Protein AF-0000000083143876 (afdb_homodimer)

Secondary structure (DSSP, 8-state):
------------------------TTSSBPPPTTS--TT-HHHHHHHHHH-SEEEEEEE-S--HHHHHTB---TT--SHHHH---EEES-TT-GGG-EEE-EE---SS-SS----SHHHHHHHHHSSSS--HHHHHTTSS------HHHHHHHH-TTS-HHHHHHHHHEE-BTTT-HHHHHHHHHSEEESSEE-SSSS-HHHHHHHHHHSS-TT--S--HHHHTT-B-S--HHHHHHHTT--EEEEE-STTSS--GGGGBHHHHHH-GGGEEETHHHHHHHHHT---SEEEEE---SSSS-SS--TTS-HHHHHHHHHHHHHHHHHSTTGGGEEEEEEES--TT---SSPPPB---SSS--EEEE-TTS-EEEE-S-B---B---EEE-TTSPTT-EE-BEE-TTT-SEE-EETTHHHHHHHHHHTPPPSSHHHHTSPP-GGG--SS-----SSPPPP-----/------------------------TTSSBPPPTTS--TT-HHHHHHHHHH-SEEEEEEE-S--HHHHHTB---TT--SHHHH---EEES-TT-GGG-EEE--B---SS-SS----SHHHHHHHHHSSSS--HHHHHTTSS------HHHHHHHH-TTS-HHHHHHHHH-B-BTTT-HHHHHHHHHSEEESSEE-SSSS-HHHHHHHHHHSS-TT--S--HHHHTT-B-S--HHHHHHHTT--EEEEE-STTSS--GGGGBHHHHHH-GGGEEETHHHHHHHHHT---SEEEEE---SSSS-SS--TTS-HHHHHHHHHHHHHHHHHSTTGGGEEEEEEES--TT---SSPPPB---SSS--EEEE-TTS-EEEE-S-B---B---EEE-TTSPTT-EE-BEE-TTT-SEE-EETTHHHHHHHHHHTPPPSSHHHHTSPP-GGG--SS-----SSPPPP-----

Organism: NCBI:txid138285

Solvent-accessible surface area (backbone atoms only — not comparable to full-atom values): 46636 Å² total; per-residue (Å²): 130,85,78,75,83,83,83,76,77,78,74,78,73,72,70,78,74,76,77,74,72,81,80,40,93,64,53,37,60,66,80,50,88,66,76,37,52,64,82,33,72,68,19,41,52,47,35,47,71,46,44,62,25,37,37,40,38,50,34,30,28,38,10,29,28,27,62,46,10,36,52,86,51,90,79,55,87,27,42,67,74,73,44,72,52,66,28,32,48,32,62,92,38,87,83,62,43,72,48,61,43,44,78,44,70,70,46,44,35,85,76,64,45,55,27,39,39,36,40,38,29,17,22,30,61,47,33,57,63,70,57,64,68,38,39,77,68,62,75,46,67,58,70,45,32,8,45,41,28,48,39,37,70,76,37,71,86,53,54,68,69,56,43,35,45,66,32,40,17,13,28,41,49,84,61,39,35,28,59,47,46,47,46,58,53,16,32,31,40,66,36,26,20,16,50,39,46,29,30,61,54,23,14,48,40,13,38,46,30,30,37,40,83,41,43,54,50,79,52,67,44,48,74,64,26,56,35,80,66,69,34,55,66,56,50,30,56,76,69,70,47,50,56,38,38,21,40,30,26,86,74,73,50,63,54,73,70,38,24,22,34,66,38,48,75,74,45,52,82,38,54,41,54,37,70,53,48,53,49,24,26,33,42,49,62,62,42,38,36,34,36,41,41,43,22,60,50,40,70,94,20,35,19,27,23,47,34,5,21,46,49,42,20,40,45,49,52,38,52,51,51,29,28,38,54,61,9,79,49,31,82,27,33,39,39,36,43,34,42,33,25,20,38,42,34,38,43,88,62,61,54,50,73,40,66,39,38,59,94,49,53,29,73,51,71,33,97,86,67,50,69,37,72,45,58,54,47,34,36,8,42,39,26,51,35,36,48,42,43,46,27,37,54,67,40,35,64,40,44,19,30,43,14,69,74,80,68,40,62,29,59,32,34,39,25,14,56,49,33,32,47,17,61,60,68,72,44,78,68,75,20,58,26,16,49,47,25,13,45,62,40,25,56,50,47,91,57,78,53,92,70,73,68,59,62,48,66,40,47,63,64,74,127,136,82,78,76,81,80,77,77,79,78,74,77,75,71,71,76,75,76,78,74,72,83,79,40,92,64,52,37,61,65,80,49,88,65,75,39,53,64,82,33,71,67,19,42,53,46,35,46,72,46,43,63,24,38,38,41,38,48,35,31,27,37,9,28,29,28,63,48,12,37,53,84,50,88,79,55,87,27,42,66,73,72,44,72,53,65,26,34,48,32,62,91,37,86,83,61,43,72,49,59,43,44,81,44,71,69,46,43,35,87,76,65,46,54,27,39,38,39,41,38,28,17,21,30,61,45,33,58,62,69,57,64,68,38,39,76,70,64,74,45,69,58,70,45,32,7,44,42,29,48,38,38,70,76,36,71,86,55,52,68,67,56,42,36,46,66,32,39,17,14,28,40,50,84,64,40,35,28,59,47,45,47,46,56,53,15,34,29,42,65,37,25,22,17,50,38,47,29,30,60,54,21,13,48,39,13,37,45,34,30,35,38,82,41,45,53,51,78,52,67,44,49,74,64,25,56,35,80,66,69,34,56,66,56,52,29,56,76,69,69,47,49,57,37,39,24,40,30,27,85,74,73,49,63,54,72,69,39,25,21,33,65,37,48,74,73,45,53,82,36,53,41,54,36,70,54,48,52,48,24,24,32,41,50,61,60,42,38,35,34,36,42,42,44,22,62,50,42,69,93,20,34,19,28,22,47,35,5,20,48,49,42,21,38,46,51,51,36,52,52,50,30,29,39,56,60,8,79,48,31,79,27,33,38,39,37,42,34,41,31,25,19,38,41,34,37,44,89,62,60,54,48,75,41,64,39,39,60,92,50,53,31,73,49,70,32,97,85,66,48,70,38,73,45,58,54,48,32,35,8,42,38,25,51,35,37,48,42,42,46,28,37,53,67,42,35,65,42,45,19,30,45,13,70,75,80,69,42,64,28,61,32,36,39,27,14,56,49,33,32,48,16,61,60,68,72,44,79,69,76,20,58,27,17,49,46,23,13,45,60,39,24,56,49,46,94,59,78,52,92,69,75,67,57,61,49,65,40,48,64,65,74,127

pLDDT: mean 93.62, std 14.78, range [17.53, 99.0]

Foldseek 3Di:
DPDPDDPPPPPPPPDPDPPDPPPDPQQDADQQPFHDAFPDPVLLVLLLVFAQAEAEEAFAAAFCQAECQAPDDPPADHDNVDDFDKAALALVDPVRDIDTEEADQDQFQQQQFAQFLLLLVCQFQVGSADDPVCVVVVNGGGQRHRLNVRSCLSVVPDDSVSSCCLFRYHHHCQQQVLVSQQLQFFEKENFAFFQGSAHQLLRLCCLFQVGSQADRDPDCLQVVLNAAGDGVVNVCVVLVFDEAEADAAVPPGDRNQSSHNVCVVPPVVSYHHNVVLLVCLAAVNHTSYYYYDWYDDADPTQSVHNRYGVQSVSVVVQSNCLSNLNHPCQSRYKYKYKYSANSSHTDSDTWAFADAQDQHKYWDQDPVGDIYIGRSRITGHHIIITIDGQQADGNHYGRFGAFPVPRGTDGAYSLLVVLQVCSNSVNDQSGPRNNRHGHDSSRGHNDGDDDDSTGDRHDRRDD/DCPDDPPPPPPPPPPPDPPDPDDDPQQDADQQPFHDAFPDPVLLVLLLVFAQAEAEEAFAAAFCQAECQAPDDPPADHDNVDDFDKAALALVDPVRDIDTEEADQDQFQQQQFAQFLLLLVCQFQVGSADDPVCVVVVNGGGQRHRLNVRSCLSVVVDDSVSSCCLFRYHHHCQQQVLVSQQLQFFEKENFAFFQGSAHQLLSLCCLFQVGSQADRDPDCLQVVLNAAGDGVVNVCVVLVFDEAEADAAVPPGDRNQSSHNVCVVPPVVSYHHNVVLLVCLAAVNHTSYYYYDWYDDADPTQSVHNRYGVQSVSVVVQSNCLSNLNGPCQSRYKYKYKYSANSSHTDSDTWAFADAQDQHKYWDQDPVGDIYIGRSRITGHHIIITIDHQQADRNHYGRFGAFPVPRGTDGAYSLLVVLQVCSNSVNDQSGPRNNRHGHDSSRGHNDGDDDDSTGDRHDRRDD

InterPro domains:
  IPR007312 Phosphoesterase [PF04185] (51-427)
  IPR007312 Phosphoesterase [PTHR31956] (6-454)
  IPR017850 Alkaline-phosphatase-like, core domain superfamily [G3DSA:3.40.720.10] (42-253)
  IPR017850 Alkaline-phosphatase-like, core domain superfamily [G3DSA:3.40.720.10] (275-462)

Structure (mmCIF, N/CA/C/O backbone):
data_AF-0000000083143876-model_v1
#
loop_
_entity.id
_entity.type
_entity.pdbx_description
1 polymer Phosphoesterase
#
loop_
_atom_site.group_PDB
_atom_site.id
_atom_site.type_symbol
_atom_site.label_atom_id
_atom_site.label_alt_id
_atom_site.label_comp_id
_atom_site.label_asym_id
_atom_site.label_entity_id
_atom_site.label_seq_id
_atom_site.pdbx_PDB_ins_code
_atom_site.Cartn_x
_atom_site.Cartn_y
_atom_site.Cartn_z
_atom_site.occupancy
_atom_site.B_iso_or_equiv
_atom_site.auth_seq_id
_atom_site.auth_comp_id
_atom_site.auth_asym_id
_atom_site.auth_atom_id
_atom_site.pdbx_PDB_model_num
ATOM 1 N N . MET A 1 1 ? -36.531 -60.219 -51.562 1 17.53 1 MET A N 1
ATOM 2 C CA . MET A 1 1 ? -35.219 -59.656 -51.781 1 17.53 1 MET A CA 1
ATOM 3 C C . MET A 1 1 ? -34.594 -59.156 -50.5 1 17.53 1 MET A C 1
ATOM 5 O O . MET A 1 1 ? -34.562 -57.938 -50.219 1 17.53 1 MET A O 1
ATOM 9 N N . LYS A 1 2 ? -35.062 -59.844 -49.406 1 30.59 2 LYS A N 1
ATOM 10 C CA . LYS A 1 2 ? -34.75 -59.375 -48.062 1 30.59 2 LYS A CA 1
ATOM 11 C C . LYS A 1 2 ? -33.25 -59.219 -47.875 1 30.59 2 LYS A C 1
ATOM 13 O O . LYS A 1 2 ? -32.5 -60.188 -48.062 1 30.59 2 LYS A O 1
ATOM 18 N N . SER A 1 3 ? -32.656 -58 -48.156 1 20.55 3 SER A N 1
ATOM 19 C CA . SER A 1 3 ? -31.25 -57.594 -48.219 1 20.55 3 SER A CA 1
ATOM 20 C C . SER A 1 3 ? -30.547 -57.906 -46.906 1 20.55 3 SER A C 1
ATOM 22 O O . SER A 1 3 ? -31.078 -57.656 -45.812 1 20.55 3 SER A O 1
ATOM 24 N N . THR A 1 4 ? -29.5 -58.688 -46.812 1 28.77 4 THR A N 1
ATOM 25 C CA . THR A 1 4 ? -28.656 -59.375 -45.844 1 28.77 4 THR A CA 1
ATOM 26 C C . THR A 1 4 ? -27.672 -58.375 -45.219 1 28.77 4 THR A C 1
ATOM 28 O O . THR A 1 4 ? -26.828 -58.781 -44.406 1 28.77 4 THR A O 1
ATOM 31 N N . THR A 1 5 ? -27.609 -57.062 -45.594 1 27.23 5 THR A N 1
ATOM 32 C CA . THR A 1 5 ? -26.266 -56.531 -45.375 1 27.23 5 THR A CA 1
ATOM 33 C C . THR A 1 5 ? -25.797 -56.781 -43.938 1 27.23 5 THR A C 1
ATOM 35 O O . THR A 1 5 ? -26.609 -56.844 -43.031 1 27.23 5 THR A O 1
ATOM 38 N N . LEU A 1 6 ? -24.375 -56.656 -43.75 1 31.89 6 LEU A N 1
ATOM 39 C CA . LEU A 1 6 ? -23.141 -56.938 -43.031 1 31.89 6 LEU A CA 1
ATOM 40 C C . LEU A 1 6 ? -23.078 -56.094 -41.75 1 31.89 6 LEU A C 1
ATOM 42 O O . LEU A 1 6 ? -23.109 -54.875 -41.781 1 31.89 6 LEU A O 1
ATOM 46 N N . LEU A 1 7 ? -23.453 -56.594 -40.562 1 30.88 7 LEU A N 1
ATOM 47 C CA . LEU A 1 7 ? -23.328 -56.094 -39.188 1 30.88 7 LEU A CA 1
ATOM 48 C C . LEU A 1 7 ? -21.875 -55.875 -38.812 1 30.88 7 LEU A C 1
ATOM 50 O O . LEU A 1 7 ? -21.109 -56.812 -38.719 1 30.88 7 LEU A O 1
ATOM 54 N N . SER A 1 8 ? -21.141 -54.875 -39.469 1 27.34 8 SER A N 1
ATOM 55 C CA . SER A 1 8 ? -19.766 -54.594 -39.094 1 27.34 8 SER A CA 1
ATOM 56 C C . SER A 1 8 ? -19.641 -54.375 -37.594 1 27.34 8 SER A C 1
ATOM 58 O O . SER A 1 8 ? -20.391 -53.562 -37 1 27.34 8 SER A O 1
ATOM 60 N N . VAL A 1 9 ? -19.172 -55.344 -36.875 1 30.36 9 VAL A N 1
ATOM 61 C CA . VAL A 1 9 ? -18.828 -55.375 -35.438 1 30.36 9 VAL A CA 1
ATOM 62 C C . VAL A 1 9 ? -17.781 -54.312 -35.156 1 30.36 9 VAL A C 1
ATOM 64 O O . VAL A 1 9 ? -16.688 -54.344 -35.719 1 30.36 9 VAL A O 1
ATOM 67 N N . LEU A 1 10 ? -18.172 -53.031 -34.938 1 28.69 10 LEU A N 1
ATOM 68 C CA . LEU A 1 10 ? -17.344 -51.938 -34.438 1 28.69 10 LEU A CA 1
ATOM 69 C C . LEU A 1 10 ? -16.531 -52.406 -33.219 1 28.69 10 LEU A C 1
ATOM 71 O O . LEU A 1 10 ? -17.078 -52.719 -32.188 1 28.69 10 LEU A O 1
ATOM 75 N N . GLY A 1 11 ? -15.344 -53.031 -33.5 1 26.2 11 GLY A N 1
ATOM 76 C CA . GLY A 1 11 ? -14.352 -53.375 -32.5 1 26.2 11 GLY A CA 1
ATOM 77 C C . GLY A 1 11 ? -14.055 -52.25 -31.531 1 26.2 11 GLY A C 1
ATOM 78 O O . GLY A 1 11 ? -13.875 -51.094 -31.938 1 26.2 11 GLY A O 1
ATOM 79 N N . LEU A 1 12 ? -14.484 -52.375 -30.297 1 30 12 LEU A N 1
ATOM 80 C CA . LEU A 1 12 ? -14.188 -51.625 -29.094 1 30 12 LEU A CA 1
ATOM 81 C C . LEU A 1 12 ? -12.688 -51.438 -28.906 1 30 12 LEU A C 1
ATOM 83 O O . LEU A 1 12 ? -11.977 -52.406 -28.609 1 30 12 LEU A O 1
ATOM 87 N N . MET A 1 13 ? -12.062 -50.75 -29.844 1 26.09 13 MET A N 1
ATOM 88 C CA . MET A 1 13 ? -10.664 -50.5 -29.516 1 26.09 13 MET A CA 1
ATOM 89 C C . MET A 1 13 ? -10.516 -50.031 -28.062 1 26.09 13 MET A C 1
ATOM 91 O O . MET A 1 13 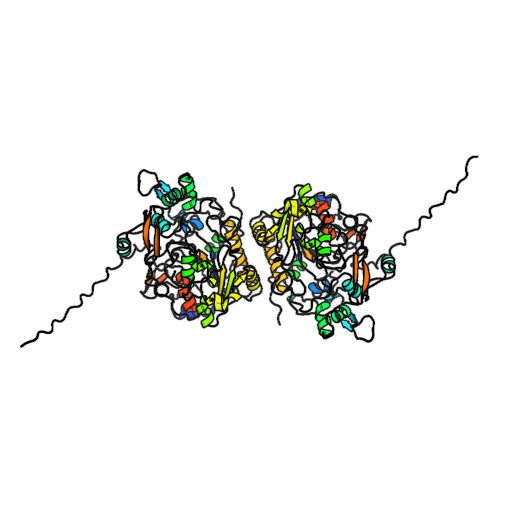? -11.133 -49.062 -27.656 1 26.09 13 MET A O 1
ATOM 95 N N . ALA A 1 14 ? -10.211 -50.875 -27.234 1 34.78 14 ALA A N 1
ATOM 96 C CA . ALA A 1 14 ? -9.742 -50.594 -25.875 1 34.78 14 ALA A CA 1
ATOM 97 C C . ALA A 1 14 ? -8.672 -49.5 -25.859 1 34.78 14 ALA A C 1
ATOM 99 O O . ALA A 1 14 ? -7.625 -49.656 -26.5 1 34.78 14 ALA A O 1
ATOM 100 N N . ALA A 1 15 ? -9.086 -48.312 -25.766 1 34.78 15 ALA A N 1
ATOM 101 C CA . ALA A 1 15 ? -8.156 -47.219 -25.484 1 34.78 15 ALA A CA 1
ATOM 102 C C . ALA A 1 15 ? -7.043 -47.688 -24.547 1 34.78 15 ALA A C 1
ATOM 104 O O . ALA A 1 15 ? -7.309 -48.375 -23.547 1 34.78 15 ALA A O 1
ATOM 105 N N . PRO A 1 16 ? -5.789 -47.719 -25.062 1 34.12 16 PRO A N 1
ATOM 106 C CA . PRO A 1 16 ? -4.695 -48.094 -24.156 1 34.12 16 PRO A CA 1
ATOM 107 C C . PRO A 1 16 ? -4.773 -47.406 -22.812 1 34.12 16 PRO A C 1
ATOM 109 O O . PRO A 1 16 ? -5.285 -46.281 -22.719 1 34.12 16 PRO A O 1
ATOM 112 N N . ALA A 1 17 ? -4.859 -48.125 -21.766 1 35.5 17 ALA A N 1
ATOM 113 C CA . ALA A 1 17 ? -4.695 -47.719 -20.375 1 35.5 17 ALA A CA 1
ATOM 114 C C . ALA A 1 17 ? -3.539 -46.75 -20.203 1 35.5 17 ALA A C 1
ATOM 116 O O . ALA A 1 17 ? -2.4 -47.062 -20.578 1 35.5 17 ALA A O 1
ATOM 117 N N . LEU A 1 18 ? -3.684 -45.406 -20.344 1 37.09 18 LEU A N 1
ATOM 118 C CA . LEU A 1 18 ? -2.703 -44.438 -19.859 1 37.09 18 LEU A CA 1
ATOM 119 C C . LEU A 1 18 ? -1.928 -44.969 -18.672 1 37.09 18 LEU A C 1
ATOM 121 O O . LEU A 1 18 ? -2.525 -45.469 -17.703 1 37.09 18 LEU A O 1
ATOM 125 N N . ALA A 1 19 ? -0.79 -45.594 -18.859 1 38.09 19 ALA A N 1
ATOM 126 C CA . ALA A 1 19 ? 0.121 -46.094 -17.828 1 38.09 19 ALA A CA 1
ATOM 127 C C . ALA A 1 19 ? 0.077 -45.188 -16.594 1 38.09 19 ALA A C 1
ATOM 129 O O . ALA A 1 19 ? 0.202 -43.969 -16.703 1 38.09 19 ALA A O 1
ATOM 130 N N . SER A 1 20 ? -0.503 -45.625 -15.492 1 39.47 20 SER A N 1
ATOM 131 C CA . SER A 1 20 ? -0.58 -45 -14.18 1 39.47 20 SER A CA 1
ATOM 132 C C . SER A 1 20 ? 0.794 -44.531 -13.711 1 39.47 20 SER A C 1
ATOM 134 O O . SER A 1 20 ? 1.74 -45.312 -13.656 1 39.47 20 SER A O 1
ATOM 136 N N . PRO A 1 21 ? 1.239 -43.219 -13.836 1 44.75 21 PRO A N 1
ATOM 137 C CA . PRO A 1 21 ? 2.496 -42.781 -13.211 1 44.75 21 PRO A CA 1
ATOM 138 C C . PRO A 1 21 ? 2.762 -43.531 -11.891 1 44.75 21 PRO A C 1
ATOM 140 O O . PRO A 1 21 ? 1.822 -43.969 -11.219 1 44.75 21 PRO A O 1
ATOM 143 N N . VAL A 1 22 ? 3.934 -44.156 -11.711 1 42.34 22 VAL A N 1
ATOM 144 C CA . VAL A 1 22 ? 4.41 -44.719 -10.453 1 42.34 22 VAL A CA 1
ATOM 145 C C . VAL A 1 22 ? 3.852 -43.906 -9.281 1 42.34 22 VAL A C 1
ATOM 147 O O . VAL A 1 22 ? 4.09 -42.688 -9.188 1 42.34 22 VAL A O 1
ATOM 150 N N . GLN A 1 23 ? 2.809 -44.438 -8.625 1 53.03 23 GLN A N 1
ATOM 151 C CA . GLN A 1 23 ? 2.213 -43.969 -7.375 1 53.03 23 GLN A CA 1
ATOM 152 C C . GLN A 1 23 ? 3.285 -43.656 -6.34 1 53.03 23 GLN A C 1
ATOM 154 O O . GLN A 1 23 ? 4.078 -44.531 -5.965 1 53.03 23 GLN A O 1
ATOM 159 N N . SER A 1 24 ? 3.857 -42.438 -6.422 1 64.31 24 SER A N 1
ATOM 160 C CA . SER A 1 24 ? 4.723 -42 -5.336 1 64.31 24 SER A CA 1
ATOM 161 C C . SER A 1 24 ? 3.916 -41.375 -4.207 1 64.31 24 SER A C 1
ATOM 163 O O . SER A 1 24 ? 2.725 -41.094 -4.367 1 64.31 24 SER A O 1
ATOM 165 N N . GLU A 1 25 ? 4.465 -41.344 -3.047 1 69.19 25 GLU A N 1
ATOM 166 C CA . GLU A 1 25 ? 3.863 -40.656 -1.901 1 69.19 25 GLU A CA 1
ATOM 167 C C . GLU A 1 25 ? 3.369 -39.25 -2.277 1 69.19 25 GLU A C 1
ATOM 169 O O . GLU A 1 25 ? 2.48 -38.719 -1.622 1 69.19 25 GLU A O 1
ATOM 174 N N . TYR A 1 26 ? 3.752 -38.812 -3.471 1 79.44 26 TYR A N 1
ATOM 175 C CA . TYR A 1 26 ? 3.404 -37.469 -3.857 1 79.44 26 TYR A CA 1
ATOM 176 C C . TYR A 1 26 ? 2.24 -37.438 -4.84 1 79.44 26 TYR A C 1
ATOM 178 O O . TYR A 1 26 ? 1.687 -36.406 -5.148 1 79.44 26 TYR A O 1
ATOM 186 N N . THR A 1 27 ? 1.825 -38.688 -5.312 1 80.62 27 THR A N 1
ATOM 187 C CA . THR A 1 27 ? 0.78 -38.75 -6.328 1 80.62 27 THR A CA 1
ATOM 188 C C . THR A 1 27 ? -0.464 -39.469 -5.789 1 80.62 27 THR A C 1
ATOM 190 O O . THR A 1 27 ? -1.299 -39.938 -6.562 1 80.62 27 THR A O 1
ATOM 193 N N . SER A 1 28 ? -0.454 -39.531 -4.445 1 78.62 28 SER A N 1
ATOM 194 C CA . SER A 1 28 ? -1.604 -40.125 -3.777 1 78.62 28 SER A CA 1
ATOM 195 C C . SER A 1 28 ? -2.504 -39.062 -3.162 1 78.62 28 SER A C 1
ATOM 197 O O . SER A 1 28 ? -2.045 -37.969 -2.834 1 78.62 28 SER A O 1
ATOM 199 N N . VAL A 1 29 ? -3.734 -39.438 -3.137 1 84.69 29 VAL A N 1
ATOM 200 C CA . VAL A 1 29 ? -4.66 -38.594 -2.398 1 84.69 29 VAL A CA 1
ATOM 201 C C . VAL A 1 29 ? -4.559 -38.875 -0.904 1 84.69 29 VAL A C 1
ATOM 203 O O . VAL A 1 29 ? -4.652 -40.031 -0.485 1 84.69 29 VAL A O 1
ATOM 206 N N . ARG A 1 30 ? -4.281 -37.844 -0.141 1 81.12 30 ARG A N 1
ATOM 207 C CA . ARG A 1 30 ? -4.207 -38 1.307 1 81.12 30 ARG A CA 1
ATOM 208 C C . ARG A 1 30 ? -5.59 -37.906 1.942 1 81.12 30 ARG A C 1
ATOM 210 O O . ARG A 1 30 ? -6.543 -37.469 1.301 1 81.12 30 ARG A O 1
ATOM 217 N N . GLU A 1 31 ? -5.523 -38.344 3.158 1 81.88 31 GLU A N 1
ATOM 218 C CA . GLU A 1 31 ? -6.754 -38.188 3.928 1 81.88 31 GLU A CA 1
ATOM 219 C C . GLU A 1 31 ? -7.133 -36.719 4.051 1 81.88 31 GLU A C 1
ATOM 221 O O . GLU A 1 31 ? -6.281 -35.875 4.332 1 81.88 31 GLU A O 1
ATOM 226 N N . ALA A 1 32 ? -8.375 -36.469 3.811 1 85.06 32 ALA A N 1
ATOM 227 C CA . ALA A 1 32 ? -8.867 -35.094 3.93 1 85.06 32 ALA A CA 1
ATOM 228 C C . ALA A 1 32 ? -8.672 -34.562 5.348 1 85.06 32 ALA A C 1
ATOM 230 O O . ALA A 1 32 ? -9.023 -35.25 6.324 1 85.06 32 ALA A O 1
ATOM 231 N N . PRO A 1 33 ? -8.164 -33.375 5.422 1 92.06 33 PRO A N 1
ATOM 232 C CA . PRO A 1 33 ? -7.789 -32.875 6.754 1 92.06 33 PRO A CA 1
ATOM 233 C C . PRO A 1 33 ? -8.992 -32.688 7.668 1 92.06 33 PRO A C 1
ATOM 235 O O . PRO A 1 33 ? -8.859 -32.719 8.891 1 92.06 33 PRO A O 1
ATOM 238 N N . PHE A 1 34 ? -10.18 -32.594 7.141 1 94.06 34 PHE A N 1
ATOM 239 C CA . PHE A 1 34 ? -11.328 -32.281 7.984 1 94.06 34 PHE A CA 1
ATOM 240 C C . PHE A 1 34 ? -12.414 -33.344 7.836 1 94.06 34 PHE A C 1
ATOM 242 O O . PHE A 1 34 ? -13.562 -33.094 8.227 1 94.06 34 PHE A O 1
ATOM 249 N N . GLY A 1 35 ? -12.188 -34.375 7.145 1 91.56 35 GLY A N 1
ATOM 250 C CA . GLY A 1 35 ? -13.031 -35.562 7.176 1 91.56 35 GLY A CA 1
ATOM 251 C C . GLY A 1 35 ? -14.031 -35.625 6.031 1 91.56 35 GLY A C 1
ATOM 252 O O . GLY A 1 35 ? -14.766 -36.594 5.891 1 91.56 35 GLY A O 1
ATOM 253 N N . TYR A 1 36 ? -14.172 -34.594 5.219 1 91.56 36 TYR A N 1
ATOM 254 C CA . TYR A 1 36 ? -15.07 -34.688 4.074 1 91.56 36 TYR A CA 1
ATOM 255 C C . TYR A 1 36 ? -14.281 -34.719 2.768 1 91.56 36 TYR A C 1
ATOM 257 O O . TYR A 1 36 ? -13.211 -34.125 2.672 1 91.56 36 TYR A O 1
ATOM 265 N N . LYS A 1 37 ? -14.93 -35.375 1.771 1 93.5 37 LYS A N 1
ATOM 266 C CA . LYS A 1 37 ? -14.32 -35.531 0.454 1 93.5 37 LYS A CA 1
ATOM 267 C C . LYS A 1 37 ? -14.523 -34.312 -0.409 1 93.5 37 LYS A C 1
ATOM 269 O O . LYS A 1 37 ? -15.547 -33.625 -0.305 1 93.5 37 LYS A O 1
ATOM 274 N N . PRO A 1 38 ? -13.547 -34.094 -1.285 1 96.94 38 PRO A N 1
ATOM 275 C CA . PRO A 1 38 ? -13.75 -32.969 -2.23 1 96.94 38 PRO A CA 1
ATOM 276 C C . PRO A 1 38 ? -15.016 -33.156 -3.068 1 96.94 38 PRO A C 1
ATOM 278 O O . PRO A 1 38 ? -15.305 -34.25 -3.535 1 96.94 38 PRO A O 1
ATOM 281 N N . GLY A 1 39 ? -15.758 -32.094 -3.152 1 96.88 39 GLY A N 1
ATOM 282 C CA . GLY A 1 39 ? -16.938 -32.094 -3.988 1 96.88 39 GLY A CA 1
ATOM 283 C C . GLY A 1 39 ? -18.156 -32.688 -3.293 1 96.88 39 GLY A C 1
ATOM 284 O O . GLY A 1 39 ? -19.266 -32.656 -3.846 1 96.88 39 GLY A O 1
ATOM 285 N N . SER A 1 40 ? -18.016 -33.219 -2.09 1 97.06 40 SER A N 1
ATOM 286 C CA . SER A 1 40 ? -19.172 -33.719 -1.364 1 97.06 40 SER A CA 1
ATOM 287 C C . SER A 1 40 ? -20.109 -32.594 -0.971 1 97.06 40 SER A C 1
ATOM 289 O O . SER A 1 40 ? -19.703 -31.422 -0.913 1 97.06 40 SER A O 1
ATOM 291 N N . LYS A 1 41 ? -21.391 -32.938 -0.706 1 97.88 41 LYS A N 1
ATOM 292 C CA . LYS A 1 41 ? -22.375 -31.953 -0.287 1 97.88 41 LYS A CA 1
ATOM 293 C C . LYS A 1 41 ? -21.922 -31.234 0.972 1 97.88 41 LYS A C 1
ATOM 295 O O . LYS A 1 41 ? -22.031 -30 1.057 1 97.88 41 LYS A O 1
ATOM 300 N N . GLU A 1 42 ? -21.359 -31.969 1.91 1 97.62 42 GLU A N 1
ATOM 301 C CA . GLU A 1 42 ? -20.906 -31.391 3.168 1 97.62 42 GLU A CA 1
ATOM 302 C C . GLU A 1 42 ? -19.766 -30.406 2.934 1 97.62 42 GLU A C 1
ATOM 304 O O . GLU A 1 42 ? -19.734 -29.312 3.518 1 97.62 42 GLU A O 1
ATOM 309 N N . SER A 1 43 ? -18.828 -30.75 2.131 1 98 43 SER A N 1
ATOM 310 C CA . SER A 1 43 ? -17.688 -29.906 1.825 1 98 43 SER A CA 1
ATOM 311 C C . SER A 1 43 ? -18.125 -28.609 1.156 1 98 43 SER A C 1
ATOM 313 O O . SER A 1 43 ? -17.672 -27.516 1.541 1 98 43 SER A O 1
ATOM 315 N N . ILE A 1 44 ? -19 -28.719 0.198 1 98.56 44 ILE A N 1
ATOM 316 C CA . ILE A 1 44 ? -19.453 -27.562 -0.571 1 98.56 44 ILE A CA 1
ATOM 317 C C . ILE A 1 44 ? -20.281 -26.641 0.323 1 98.56 44 ILE A C 1
ATOM 319 O O . ILE A 1 44 ? -20.109 -25.422 0.282 1 98.56 44 ILE A O 1
ATOM 323 N N . GLU A 1 45 ? -21.141 -27.219 1.171 1 98.5 45 GLU A N 1
ATOM 324 C CA . GLU A 1 45 ? -21.938 -26.422 2.1 1 98.5 45 GLU A CA 1
ATOM 325 C C . GLU A 1 45 ? -21.047 -25.672 3.08 1 98.5 45 GLU A C 1
ATOM 327 O O . GLU A 1 45 ? -21.297 -24.516 3.396 1 98.5 45 GLU A O 1
ATOM 332 N N . ASN A 1 46 ? -20.016 -26.344 3.555 1 98.56 46 ASN A N 1
ATOM 333 C CA . ASN A 1 46 ? -19.078 -25.688 4.461 1 98.56 46 ASN A CA 1
ATOM 334 C C . ASN A 1 46 ? -18.344 -24.547 3.77 1 98.56 46 ASN A C 1
ATOM 336 O O . ASN A 1 46 ? -18.156 -23.469 4.348 1 98.56 46 ASN A O 1
ATOM 340 N N . LEU A 1 47 ? -17.875 -24.797 2.527 1 98.75 47 LEU A N 1
ATOM 341 C CA . LEU A 1 47 ? -17.234 -23.75 1.747 1 98.75 47 LEU A CA 1
ATOM 342 C C . LEU A 1 47 ? -18.125 -22.531 1.621 1 98.75 47 LEU A C 1
ATOM 344 O O . LEU A 1 47 ? -17.688 -21.391 1.871 1 98.75 47 LEU A O 1
ATOM 348 N N . LYS A 1 48 ? -19.391 -22.734 1.302 1 98.75 48 LYS A N 1
ATOM 349 C CA . LYS A 1 48 ? -20.344 -21.656 1.111 1 98.75 48 LYS A CA 1
ATOM 350 C C . LYS A 1 48 ? -20.625 -20.922 2.422 1 98.75 48 LYS A C 1
ATOM 352 O O . LYS A 1 48 ? -20.875 -19.719 2.422 1 98.75 48 LYS A O 1
ATOM 357 N N . ASP A 1 49 ? -20.5 -21.625 3.486 1 98.62 49 ASP A N 1
ATOM 358 C CA . ASP A 1 49 ? -20.734 -21.031 4.801 1 98.62 49 ASP A CA 1
ATOM 359 C C . ASP A 1 49 ? -19.578 -20.156 5.227 1 98.62 49 ASP A C 1
ATOM 361 O O . ASP A 1 49 ? -19.766 -19.094 5.832 1 98.62 49 ASP A O 1
ATOM 365 N N . LYS A 1 50 ? -18.328 -20.578 4.914 1 98.75 50 LYS A N 1
ATOM 366 C CA . LYS A 1 50 ? -17.141 -19.969 5.5 1 98.75 50 LYS A CA 1
ATOM 367 C C . LYS A 1 50 ? -16.562 -18.891 4.578 1 98.75 50 LYS A C 1
ATOM 369 O O . LYS A 1 50 ? -15.836 -18 5.031 1 98.75 50 LYS A O 1
ATOM 374 N N . VAL A 1 51 ? -16.922 -18.969 3.242 1 98.81 51 VAL A N 1
ATOM 375 C CA . VAL A 1 51 ? -16.25 -18.078 2.293 1 98.81 51 VAL A CA 1
ATOM 376 C C . VAL A 1 51 ? -17.281 -17.219 1.57 1 98.81 51 VAL A C 1
ATOM 378 O O . VAL A 1 51 ? -18.141 -17.734 0.856 1 98.81 51 VAL A O 1
ATOM 381 N N . GLU A 1 52 ? -17.141 -15.898 1.785 1 98.75 52 GLU A N 1
ATOM 382 C CA . GLU A 1 52 ? -17.953 -14.922 1.082 1 98.75 52 GLU A CA 1
ATOM 383 C C . GLU A 1 52 ? -17.125 -14.078 0.125 1 98.75 52 GLU A C 1
ATOM 385 O O . GLU A 1 52 ? -17.641 -13.516 -0.84 1 98.75 52 GLU A O 1
ATOM 390 N N . HIS A 1 53 ? -15.836 -13.953 0.417 1 98.88 53 HIS A N 1
ATOM 391 C CA . HIS A 1 53 ? -14.93 -13.141 -0.379 1 98.88 53 HIS A CA 1
ATOM 392 C C . HIS A 1 53 ? -13.734 -13.953 -0.863 1 98.88 53 HIS A C 1
ATOM 394 O O . HIS A 1 53 ? -13.078 -14.633 -0.072 1 98.88 53 HIS A O 1
ATOM 400 N N . ILE A 1 54 ? -13.5 -13.906 -2.152 1 98.94 54 ILE A N 1
ATOM 401 C CA . ILE A 1 54 ? -12.312 -14.477 -2.775 1 98.94 54 ILE A CA 1
ATOM 402 C C . ILE A 1 54 ? -11.328 -13.359 -3.111 1 98.94 54 ILE A C 1
ATOM 404 O O . ILE A 1 54 ? -11.695 -12.359 -3.732 1 98.94 54 ILE A O 1
ATOM 408 N N . VAL A 1 55 ? -10.133 -13.438 -2.633 1 98.94 55 VAL A N 1
ATOM 409 C CA . VAL A 1 55 ? -9.023 -12.609 -3.09 1 98.94 55 VAL A CA 1
ATOM 410 C C . VAL A 1 55 ? -8.031 -13.461 -3.879 1 98.94 55 VAL A C 1
ATOM 412 O O . VAL A 1 55 ? -7.414 -14.375 -3.328 1 98.94 55 VAL A O 1
ATOM 415 N N . TRP A 1 56 ? -7.922 -13.188 -5.137 1 98.94 56 TRP A N 1
ATOM 416 C CA . TRP A 1 56 ? -7.152 -13.984 -6.086 1 98.94 56 TRP A CA 1
ATOM 417 C C . TRP A 1 56 ? -5.945 -13.203 -6.602 1 98.94 56 TRP A C 1
ATOM 419 O O . TRP A 1 56 ? -6.098 -12.234 -7.352 1 98.94 56 TRP A O 1
ATOM 429 N N . VAL A 1 57 ? -4.723 -13.625 -6.211 1 98.81 57 VAL A N 1
ATOM 430 C CA . VAL A 1 57 ? -3.469 -12.977 -6.594 1 98.81 57 VAL A CA 1
ATOM 431 C C . VAL A 1 57 ? -2.688 -13.891 -7.539 1 98.81 57 VAL A C 1
ATOM 433 O O . VAL A 1 57 ? -2.404 -15.039 -7.207 1 98.81 57 VAL A O 1
ATOM 436 N N . VAL A 1 58 ? -2.322 -13.391 -8.672 1 98.62 58 VAL A N 1
ATOM 437 C CA . VAL A 1 58 ? -1.508 -14.148 -9.609 1 98.62 58 VAL A CA 1
ATOM 438 C C . VAL A 1 58 ? -0.177 -13.438 -9.844 1 98.62 58 VAL A C 1
ATOM 440 O O . VAL A 1 58 ? -0.121 -12.422 -10.539 1 98.62 58 VAL A O 1
ATOM 443 N N . LEU A 1 59 ? 0.888 -13.961 -9.258 1 98.62 59 LEU A N 1
ATOM 444 C CA . LEU A 1 59 ? 2.248 -13.484 -9.484 1 98.62 59 LEU A CA 1
ATOM 445 C C . LEU A 1 59 ? 2.785 -14 -10.82 1 98.62 59 LEU A C 1
ATOM 447 O O . LEU A 1 59 ? 2.016 -14.445 -11.672 1 98.62 59 LEU A O 1
ATOM 451 N N . GLU A 1 60 ? 4.223 -13.805 -11.055 1 97.69 60 GLU A N 1
ATOM 452 C CA . GLU A 1 60 ? 4.613 -14.109 -12.43 1 97.69 60 GLU A CA 1
ATOM 453 C C . GLU A 1 60 ? 5.855 -15 -12.469 1 97.69 60 GLU A C 1
ATOM 455 O O . GLU A 1 60 ? 6.852 -14.711 -11.805 1 97.69 60 GLU A O 1
ATOM 460 N N . ASN A 1 61 ? 5.789 -16 -13.203 1 98.38 61 ASN A N 1
ATOM 461 C CA . ASN A 1 61 ? 6.906 -16.656 -13.867 1 98.38 61 ASN A CA 1
ATOM 462 C C . ASN A 1 61 ? 7.891 -17.25 -12.859 1 98.38 61 ASN A C 1
ATOM 464 O O . ASN A 1 61 ? 9.094 -17 -12.945 1 98.38 61 ASN A O 1
ATOM 468 N N . ARG A 1 62 ? 7.414 -18.109 -12 1 98.75 62 ARG A N 1
ATOM 469 C CA . ARG A 1 62 ? 8.289 -18.812 -11.07 1 98.75 62 ARG A CA 1
ATOM 470 C C . ARG A 1 62 ? 7.852 -20.266 -10.898 1 98.75 62 ARG A C 1
ATOM 472 O O . ARG A 1 62 ? 6.66 -20.547 -10.773 1 98.75 62 ARG A O 1
ATOM 479 N N . SER A 1 63 ? 8.844 -21.188 -10.867 1 98.88 63 SER A N 1
ATOM 480 C CA . SER A 1 63 ? 8.539 -22.594 -10.617 1 98.88 63 SER A CA 1
ATOM 481 C C . SER A 1 63 ? 8.555 -22.922 -9.133 1 98.88 63 SER A C 1
ATOM 483 O O . SER A 1 63 ? 9.047 -22.125 -8.328 1 98.88 63 SER A O 1
ATOM 485 N N . PHE A 1 64 ? 7.973 -24.031 -8.805 1 98.88 64 PHE A N 1
ATOM 486 C CA . PHE A 1 64 ? 7.945 -24.516 -7.434 1 98.88 64 PHE A CA 1
ATOM 487 C C . PHE A 1 64 ? 9.359 -24.656 -6.879 1 98.88 64 PHE A C 1
ATOM 489 O O . PHE A 1 64 ? 9.672 -24.109 -5.816 1 98.88 64 PHE A O 1
ATOM 496 N N . ASP A 1 65 ? 10.273 -25.328 -7.605 1 98.88 65 ASP A N 1
ATOM 497 C CA . ASP A 1 65 ? 11.641 -25.531 -7.141 1 98.88 65 ASP A CA 1
ATOM 498 C C . ASP A 1 65 ? 12.391 -24.219 -7.008 1 98.88 65 ASP A C 1
ATOM 500 O O . ASP A 1 65 ? 13.227 -24.062 -6.121 1 98.88 65 ASP A O 1
ATOM 504 N N . ASN A 1 66 ? 12.109 -23.312 -7.902 1 98.88 66 ASN A N 1
ATOM 505 C CA . ASN A 1 66 ? 12.781 -22.016 -7.844 1 98.88 66 ASN A CA 1
ATOM 506 C C . ASN A 1 66 ? 12.492 -21.281 -6.535 1 98.88 66 ASN A C 1
ATOM 508 O O . ASN A 1 66 ? 13.422 -20.844 -5.855 1 98.88 66 ASN A O 1
ATOM 512 N N . ILE A 1 67 ? 11.242 -21.203 -6.137 1 98.88 67 ILE A N 1
ATOM 513 C CA . ILE A 1 67 ? 10.836 -20.391 -4.984 1 98.88 67 ILE A CA 1
ATOM 514 C C . ILE A 1 67 ? 10.945 -21.234 -3.711 1 98.88 67 ILE A C 1
ATOM 516 O O . ILE A 1 67 ? 11.531 -20.781 -2.719 1 98.88 67 ILE A O 1
ATOM 520 N N . LEU A 1 68 ? 10.484 -22.5 -3.756 1 98.88 68 LEU A N 1
ATOM 521 C CA . LEU A 1 68 ? 10.359 -23.281 -2.531 1 98.88 68 LEU A CA 1
ATOM 522 C C . LEU A 1 68 ? 11.453 -24.344 -2.453 1 98.88 68 LEU A C 1
ATOM 524 O O . LEU A 1 68 ? 11.422 -25.203 -1.574 1 98.88 68 LEU A O 1
ATOM 528 N N . GLY A 1 69 ? 12.406 -24.312 -3.357 1 98.81 69 GLY A N 1
ATOM 529 C CA . GLY A 1 69 ? 13.414 -25.344 -3.441 1 98.81 69 GLY A CA 1
ATOM 530 C C . GLY A 1 69 ? 14.258 -25.469 -2.182 1 98.81 69 GLY A C 1
ATOM 531 O O . GLY A 1 69 ? 14.805 -26.531 -1.895 1 98.81 69 GLY A O 1
ATOM 532 N N . GLY A 1 70 ? 14.414 -24.344 -1.477 1 98.69 70 GLY A N 1
ATOM 533 C CA . GLY A 1 70 ? 15.25 -24.328 -0.285 1 98.69 70 GLY A CA 1
ATOM 534 C C . GLY A 1 70 ? 14.453 -24.359 1.004 1 98.69 70 GLY A C 1
ATOM 535 O O . GLY A 1 70 ? 15 -24.156 2.088 1 98.69 70 GLY A O 1
ATOM 536 N N . VAL A 1 71 ? 13.164 -24.625 0.965 1 98.75 71 VAL A N 1
ATOM 537 C CA . VAL A 1 71 ? 12.312 -24.656 2.15 1 98.75 71 VAL A CA 1
ATOM 538 C C . VAL A 1 71 ? 12.219 -26.078 2.688 1 98.75 71 VAL A C 1
ATOM 540 O O . VAL A 1 71 ? 11.633 -26.953 2.047 1 98.75 71 VAL A O 1
ATOM 543 N N . ARG A 1 72 ? 12.766 -26.344 3.852 1 98.31 72 ARG A N 1
ATOM 544 C CA . ARG A 1 72 ? 12.758 -27.688 4.445 1 98.31 72 ARG A CA 1
ATOM 545 C C . ARG A 1 72 ? 11.523 -27.875 5.324 1 98.31 72 ARG A C 1
ATOM 547 O O . ARG A 1 72 ? 11.477 -27.391 6.453 1 98.31 72 ARG A O 1
ATOM 554 N N . ARG A 1 73 ? 10.539 -28.531 4.84 1 97.5 73 ARG A N 1
ATOM 555 C CA . ARG A 1 73 ? 9.344 -28.984 5.555 1 97.5 73 ARG A CA 1
ATOM 556 C C . ARG A 1 73 ? 8.938 -30.391 5.125 1 97.5 73 ARG A C 1
ATOM 558 O O . ARG A 1 73 ? 9.078 -30.75 3.955 1 97.5 73 ARG A O 1
ATOM 565 N N . LYS A 1 74 ? 8.445 -31.062 6.102 1 94.19 74 LYS A N 1
ATOM 566 C CA . LYS A 1 74 ? 7.961 -32.406 5.789 1 94.19 74 LYS A CA 1
ATOM 567 C C . LYS A 1 74 ? 6.832 -32.344 4.762 1 94.19 74 LYS A C 1
ATOM 569 O O . LYS A 1 74 ? 5.941 -31.5 4.852 1 94.19 74 LYS A O 1
ATOM 574 N N . GLY A 1 75 ? 6.98 -33.188 3.711 1 93.25 75 GLY A N 1
ATOM 575 C CA . GLY A 1 75 ? 5.922 -33.281 2.721 1 93.25 75 GLY A CA 1
ATOM 576 C C . GLY A 1 75 ? 6.211 -32.5 1.452 1 93.25 75 GLY A C 1
ATOM 577 O O . GLY A 1 75 ? 5.59 -32.75 0.414 1 93.25 75 GLY A O 1
ATOM 578 N N . LEU A 1 76 ? 7.082 -31.562 1.519 1 97 76 LEU A N 1
ATOM 579 C CA . LEU A 1 76 ? 7.438 -30.797 0.323 1 97 76 LEU A CA 1
ATOM 580 C C . LEU A 1 76 ? 8.398 -31.594 -0.556 1 97 76 LEU A C 1
ATOM 582 O O . LEU A 1 76 ? 9.406 -32.094 -0.072 1 97 76 LEU A O 1
ATOM 586 N N . ASP A 1 77 ? 8.078 -31.781 -1.755 1 97.56 77 ASP A N 1
ATOM 587 C CA . ASP A 1 77 ? 8.969 -32.375 -2.752 1 97.56 77 ASP A CA 1
ATOM 588 C C . ASP A 1 77 ? 9.781 -31.312 -3.469 1 97.56 77 ASP A C 1
ATOM 590 O O . ASP A 1 77 ? 9.32 -30.719 -4.445 1 97.56 77 ASP A O 1
ATOM 594 N N . ASN A 1 78 ? 10.953 -31.031 -3.023 1 98.38 78 ASN A N 1
ATOM 595 C CA . ASN A 1 78 ? 11.797 -29.969 -3.539 1 98.38 78 ASN A CA 1
ATOM 596 C C . ASN A 1 78 ? 13.281 -30.312 -3.412 1 98.38 78 ASN A C 1
ATOM 598 O O . ASN A 1 78 ? 13.633 -31.328 -2.822 1 98.38 78 ASN A O 1
ATOM 602 N N . PRO A 1 79 ? 14.18 -29.578 -3.934 1 98.31 79 PRO A N 1
ATOM 603 C CA . PRO A 1 79 ? 15.602 -29.922 -4.023 1 98.31 79 PRO A CA 1
ATOM 604 C C . PRO A 1 79 ? 16.266 -30.078 -2.652 1 98.31 79 PRO A C 1
ATOM 606 O O . PRO A 1 79 ? 17.078 -30.969 -2.455 1 98.31 79 PRO A O 1
ATOM 609 N N . ILE A 1 80 ? 15.914 -29.25 -1.686 1 98.31 80 ILE A N 1
ATOM 610 C CA . ILE A 1 80 ? 16.594 -29.328 -0.396 1 98.31 80 ILE A CA 1
ATOM 611 C C . ILE A 1 80 ? 16.266 -30.641 0.296 1 98.31 80 ILE A C 1
ATOM 613 O O . ILE A 1 80 ? 17.078 -31.172 1.054 1 98.31 80 ILE A O 1
ATOM 617 N N . ASN A 1 81 ? 15.125 -31.156 0.043 1 97.25 81 ASN A N 1
ATOM 618 C CA . ASN A 1 81 ? 14.688 -32.406 0.674 1 97.25 81 ASN A CA 1
ATOM 619 C C . ASN A 1 81 ? 15.078 -33.625 -0.156 1 97.25 81 ASN A C 1
ATOM 621 O O . ASN A 1 81 ? 15.391 -34.656 0.395 1 97.25 81 ASN A O 1
ATOM 625 N N . ASN A 1 82 ? 15.125 -33.5 -1.521 1 96.69 82 ASN A N 1
ATOM 626 C CA . ASN A 1 82 ? 15.172 -34.719 -2.334 1 96.69 82 ASN A CA 1
ATOM 627 C C . ASN A 1 82 ? 16.219 -34.625 -3.436 1 96.69 82 ASN A C 1
ATOM 629 O O . ASN A 1 82 ? 16.359 -35.531 -4.266 1 96.69 82 ASN A O 1
ATOM 633 N N . GLY A 1 83 ? 16.906 -33.5 -3.508 1 95.69 83 GLY A N 1
ATOM 634 C CA . GLY A 1 83 ? 17.906 -33.281 -4.535 1 95.69 83 GLY A CA 1
ATOM 635 C C . GLY A 1 83 ? 19.312 -33.594 -4.047 1 95.69 83 GLY A C 1
ATOM 636 O O . GLY A 1 83 ? 19.5 -34.281 -3.057 1 95.69 83 GLY A O 1
ATOM 637 N N . PRO A 1 84 ? 20.234 -33.156 -4.73 1 97.69 84 PRO A N 1
ATOM 638 C CA . PRO A 1 84 ? 20.125 -32.219 -5.863 1 97.69 84 PRO A CA 1
ATOM 639 C C . PRO A 1 84 ? 19.672 -32.906 -7.148 1 97.69 84 PRO A C 1
ATOM 641 O O . PRO A 1 84 ? 19.797 -34.156 -7.262 1 97.69 84 PRO A O 1
ATOM 644 N N . PHE A 1 85 ? 19.156 -32.188 -8.031 1 98.06 85 PHE A N 1
ATOM 645 C CA . PHE A 1 85 ? 18.812 -32.594 -9.383 1 98.06 85 PHE A CA 1
ATOM 646 C C . PHE A 1 85 ? 19.734 -31.922 -10.406 1 98.06 85 PHE A C 1
ATOM 648 O O . PHE A 1 85 ? 20.062 -30.75 -10.266 1 98.06 85 PHE A O 1
ATOM 655 N N . CYS A 1 86 ? 20.125 -32.656 -11.445 1 96.62 86 CYS A N 1
ATOM 656 C CA . CYS A 1 86 ? 21.156 -32.125 -12.352 1 96.62 86 CYS A CA 1
ATOM 657 C C . CYS A 1 86 ? 20.672 -32.188 -13.797 1 96.62 86 CYS A C 1
ATOM 659 O O . CYS A 1 86 ? 19.828 -33 -14.156 1 96.62 86 CYS A O 1
ATOM 661 N N . ASN A 1 87 ? 21.125 -31.25 -14.602 1 95.56 87 ASN A N 1
ATOM 662 C CA . ASN A 1 87 ? 20.922 -31.156 -16.047 1 95.56 87 ASN A CA 1
ATOM 663 C C . ASN A 1 87 ? 22.25 -31.125 -16.797 1 95.56 87 ASN A C 1
ATOM 665 O O . ASN A 1 87 ? 23.234 -30.562 -16.297 1 95.56 87 ASN A O 1
ATOM 669 N N . PRO A 1 88 ? 22.281 -31.734 -17.984 1 94.88 88 PRO A N 1
ATOM 670 C CA . PRO A 1 88 ? 23.453 -31.5 -18.844 1 94.88 88 PRO A CA 1
ATOM 671 C C . PRO A 1 88 ? 23.5 -30.062 -19.375 1 94.88 88 PRO A C 1
ATOM 673 O O . PRO A 1 88 ? 22.469 -29.406 -19.5 1 94.88 88 PRO A O 1
ATOM 676 N N . LYS A 1 89 ? 24.672 -29.625 -19.656 1 93.12 89 LYS A N 1
ATOM 677 C CA . LYS A 1 89 ? 24.859 -28.344 -20.312 1 93.12 89 LYS A CA 1
ATOM 678 C C . LYS A 1 89 ? 24.172 -28.328 -21.688 1 93.12 89 LYS A C 1
ATOM 680 O O . LYS A 1 89 ? 23.594 -27.312 -22.078 1 93.12 89 LYS A O 1
ATOM 685 N N . ASN A 1 90 ? 24.359 -29.344 -22.344 1 90.62 90 ASN A N 1
ATOM 686 C CA . ASN A 1 90 ? 23.797 -29.562 -23.672 1 90.62 90 ASN A CA 1
ATOM 687 C C . ASN A 1 90 ? 23.125 -30.922 -23.781 1 90.62 90 ASN A C 1
ATOM 689 O O . ASN A 1 90 ? 23.797 -31.953 -23.703 1 90.62 90 ASN A O 1
ATOM 693 N N . THR A 1 91 ? 21.859 -30.984 -24.094 1 87.38 91 THR A N 1
ATOM 694 C CA . THR A 1 91 ? 21.078 -32.219 -24.062 1 87.38 91 THR A CA 1
ATOM 695 C C . THR A 1 91 ? 21.5 -33.125 -25.203 1 87.38 91 THR A C 1
ATOM 697 O O . THR A 1 91 ? 21.281 -34.344 -25.141 1 87.38 91 THR A O 1
ATOM 700 N N . SER A 1 92 ? 22.062 -32.562 -26.234 1 86.88 92 SER A N 1
ATOM 701 C CA . SER A 1 92 ? 22.453 -33.344 -27.391 1 86.88 92 SER A CA 1
ATOM 702 C C . SER A 1 92 ? 23.875 -33.906 -27.219 1 86.88 92 SER A C 1
ATOM 704 O O . SER A 1 92 ? 24.344 -34.688 -28.047 1 86.88 92 SER A O 1
ATOM 706 N N . ASP A 1 93 ? 24.594 -33.406 -26.141 1 87.81 93 ASP A N 1
ATOM 707 C CA . ASP A 1 93 ? 25.969 -33.844 -25.906 1 87.81 93 ASP A CA 1
ATOM 708 C C . ASP A 1 93 ? 26.141 -34.281 -24.453 1 87.81 93 ASP A C 1
ATOM 710 O O . ASP A 1 93 ? 26.5 -33.469 -23.594 1 87.81 93 ASP A O 1
ATOM 714 N N . PRO A 1 94 ? 26.031 -35.5 -24.156 1 77.31 94 PRO A N 1
ATOM 715 C CA . PRO A 1 94 ? 26.141 -36.031 -22.781 1 77.31 94 PRO A CA 1
ATOM 716 C C . PRO A 1 94 ? 27.5 -35.719 -22.156 1 77.31 94 PRO A C 1
ATOM 718 O O . PRO A 1 94 ? 27.641 -35.812 -20.922 1 77.31 94 PRO A O 1
ATOM 721 N N . SER A 1 95 ? 28.484 -35.438 -22.969 1 86.44 95 SER A N 1
ATOM 722 C CA . SER A 1 95 ? 29.828 -35.219 -22.438 1 86.44 95 SER A CA 1
ATOM 723 C C . SER A 1 95 ? 30.047 -33.75 -22.047 1 86.44 95 SER A C 1
ATOM 725 O O . SER A 1 95 ? 31.094 -33.375 -21.531 1 86.44 95 SER A O 1
ATOM 727 N N . SER A 1 96 ? 29.031 -33 -22.203 1 86 96 SER A N 1
ATOM 728 C CA . SER A 1 96 ? 29.156 -31.547 -22.016 1 86 96 SER A CA 1
ATOM 729 C C . SER A 1 96 ? 29.219 -31.188 -20.547 1 86 96 SER A C 1
ATOM 731 O O . SER A 1 96 ? 29.438 -30.031 -20.188 1 86 96 SER A O 1
ATOM 733 N N . GLY A 1 97 ? 29.094 -32.156 -19.625 1 90.88 97 GLY A N 1
ATOM 734 C CA . GLY A 1 97 ? 29.078 -31.875 -18.203 1 90.88 97 GLY A CA 1
ATOM 735 C C . GLY A 1 97 ? 27.672 -31.656 -17.641 1 90.88 97 GLY A C 1
ATOM 736 O O . GLY A 1 97 ? 26.734 -31.438 -18.406 1 90.88 97 GLY A O 1
ATOM 737 N N . LYS A 1 98 ? 27.547 -31.812 -16.359 1 94.56 98 LYS A N 1
ATOM 738 C CA . LYS A 1 98 ? 26.281 -31.656 -15.672 1 94.56 98 LYS A CA 1
ATOM 739 C C . LYS A 1 98 ? 26.375 -30.609 -14.562 1 94.56 98 LYS A C 1
ATOM 741 O O . LYS A 1 98 ? 27.438 -30.438 -13.961 1 94.56 98 LYS A O 1
ATOM 746 N N . TYR A 1 99 ? 25.297 -29.938 -14.406 1 96.62 99 TYR A N 1
ATOM 747 C CA . TYR A 1 99 ? 25.156 -28.938 -13.344 1 96.62 99 TYR A CA 1
ATOM 748 C C . TYR A 1 99 ? 23.875 -29.188 -12.539 1 96.62 99 TYR A C 1
ATOM 750 O O . TYR A 1 99 ? 22.875 -29.625 -13.086 1 96.62 99 TYR A O 1
ATOM 758 N N . CYS A 1 100 ? 23.984 -28.875 -11.242 1 98 100 CYS A N 1
ATOM 759 C CA . CYS A 1 100 ? 22.922 -29.328 -10.359 1 98 100 CYS A CA 1
ATOM 760 C C . CYS A 1 100 ? 22.25 -28.156 -9.648 1 98 100 CYS A C 1
ATOM 762 O O . CYS A 1 100 ? 22.844 -27.078 -9.555 1 98 100 CYS A O 1
ATOM 764 N N . THR A 1 101 ? 21.047 -28.391 -9.133 1 98.56 101 THR A N 1
ATOM 765 C CA . THR A 1 101 ? 20.328 -27.391 -8.336 1 98.56 101 THR A CA 1
ATOM 766 C C . THR A 1 101 ? 21.156 -26.984 -7.117 1 98.56 101 THR A C 1
ATOM 768 O O . THR A 1 101 ? 21.828 -27.812 -6.508 1 98.56 101 THR A O 1
ATOM 771 N N . HIS A 1 102 ? 21.094 -25.75 -6.801 1 98.25 102 HIS A N 1
ATOM 772 C CA . HIS A 1 102 ? 21.75 -25.203 -5.621 1 98.25 102 HIS A CA 1
ATOM 773 C C . HIS A 1 102 ? 21.125 -23.875 -5.203 1 98.25 102 HIS A C 1
ATOM 775 O O . HIS A 1 102 ? 20.328 -23.297 -5.949 1 98.25 102 HIS A O 1
ATOM 781 N N . ALA A 1 103 ? 21.422 -23.438 -4 1 97.81 103 ALA A N 1
ATOM 782 C CA . ALA A 1 103 ? 20.906 -22.172 -3.5 1 97.81 103 ALA A CA 1
ATOM 783 C C . ALA A 1 103 ? 21.469 -21 -4.297 1 97.81 103 ALA A C 1
ATOM 785 O O . ALA A 1 103 ? 22.641 -21.016 -4.68 1 97.81 103 ALA A O 1
ATOM 786 N N . LYS A 1 104 ? 20.609 -20.016 -4.52 1 97.06 104 LYS A N 1
ATOM 787 C CA . LYS A 1 104 ? 21.078 -18.781 -5.141 1 97.06 104 LYS A CA 1
ATOM 788 C C . LYS A 1 104 ? 20.672 -17.562 -4.309 1 97.06 104 LYS A C 1
ATOM 790 O O . LYS A 1 104 ? 19.844 -17.672 -3.406 1 97.06 104 LYS A O 1
ATOM 795 N N . ASP A 1 105 ? 21.297 -16.359 -4.633 1 95.19 105 ASP A N 1
ATOM 796 C CA . ASP A 1 105 ? 20.969 -15.133 -3.928 1 95.19 105 ASP A CA 1
ATOM 797 C C . ASP A 1 105 ? 20.672 -14 -4.91 1 95.19 105 ASP A C 1
ATOM 799 O O . ASP A 1 105 ? 20.984 -12.836 -4.641 1 95.19 105 ASP A O 1
ATOM 803 N N . TYR A 1 106 ? 20.109 -14.367 -6.105 1 96.38 106 TYR A N 1
ATOM 804 C CA . TYR A 1 106 ? 19.672 -13.383 -7.086 1 96.38 106 TYR A CA 1
ATOM 805 C C . TYR A 1 106 ? 18.281 -12.852 -6.754 1 96.38 106 TYR A C 1
ATOM 807 O O . TYR A 1 106 ? 17.281 -13.562 -6.906 1 96.38 106 TYR A O 1
ATOM 815 N N . ASP A 1 107 ? 18.234 -11.602 -6.332 1 96.94 107 ASP A N 1
ATOM 816 C CA . ASP A 1 107 ? 16.922 -11.008 -6.113 1 96.94 107 ASP A CA 1
ATOM 817 C C . ASP A 1 107 ? 16.203 -10.789 -7.438 1 96.94 107 ASP A C 1
ATOM 819 O O . ASP A 1 107 ? 14.961 -10.727 -7.477 1 96.94 107 ASP A O 1
ATOM 823 N N . SER A 1 108 ? 16.938 -10.633 -8.492 1 96.44 108 SER A N 1
ATOM 824 C CA . SER A 1 108 ? 16.516 -10.492 -9.875 1 96.44 108 SER A CA 1
ATOM 825 C C . SER A 1 108 ? 17.438 -11.25 -10.82 1 96.44 108 SER A C 1
ATOM 827 O O . SER A 1 108 ? 18.656 -11.312 -10.594 1 96.44 108 SER A O 1
ATOM 829 N N . VAL A 1 109 ? 16.859 -11.875 -11.75 1 97.44 109 VAL A N 1
ATOM 830 C CA . VAL A 1 109 ? 17.641 -12.578 -12.758 1 97.44 109 VAL A CA 1
ATOM 831 C C . VAL A 1 109 ? 17.719 -11.734 -14.031 1 97.44 109 VAL A C 1
ATOM 833 O O . VAL A 1 109 ? 16.703 -11.516 -14.703 1 97.44 109 VAL A O 1
ATOM 836 N N . LEU A 1 110 ? 18.875 -11.281 -14.359 1 95.88 110 LEU A N 1
ATOM 837 C CA . LEU A 1 110 ? 19.094 -10.352 -15.461 1 95.88 110 LEU A CA 1
ATOM 838 C C . LEU A 1 110 ? 18.656 -10.961 -16.781 1 95.88 110 LEU A C 1
ATOM 840 O O . LEU A 1 110 ? 18.078 -10.273 -17.625 1 95.88 110 LEU A O 1
ATOM 844 N N . ASN A 1 111 ? 19.047 -12.242 -17.016 1 97.81 111 ASN A N 1
ATOM 845 C CA . ASN A 1 111 ? 18.734 -12.945 -18.266 1 97.81 111 ASN A CA 1
ATOM 846 C C . ASN A 1 111 ? 17.406 -13.695 -18.172 1 97.81 111 ASN A C 1
ATOM 848 O O . ASN A 1 111 ? 17.359 -14.82 -17.656 1 97.81 111 ASN A O 1
ATOM 852 N N . ASP A 1 112 ? 16.359 -13.148 -18.734 1 97.94 112 ASP A N 1
ATOM 853 C CA . ASP A 1 112 ? 15.016 -13.695 -18.703 1 97.94 112 ASP A CA 1
ATOM 854 C C . ASP A 1 112 ? 14.945 -15.023 -19.453 1 97.94 112 ASP A C 1
ATOM 856 O O . ASP A 1 112 ? 15.164 -15.078 -20.656 1 97.94 112 ASP A O 1
ATOM 860 N N . PRO A 1 113 ? 14.664 -16.156 -18.75 1 98.44 113 PRO A N 1
ATOM 861 C CA . PRO A 1 113 ? 14.617 -17.453 -19.438 1 98.44 113 PRO A CA 1
ATOM 862 C C . PRO A 1 113 ? 13.469 -17.547 -20.438 1 98.44 113 PRO A C 1
ATOM 864 O O . PRO A 1 113 ? 12.453 -16.859 -20.281 1 98.44 113 PRO A O 1
ATOM 867 N N . ASP A 1 114 ? 13.711 -18.359 -21.422 1 97.88 114 ASP A N 1
ATOM 868 C CA . ASP A 1 114 ? 12.68 -18.609 -22.422 1 97.88 114 ASP A CA 1
ATOM 869 C C . ASP A 1 114 ? 11.469 -19.297 -21.797 1 97.88 114 ASP A C 1
ATOM 871 O O . ASP A 1 114 ? 11.617 -20.297 -21.078 1 97.88 114 ASP A O 1
ATOM 875 N N . HIS A 1 115 ? 10.305 -18.812 -22.016 1 96.62 115 HIS A N 1
ATOM 876 C CA . HIS A 1 115 ? 9.102 -19.484 -21.531 1 96.62 115 HIS A CA 1
ATOM 877 C C . HIS A 1 115 ? 8.016 -19.5 -22.609 1 96.62 115 HIS A C 1
ATOM 879 O O . HIS A 1 115 ? 6.828 -19.406 -22.281 1 96.62 115 HIS A O 1
ATOM 885 N N . SER A 1 116 ? 8.438 -19.547 -23.859 1 98.5 116 SER A N 1
ATOM 886 C CA . SER A 1 116 ? 7.547 -19.875 -24.969 1 98.5 116 SER A CA 1
ATOM 887 C C . SER A 1 116 ? 7.141 -21.344 -24.953 1 98.5 116 SER A C 1
ATOM 889 O O . SER A 1 116 ? 7.664 -22.125 -24.156 1 98.5 116 SER A O 1
ATOM 891 N N . VAL A 1 117 ? 6.219 -21.688 -25.828 1 98.81 117 VAL A N 1
ATOM 892 C CA . VAL A 1 117 ? 5.777 -23.078 -25.953 1 98.81 117 VAL A CA 1
ATOM 893 C C . VAL A 1 117 ? 6.965 -23.969 -26.312 1 98.81 117 VAL A C 1
ATOM 895 O O . VAL A 1 117 ? 7.211 -24.984 -25.656 1 98.81 117 VAL A O 1
ATOM 898 N N . THR A 1 118 ? 7.742 -23.594 -27.328 1 98.75 118 THR A N 1
ATOM 899 C CA . THR A 1 118 ? 8.852 -24.438 -27.766 1 98.75 118 THR A CA 1
ATOM 900 C C . THR A 1 118 ? 10.023 -24.328 -26.797 1 98.75 118 THR A C 1
ATOM 902 O O . THR A 1 118 ? 10.812 -25.266 -26.656 1 98.75 118 THR A O 1
ATOM 905 N N . GLY A 1 119 ? 10.164 -23.172 -26.125 1 98.62 119 GLY A N 1
ATOM 906 C CA . GLY A 1 119 ? 11.109 -23.094 -25.016 1 98.62 119 GLY A CA 1
ATOM 907 C C . GLY A 1 119 ? 10.836 -24.109 -23.922 1 98.62 119 GLY A C 1
ATOM 908 O O . GLY A 1 119 ? 11.742 -24.812 -23.484 1 98.62 119 GLY A O 1
ATOM 909 N N . ASN A 1 120 ? 9.586 -24.219 -23.516 1 98.75 120 ASN A N 1
ATOM 910 C CA . ASN A 1 120 ? 9.195 -25.219 -22.531 1 98.75 120 ASN A CA 1
ATOM 911 C C . ASN A 1 120 ? 9.422 -26.641 -23.062 1 98.75 120 ASN A C 1
ATOM 913 O O . ASN A 1 120 ? 9.789 -27.531 -22.297 1 98.75 120 ASN A O 1
ATOM 917 N N . ASN A 1 121 ? 9.234 -26.844 -24.375 1 98.56 121 ASN A N 1
ATOM 918 C CA . ASN A 1 121 ? 9.555 -28.141 -24.969 1 98.56 121 ASN A CA 1
ATOM 919 C C . ASN A 1 121 ? 11.016 -28.531 -24.719 1 98.56 121 ASN A C 1
ATOM 921 O O . ASN A 1 121 ? 11.297 -29.625 -24.234 1 98.56 121 ASN A O 1
ATOM 925 N N . LEU A 1 122 ? 11.836 -27.609 -25.094 1 98.31 122 LEU A N 1
ATOM 926 C CA . LEU A 1 122 ? 13.25 -27.906 -24.906 1 98.31 122 LEU A CA 1
ATOM 927 C C . LEU A 1 122 ? 13.57 -28.156 -23.438 1 98.31 122 LEU A C 1
ATOM 929 O O . LEU A 1 122 ? 14.273 -29.109 -23.109 1 98.31 122 LEU A O 1
ATOM 933 N N . GLU A 1 123 ? 13.062 -27.375 -22.547 1 98.62 123 GLU A N 1
ATOM 934 C CA . GLU A 1 123 ? 13.281 -27.484 -21.109 1 98.62 123 GLU A CA 1
ATOM 935 C C . GLU A 1 123 ? 12.797 -28.812 -20.562 1 98.62 123 GLU A C 1
ATOM 937 O O . GLU A 1 123 ? 13.516 -29.5 -19.844 1 98.62 123 GLU A O 1
ATOM 942 N N . PHE A 1 124 ? 11.625 -29.25 -21 1 98.62 124 PHE A N 1
ATOM 943 C CA . PHE A 1 124 ? 10.953 -30.406 -20.422 1 98.62 124 PHE A CA 1
ATOM 944 C C . PHE A 1 124 ? 11.422 -31.703 -21.094 1 98.62 124 PHE A C 1
ATOM 946 O O . PHE A 1 124 ? 11.547 -32.719 -20.438 1 98.62 124 PHE A O 1
ATOM 953 N N . TYR A 1 125 ? 11.75 -31.656 -22.438 1 97.69 125 TYR A N 1
ATOM 954 C CA . TYR A 1 125 ? 11.945 -32.875 -23.203 1 97.69 125 TYR A CA 1
ATOM 955 C C . TYR A 1 125 ? 13.336 -32.938 -23.812 1 97.69 125 TYR A C 1
ATOM 957 O O . TYR A 1 125 ? 13.711 -33.938 -24.453 1 97.69 125 TYR A O 1
ATOM 965 N N . GLY A 1 126 ? 14.078 -31.844 -23.75 1 96.5 126 GLY A N 1
ATOM 966 C CA . GLY A 1 126 ? 15.414 -31.797 -24.312 1 96.5 126 GLY A CA 1
ATOM 967 C C . GLY A 1 126 ? 15.422 -31.547 -25.812 1 96.5 126 GLY A C 1
ATOM 968 O O . GLY A 1 126 ? 16.453 -31.719 -26.469 1 96.5 126 GLY A O 1
ATOM 969 N N . THR A 1 127 ? 14.234 -31.219 -26.344 1 97.06 127 THR A N 1
ATOM 970 C CA . THR A 1 127 ? 14.102 -30.891 -27.75 1 97.06 127 THR A CA 1
ATOM 971 C C . THR A 1 127 ? 12.992 -29.875 -27.969 1 97.06 127 THR A C 1
ATOM 973 O O . THR A 1 127 ? 12.031 -29.812 -27.203 1 97.06 127 THR A O 1
ATOM 976 N N . TYR A 1 128 ? 13.133 -29.062 -29.031 1 97.62 128 TYR A N 1
ATOM 977 C CA . TYR A 1 128 ? 12.133 -28.047 -29.359 1 97.62 128 TYR A CA 1
ATOM 978 C C . TYR A 1 128 ? 10.852 -28.688 -29.891 1 97.62 128 TYR A C 1
ATOM 980 O O . TYR A 1 128 ? 9.781 -28.078 -29.844 1 97.62 128 TYR A O 1
ATOM 988 N N . THR A 1 129 ? 10.992 -29.906 -30.406 1 97.81 129 THR A N 1
ATOM 989 C CA . THR A 1 129 ? 9.867 -30.469 -31.156 1 97.81 129 THR A CA 1
ATOM 990 C C . THR A 1 129 ? 9.617 -31.922 -30.75 1 97.81 129 THR A C 1
ATOM 992 O O . THR A 1 129 ? 9.688 -32.812 -31.578 1 97.81 129 THR A O 1
ATOM 995 N N . PRO A 1 130 ? 9.336 -32.156 -29.547 1 98 130 PRO A N 1
ATOM 996 C CA . PRO A 1 130 ? 8.977 -33.531 -29.172 1 98 130 PRO A CA 1
ATOM 997 C C . PRO A 1 130 ? 7.746 -34.031 -29.906 1 98 130 PRO A C 1
ATOM 999 O O . PRO A 1 130 ? 6.867 -33.25 -30.266 1 98 130 PRO A O 1
ATOM 1002 N N . SER A 1 131 ? 7.641 -35.375 -30.078 1 97.69 131 SER A N 1
ATOM 1003 C CA . SER A 1 131 ? 6.531 -35.969 -30.812 1 97.69 131 SER A CA 1
ATOM 1004 C C . SER A 1 131 ? 5.242 -35.906 -30 1 97.69 131 SER A C 1
ATOM 1006 O O . SER A 1 131 ? 5.137 -36.562 -28.953 1 97.69 131 SER A O 1
ATOM 1008 N N . ASN A 1 132 ? 4.254 -35.281 -30.547 1 96.56 132 ASN A N 1
ATOM 1009 C CA . ASN A 1 132 ? 2.955 -35.219 -29.891 1 96.56 132 ASN A CA 1
ATOM 1010 C C . ASN A 1 132 ? 2.346 -36.625 -29.734 1 96.56 132 ASN A C 1
ATOM 1012 O O . ASN A 1 132 ? 1.798 -36.938 -28.688 1 96.56 132 ASN A O 1
ATOM 1016 N N . ASP A 1 133 ? 2.504 -37.406 -30.781 1 96.19 133 ASP A N 1
ATOM 1017 C CA . ASP A 1 133 ? 1.952 -38.75 -30.75 1 96.19 133 ASP A CA 1
ATOM 1018 C C . ASP A 1 133 ? 2.613 -39.594 -29.656 1 96.19 133 ASP A C 1
ATOM 1020 O O . ASP A 1 133 ? 1.935 -40.312 -28.938 1 96.19 133 ASP A O 1
ATOM 1024 N N . ALA A 1 134 ? 3.881 -39.469 -29.594 1 97 134 ALA A N 1
ATOM 1025 C CA . ALA A 1 134 ? 4.617 -40.25 -28.594 1 97 134 ALA A CA 1
ATOM 1026 C C . ALA A 1 134 ? 4.281 -39.781 -27.188 1 97 134 ALA A C 1
ATOM 1028 O O . ALA A 1 134 ? 4.223 -40.594 -26.25 1 97 134 ALA A O 1
ATOM 1029 N N . ILE A 1 135 ? 4.105 -38.5 -27.016 1 95.94 135 ILE A N 1
ATOM 1030 C CA . ILE A 1 135 ? 3.734 -37.938 -25.719 1 95.94 135 ILE A CA 1
ATOM 1031 C C . ILE A 1 135 ? 2.348 -38.469 -25.328 1 95.94 135 ILE A C 1
ATOM 1033 O O . ILE A 1 135 ? 2.158 -38.969 -24.219 1 95.94 135 ILE A O 1
ATOM 1037 N N . SER A 1 136 ? 1.418 -38.375 -26.25 1 93.06 136 SER A N 1
ATOM 1038 C CA . SER A 1 136 ? 0.047 -38.812 -25.984 1 93.06 136 SER A CA 1
ATOM 1039 C C . SER A 1 136 ? -0.012 -40.281 -25.641 1 93.06 136 SER A C 1
ATOM 1041 O O . SER A 1 136 ? -0.845 -40.719 -24.844 1 93.06 136 SER A O 1
ATOM 1043 N N . ALA A 1 137 ? 0.944 -41.062 -26.203 1 93.31 137 ALA A N 1
ATOM 1044 C CA . ALA A 1 137 ? 0.972 -42.5 -26 1 93.31 137 ALA A CA 1
ATOM 1045 C C . ALA A 1 137 ? 1.739 -42.844 -24.719 1 93.31 137 ALA A C 1
ATOM 1047 O O . ALA A 1 137 ? 1.79 -44.031 -24.328 1 93.31 137 ALA A O 1
ATOM 1048 N N . GLY A 1 138 ? 2.316 -41.938 -24.125 1 90.69 138 GLY A N 1
ATOM 1049 C CA . GLY A 1 138 ? 3.084 -42.188 -22.906 1 90.69 138 GLY A CA 1
ATOM 1050 C C . GLY A 1 138 ? 4.48 -42.688 -23.188 1 90.69 138 GLY A C 1
ATOM 1051 O O . GLY A 1 138 ? 5.191 -43.094 -22.266 1 90.69 138 GLY A O 1
ATOM 1052 N N . LYS A 1 139 ? 4.871 -42.688 -24.422 1 94 139 LYS A N 1
ATOM 1053 C CA . LYS A 1 139 ? 6.176 -43.219 -24.828 1 94 139 LYS A CA 1
ATOM 1054 C C . LYS A 1 139 ? 7.281 -42.188 -24.578 1 94 139 LYS A C 1
ATOM 1056 O O . LYS A 1 139 ? 8.438 -42.562 -24.359 1 94 139 LYS A O 1
ATOM 1061 N N . VAL A 1 140 ? 6.898 -40.969 -24.688 1 94.69 140 VAL A N 1
ATOM 1062 C CA . VAL A 1 140 ? 7.809 -39.875 -24.375 1 94.69 140 VAL A CA 1
ATOM 1063 C C . VAL A 1 140 ? 7.293 -39.125 -23.156 1 94.69 140 VAL A C 1
ATOM 1065 O O . VAL A 1 140 ? 6.16 -38.625 -23.156 1 94.69 140 VAL A O 1
ATOM 1068 N N . VAL A 1 141 ? 8.094 -39.156 -22.125 1 94.12 141 VAL A N 1
ATOM 1069 C CA . VAL A 1 141 ? 7.773 -38.438 -20.906 1 94.12 141 VAL A CA 1
ATOM 1070 C C . VAL A 1 141 ? 8.828 -37.344 -20.656 1 94.12 141 VAL A C 1
ATOM 1072 O O . VAL A 1 141 ? 10.008 -37.531 -20.953 1 94.12 141 VAL A O 1
ATOM 1075 N N . PRO A 1 142 ? 8.367 -36.156 -20.172 1 96.69 142 PRO A N 1
ATOM 1076 C CA . PRO A 1 142 ? 9.367 -35.156 -19.875 1 96.69 142 PRO A CA 1
ATOM 1077 C C . PRO A 1 142 ? 10.398 -35.594 -18.844 1 96.69 142 PRO A C 1
ATOM 1079 O O . PRO A 1 142 ? 10.039 -36.25 -17.844 1 96.69 142 PRO A O 1
ATOM 1082 N N . ASP A 1 143 ? 11.609 -35.344 -19.062 1 95.62 143 ASP A N 1
ATOM 1083 C CA . ASP A 1 143 ? 12.68 -35.719 -18.141 1 95.62 143 ASP A CA 1
ATOM 1084 C C . ASP A 1 143 ? 13.328 -34.469 -17.531 1 95.62 143 ASP A C 1
ATOM 1086 O O . ASP A 1 143 ? 14.289 -34.562 -16.766 1 95.62 143 ASP A O 1
ATOM 1090 N N . GLN A 1 144 ? 12.82 -33.312 -17.844 1 97.88 144 GLN A N 1
ATOM 1091 C CA . GLN A 1 144 ? 13.219 -32.031 -17.266 1 97.88 144 GLN A CA 1
ATOM 1092 C C . GLN A 1 144 ? 14.719 -31.781 -17.453 1 97.88 144 GLN A C 1
ATOM 1094 O O . GLN A 1 144 ? 15.391 -31.328 -16.516 1 97.88 144 GLN A O 1
ATOM 1099 N N . SER A 1 145 ? 15.289 -31.984 -18.656 1 95.81 145 SER A N 1
ATOM 1100 C CA . SER A 1 145 ? 16.734 -32.031 -18.812 1 95.81 145 SER A CA 1
ATOM 1101 C C . SER A 1 145 ? 17.266 -30.828 -19.578 1 95.81 145 SER A C 1
ATOM 1103 O O . SER A 1 145 ? 18.484 -30.656 -19.719 1 95.81 145 SER A O 1
ATOM 1105 N N . GLY A 1 146 ? 16.406 -30 -20.062 1 97.62 146 GLY A N 1
ATOM 1106 C CA . GLY A 1 146 ? 16.875 -29.078 -21.078 1 97.62 146 GLY A CA 1
ATOM 1107 C C . GLY A 1 146 ? 16.969 -27.641 -20.578 1 97.62 146 GLY A C 1
ATOM 1108 O O . GLY A 1 146 ? 17.047 -26.703 -21.375 1 97.62 146 GLY A O 1
ATOM 1109 N N . PHE A 1 147 ? 16.938 -27.344 -19.312 1 98.38 147 PHE A N 1
ATOM 1110 C CA . PHE A 1 147 ? 16.797 -25.984 -18.797 1 98.38 147 PHE A CA 1
ATOM 1111 C C . PHE A 1 147 ? 18.078 -25.188 -19.031 1 98.38 147 PHE A C 1
ATOM 1113 O O . PHE A 1 147 ? 18.031 -24.016 -19.422 1 98.38 147 PHE A O 1
ATOM 1120 N N . ILE A 1 148 ? 19.234 -25.766 -18.781 1 98 148 ILE A N 1
ATOM 1121 C CA . ILE A 1 148 ? 20.5 -25.078 -19 1 98 148 ILE A CA 1
ATOM 1122 C C . ILE A 1 148 ? 20.719 -24.859 -20.5 1 98 148 ILE A C 1
ATOM 1124 O O . ILE A 1 148 ? 21.094 -23.766 -20.922 1 98 148 ILE A O 1
ATOM 1128 N N . ASN A 1 149 ? 20.422 -25.906 -21.25 1 97.44 149 ASN A N 1
ATOM 1129 C CA . ASN A 1 149 ? 20.531 -25.812 -22.703 1 97.44 149 ASN A CA 1
ATOM 1130 C C . ASN A 1 149 ? 19.672 -24.672 -23.25 1 97.44 149 ASN A C 1
ATOM 1132 O O . ASN A 1 149 ? 20.156 -23.875 -24.062 1 97.44 149 ASN A O 1
ATOM 1136 N N . ALA A 1 150 ? 18.469 -24.562 -22.797 1 98.19 150 ALA A N 1
ATOM 1137 C CA . ALA A 1 150 ? 17.562 -23.5 -23.25 1 98.19 150 ALA A CA 1
ATOM 1138 C C . ALA A 1 150 ? 18.125 -22.125 -22.922 1 98.19 150 ALA A C 1
ATOM 1140 O O . ALA A 1 150 ? 18.094 -21.219 -23.75 1 98.19 150 ALA A O 1
ATOM 1141 N N . GLN A 1 151 ? 18.672 -22 -21.688 1 98.5 151 GLN A N 1
ATOM 1142 C CA . GLN A 1 151 ? 19.219 -20.719 -21.266 1 98.5 151 GLN A CA 1
ATOM 1143 C C . GLN A 1 151 ? 20.438 -20.328 -22.094 1 98.5 151 GLN A C 1
ATOM 1145 O O . GLN A 1 151 ? 20.547 -19.172 -22.516 1 98.5 151 GLN A O 1
ATOM 1150 N N . LEU A 1 152 ? 21.266 -21.234 -22.391 1 97.44 152 LEU A N 1
ATOM 1151 C CA . LEU A 1 152 ? 22.484 -20.969 -23.156 1 97.44 152 LEU A CA 1
ATOM 1152 C C . LEU A 1 152 ? 22.156 -20.719 -24.625 1 97.44 152 LEU A C 1
ATOM 1154 O O . LEU A 1 152 ? 22.891 -20 -25.312 1 97.44 152 LEU A O 1
ATOM 1158 N N . ASN A 1 153 ? 21.078 -21.312 -25.125 1 97.38 153 ASN A N 1
ATOM 1159 C CA . ASN A 1 153 ? 20.625 -20.984 -26.469 1 97.38 153 ASN A CA 1
ATOM 1160 C C . ASN A 1 153 ? 20.172 -19.531 -26.562 1 97.38 153 ASN A C 1
ATOM 1162 O O . ASN A 1 153 ? 20.375 -18.875 -27.594 1 97.38 153 ASN A O 1
ATOM 1166 N N . SER A 1 154 ? 19.531 -19.078 -25.516 1 97.56 154 SER A N 1
ATOM 1167 C CA . SER A 1 154 ? 19.031 -17.703 -25.484 1 97.56 154 SER A CA 1
ATOM 1168 C C . SER A 1 154 ? 20.156 -16.719 -25.219 1 97.56 154 SER A C 1
ATOM 1170 O O . SER A 1 154 ? 20.125 -15.586 -25.703 1 97.56 154 SER A O 1
ATOM 1172 N N . TYR A 1 155 ? 21.141 -17.188 -24.438 1 97.81 155 TYR A N 1
ATOM 1173 C CA . TYR A 1 155 ? 22.266 -16.344 -24.047 1 97.81 155 TYR A CA 1
ATOM 1174 C C . TYR A 1 155 ? 23.578 -17.094 -24.219 1 97.81 155 TYR A C 1
ATOM 1176 O O . TYR A 1 155 ? 24.234 -17.469 -23.25 1 97.81 155 TYR A O 1
ATOM 1184 N N . PRO A 1 156 ? 24.047 -17.141 -25.422 1 96.12 156 PRO A N 1
ATOM 1185 C CA . PRO A 1 156 ? 25.156 -18.031 -25.781 1 96.12 156 PRO A CA 1
ATOM 1186 C C . PRO A 1 156 ? 26.469 -17.609 -25.109 1 96.12 156 PRO A C 1
ATOM 1188 O O . PRO A 1 156 ? 27.391 -18.422 -25 1 96.12 156 PRO A O 1
ATOM 1191 N N . LYS A 1 157 ? 26.625 -16.375 -24.672 1 97.25 157 LYS A N 1
ATOM 1192 C CA . LYS A 1 157 ? 27.875 -15.891 -24.078 1 97.25 157 LYS A CA 1
ATOM 1193 C C . LYS A 1 157 ? 27.875 -16.094 -22.562 1 97.25 157 LYS A C 1
ATOM 1195 O O . LYS A 1 157 ? 28.891 -15.828 -21.906 1 97.25 157 LYS A O 1
ATOM 1200 N N . LEU A 1 158 ? 26.797 -16.656 -22.031 1 96.69 158 LEU A N 1
ATOM 1201 C CA . LEU A 1 158 ? 26.688 -16.844 -20.578 1 96.69 158 LEU A CA 1
ATOM 1202 C C . LEU A 1 158 ? 27.547 -18.016 -20.125 1 96.69 158 LEU A C 1
ATOM 1204 O O . LEU A 1 158 ? 27.594 -19.062 -20.781 1 96.69 158 LEU A O 1
ATOM 1208 N N . ASN A 1 159 ? 28.297 -17.766 -18.984 1 96.69 159 ASN A N 1
ATOM 1209 C CA . ASN A 1 159 ? 28.938 -18.891 -18.328 1 96.69 159 ASN A CA 1
ATOM 1210 C C . ASN A 1 159 ? 27.922 -19.938 -17.875 1 96.69 159 ASN A C 1
ATOM 1212 O O . ASN A 1 159 ? 26.906 -19.609 -17.281 1 96.69 159 ASN A O 1
ATOM 1216 N N . PRO A 1 160 ? 28.203 -21.281 -18.188 1 95.94 160 PRO A N 1
ATOM 1217 C CA . PRO A 1 160 ? 27.25 -22.328 -17.828 1 95.94 160 PRO A CA 1
ATOM 1218 C C . PRO A 1 160 ? 26.938 -22.344 -16.344 1 95.94 160 PRO A C 1
ATOM 1220 O O . PRO A 1 160 ? 25.812 -22.672 -15.945 1 95.94 160 PRO A O 1
ATOM 1223 N N . GLU A 1 161 ? 27.875 -22.016 -15.539 1 96.69 161 GLU A N 1
ATOM 1224 C CA . GLU A 1 161 ? 27.625 -21.953 -14.102 1 96.69 161 GLU A CA 1
ATOM 1225 C C . GLU A 1 161 ? 26.641 -20.844 -13.758 1 96.69 161 GLU A C 1
ATOM 1227 O O . GLU A 1 161 ? 25.781 -21.016 -12.891 1 96.69 161 GLU A O 1
ATOM 1232 N N . VAL A 1 162 ? 26.766 -19.719 -14.43 1 97.81 162 VAL A N 1
ATOM 1233 C CA . VAL A 1 162 ? 25.844 -18.609 -14.227 1 97.81 162 VAL A CA 1
ATOM 1234 C C . VAL A 1 162 ? 24.453 -18.969 -14.75 1 97.81 162 VAL A C 1
ATOM 1236 O O . VAL A 1 162 ? 23.453 -18.719 -14.078 1 97.81 162 VAL A O 1
ATOM 1239 N N . ALA A 1 163 ? 24.438 -19.578 -15.914 1 98.12 163 ALA A N 1
ATOM 1240 C CA . ALA A 1 163 ? 23.172 -20.031 -16.484 1 98.12 163 ALA A CA 1
ATOM 1241 C C . ALA A 1 163 ? 22.453 -20.984 -15.523 1 98.12 163 ALA A C 1
ATOM 1243 O O . ALA A 1 163 ? 21.25 -20.891 -15.328 1 98.12 163 ALA A O 1
ATOM 1244 N N . THR A 1 164 ? 23.234 -21.906 -14.945 1 98.12 164 THR A N 1
ATOM 1245 C CA . THR A 1 164 ? 22.688 -22.859 -14 1 98.12 164 THR A CA 1
ATOM 1246 C C . THR A 1 164 ? 22.109 -22.156 -12.781 1 98.12 164 THR A C 1
ATOM 1248 O O . THR A 1 164 ? 20.969 -22.438 -12.375 1 98.12 164 THR A O 1
ATOM 1251 N N . THR A 1 165 ? 22.859 -21.25 -12.25 1 98.25 165 THR A N 1
ATOM 1252 C CA . THR A 1 165 ? 22.391 -20.5 -11.086 1 98.25 165 THR A CA 1
ATOM 1253 C C . THR A 1 165 ? 21.109 -19.734 -11.414 1 98.25 165 THR A C 1
ATOM 1255 O O . THR A 1 165 ? 20.188 -19.672 -10.602 1 98.25 165 THR A O 1
ATOM 1258 N N . GLN A 1 166 ? 21.047 -19.172 -12.57 1 98.38 166 GLN A N 1
ATOM 1259 C CA . GLN A 1 166 ? 19.875 -18.391 -12.984 1 98.38 166 GLN A CA 1
ATOM 1260 C C . GLN A 1 166 ? 18.625 -19.266 -13.086 1 98.38 166 GLN A C 1
ATOM 1262 O O . GLN A 1 166 ? 17.594 -18.953 -12.508 1 98.38 166 GLN A O 1
ATOM 1267 N N . VAL A 1 167 ? 18.719 -20.469 -13.656 1 98.75 167 VAL A N 1
ATOM 1268 C CA . VAL A 1 167 ? 17.484 -21.125 -14.047 1 98.75 167 VAL A CA 1
ATOM 1269 C C . VAL A 1 167 ? 17.234 -22.344 -13.148 1 98.75 167 VAL A C 1
ATOM 1271 O O . VAL A 1 167 ? 16.109 -22.828 -13.047 1 98.75 167 VAL A O 1
ATOM 1274 N N . MET A 1 168 ? 18.281 -22.891 -12.43 1 98.75 168 MET A N 1
ATOM 1275 C CA . MET A 1 168 ? 18.094 -24.078 -11.594 1 98.75 168 MET A CA 1
ATOM 1276 C C . MET A 1 168 ? 18.344 -23.75 -10.125 1 98.75 168 MET A C 1
ATOM 1278 O O . MET A 1 168 ? 18.156 -24.594 -9.258 1 98.75 168 MET A O 1
ATOM 1282 N N . GLY A 1 169 ? 18.812 -22.5 -9.891 1 98.5 169 GLY A N 1
ATOM 1283 C CA . GLY A 1 169 ? 18.984 -22.078 -8.508 1 98.5 169 GLY A CA 1
ATOM 1284 C C . GLY A 1 169 ? 17.672 -21.875 -7.777 1 98.5 169 GLY A C 1
ATOM 1285 O O . GLY A 1 169 ? 16.656 -21.516 -8.383 1 98.5 169 GLY A O 1
ATOM 1286 N N . TYR A 1 170 ? 17.703 -22.141 -6.445 1 98.62 170 TYR A N 1
ATOM 1287 C CA . TYR A 1 170 ? 16.516 -21.938 -5.617 1 98.62 170 TYR A CA 1
ATOM 1288 C C . TYR A 1 170 ? 16.828 -21.016 -4.441 1 98.62 170 TYR A C 1
ATOM 1290 O O . TYR A 1 170 ? 18 -20.75 -4.148 1 98.62 170 TYR A O 1
ATOM 1298 N N . TYR A 1 171 ? 15.781 -20.516 -3.789 1 98.5 171 TYR A N 1
ATOM 1299 C CA . TYR A 1 171 ? 15.945 -19.578 -2.682 1 98.5 171 TYR A CA 1
ATOM 1300 C C . TYR A 1 171 ? 15.922 -20.297 -1.343 1 98.5 171 TYR A C 1
ATOM 1302 O O . TYR A 1 171 ? 15.195 -21.281 -1.18 1 98.5 171 TYR A O 1
ATOM 1310 N N . THR A 1 172 ? 16.703 -19.797 -0.393 1 98 172 THR A N 1
ATOM 1311 C CA . THR A 1 172 ? 16.75 -20.344 0.961 1 98 172 THR A CA 1
ATOM 1312 C C . THR A 1 172 ? 15.625 -19.766 1.811 1 98 172 THR A C 1
ATOM 1314 O O . THR A 1 172 ? 14.992 -18.781 1.422 1 98 172 THR A O 1
ATOM 1317 N N . GLU A 1 173 ? 15.406 -20.359 2.949 1 98.12 173 GLU A N 1
ATOM 1318 C CA . GLU A 1 173 ? 14.383 -19.891 3.877 1 98.12 173 GLU A CA 1
ATOM 1319 C C . GLU A 1 173 ? 14.664 -18.453 4.32 1 98.12 173 GLU A C 1
ATOM 1321 O O . GLU A 1 173 ? 13.734 -17.656 4.492 1 98.12 173 GLU A O 1
ATOM 1326 N N . ASP A 1 174 ? 15.891 -18.094 4.473 1 96.94 174 ASP A N 1
ATOM 1327 C CA . ASP A 1 174 ? 16.266 -16.766 4.938 1 96.94 174 ASP A CA 1
ATOM 1328 C C . ASP A 1 174 ? 15.938 -15.695 3.887 1 96.94 174 ASP A C 1
ATOM 1330 O O . ASP A 1 174 ? 15.648 -14.547 4.227 1 96.94 174 ASP A O 1
ATOM 1334 N N . GLU A 1 175 ? 15.922 -16.078 2.662 1 97.31 175 GLU A N 1
ATOM 1335 C CA . GLU A 1 175 ? 15.766 -15.141 1.561 1 97.31 175 GLU A CA 1
ATOM 1336 C C . GLU A 1 175 ? 14.289 -14.836 1.307 1 97.31 175 GLU A C 1
ATOM 1338 O O . GLU A 1 175 ? 13.953 -13.781 0.756 1 97.31 175 GLU A O 1
ATOM 1343 N N . ILE A 1 176 ? 13.461 -15.742 1.695 1 98.31 176 ILE A N 1
ATOM 1344 C CA . ILE A 1 176 ? 12.047 -15.539 1.409 1 98.31 176 ILE A CA 1
ATOM 1345 C C . ILE A 1 176 ? 11.227 -15.734 2.684 1 98.31 176 ILE A C 1
ATOM 1347 O O . ILE A 1 176 ? 10.289 -16.531 2.705 1 98.31 176 ILE A O 1
ATOM 1351 N N . PRO A 1 177 ? 11.477 -15 3.713 1 98.44 177 PRO A N 1
ATOM 1352 C CA . PRO A 1 177 ? 10.844 -15.234 5.016 1 98.44 177 PRO A CA 1
ATOM 1353 C C . PRO A 1 177 ? 9.32 -15.102 4.965 1 98.44 177 PRO A C 1
ATOM 1355 O O . PRO A 1 177 ? 8.609 -15.805 5.688 1 98.44 177 PRO A O 1
ATOM 1358 N N . THR A 1 178 ? 8.766 -14.172 4.219 1 98.81 178 THR A N 1
ATOM 1359 C CA . THR A 1 178 ? 7.324 -13.977 4.105 1 98.81 178 THR A CA 1
ATOM 1360 C C . THR A 1 178 ? 6.648 -15.227 3.553 1 98.81 178 THR A C 1
ATOM 1362 O O . THR A 1 178 ? 5.656 -15.703 4.113 1 98.81 178 THR A O 1
ATOM 1365 N N . ILE A 1 179 ? 7.207 -15.797 2.49 1 98.88 179 ILE A N 1
ATOM 1366 C CA . ILE A 1 179 ? 6.66 -16.984 1.855 1 98.88 179 ILE A CA 1
ATOM 1367 C C . ILE A 1 179 ? 6.793 -18.188 2.799 1 98.88 179 ILE A C 1
ATOM 1369 O O . ILE A 1 179 ? 5.871 -19 2.914 1 98.88 179 ILE A O 1
ATOM 1373 N N . VAL A 1 180 ? 7.934 -18.266 3.496 1 98.88 180 VAL A N 1
ATOM 1374 C CA . VAL A 1 180 ? 8.133 -19.344 4.461 1 98.88 180 VAL A CA 1
ATOM 1375 C C . VAL A 1 180 ? 7.055 -19.266 5.539 1 98.88 180 VAL A C 1
ATOM 1377 O O . VAL A 1 180 ? 6.527 -20.297 5.965 1 98.88 180 VAL A O 1
ATOM 1380 N N . ASN A 1 181 ? 6.758 -18.047 5.941 1 98.81 181 ASN A N 1
ATOM 1381 C CA . ASN A 1 181 ? 5.691 -17.875 6.922 1 98.81 181 ASN A CA 1
ATOM 1382 C C . ASN A 1 181 ? 4.355 -18.391 6.398 1 98.81 181 ASN A C 1
ATOM 1384 O O . ASN A 1 181 ? 3.574 -18.969 7.148 1 98.81 181 ASN A O 1
ATOM 1388 N N . ILE A 1 182 ? 4.047 -18.219 5.145 1 98.88 182 ILE A N 1
ATOM 1389 C CA . ILE A 1 182 ? 2.824 -18.719 4.527 1 98.88 182 ILE A CA 1
ATOM 1390 C C . ILE A 1 182 ? 2.842 -20.234 4.516 1 98.88 182 ILE A C 1
ATOM 1392 O O . ILE A 1 182 ? 1.848 -20.875 4.863 1 98.88 182 ILE A O 1
ATOM 1396 N N . VAL A 1 183 ? 3.992 -20.812 4.164 1 98.88 183 VAL A N 1
ATOM 1397 C CA . VAL A 1 183 ? 4.141 -22.266 4.141 1 98.88 183 VAL A CA 1
ATOM 1398 C C . VAL A 1 183 ? 3.879 -22.828 5.535 1 98.88 183 VAL A C 1
ATOM 1400 O O . VAL A 1 183 ? 3.186 -23.844 5.684 1 98.88 183 VAL A O 1
ATOM 1403 N N . ASP A 1 184 ? 4.363 -22.156 6.566 1 98.75 184 ASP A N 1
ATOM 1404 C CA . ASP A 1 184 ? 4.277 -22.641 7.945 1 98.75 184 ASP A CA 1
ATOM 1405 C C . ASP A 1 184 ? 2.852 -22.516 8.484 1 98.75 184 ASP A C 1
ATOM 1407 O O . ASP A 1 184 ? 2.43 -23.297 9.32 1 98.75 184 ASP A O 1
ATOM 1411 N N . GLU A 1 185 ? 2.127 -21.531 7.996 1 98.75 185 GLU A N 1
ATOM 1412 C CA . GLU A 1 185 ? 0.886 -21.172 8.68 1 98.75 185 GLU A CA 1
ATOM 1413 C C . GLU A 1 185 ? -0.332 -21.656 7.891 1 98.75 185 GLU A C 1
ATOM 1415 O O . GLU A 1 185 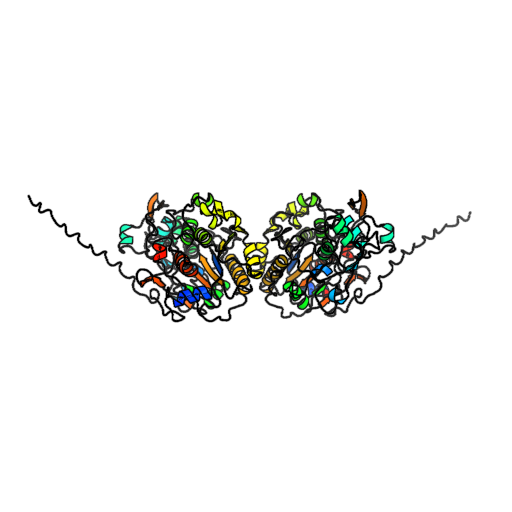? -1.426 -21.766 8.445 1 98.75 185 GLU A O 1
ATOM 1420 N N . PHE A 1 186 ? -0.144 -22 6.609 1 98.75 186 PHE A N 1
ATOM 1421 C CA . PHE A 1 186 ? -1.325 -22.25 5.789 1 98.75 186 PHE A CA 1
ATOM 1422 C C . PHE A 1 186 ? -1.109 -23.438 4.863 1 98.75 186 PHE A C 1
ATOM 1424 O O . PHE A 1 186 ? -0.323 -24.328 5.172 1 98.75 186 PHE A O 1
ATOM 1431 N N . ILE A 1 187 ? -1.94 -23.531 3.734 1 98.69 187 ILE A N 1
ATOM 1432 C CA . ILE A 1 187 ? -1.871 -24.719 2.881 1 98.69 187 ILE A CA 1
ATOM 1433 C C . ILE A 1 187 ? -0.973 -24.438 1.679 1 98.69 187 ILE A C 1
ATOM 1435 O O . ILE A 1 187 ? -1.145 -23.422 0.994 1 98.69 187 ILE A O 1
ATOM 1439 N N . THR A 1 188 ? -0.058 -25.312 1.469 1 98.75 188 THR A N 1
ATOM 1440 C CA . THR A 1 188 ? 0.796 -25.312 0.286 1 98.75 188 THR A CA 1
ATOM 1441 C C . THR A 1 188 ? 0.457 -26.5 -0.622 1 98.75 188 THR A C 1
ATOM 1443 O O . THR A 1 188 ? 0.387 -27.641 -0.164 1 98.75 188 THR A O 1
ATOM 1446 N N . PHE A 1 189 ? 0.229 -26.219 -1.878 1 98.56 189 PHE A N 1
ATOM 1447 C CA . PHE A 1 189 ? 0.018 -27.297 -2.84 1 98.56 189 PHE A CA 1
ATOM 1448 C C . PHE A 1 189 ? 1.349 -27.828 -3.367 1 98.56 189 PHE A C 1
ATOM 1450 O O . PHE A 1 189 ? 2.139 -27.062 -3.936 1 98.56 189 PHE A O 1
ATOM 1457 N N . ASN A 1 190 ? 1.529 -29.078 -3.223 1 97.25 190 ASN A N 1
ATOM 1458 C CA . ASN A 1 190 ? 2.766 -29.719 -3.652 1 97.25 190 ASN A CA 1
ATOM 1459 C C . ASN A 1 190 ? 2.736 -30.062 -5.141 1 97.25 190 ASN A C 1
ATOM 1461 O O . ASN A 1 190 ? 3.781 -30.281 -5.75 1 97.25 190 ASN A O 1
ATOM 1465 N N . ARG A 1 191 ? 1.554 -30.172 -5.676 1 97.81 191 ARG A N 1
ATOM 1466 C CA . ARG A 1 191 ? 1.356 -30.547 -7.07 1 97.81 191 ARG A CA 1
ATOM 1467 C C . ARG A 1 191 ? 0.321 -29.656 -7.742 1 97.81 191 ARG A C 1
ATOM 1469 O O . ARG A 1 191 ? -0.775 -30.109 -8.078 1 97.81 191 ARG A O 1
ATOM 1476 N N . TRP A 1 192 ? 0.695 -28.391 -7.98 1 98.69 192 TRP A N 1
ATOM 1477 C CA . TRP A 1 192 ? -0.091 -27.406 -8.734 1 98.69 192 TRP A CA 1
ATOM 1478 C C . TRP A 1 192 ? 0.633 -26.984 -10.008 1 98.69 192 TRP A C 1
ATOM 1480 O O . TRP A 1 192 ? 1.766 -26.5 -9.953 1 98.69 192 TRP A O 1
ATOM 1490 N N . PHE A 1 193 ? -0.059 -27.172 -11.133 1 98.81 193 PHE A N 1
ATOM 1491 C CA . PHE A 1 193 ? 0.623 -26.938 -12.406 1 98.81 193 PHE A CA 1
ATOM 1492 C C . PHE A 1 193 ? -0.046 -25.828 -13.188 1 98.81 193 PHE A C 1
ATOM 1494 O O . PHE A 1 193 ? -1.246 -25.578 -13.039 1 98.81 193 PHE A O 1
ATOM 1501 N N . SER A 1 194 ? 0.757 -25.078 -13.992 1 98.81 194 SER A N 1
ATOM 1502 C CA . SER A 1 194 ? 0.185 -24.094 -14.906 1 98.81 194 SER A CA 1
ATOM 1503 C C . SER A 1 194 ? -0.669 -24.766 -15.977 1 98.81 194 SER A C 1
ATOM 1505 O O . SER A 1 194 ? -0.542 -25.969 -16.219 1 98.81 194 SER A O 1
ATOM 1507 N N . CYS A 1 195 ? -1.475 -24.016 -16.578 1 98.62 195 CYS A N 1
ATOM 1508 C CA . CYS A 1 195 ? -2.496 -24.547 -17.469 1 98.62 195 CYS A CA 1
ATOM 1509 C C . CYS A 1 195 ? -1.918 -24.844 -18.844 1 98.62 195 CYS A C 1
ATOM 1511 O O . CYS A 1 195 ? -2.375 -25.766 -19.531 1 98.62 195 CYS A O 1
ATOM 1513 N N . VAL A 1 196 ? -0.982 -24.109 -19.25 1 98.44 196 VAL A N 1
ATOM 1514 C CA . VAL A 1 196 ? -0.384 -24.172 -20.578 1 98.44 196 VAL A CA 1
ATOM 1515 C C . VAL A 1 196 ? 1.138 -24.219 -20.453 1 98.44 196 VAL A C 1
ATOM 1517 O O . VAL A 1 196 ? 1.733 -23.438 -19.719 1 98.44 196 VAL A O 1
ATOM 1520 N N . PRO A 1 197 ? 1.785 -25.266 -21.094 1 98.56 197 PRO A N 1
ATOM 1521 C CA . PRO A 1 197 ? 3.236 -25.109 -21.234 1 98.56 197 PRO A CA 1
ATOM 1522 C C . PRO A 1 197 ? 3.629 -23.984 -22.172 1 98.56 197 PRO A C 1
ATOM 1524 O O . PRO A 1 197 ? 3.904 -24.219 -23.359 1 98.56 197 PRO A O 1
ATOM 1527 N N . GLY A 1 198 ? 3.648 -22.812 -21.641 1 98.31 198 GLY A N 1
ATOM 1528 C CA . GLY A 1 198 ? 3.836 -21.625 -22.469 1 98.31 198 GLY A CA 1
ATOM 1529 C C . GLY A 1 198 ? 3.857 -20.344 -21.688 1 98.31 198 GLY A C 1
ATOM 1530 O O . GLY A 1 198 ? 4.062 -20.344 -20.469 1 98.31 198 GLY A O 1
ATOM 1531 N N . PRO A 1 199 ? 3.66 -19.219 -22.422 1 98.19 199 PRO A N 1
ATOM 1532 C CA . PRO A 1 199 ? 3.953 -17.906 -21.844 1 98.19 199 PRO A CA 1
ATOM 1533 C C . PRO A 1 199 ? 2.793 -17.359 -21.016 1 98.19 199 PRO A C 1
ATOM 1535 O O . PRO A 1 199 ? 1.77 -18.016 -20.859 1 98.19 199 PRO A O 1
ATOM 1538 N N . THR A 1 200 ? 2.926 -16.125 -20.469 1 98 200 THR A N 1
ATOM 1539 C CA . THR A 1 200 ? 2.178 -15.461 -19.406 1 98 200 THR A CA 1
ATOM 1540 C C . THR A 1 200 ? 0.707 -15.32 -19.797 1 98 200 THR A C 1
ATOM 1542 O O . THR A 1 200 ? -0.165 -15.922 -19.156 1 98 200 THR A O 1
ATOM 1545 N N . ASN A 1 201 ? 0.37 -14.656 -20.891 1 98.12 201 ASN A N 1
ATOM 1546 C CA . ASN A 1 201 ? -1.013 -14.281 -21.156 1 98.12 201 ASN A CA 1
ATOM 1547 C C . ASN A 1 201 ? -1.884 -15.508 -21.438 1 98.12 201 ASN A C 1
ATOM 1549 O O . ASN A 1 201 ? -3.002 -15.602 -20.922 1 98.12 201 ASN A O 1
ATOM 1553 N N . PRO A 1 202 ? -1.395 -16.516 -22.188 1 98.69 202 PRO A N 1
ATOM 1554 C CA . PRO A 1 202 ? -2.184 -17.734 -22.375 1 98.69 202 PRO A CA 1
ATOM 1555 C C . PRO A 1 202 ? -2.49 -18.438 -21.062 1 98.69 202 PRO A C 1
ATOM 1557 O O . PRO A 1 202 ? -3.588 -18.969 -20.875 1 98.69 202 PRO A O 1
ATOM 1560 N N . ASN A 1 203 ? -1.533 -18.438 -20.156 1 98.88 203 ASN A N 1
ATOM 1561 C CA . ASN A 1 203 ? -1.755 -19.078 -18.859 1 98.88 203 ASN A CA 1
ATOM 1562 C C . ASN A 1 203 ? -2.758 -18.312 -18.016 1 98.88 203 ASN A C 1
ATOM 1564 O O . ASN A 1 203 ? -3.615 -18.906 -17.359 1 98.88 203 ASN A O 1
ATOM 1568 N N . ARG A 1 204 ? -2.641 -17.031 -17.984 1 98.69 204 ARG A N 1
ATOM 1569 C CA . ARG A 1 204 ? -3.604 -16.219 -17.25 1 98.69 204 ARG A CA 1
ATOM 1570 C C . ARG A 1 204 ? -5 -16.359 -17.844 1 98.69 204 ARG A C 1
ATOM 1572 O O . ARG A 1 204 ? -5.984 -16.453 -17.109 1 98.69 204 ARG A O 1
ATOM 1579 N N . LEU A 1 205 ? -5.066 -16.375 -19.188 1 98.75 205 LEU A N 1
ATOM 1580 C CA . LEU A 1 205 ? -6.336 -16.609 -19.859 1 98.75 205 LEU A CA 1
ATOM 1581 C C . LEU A 1 205 ? -6.934 -17.938 -19.453 1 98.75 205 LEU A C 1
ATOM 1583 O O . LEU A 1 205 ? -8.125 -18.016 -19.125 1 98.75 205 LEU A O 1
ATOM 1587 N N . CYS A 1 206 ? -6.133 -18.92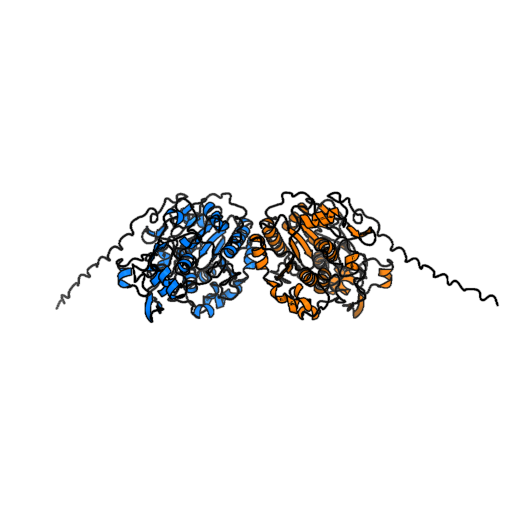2 -19.453 1 98.81 206 CYS A N 1
ATOM 1588 C CA . CYS A 1 206 ? -6.598 -20.266 -19.109 1 98.81 206 CYS A CA 1
ATOM 1589 C C . CYS A 1 206 ? -7.059 -20.344 -17.672 1 98.81 206 CYS A C 1
ATOM 1591 O O . CYS A 1 206 ? -8.031 -21.016 -17.344 1 98.81 206 CYS A O 1
ATOM 1593 N N . ALA A 1 207 ? -6.383 -19.688 -16.781 1 98.81 207 ALA A N 1
ATOM 1594 C CA . ALA A 1 207 ? -6.777 -19.656 -15.375 1 98.81 207 ALA A CA 1
ATOM 1595 C C . ALA A 1 207 ? -8.164 -19.031 -15.203 1 98.81 207 ALA A C 1
ATOM 1597 O O . ALA A 1 207 ? -8.938 -19.469 -14.359 1 98.81 207 ALA A O 1
ATOM 1598 N N . LEU A 1 208 ? -8.492 -18.078 -16.016 1 98.88 208 LEU A N 1
ATOM 1599 C CA . LEU A 1 208 ? -9.703 -17.281 -15.844 1 98.88 208 LEU A CA 1
ATOM 1600 C C . LEU A 1 208 ? -10.859 -17.859 -16.656 1 98.88 208 LEU A C 1
ATOM 1602 O O . LEU A 1 208 ? -12.023 -17.578 -16.375 1 98.88 208 LEU A O 1
ATOM 1606 N N . ALA A 1 209 ? -10.508 -18.672 -17.703 1 98.88 209 ALA A N 1
ATOM 1607 C CA . ALA A 1 209 ? -11.555 -19.078 -18.641 1 98.88 209 ALA A CA 1
ATOM 1608 C C . ALA A 1 209 ? -11.531 -20.594 -18.859 1 98.88 209 ALA A C 1
ATOM 1610 O O . ALA A 1 209 ? -12.398 -21.141 -19.531 1 98.88 209 ALA A O 1
ATOM 1611 N N . GLY A 1 210 ? -10.531 -21.297 -18.344 1 98.81 210 GLY A N 1
ATOM 1612 C CA . GLY A 1 210 ? -10.43 -22.734 -18.484 1 98.81 210 GLY A CA 1
ATOM 1613 C C . GLY A 1 210 ? -9.828 -23.172 -19.797 1 98.81 210 GLY A C 1
ATOM 1614 O O . GLY A 1 210 ? -9.773 -24.359 -20.109 1 98.81 210 GLY A O 1
ATOM 1615 N N . THR A 1 211 ? -9.398 -22.219 -20.609 1 98.69 211 THR A N 1
ATOM 1616 C CA . THR A 1 211 ? -8.766 -22.438 -21.906 1 98.69 211 THR A CA 1
ATOM 1617 C C . THR A 1 211 ? -7.898 -21.234 -22.297 1 98.69 211 THR A C 1
ATOM 1619 O O . THR A 1 211 ? -8.109 -20.125 -21.797 1 98.69 211 THR A O 1
ATOM 1622 N N . SER A 1 212 ? -6.898 -21.531 -23.094 1 98.56 212 SER A N 1
ATOM 1623 C CA . SER A 1 212 ? -6.156 -20.422 -23.688 1 98.56 212 SER A CA 1
ATOM 1624 C C . SER A 1 212 ? -6.773 -20 -25.016 1 98.56 212 SER A C 1
ATOM 1626 O O . SER A 1 212 ? -6.27 -19.078 -25.672 1 98.56 212 SER A O 1
ATOM 1628 N N . ALA A 1 213 ? -7.801 -20.734 -25.375 1 98.5 213 ALA A N 1
ATOM 1629 C CA . ALA A 1 213 ? -8.516 -20.438 -26.625 1 98.5 213 ALA A CA 1
ATOM 1630 C C . ALA A 1 213 ? -7.562 -20.453 -27.812 1 98.5 213 ALA A C 1
ATOM 1632 O O . ALA A 1 213 ? -7.641 -19.594 -28.688 1 98.5 213 ALA A O 1
ATOM 1633 N N . GLY A 1 214 ? -6.648 -21.359 -27.781 1 98.44 214 GLY A N 1
ATOM 1634 C CA . GLY A 1 214 ? -5.727 -21.562 -28.891 1 98.44 214 GLY A CA 1
ATOM 1635 C C . GLY A 1 214 ? -4.551 -20.609 -28.875 1 98.44 214 GLY A C 1
ATOM 1636 O O . GLY A 1 214 ? -3.727 -20.609 -29.797 1 98.44 214 GLY A O 1
ATOM 1637 N N . HIS A 1 215 ? -4.473 -19.75 -27.922 1 98.62 215 HIS A N 1
ATOM 1638 C CA . HIS A 1 215 ? -3.35 -18.812 -27.828 1 98.62 215 HIS A CA 1
ATOM 1639 C C . HIS A 1 215 ? -2.143 -19.484 -27.172 1 98.62 215 HIS A C 1
ATOM 1641 O O . HIS A 1 215 ? -2.275 -20.125 -26.125 1 98.62 215 HIS A O 1
ATOM 1647 N N . GLY A 1 216 ? -0.991 -19.312 -27.766 1 98.44 216 GLY A N 1
ATOM 1648 C CA . GLY A 1 216 ? 0.253 -19.859 -27.25 1 98.44 216 GLY A CA 1
ATOM 1649 C C . GLY A 1 216 ? 1.362 -18.828 -27.156 1 98.44 216 GLY A C 1
ATOM 1650 O O . GLY A 1 216 ? 2.502 -19.156 -26.812 1 98.44 216 GLY A O 1
ATOM 1651 N N . GLN A 1 217 ? 1.021 -17.578 -27.391 1 98.12 217 GLN A N 1
ATOM 1652 C CA . GLN A 1 217 ? 1.929 -16.453 -27.266 1 98.12 217 GLN A CA 1
ATOM 1653 C C . GLN A 1 217 ? 1.195 -15.211 -26.75 1 98.12 217 GLN A C 1
ATOM 1655 O O . GLN A 1 217 ? -0.037 -15.164 -26.75 1 98.12 217 GLN A O 1
ATOM 1660 N N . ASN A 1 218 ? 1.934 -14.266 -26.203 1 97.19 218 ASN A N 1
ATOM 1661 C CA . ASN A 1 218 ? 1.354 -12.992 -25.781 1 97.19 218 ASN A CA 1
ATOM 1662 C C . ASN A 1 218 ? 0.991 -12.125 -26.984 1 97.19 218 ASN A C 1
ATOM 1664 O O . ASN A 1 218 ? 1.559 -11.047 -27.172 1 97.19 218 ASN A O 1
ATOM 1668 N N . ASP A 1 219 ? 0.031 -12.508 -27.75 1 97.44 219 ASP A N 1
ATOM 1669 C CA . ASP A 1 219 ? -0.27 -11.859 -29.031 1 97.44 219 ASP A CA 1
ATOM 1670 C C . ASP A 1 219 ? -1.13 -10.617 -28.812 1 97.44 219 ASP A C 1
ATOM 1672 O O . ASP A 1 219 ? -1.462 -10.266 -27.672 1 97.44 219 ASP A O 1
ATOM 1676 N N . LYS A 1 220 ? -1.493 -9.922 -29.828 1 97.25 220 LYS A N 1
ATOM 1677 C CA . LYS A 1 220 ? -2.119 -8.609 -29.781 1 97.25 220 LYS A CA 1
ATOM 1678 C C . LYS A 1 220 ? -3.561 -8.695 -29.297 1 97.25 220 LYS A C 1
ATOM 1680 O O . LYS A 1 220 ? -4.16 -7.688 -28.922 1 97.25 220 LYS A O 1
ATOM 1685 N N . ASP A 1 221 ? -4.152 -9.891 -29.328 1 97.75 221 ASP A N 1
ATOM 1686 C CA . ASP A 1 221 ? -5.535 -10.031 -28.875 1 97.75 221 ASP A CA 1
ATOM 1687 C C . ASP A 1 221 ? -5.68 -9.648 -27.406 1 97.75 221 ASP A C 1
ATOM 1689 O O . ASP A 1 221 ? -6.707 -9.102 -27 1 97.75 221 ASP A O 1
ATOM 1693 N N . PHE A 1 222 ? -4.668 -9.906 -26.688 1 97.69 222 PHE A N 1
ATOM 1694 C CA . PHE A 1 222 ? -4.695 -9.586 -25.266 1 97.69 222 PHE A CA 1
ATOM 1695 C C . PHE A 1 222 ? -4.676 -8.078 -25.047 1 97.69 222 PHE A C 1
ATOM 1697 O O . PHE A 1 222 ? -5.355 -7.57 -24.156 1 97.69 222 PHE A O 1
ATOM 1704 N N . MET A 1 223 ? -3.928 -7.359 -25.828 1 96 223 MET A N 1
ATOM 1705 C CA . MET A 1 223 ? -3.822 -5.91 -25.719 1 96 223 MET A CA 1
ATOM 1706 C C . MET A 1 223 ? -5.055 -5.227 -26.312 1 96 223 MET A C 1
ATOM 1708 O O . MET A 1 223 ? -5.43 -4.137 -25.875 1 96 223 MET A O 1
ATOM 1712 N N . ASN A 1 224 ? -5.734 -5.895 -27.25 1 97.44 224 ASN A N 1
ATOM 1713 C CA . ASN A 1 224 ? -6.84 -5.289 -27.984 1 97.44 224 ASN A CA 1
ATOM 1714 C C . ASN A 1 224 ? -8.188 -5.727 -27.422 1 97.44 224 ASN A C 1
ATOM 1716 O O . ASN A 1 224 ? -9.227 -5.512 -28.062 1 97.44 224 ASN A O 1
ATOM 1720 N N . PHE A 1 225 ? -8.133 -6.363 -26.25 1 97.62 225 PHE A N 1
ATOM 1721 C CA . PHE A 1 225 ? -9.359 -6.793 -25.578 1 97.62 225 PHE A CA 1
ATOM 1722 C C . PHE A 1 225 ? -10.172 -7.707 -26.484 1 97.62 225 PHE A C 1
ATOM 1724 O O . PHE A 1 225 ? -11.391 -7.559 -26.594 1 97.62 225 PHE A O 1
ATOM 1731 N N . ALA A 1 226 ? -9.523 -8.633 -27.172 1 98.12 226 ALA A N 1
ATOM 1732 C CA . ALA A 1 226 ? -10.172 -9.297 -28.297 1 98.12 226 ALA A CA 1
ATOM 1733 C C . ALA A 1 226 ? -10.383 -10.781 -28.016 1 98.12 226 ALA A C 1
ATOM 1735 O O . ALA A 1 226 ? -10.508 -11.578 -28.953 1 98.12 226 ALA A O 1
ATOM 1736 N N . ILE A 1 227 ? -10.383 -11.227 -26.797 1 98.5 227 ILE A N 1
ATOM 1737 C CA . ILE A 1 227 ? -10.656 -12.617 -26.453 1 98.5 227 ILE A CA 1
ATOM 1738 C C . ILE A 1 227 ? -12.156 -12.82 -26.297 1 98.5 227 ILE A C 1
ATOM 1740 O O . ILE A 1 227 ? -12.758 -12.336 -25.328 1 98.5 227 ILE A O 1
ATOM 1744 N N . PRO A 1 228 ? -12.781 -13.562 -27.109 1 97.88 228 PRO A N 1
ATOM 1745 C CA . PRO A 1 228 ? -14.234 -13.68 -27.062 1 97.88 228 PRO A CA 1
ATOM 1746 C C . PRO A 1 228 ? -14.703 -14.758 -26.078 1 97.88 228 PRO A C 1
ATOM 1748 O O . PRO A 1 228 ? -15.898 -14.859 -25.797 1 97.88 228 PRO A O 1
ATOM 1751 N N . THR A 1 229 ? -13.852 -15.516 -25.484 1 97.44 229 THR A N 1
ATOM 1752 C CA . THR A 1 229 ? -14.148 -16.641 -24.594 1 97.44 229 THR A CA 1
ATOM 1753 C C . THR A 1 229 ? -14.789 -16.141 -23.297 1 97.44 229 THR A C 1
ATOM 1755 O O . THR A 1 229 ? -14.422 -15.094 -22.781 1 97.44 229 THR A O 1
ATOM 1758 N N . GLN A 1 230 ? -15.727 -16.922 -22.75 1 97.12 230 GLN A N 1
ATOM 1759 C CA . GLN A 1 230 ? -16.328 -16.594 -21.453 1 97.12 230 GLN A CA 1
ATOM 1760 C C . GLN A 1 230 ? -15.32 -16.75 -20.328 1 97.12 230 GLN A C 1
ATOM 1762 O O . GLN A 1 230 ? -14.547 -17.719 -20.312 1 97.12 230 GLN A O 1
ATOM 1767 N N . SER A 1 231 ? -15.32 -15.82 -19.438 1 98.25 231 SER A N 1
ATOM 1768 C CA . SER A 1 231 ? -14.43 -15.836 -18.281 1 98.25 231 SER A CA 1
ATOM 1769 C C . SER A 1 231 ? -15.219 -15.914 -16.969 1 98.25 231 SER A C 1
ATOM 1771 O O . SER A 1 231 ? -16.453 -15.836 -16.984 1 98.25 231 SER A O 1
ATOM 1773 N N . ILE A 1 232 ? -14.523 -16.031 -15.906 1 98.88 232 ILE A N 1
ATOM 1774 C CA . ILE A 1 232 ? -15.086 -16.031 -14.562 1 98.88 232 ILE A CA 1
ATOM 1775 C C . ILE A 1 232 ? -15.766 -14.688 -14.297 1 98.88 232 ILE A C 1
ATOM 1777 O O . ILE A 1 232 ? -16.75 -14.625 -13.562 1 98.88 232 ILE A O 1
ATOM 1781 N N . PHE A 1 233 ? -15.32 -13.578 -14.914 1 98.88 233 PHE A N 1
ATOM 1782 C CA . PHE A 1 233 ? -15.914 -12.266 -14.703 1 98.88 233 PHE A CA 1
ATOM 1783 C C . PHE A 1 233 ? -17.297 -12.18 -15.352 1 98.88 233 PHE A C 1
ATOM 1785 O O . PHE A 1 233 ? -18.219 -11.602 -14.781 1 98.88 233 PHE A O 1
ATOM 1792 N N . GLU A 1 234 ? -17.391 -12.727 -16.531 1 98.62 234 GLU A N 1
ATOM 1793 C CA . GLU A 1 234 ? -18.688 -12.789 -17.188 1 98.62 234 GLU A CA 1
ATOM 1794 C C . GLU A 1 234 ? -19.656 -13.664 -16.391 1 98.62 234 GLU A C 1
ATOM 1796 O O . GLU A 1 234 ? -20.828 -13.32 -16.234 1 98.62 234 GLU A O 1
ATOM 1801 N N . ALA A 1 235 ? -19.172 -14.805 -15.961 1 98.81 235 ALA A N 1
ATOM 1802 C CA . ALA A 1 235 ? -20 -15.672 -15.125 1 98.81 235 ALA A CA 1
ATOM 1803 C C . ALA A 1 235 ? -20.438 -14.953 -13.852 1 98.81 235 ALA A C 1
ATOM 1805 O O . ALA A 1 235 ? -21.562 -15.117 -13.398 1 98.81 235 ALA A O 1
ATOM 1806 N N . ALA A 1 236 ? -19.516 -14.195 -13.227 1 98.81 236 ALA A N 1
ATOM 1807 C CA . ALA A 1 236 ? -19.844 -13.414 -12.039 1 98.81 236 ALA A CA 1
ATOM 1808 C C . ALA A 1 236 ? -20.984 -12.422 -12.336 1 98.81 236 ALA A C 1
ATOM 1810 O O . ALA A 1 236 ? -21.922 -12.297 -11.547 1 98.81 236 ALA A O 1
ATOM 1811 N N . ASN A 1 237 ? -20.859 -11.727 -13.469 1 98.69 237 ASN A N 1
ATOM 1812 C CA . ASN A 1 237 ? -21.938 -10.828 -13.883 1 98.69 237 ASN A CA 1
ATOM 1813 C C . ASN A 1 237 ? -23.281 -11.57 -13.984 1 98.69 237 ASN A C 1
ATOM 1815 O O . ASN A 1 237 ? -24.297 -11.094 -13.484 1 98.69 237 ASN A O 1
ATOM 1819 N N . GLU A 1 238 ? -23.25 -12.711 -14.602 1 98.31 238 GLU A N 1
ATOM 1820 C CA . GLU A 1 238 ? -24.469 -13.492 -14.828 1 98.31 238 GLU A CA 1
ATOM 1821 C C . GLU A 1 238 ? -25.094 -13.945 -13.508 1 98.31 238 GLU A C 1
ATOM 1823 O O . GLU A 1 238 ? -26.312 -14.086 -13.398 1 98.31 238 GLU A O 1
ATOM 1828 N N . LYS A 1 239 ? -24.234 -14.156 -12.539 1 98.31 239 LYS A N 1
ATOM 1829 C CA . LYS A 1 239 ? -24.703 -14.609 -11.227 1 98.31 239 LYS A CA 1
ATOM 1830 C C . LYS A 1 239 ? -24.938 -13.43 -10.289 1 98.31 239 LYS A C 1
ATOM 1832 O O . LYS A 1 239 ? -25.266 -13.625 -9.117 1 98.31 239 LYS A O 1
ATOM 1837 N N . ASN A 1 240 ? -24.734 -12.164 -10.711 1 98.38 240 ASN A N 1
ATOM 1838 C CA . ASN A 1 240 ? -24.891 -10.938 -9.938 1 98.38 240 ASN A CA 1
ATOM 1839 C C . ASN A 1 240 ? -23.922 -10.898 -8.75 1 98.38 240 ASN A C 1
ATOM 1841 O O . ASN A 1 240 ? -24.312 -10.492 -7.652 1 98.38 240 ASN A O 1
ATOM 1845 N N . LEU A 1 241 ? -22.797 -11.438 -8.969 1 98.75 241 LEU A N 1
ATOM 1846 C CA . LEU A 1 241 ? -21.719 -11.336 -7.984 1 98.75 241 LEU A CA 1
ATOM 1847 C C . LEU A 1 241 ? -20.969 -10.016 -8.133 1 98.75 241 LEU A C 1
ATOM 1849 O O . LEU A 1 241 ? -20.719 -9.562 -9.25 1 98.75 241 LEU A O 1
ATOM 1853 N N . THR A 1 242 ? -20.625 -9.398 -7 1 98.81 242 THR A N 1
ATOM 1854 C CA . THR A 1 242 ? -19.766 -8.227 -7.047 1 98.81 242 THR A CA 1
ATOM 1855 C C . THR A 1 242 ? -18.312 -8.633 -7.273 1 98.81 242 THR A C 1
ATOM 1857 O O . THR A 1 242 ? -17.844 -9.633 -6.727 1 98.81 242 THR A O 1
ATOM 1860 N N . TRP A 1 243 ? -17.656 -7.883 -8.195 1 98.88 243 TRP A N 1
ATOM 1861 C CA . TRP A 1 243 ? -16.25 -8.18 -8.43 1 98.88 243 TRP A CA 1
ATOM 1862 C C . TRP A 1 243 ? -15.492 -6.926 -8.875 1 98.88 243 TRP A C 1
ATOM 1864 O O . TRP A 1 243 ? -16.094 -6.004 -9.438 1 98.88 243 TRP A O 1
ATOM 1874 N N . LEU A 1 244 ? -14.219 -6.852 -8.531 1 98.94 244 LEU A N 1
ATOM 1875 C CA . LEU A 1 244 ? -13.289 -5.836 -9.016 1 98.94 244 LEU A CA 1
ATOM 1876 C C . LEU A 1 244 ? -11.969 -6.473 -9.445 1 98.94 244 LEU A C 1
ATOM 1878 O O . LEU A 1 244 ? -11.508 -7.43 -8.82 1 98.94 244 LEU A O 1
ATOM 1882 N N . ASN A 1 245 ? -11.43 -6.012 -10.547 1 98.88 245 ASN A N 1
ATOM 1883 C CA . ASN A 1 245 ? -10.031 -6.234 -10.914 1 98.88 245 ASN A CA 1
ATOM 1884 C C . ASN A 1 245 ? -9.148 -5.082 -10.461 1 98.88 245 ASN A C 1
ATOM 1886 O O . ASN A 1 245 ? -9.203 -3.99 -11.039 1 98.88 245 ASN A O 1
ATOM 1890 N N . TYR A 1 246 ? -8.391 -5.355 -9.414 1 98.62 246 TYR A N 1
ATOM 1891 C CA . TYR A 1 246 ? -7.457 -4.367 -8.898 1 98.62 246 TYR A CA 1
ATOM 1892 C C . TYR A 1 246 ? -6.172 -4.352 -9.719 1 98.62 246 TYR A C 1
ATOM 1894 O O . TYR A 1 246 ? -5.352 -5.27 -9.617 1 98.62 246 TYR A O 1
ATOM 1902 N N . ASP A 1 247 ? -5.973 -3.311 -10.492 1 97.69 247 ASP A N 1
ATOM 1903 C CA . ASP A 1 247 ? -4.945 -3.24 -11.531 1 97.69 247 ASP A CA 1
ATOM 1904 C C . ASP A 1 247 ? -3.652 -2.641 -10.984 1 97.69 247 ASP A C 1
ATOM 1906 O O . ASP A 1 247 ? -3.584 -1.438 -10.719 1 97.69 247 ASP A O 1
ATOM 1910 N N . GLY A 1 248 ? -2.619 -3.486 -10.883 1 95.69 248 GLY A N 1
ATOM 1911 C CA . GLY A 1 248 ? -1.283 -3.041 -10.523 1 95.69 248 GLY A CA 1
ATOM 1912 C C . GLY A 1 248 ? -0.285 -3.158 -11.656 1 95.69 248 GLY A C 1
ATOM 1913 O O . GLY A 1 248 ? 0.924 -3.051 -11.445 1 95.69 248 GLY A O 1
ATOM 1914 N N . THR A 1 249 ? -0.569 -3.449 -12.922 1 91.25 249 THR A N 1
ATOM 1915 C CA . THR A 1 249 ? 0.284 -3.83 -14.039 1 91.25 249 THR A CA 1
ATOM 1916 C C . THR A 1 249 ? 1.199 -2.676 -14.438 1 91.25 249 THR A C 1
ATOM 1918 O O . THR A 1 249 ? 2.189 -2.877 -15.148 1 91.25 249 THR A O 1
ATOM 1921 N N . ASN A 1 250 ? 1.133 -1.504 -13.992 1 86.44 250 ASN A N 1
ATOM 1922 C CA . ASN A 1 250 ? 1.858 -0.302 -14.383 1 86.44 250 ASN A CA 1
ATOM 1923 C C . ASN A 1 250 ? 1.757 -0.057 -15.891 1 86.44 250 ASN A C 1
ATOM 1925 O O . ASN A 1 250 ? 2.701 0.436 -16.5 1 86.44 250 ASN A O 1
ATOM 1929 N N . LYS A 1 251 ? 0.856 -0.704 -16.672 1 84.81 251 LYS A N 1
ATOM 1930 C CA . LYS A 1 251 ? 0.452 -0.503 -18.062 1 84.81 251 LYS A CA 1
ATOM 1931 C C . LYS A 1 251 ? 1.33 -1.312 -19.016 1 84.81 251 LYS A C 1
ATOM 1933 O O . LYS A 1 251 ? 1.354 -1.05 -20.219 1 84.81 251 LYS A O 1
ATOM 1938 N N . VAL A 1 252 ? 2.082 -2.242 -18.484 1 82.69 252 VAL A N 1
ATOM 1939 C CA . VAL A 1 252 ? 2.877 -3.125 -19.328 1 82.69 252 VAL A CA 1
ATOM 1940 C C . VAL A 1 252 ? 1.97 -4.148 -20 1 82.69 252 VAL A C 1
ATOM 1942 O O . VAL A 1 252 ? 2.199 -4.527 -21.156 1 82.69 252 VAL A O 1
ATOM 1945 N N . PHE A 1 253 ? 1 -4.59 -19.281 1 88.69 253 PHE A N 1
ATOM 1946 C CA . PHE A 1 253 ? -0.055 -5.477 -19.766 1 88.69 253 PHE A CA 1
ATOM 1947 C C . PHE A 1 253 ? -1.43 -4.914 -19.422 1 88.69 253 PHE A C 1
ATOM 1949 O O . PHE A 1 253 ? -1.55 -4.016 -18.578 1 88.69 253 PHE A O 1
ATOM 1956 N N . GLN A 1 254 ? -2.379 -5.43 -20.188 1 93.94 254 GLN A N 1
ATOM 1957 C CA . GLN A 1 254 ? -3.74 -5.102 -19.766 1 93.94 254 GLN A CA 1
ATOM 1958 C C . GLN A 1 254 ? -4.125 -5.852 -18.5 1 93.94 254 GLN A C 1
ATOM 1960 O O . GLN A 1 254 ? -3.652 -6.965 -18.266 1 93.94 254 GLN A O 1
ATOM 1965 N N . PRO A 1 255 ? -4.934 -5.156 -17.656 1 97.56 255 PRO A N 1
ATOM 1966 C CA . PRO A 1 255 ? -5.543 -5.977 -16.594 1 97.56 255 PRO A CA 1
ATOM 1967 C C . PRO A 1 255 ? -6.246 -7.215 -17.156 1 97.56 255 PRO A C 1
ATOM 1969 O O . PRO A 1 255 ? -6.902 -7.145 -18.188 1 97.56 255 PRO A O 1
ATOM 1972 N N . ASP A 1 256 ? -6.137 -8.312 -16.484 1 98.5 256 ASP A N 1
ATOM 1973 C CA . ASP A 1 256 ? -6.539 -9.602 -17.031 1 98.5 256 ASP A CA 1
ATOM 1974 C C . ASP A 1 256 ? -8.023 -9.602 -17.391 1 98.5 256 ASP A C 1
ATOM 1976 O O . ASP A 1 256 ? -8.422 -10.211 -18.391 1 98.5 256 ASP A O 1
ATOM 1980 N N . SER A 1 257 ? -8.836 -8.93 -16.625 1 98.75 257 SER A N 1
ATOM 1981 C CA . SER A 1 257 ? -10.266 -8.93 -16.906 1 98.75 257 SER A CA 1
ATOM 1982 C C . SER A 1 257 ? -10.562 -8.297 -18.266 1 98.75 257 SER A C 1
ATOM 1984 O O . SER A 1 257 ? -11.547 -8.641 -18.906 1 98.75 257 SER A O 1
ATOM 1986 N N . LEU A 1 258 ? -9.703 -7.441 -18.75 1 98.44 258 LEU A N 1
ATOM 1987 C CA . LEU A 1 258 ? -9.969 -6.707 -19.984 1 98.44 258 LEU A CA 1
ATOM 1988 C C . LEU A 1 258 ? -9.477 -7.484 -21.188 1 98.44 258 LEU A C 1
ATOM 1990 O O . LEU A 1 258 ? -9.688 -7.066 -22.328 1 98.44 258 LEU A O 1
ATOM 1994 N N . PHE A 1 259 ? -8.844 -8.68 -20.953 1 98.44 259 PHE A N 1
ATOM 1995 C CA . PHE A 1 259 ? -8.562 -9.555 -22.078 1 98.44 259 PHE A CA 1
ATOM 1996 C C . PHE A 1 259 ? -9.836 -9.836 -22.875 1 98.44 259 PHE A C 1
ATOM 1998 O O . PHE A 1 259 ? -9.797 -9.992 -24.094 1 98.44 259 PHE A O 1
ATOM 2005 N N . PHE A 1 260 ? -10.875 -9.875 -22.188 1 98.75 260 PHE A N 1
ATOM 2006 C CA . PHE A 1 260 ? -12.117 -10.438 -22.703 1 98.75 260 PHE A CA 1
ATOM 2007 C C . PHE A 1 260 ? -12.984 -9.352 -23.328 1 98.75 260 PHE A C 1
ATOM 2009 O O . PHE A 1 260 ? -13.328 -8.359 -22.688 1 98.75 260 PHE A O 1
ATOM 2016 N N . THR A 1 261 ? -13.422 -9.578 -24.531 1 98.56 261 THR A N 1
ATOM 2017 C CA . THR A 1 261 ? -14.18 -8.625 -25.328 1 98.56 261 THR A CA 1
ATOM 2018 C C . THR A 1 261 ? -15.453 -8.203 -24.594 1 98.56 261 THR A C 1
ATOM 2020 O O . THR A 1 261 ? -15.75 -7.012 -24.484 1 98.56 261 THR A O 1
ATOM 2023 N N . ASN A 1 262 ? -16.125 -9.148 -24.047 1 98.19 262 ASN A N 1
ATOM 2024 C CA . ASN A 1 262 ? -17.375 -8.883 -23.359 1 98.19 262 ASN A CA 1
ATOM 2025 C C . ASN A 1 262 ? -17.172 -7.992 -22.141 1 98.19 262 ASN A C 1
ATOM 2027 O O . ASN A 1 262 ? -17.953 -7.07 -21.906 1 98.19 262 ASN A O 1
ATOM 2031 N N . ILE A 1 263 ? -16.172 -8.219 -21.375 1 98.62 263 ILE A N 1
ATOM 2032 C CA . ILE A 1 263 ? -15.914 -7.477 -20.141 1 98.62 263 ILE A CA 1
ATOM 2033 C C . ILE A 1 263 ? -15.508 -6.047 -20.469 1 98.62 263 ILE A C 1
ATOM 2035 O O . ILE A 1 263 ? -15.961 -5.094 -19.828 1 98.62 263 ILE A O 1
ATOM 2039 N N . ASN A 1 264 ? -14.633 -5.922 -21.469 1 98.44 264 ASN A N 1
ATOM 2040 C CA . ASN A 1 264 ? -14.242 -4.586 -21.906 1 98.44 264 ASN A CA 1
ATOM 2041 C C . ASN A 1 264 ? -15.453 -3.742 -22.281 1 98.44 264 ASN A C 1
ATOM 2043 O O . ASN A 1 264 ? -15.484 -2.539 -22.016 1 98.44 264 ASN A O 1
ATOM 2047 N N . LYS A 1 265 ? -16.453 -4.332 -22.828 1 98.12 265 LYS A N 1
ATOM 2048 C CA . LYS A 1 265 ? -17.641 -3.631 -23.297 1 98.12 265 LYS A CA 1
ATOM 2049 C C . LYS A 1 265 ? -18.609 -3.355 -22.141 1 98.12 265 LYS A C 1
ATOM 2051 O O . LYS A 1 265 ? -19.266 -2.312 -22.125 1 98.12 265 LYS A O 1
ATOM 2056 N N . THR A 1 266 ? -18.625 -4.289 -21.172 1 98.38 266 THR A N 1
ATOM 2057 C CA . THR A 1 266 ? -19.75 -4.246 -20.25 1 98.38 266 THR A CA 1
ATOM 2058 C C . THR A 1 266 ? -19.297 -3.785 -18.859 1 98.38 266 THR A C 1
ATOM 2060 O O . THR A 1 266 ? -20.094 -3.248 -18.094 1 98.38 266 THR A O 1
ATOM 2063 N N . SER A 1 267 ? -18.047 -4.027 -18.547 1 98.69 267 SER A N 1
ATOM 2064 C CA . SER A 1 267 ? -17.672 -3.918 -17.141 1 98.69 267 SER A CA 1
ATOM 2065 C C . SER A 1 267 ? -16.297 -3.289 -16.984 1 98.69 267 SER A C 1
ATOM 2067 O O . SER A 1 267 ? -15.578 -3.604 -16.031 1 98.69 267 SER A O 1
ATOM 2069 N N . ARG A 1 268 ? -15.852 -2.502 -17.922 1 98 268 ARG A N 1
ATOM 2070 C CA . ARG A 1 268 ? -14.547 -1.865 -17.844 1 98 268 ARG A CA 1
ATOM 2071 C C . ARG A 1 268 ? -14.398 -1.084 -16.531 1 98 268 ARG A C 1
ATOM 2073 O O . ARG A 1 268 ? -13.305 -0.99 -15.977 1 98 268 ARG A O 1
ATOM 2080 N N . ALA A 1 269 ? -15.477 -0.547 -15.992 1 98.12 269 ALA A N 1
ATOM 2081 C CA . ALA A 1 269 ? -15.484 0.273 -14.781 1 98.12 269 ALA A CA 1
ATOM 2082 C C . ALA A 1 269 ? -15.102 -0.551 -13.555 1 98.12 269 ALA A C 1
ATOM 2084 O O . ALA A 1 269 ? -14.781 0.004 -12.5 1 98.12 269 ALA A O 1
ATOM 2085 N N . ASN A 1 270 ? -15.141 -1.872 -13.656 1 98.75 270 ASN A N 1
ATOM 2086 C CA . ASN A 1 270 ? -14.766 -2.748 -12.555 1 98.75 270 ASN A CA 1
ATOM 2087 C C . ASN A 1 270 ? -13.25 -2.859 -12.414 1 98.75 270 ASN A C 1
ATOM 2089 O O . ASN A 1 270 ? -12.758 -3.477 -11.469 1 98.75 270 ASN A O 1
ATOM 2093 N N . VAL A 1 271 ? -12.547 -2.256 -13.328 1 98.56 271 VAL A N 1
ATOM 2094 C CA . VAL A 1 271 ? -11.094 -2.188 -13.203 1 98.56 271 VAL A CA 1
ATOM 2095 C C . VAL A 1 271 ? -10.703 -0.925 -12.445 1 98.56 271 VAL A C 1
ATOM 2097 O O . VAL A 1 271 ? -11 0.189 -12.875 1 98.56 271 VAL A O 1
ATOM 2100 N N . VAL A 1 272 ? -10.102 -1.123 -11.305 1 97.06 272 VAL A N 1
ATOM 2101 C CA . VAL A 1 272 ? -9.711 -0.005 -10.453 1 97.06 272 VAL A CA 1
ATOM 2102 C C . VAL A 1 272 ? -8.242 -0.154 -10.039 1 97.06 272 VAL A C 1
ATOM 2104 O O . VAL A 1 272 ? -7.68 -1.247 -10.117 1 97.06 272 VAL A O 1
ATOM 2107 N N . PRO A 1 273 ? -7.566 0.909 -9.641 1 94.5 273 PRO A N 1
ATOM 2108 C CA . PRO A 1 273 ? -6.164 0.816 -9.227 1 94.5 273 PRO A CA 1
ATOM 2109 C C . PRO A 1 273 ? -5.961 -0.13 -8.047 1 94.5 273 PRO A C 1
ATOM 2111 O O . PRO A 1 273 ? -6.832 -0.245 -7.184 1 94.5 273 PRO A O 1
ATOM 2114 N N . VAL A 1 274 ? -4.816 -0.732 -8 1 97 274 VAL A N 1
ATOM 2115 C CA . VAL A 1 274 ? -4.512 -1.744 -6.992 1 97 274 VAL A CA 1
ATOM 2116 C C . VAL A 1 274 ? -4.566 -1.121 -5.602 1 97 274 VAL A C 1
ATOM 2118 O O . VAL A 1 274 ? -4.902 -1.797 -4.625 1 97 274 VAL A O 1
ATOM 2121 N N . GLU A 1 275 ? -4.352 0.18 -5.449 1 94.44 275 GLU A N 1
ATOM 2122 C CA . GLU A 1 275 ? -4.426 0.865 -4.16 1 94.44 275 GLU A CA 1
ATOM 2123 C C . GLU A 1 275 ? -5.816 0.739 -3.549 1 94.44 275 GLU A C 1
ATOM 2125 O O . GLU A 1 275 ? -5.957 0.67 -2.326 1 94.44 275 GLU A O 1
ATOM 2130 N N . ASN A 1 276 ? -6.848 0.681 -4.414 1 97.12 276 ASN A N 1
ATOM 2131 C CA . ASN A 1 276 ? -8.219 0.535 -3.932 1 97.12 276 ASN A CA 1
ATOM 2132 C C . ASN A 1 276 ? -8.414 -0.786 -3.193 1 97.12 276 ASN A C 1
ATOM 2134 O O . ASN A 1 276 ? -9.266 -0.888 -2.311 1 97.12 276 ASN A O 1
ATOM 2138 N N . PHE A 1 277 ? -7.609 -1.759 -3.508 1 98.75 277 PHE A N 1
ATOM 2139 C CA . PHE A 1 277 ? -7.73 -3.033 -2.811 1 98.75 277 PHE A CA 1
ATOM 2140 C C . PHE A 1 277 ? -7.453 -2.867 -1.321 1 98.75 277 PHE A C 1
ATOM 2142 O O . PHE A 1 277 ? -8.188 -3.391 -0.483 1 98.75 277 PHE A O 1
ATOM 2149 N N . PHE A 1 278 ? -6.383 -2.221 -1.062 1 98.38 278 PHE A N 1
ATOM 2150 C CA . PHE A 1 278 ? -5.984 -2.053 0.331 1 98.38 278 PHE A CA 1
ATOM 2151 C C . PHE A 1 278 ? -7.027 -1.244 1.097 1 98.38 278 PHE A C 1
ATOM 2153 O O . PHE A 1 278 ? -7.375 -1.585 2.229 1 98.38 278 PHE A O 1
ATOM 2160 N N . GLN A 1 279 ? -7.582 -0.245 0.457 1 97.56 279 GLN A N 1
ATOM 2161 C CA . GLN A 1 279 ? -8.664 0.521 1.062 1 97.56 279 GLN A CA 1
ATOM 2162 C C . GLN A 1 279 ? -9.875 -0.367 1.352 1 97.56 279 GLN A C 1
ATOM 2164 O O . GLN A 1 279 ? -10.398 -0.367 2.467 1 97.56 279 GLN A O 1
ATOM 2169 N N . ASP A 1 280 ? -10.242 -1.149 0.347 1 98.44 280 ASP A N 1
ATOM 2170 C CA . ASP A 1 280 ? -11.43 -1.996 0.468 1 98.44 280 ASP A CA 1
ATOM 2171 C C . ASP A 1 280 ? -11.227 -3.066 1.54 1 98.44 280 ASP A C 1
ATOM 2173 O O . ASP A 1 280 ? -12.156 -3.373 2.295 1 98.44 280 ASP A O 1
ATOM 2177 N N . ALA A 1 281 ? -10.023 -3.605 1.581 1 98.81 281 ALA A N 1
ATOM 2178 C CA . ALA A 1 281 ? -9.727 -4.645 2.566 1 98.81 281 ALA A CA 1
ATOM 2179 C C . ALA A 1 281 ? -9.789 -4.082 3.984 1 98.81 281 ALA A C 1
ATOM 2181 O O . ALA A 1 281 ? -10.484 -4.621 4.844 1 98.81 281 ALA A O 1
ATOM 2182 N N . TYR A 1 282 ? -9.117 -2.982 4.266 1 98.56 282 TYR A N 1
ATOM 2183 C CA . TYR A 1 282 ? -9.047 -2.408 5.605 1 98.56 282 TYR A CA 1
ATOM 2184 C C . TYR A 1 282 ? -10.414 -1.888 6.051 1 98.56 282 TYR A C 1
ATOM 2186 O O . TYR A 1 282 ? -10.766 -1.979 7.227 1 98.56 282 TYR A O 1
ATOM 2194 N N . LEU A 1 283 ? -11.211 -1.373 5.117 1 98 283 LEU A N 1
ATOM 2195 C CA . LEU A 1 283 ? -12.477 -0.746 5.473 1 98 283 LEU A CA 1
ATOM 2196 C C . LEU A 1 283 ? -13.617 -1.762 5.438 1 98 283 LEU A C 1
ATOM 2198 O O . LEU A 1 283 ? -14.75 -1.446 5.809 1 98 283 LEU A O 1
ATOM 2202 N N . GLY A 1 284 ? -13.359 -3.006 4.926 1 97.81 284 GLY A N 1
ATOM 2203 C CA . GLY A 1 284 ? -14.344 -4.074 4.961 1 97.81 284 GLY A CA 1
ATOM 2204 C C . GLY A 1 284 ? -15.375 -3.965 3.852 1 97.81 284 GLY A C 1
ATOM 2205 O O . GLY A 1 284 ? -16.562 -4.254 4.066 1 97.81 284 GLY A O 1
ATOM 2206 N N . VAL A 1 285 ? -14.922 -3.504 2.68 1 97.75 285 VAL A N 1
ATOM 2207 C CA . VAL A 1 285 ? -15.891 -3.355 1.6 1 97.75 285 VAL A CA 1
ATOM 2208 C C . VAL A 1 285 ? -15.422 -4.145 0.376 1 97.75 285 VAL A C 1
ATOM 2210 O O . VAL A 1 285 ? -15.727 -3.771 -0.76 1 97.75 285 VAL A O 1
ATOM 2213 N N . LEU A 1 286 ? -14.633 -5.195 0.56 1 98.69 286 LEU A N 1
ATOM 2214 C CA . LEU A 1 286 ? -14.227 -6.078 -0.529 1 98.69 286 LEU A CA 1
ATOM 2215 C C . LEU A 1 286 ? -15.445 -6.621 -1.268 1 98.69 286 LEU A C 1
ATOM 2217 O O . LEU A 1 286 ? -16.453 -6.973 -0.645 1 98.69 286 LEU A O 1
ATOM 2221 N N . PRO A 1 287 ? -15.367 -6.719 -2.551 1 98.88 287 PRO A N 1
ATOM 2222 C CA . PRO A 1 287 ? -16.391 -7.473 -3.277 1 98.88 287 PRO A CA 1
ATOM 2223 C C . PRO A 1 287 ? -16.297 -8.977 -3.037 1 98.88 287 PRO A C 1
ATOM 2225 O O . PRO A 1 287 ? -15.422 -9.438 -2.303 1 98.88 287 PRO A O 1
ATOM 2228 N N . GLN A 1 288 ? -17.25 -9.68 -3.607 1 98.94 288 GLN A N 1
ATOM 2229 C CA . GLN A 1 288 ? -17.234 -11.133 -3.49 1 98.94 288 GLN A CA 1
ATOM 2230 C C . GLN A 1 288 ? -16.031 -11.734 -4.195 1 98.94 288 GLN A C 1
ATOM 2232 O O . GLN A 1 288 ? -15.445 -12.711 -3.727 1 98.94 288 GLN A O 1
ATOM 2237 N N . LEU A 1 289 ? -15.609 -11.141 -5.348 1 98.94 289 LEU A N 1
ATOM 2238 C CA . LEU A 1 289 ? -14.43 -11.578 -6.086 1 98.94 289 LEU A CA 1
ATOM 2239 C C . LEU A 1 289 ? -13.469 -10.422 -6.305 1 98.94 289 LEU A C 1
ATOM 2241 O O . LEU A 1 289 ? -13.789 -9.461 -7.008 1 98.94 289 LEU A O 1
ATOM 2245 N N . SER A 1 290 ? -12.359 -10.477 -5.664 1 98.94 290 SER A N 1
ATOM 2246 C CA . SER A 1 290 ? -11.234 -9.555 -5.863 1 98.94 290 SER A CA 1
ATOM 2247 C C . SER A 1 290 ? -10.109 -10.219 -6.652 1 98.94 290 SER A C 1
ATOM 2249 O O . SER A 1 290 ? -9.555 -11.227 -6.215 1 98.94 290 SER A O 1
ATOM 2251 N N . TYR A 1 291 ? -9.828 -9.703 -7.812 1 98.94 291 TYR A N 1
ATOM 2252 C CA . TYR A 1 291 ? -8.711 -10.18 -8.617 1 98.94 291 TYR A CA 1
ATOM 2253 C C . TYR A 1 291 ? -7.602 -9.133 -8.688 1 98.94 291 TYR A C 1
ATOM 2255 O O . TYR A 1 291 ? -7.859 -7.965 -8.977 1 98.94 291 TYR A O 1
ATOM 2263 N N . ILE A 1 292 ? -6.359 -9.531 -8.438 1 98.81 292 ILE A N 1
ATOM 2264 C CA . ILE A 1 292 ? -5.277 -8.562 -8.281 1 98.81 292 ILE A CA 1
ATOM 2265 C C . ILE A 1 292 ? -4.18 -8.844 -9.312 1 98.81 292 ILE A C 1
ATOM 2267 O O . ILE A 1 292 ? -3.635 -9.953 -9.352 1 98.81 292 ILE A O 1
ATOM 2271 N N . ASN A 1 293 ? -3.836 -7.855 -10.125 1 97.88 293 ASN A N 1
ATOM 2272 C CA . ASN A 1 293 ? -2.668 -7.875 -11 1 97.88 293 ASN A CA 1
ATOM 2273 C C . ASN A 1 293 ? -1.485 -7.145 -10.375 1 97.88 293 ASN A C 1
ATOM 2275 O O . ASN A 1 293 ? -1.601 -5.977 -9.992 1 97.88 293 ASN A O 1
ATOM 2279 N N . PRO A 1 294 ? -0.339 -7.785 -10.281 1 97.62 294 PRO A N 1
ATOM 2280 C CA . PRO A 1 294 ? 0.864 -7.086 -9.828 1 97.62 294 PRO A CA 1
ATOM 2281 C C . PRO A 1 294 ? 1.534 -6.285 -10.945 1 97.62 294 PRO A C 1
ATOM 2283 O O . PRO A 1 294 ? 1.083 -6.32 -12.094 1 97.62 294 PRO A O 1
ATOM 2286 N N . SER A 1 295 ? 2.584 -5.508 -10.609 1 96.31 295 SER A N 1
ATOM 2287 C CA . SER A 1 295 ? 3.379 -4.785 -11.594 1 96.31 295 SER A CA 1
ATOM 2288 C C . SER A 1 295 ? 4.438 -5.688 -12.219 1 96.31 295 SER A C 1
ATOM 2290 O O . SER A 1 295 ? 4.891 -6.648 -11.594 1 96.31 295 SER A O 1
ATOM 2292 N N . CYS A 1 296 ? 4.816 -5.375 -13.445 1 92.94 296 CYS A N 1
ATOM 2293 C CA . CYS A 1 296 ? 5.793 -6.152 -14.195 1 92.94 296 CYS A CA 1
ATOM 2294 C C . CYS A 1 296 ? 6.68 -5.246 -15.039 1 92.94 296 CYS A C 1
ATOM 2296 O O . CYS A 1 296 ? 6.293 -4.125 -15.375 1 92.94 296 CYS A O 1
ATOM 2298 N N . CYS A 1 297 ? 7.879 -5.648 -15.578 1 88.5 297 CYS A N 1
ATOM 2299 C CA . CYS A 1 297 ? 8.648 -6.883 -15.469 1 88.5 297 CYS A CA 1
ATOM 2300 C C . CYS A 1 297 ? 10.078 -6.598 -15.016 1 88.5 297 CYS A C 1
ATOM 2302 O O . CYS A 1 297 ? 10.812 -7.516 -14.641 1 88.5 297 CYS A O 1
ATOM 2304 N N . GLY A 1 298 ? 10.453 -5.469 -14.875 1 90.5 298 GLY A N 1
ATOM 2305 C CA . GLY A 1 298 ? 11.82 -5.133 -14.5 1 90.5 298 GLY A CA 1
ATOM 2306 C C . GLY A 1 298 ? 11.984 -4.871 -13.016 1 90.5 298 GLY A C 1
ATOM 2307 O O . GLY A 1 298 ? 11.062 -5.109 -12.234 1 90.5 298 GLY A O 1
ATOM 2308 N N . THR A 1 299 ? 13.211 -4.504 -12.648 1 91.38 299 THR A N 1
ATOM 2309 C CA . THR A 1 299 ? 13.438 -4.137 -11.25 1 91.38 299 THR A CA 1
ATOM 2310 C C . THR A 1 299 ? 12.422 -3.094 -10.797 1 91.38 299 THR A C 1
ATOM 2312 O O . THR A 1 299 ? 11.836 -2.387 -11.617 1 91.38 299 THR A O 1
ATOM 2315 N N . ASN A 1 300 ? 12.133 -3.113 -9.547 1 92.81 300 ASN A N 1
ATOM 2316 C CA . ASN A 1 300 ? 11.18 -2.193 -8.945 1 92.81 300 ASN A CA 1
ATOM 2317 C C . ASN A 1 300 ? 9.742 -2.551 -9.32 1 92.81 300 ASN A C 1
ATOM 2319 O O . ASN A 1 300 ? 8.922 -1.665 -9.578 1 92.81 300 ASN A O 1
ATOM 2323 N N . THR A 1 301 ? 9.484 -3.818 -9.586 1 95.75 301 THR A N 1
ATOM 2324 C CA . THR A 1 301 ? 8.141 -4.359 -9.773 1 95.75 301 THR A CA 1
ATOM 2325 C C . THR A 1 301 ? 7.871 -5.484 -8.781 1 95.75 301 THR A C 1
ATOM 2327 O O . THR A 1 301 ? 8.789 -5.969 -8.117 1 95.75 301 THR A O 1
ATOM 2330 N N . ASN A 1 302 ? 6.605 -5.859 -8.648 1 97.31 302 ASN A N 1
ATOM 2331 C CA . ASN A 1 302 ? 6.285 -6.711 -7.508 1 97.31 302 ASN A CA 1
ATOM 2332 C C . ASN A 1 302 ? 5.633 -8.023 -7.953 1 97.31 302 ASN A C 1
ATOM 2334 O O . ASN A 1 302 ? 5.008 -8.711 -7.148 1 97.31 302 ASN A O 1
ATOM 2338 N N . SER A 1 303 ? 5.695 -8.453 -9.203 1 97.81 303 SER A N 1
ATOM 2339 C CA . SER A 1 303 ? 5.094 -9.68 -9.703 1 97.81 303 SER A CA 1
ATOM 2340 C C . SER A 1 303 ? 6.043 -10.867 -9.547 1 97.81 303 SER A C 1
ATOM 2342 O O . SER A 1 303 ? 5.633 -12.023 -9.68 1 97.81 303 SER A O 1
ATOM 2344 N N . MET A 1 304 ? 7.312 -10.602 -9.359 1 97.88 304 MET A N 1
ATOM 2345 C CA . MET A 1 304 ? 8.391 -11.586 -9.258 1 97.88 304 MET A CA 1
ATOM 2346 C C . MET A 1 304 ? 8.75 -12.141 -10.633 1 97.88 304 MET A C 1
ATOM 2348 O O . MET A 1 304 ? 9.359 -13.203 -10.734 1 97.88 304 MET A O 1
ATOM 2352 N N . HIS A 1 305 ? 8.289 -11.414 -11.727 1 98 305 HIS A N 1
ATOM 2353 C CA . HIS A 1 305 ? 8.844 -11.758 -13.031 1 98 305 HIS A CA 1
ATOM 2354 C C . HIS A 1 305 ? 10.359 -11.945 -12.953 1 98 305 HIS A C 1
ATOM 2356 O O . HIS A 1 305 ? 11.023 -11.336 -12.117 1 98 305 HIS A O 1
ATOM 2362 N N . PRO A 1 306 ? 10.977 -12.758 -13.844 1 98.06 306 PRO A N 1
ATOM 2363 C CA . PRO A 1 306 ? 12.391 -13.109 -13.68 1 98.06 306 PRO A CA 1
ATOM 2364 C C . PRO A 1 306 ? 13.281 -11.883 -13.477 1 98.06 306 PRO A C 1
ATOM 2366 O O . PRO A 1 306 ? 14.156 -11.883 -12.602 1 98.06 306 PRO A O 1
ATOM 2369 N N . THR A 1 307 ? 13.023 -10.859 -14.203 1 97.38 307 THR A N 1
ATOM 2370 C CA . THR A 1 307 ? 13.859 -9.664 -14.117 1 97.38 307 THR A CA 1
ATOM 2371 C C . THR A 1 307 ? 13.383 -8.75 -12.984 1 97.38 307 THR A C 1
ATOM 2373 O O . THR A 1 307 ? 14.016 -7.734 -12.703 1 97.38 307 THR A O 1
ATOM 2376 N N . GLY A 1 308 ? 12.273 -9.102 -12.414 1 96.56 308 GLY A N 1
ATOM 2377 C CA . GLY A 1 308 ? 11.789 -8.375 -11.258 1 96.56 308 GLY A CA 1
ATOM 2378 C C . GLY A 1 308 ? 12.328 -8.906 -9.945 1 96.56 308 GLY A C 1
ATOM 2379 O O . GLY A 1 308 ? 12.93 -9.984 -9.906 1 96.56 308 GLY A O 1
ATOM 2380 N N . ASN A 1 309 ? 12.117 -8.203 -8.852 1 96.75 309 ASN A N 1
ATOM 2381 C CA . ASN A 1 309 ? 12.641 -8.578 -7.539 1 96.75 309 ASN A CA 1
ATOM 2382 C C . ASN A 1 309 ? 11.727 -9.57 -6.828 1 96.75 309 ASN A C 1
ATOM 2384 O O . ASN A 1 309 ? 10.516 -9.359 -6.754 1 96.75 309 ASN A O 1
ATOM 2388 N N . VAL A 1 310 ? 12.344 -10.656 -6.289 1 98.12 310 VAL A N 1
ATOM 2389 C CA . VAL A 1 310 ? 11.617 -11.578 -5.43 1 98.12 310 VAL A CA 1
ATOM 2390 C C . VAL A 1 310 ? 11.234 -10.883 -4.129 1 98.12 310 VAL A C 1
ATOM 2392 O O . VAL A 1 310 ? 10.102 -11.023 -3.65 1 98.12 310 VAL A O 1
ATOM 2395 N N . SER A 1 311 ? 12.125 -10.031 -3.602 1 97.88 311 SER A N 1
ATOM 2396 C CA . SER A 1 311 ? 11.898 -9.328 -2.346 1 97.88 311 SER A CA 1
ATOM 2397 C C . SER A 1 311 ? 10.711 -8.367 -2.457 1 97.88 311 SER A C 1
ATOM 2399 O O . SER A 1 311 ? 9.914 -8.258 -1.529 1 97.88 311 SER A O 1
ATOM 2401 N N . TYR A 1 312 ? 10.602 -7.664 -3.635 1 97.44 312 TYR A N 1
ATOM 2402 C CA . TYR A 1 312 ? 9.484 -6.75 -3.83 1 97.44 312 TYR A CA 1
ATOM 2403 C C . TYR A 1 312 ? 8.172 -7.512 -3.934 1 97.44 312 TYR A C 1
ATOM 2405 O O . TYR A 1 312 ? 7.133 -7.043 -3.459 1 97.44 312 TYR A O 1
ATOM 2413 N N . GLY A 1 313 ? 8.227 -8.703 -4.555 1 98.38 313 GLY A N 1
ATOM 2414 C CA . GLY A 1 313 ? 7.055 -9.562 -4.566 1 98.38 313 GLY A CA 1
ATOM 2415 C C . GLY A 1 313 ? 6.629 -10.016 -3.182 1 98.38 313 GLY A C 1
ATOM 2416 O O . GLY A 1 313 ? 5.434 -10.094 -2.889 1 98.38 313 GLY A O 1
ATOM 2417 N N . GLU A 1 314 ? 7.625 -10.336 -2.297 1 98.62 314 GLU A N 1
ATOM 2418 C CA . GLU A 1 314 ? 7.309 -10.688 -0.917 1 98.62 314 GLU A CA 1
ATOM 2419 C C . GLU A 1 314 ? 6.621 -9.539 -0.193 1 98.62 314 GLU A C 1
ATOM 2421 O O . GLU A 1 314 ? 5.668 -9.75 0.558 1 98.62 314 GLU A O 1
ATOM 2426 N N . VAL A 1 315 ? 7.105 -8.312 -0.422 1 98.62 315 VAL A N 1
ATOM 2427 C CA . VAL A 1 315 ? 6.477 -7.148 0.19 1 98.62 315 VAL A CA 1
ATOM 2428 C C . VAL A 1 315 ? 5.016 -7.062 -0.241 1 98.62 315 VAL A C 1
ATOM 2430 O O . VAL A 1 315 ? 4.129 -6.84 0.587 1 98.62 315 VAL A O 1
ATOM 2433 N N . PHE A 1 316 ? 4.77 -7.207 -1.542 1 98.69 316 PHE A N 1
ATOM 2434 C CA . PHE A 1 316 ? 3.418 -7.121 -2.088 1 98.69 316 PHE A CA 1
ATOM 2435 C C . PHE A 1 316 ? 2.512 -8.172 -1.454 1 98.69 316 PHE A C 1
ATOM 2437 O O . PHE A 1 316 ? 1.402 -7.855 -1.016 1 98.69 316 PHE A O 1
ATOM 2444 N N . VAL A 1 317 ? 2.979 -9.406 -1.328 1 98.88 317 VAL A N 1
ATOM 2445 C CA . VAL A 1 317 ? 2.236 -10.508 -0.727 1 98.88 317 VAL A CA 1
ATOM 2446 C C . VAL A 1 317 ? 1.949 -10.195 0.741 1 98.88 317 VAL A C 1
ATOM 2448 O O . VAL A 1 317 ? 0.831 -10.406 1.218 1 98.88 317 VAL A O 1
ATOM 2451 N N . LYS A 1 318 ? 2.945 -9.758 1.467 1 98.81 318 LYS A N 1
ATOM 2452 C CA . LYS A 1 318 ? 2.764 -9.375 2.865 1 98.81 318 LYS A CA 1
ATOM 2453 C C . LYS A 1 318 ? 1.666 -8.328 3.016 1 98.81 318 LYS A C 1
ATOM 2455 O O . LYS A 1 318 ? 0.788 -8.461 3.869 1 98.81 318 LYS A O 1
ATOM 2460 N N . GLN A 1 319 ? 1.76 -7.281 2.178 1 98.75 319 GLN A N 1
ATOM 2461 C CA . GLN A 1 319 ? 0.783 -6.199 2.264 1 98.75 319 GLN A CA 1
ATOM 2462 C C . GLN A 1 319 ? -0.632 -6.719 2.023 1 98.75 319 GLN A C 1
ATOM 2464 O O . GLN A 1 319 ? -1.571 -6.316 2.713 1 98.75 319 GLN A O 1
ATOM 2469 N N . ILE A 1 320 ? -0.808 -7.594 1.057 1 98.88 320 ILE A N 1
ATOM 2470 C CA . ILE A 1 320 ? -2.121 -8.141 0.733 1 98.88 320 ILE A CA 1
ATOM 2471 C C . ILE A 1 320 ? -2.648 -8.953 1.917 1 98.88 320 ILE A C 1
ATOM 2473 O O . ILE A 1 320 ? -3.777 -8.742 2.365 1 98.88 320 ILE A O 1
ATOM 2477 N N . TYR A 1 321 ? -1.834 -9.867 2.449 1 98.94 321 TYR A N 1
ATOM 2478 C CA . TYR A 1 321 ? -2.258 -10.68 3.586 1 98.94 321 TYR A CA 1
ATOM 2479 C C . TYR A 1 321 ? -2.619 -9.805 4.777 1 98.94 321 TYR A C 1
ATOM 2481 O O . TYR A 1 321 ? -3.68 -9.969 5.383 1 98.94 321 TYR A O 1
ATOM 2489 N N . ASP A 1 322 ? -1.699 -8.859 5.129 1 98.81 322 ASP A N 1
ATOM 2490 C CA . ASP A 1 322 ? -1.905 -8.016 6.301 1 98.81 322 ASP A CA 1
ATOM 2491 C C . ASP A 1 322 ? -3.213 -7.234 6.195 1 98.81 322 ASP A C 1
ATOM 2493 O O . ASP A 1 322 ? -3.947 -7.105 7.176 1 98.81 322 ASP A O 1
ATOM 2497 N N . ALA A 1 323 ? -3.506 -6.711 5.027 1 98.81 323 ALA A N 1
ATOM 2498 C CA . ALA A 1 323 ? -4.723 -5.926 4.828 1 98.81 323 ALA A CA 1
ATOM 2499 C C . ALA A 1 323 ? -5.969 -6.785 5.012 1 98.81 323 ALA A C 1
ATOM 2501 O O . ALA A 1 323 ? -6.914 -6.383 5.695 1 98.81 323 ALA A O 1
ATOM 2502 N N . VAL A 1 324 ? -5.93 -7.992 4.387 1 98.88 324 VAL A N 1
ATOM 2503 C CA . VAL A 1 324 ? -7.062 -8.906 4.5 1 98.88 324 VAL A CA 1
ATOM 2504 C C . VAL A 1 324 ? -7.223 -9.359 5.949 1 98.88 324 VAL A C 1
ATOM 2506 O O . VAL A 1 324 ? -8.328 -9.336 6.496 1 98.88 324 VAL A O 1
ATOM 2509 N N . ARG A 1 325 ? -6.133 -9.711 6.613 1 98.75 325 ARG A N 1
ATOM 2510 C CA . ARG A 1 325 ? -6.125 -10.258 7.965 1 98.75 325 ARG A CA 1
ATOM 2511 C C . ARG A 1 325 ? -6.625 -9.234 8.977 1 98.75 325 ARG A C 1
ATOM 2513 O O . ARG A 1 325 ? -7.297 -9.586 9.945 1 98.75 325 ARG A O 1
ATOM 2520 N N . GLN A 1 326 ? -6.254 -8.023 8.773 1 98.25 326 GLN A N 1
ATOM 2521 C CA . GLN A 1 326 ? -6.59 -6.984 9.734 1 98.25 326 GLN A CA 1
ATOM 2522 C C . GLN A 1 326 ? -7.934 -6.336 9.406 1 98.25 326 GLN A C 1
ATOM 2524 O O . GLN A 1 326 ? -8.477 -5.578 10.219 1 98.25 326 GLN A O 1
ATOM 2529 N N . GLY A 1 327 ? -8.453 -6.629 8.188 1 98.06 327 GLY A N 1
ATOM 2530 C CA . GLY A 1 327 ? -9.766 -6.121 7.805 1 98.06 327 GLY A CA 1
ATOM 2531 C C . GLY A 1 327 ? -10.906 -6.895 8.43 1 98.06 327 GLY A C 1
ATOM 2532 O O . GLY A 1 327 ? -10.742 -8.047 8.836 1 98.06 327 GLY A O 1
ATOM 2533 N N . PRO A 1 328 ? -12.117 -6.309 8.461 1 97.62 328 PRO A N 1
ATOM 2534 C CA . PRO A 1 328 ? -13.234 -6.922 9.18 1 97.62 328 PRO A CA 1
ATOM 2535 C C . PRO A 1 328 ? -13.828 -8.117 8.43 1 97.62 328 PRO A C 1
ATOM 2537 O O . PRO A 1 328 ? -14.633 -8.867 8.992 1 97.62 328 PRO A O 1
ATOM 2540 N N . LYS A 1 329 ? -13.383 -8.367 7.18 1 98.31 329 LYS A N 1
ATOM 2541 C CA . LYS A 1 329 ? -13.961 -9.461 6.41 1 98.31 329 LYS A CA 1
ATOM 2542 C C . LYS A 1 329 ? -13.086 -10.711 6.496 1 98.31 329 LYS A C 1
ATOM 2544 O O . LYS A 1 329 ? -13.367 -11.719 5.84 1 98.31 329 LYS A O 1
ATOM 2549 N N . TRP A 1 330 ? -12.086 -10.695 7.324 1 98.62 330 TRP A N 1
ATOM 2550 C CA . TRP A 1 330 ? -11.109 -11.773 7.418 1 98.62 330 TRP A CA 1
ATOM 2551 C C . TRP A 1 330 ? -11.797 -13.117 7.641 1 98.62 330 TRP A C 1
ATOM 2553 O O . TRP A 1 330 ? -11.5 -14.102 6.957 1 98.62 330 TRP A O 1
ATOM 2563 N N . ASP A 1 331 ? -12.82 -13.203 8.422 1 98.38 331 ASP A N 1
ATOM 2564 C CA . ASP A 1 331 ? -13.43 -14.453 8.859 1 98.38 331 ASP A CA 1
ATOM 2565 C C . ASP A 1 331 ? -14.219 -15.117 7.73 1 98.38 331 ASP A C 1
ATOM 2567 O O . ASP A 1 331 ? -14.594 -16.281 7.832 1 98.38 331 ASP A O 1
ATOM 2571 N N . LYS A 1 332 ? -14.406 -14.383 6.637 1 98.75 332 LYS A N 1
ATOM 2572 C CA . LYS A 1 332 ? -15.164 -14.922 5.512 1 98.75 332 LYS A CA 1
ATOM 2573 C C . LYS A 1 332 ? -14.375 -14.82 4.211 1 98.75 332 LYS A C 1
ATOM 2575 O O . LYS A 1 332 ? -14.953 -14.828 3.123 1 98.75 332 LYS A O 1
ATOM 2580 N N . THR A 1 333 ? -13.062 -14.609 4.277 1 98.88 333 THR A N 1
ATOM 2581 C CA . THR A 1 333 ? -12.25 -14.406 3.084 1 98.88 333 THR A CA 1
ATOM 2582 C C . THR A 1 333 ? -11.344 -15.602 2.834 1 98.88 333 THR A C 1
ATOM 2584 O O . THR A 1 333 ? -10.75 -16.141 3.77 1 98.88 333 THR A O 1
ATOM 2587 N N . LEU A 1 334 ? -11.281 -16.094 1.655 1 98.94 334 LEU A N 1
ATOM 2588 C CA . LEU A 1 334 ? -10.273 -17.031 1.15 1 98.94 334 LEU A CA 1
ATOM 2589 C C . LEU A 1 334 ? -9.297 -16.312 0.217 1 98.94 334 LEU A C 1
ATOM 2591 O O . LEU A 1 334 ? -9.695 -15.812 -0.835 1 98.94 334 LEU A O 1
ATOM 2595 N N . LEU A 1 335 ? -8.039 -16.172 0.62 1 98.94 335 LEU A N 1
ATOM 2596 C CA . LEU A 1 335 ? -6.961 -15.625 -0.197 1 98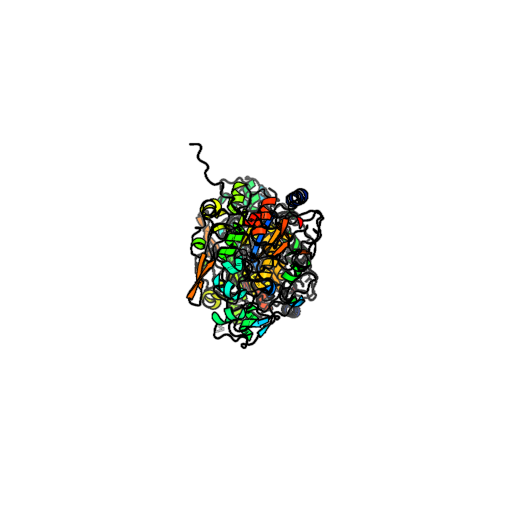.94 335 LEU A CA 1
ATOM 2597 C C . LEU A 1 335 ? -6.254 -16.734 -0.973 1 98.94 335 LEU A C 1
ATOM 2599 O O . LEU A 1 335 ? -5.805 -17.719 -0.386 1 98.94 335 LEU A O 1
ATOM 2603 N N . PHE A 1 336 ? -6.238 -16.625 -2.246 1 98.88 336 PHE A N 1
ATOM 2604 C CA . PHE A 1 336 ? -5.594 -17.547 -3.174 1 98.88 336 PHE A CA 1
ATOM 2605 C C . PHE A 1 336 ? -4.406 -16.891 -3.859 1 98.88 336 PHE A C 1
ATOM 2607 O O . PHE A 1 336 ? -4.566 -15.891 -4.566 1 98.88 336 PHE A O 1
ATOM 2614 N N . ILE A 1 337 ? -3.156 -17.406 -3.633 1 98.94 337 ILE A N 1
ATOM 2615 C CA . ILE A 1 337 ? -1.938 -16.859 -4.215 1 98.94 337 ILE A CA 1
ATOM 2616 C C . ILE A 1 337 ? -1.258 -17.906 -5.09 1 98.94 337 ILE A C 1
ATOM 2618 O O . ILE A 1 337 ? -1.014 -19.031 -4.645 1 98.94 337 ILE A O 1
ATOM 2622 N N . THR A 1 338 ? -0.964 -17.562 -6.289 1 98.81 338 THR A N 1
ATOM 2623 C CA . THR A 1 338 ? -0.283 -18.453 -7.215 1 98.81 338 THR A CA 1
ATOM 2624 C C . THR A 1 338 ? 0.565 -17.672 -8.211 1 98.81 338 THR A C 1
ATOM 2626 O O . THR A 1 338 ? 0.773 -16.469 -8.039 1 98.81 338 THR A O 1
ATOM 2629 N N . TYR A 1 339 ? 1.213 -18.328 -9.117 1 98.75 339 TYR A N 1
ATOM 2630 C CA . TYR A 1 339 ? 1.903 -17.781 -10.281 1 98.75 339 TYR A CA 1
ATOM 2631 C C . TYR A 1 339 ? 1.21 -18.203 -11.57 1 98.75 339 TYR A C 1
ATOM 2633 O O . TYR A 1 339 ? 0.402 -19.141 -11.578 1 98.75 339 TYR A O 1
ATOM 2641 N N . ASP A 1 340 ? 1.479 -17.438 -12.625 1 98.38 340 ASP A N 1
ATOM 2642 C CA . ASP A 1 340 ? 0.82 -17.781 -13.883 1 98.38 340 ASP A CA 1
ATOM 2643 C C . ASP A 1 340 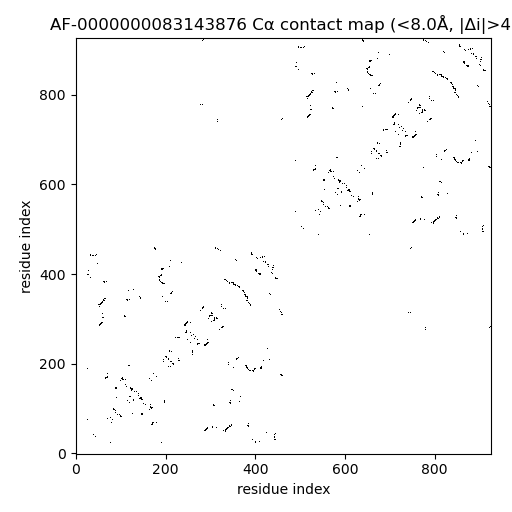? 1.497 -18.969 -14.555 1 98.38 340 ASP A C 1
ATOM 2645 O O . ASP A 1 340 ? 0.823 -19.891 -15.023 1 98.38 340 ASP A O 1
ATOM 2649 N N . GLU A 1 341 ? 2.834 -18.984 -14.562 1 98.75 341 GLU A N 1
ATOM 2650 C CA . GLU A 1 341 ? 3.605 -20.094 -15.102 1 98.75 341 GLU A CA 1
ATOM 2651 C C . GLU A 1 341 ? 5.023 -20.109 -14.539 1 98.75 341 GLU A C 1
ATOM 2653 O O . GLU A 1 341 ? 5.328 -19.375 -13.594 1 98.75 341 GLU A O 1
ATOM 2658 N N . THR A 1 342 ? 5.945 -20.984 -15.086 1 98.62 342 THR A N 1
ATOM 2659 C CA . THR A 1 342 ? 7.215 -21.234 -14.406 1 98.62 342 THR A CA 1
ATOM 2660 C C . THR A 1 342 ? 8.273 -20.219 -14.836 1 98.62 342 THR A C 1
ATOM 2662 O O . THR A 1 342 ? 9.297 -20.078 -14.172 1 98.62 342 THR A O 1
ATOM 2665 N N . GLY A 1 343 ? 8.109 -19.578 -15.984 1 98.19 343 GLY A N 1
ATOM 2666 C CA . GLY A 1 343 ? 9.031 -18.547 -16.453 1 98.19 343 GLY A CA 1
ATOM 2667 C C . GLY A 1 343 ? 10.312 -19.125 -17.031 1 98.19 343 GLY A C 1
ATOM 2668 O O . GLY A 1 343 ? 11.281 -18.391 -17.25 1 98.19 343 GLY A O 1
ATOM 2669 N N . GLY A 1 344 ? 10.344 -20.422 -17.234 1 98.56 344 GLY A N 1
ATOM 2670 C CA . GLY A 1 344 ? 11.555 -21.062 -17.719 1 98.56 344 GLY A CA 1
ATOM 2671 C C . GLY A 1 344 ? 12.469 -21.531 -16.594 1 98.56 344 GLY A C 1
ATOM 2672 O O . GLY A 1 344 ? 13.578 -22.016 -16.859 1 98.56 344 GLY A O 1
ATOM 2673 N N . PHE A 1 345 ? 12.047 -21.406 -15.391 1 98.88 345 PHE A N 1
ATOM 2674 C CA . PHE A 1 345 ? 12.82 -21.891 -14.25 1 98.88 345 PHE A CA 1
ATOM 2675 C C . PHE A 1 345 ? 12.594 -23.391 -14.031 1 98.88 345 PHE A C 1
ATOM 2677 O O . PHE A 1 345 ? 11.469 -23.875 -14.18 1 98.88 345 PHE A O 1
ATOM 2684 N N . PHE A 1 346 ? 13.602 -24.031 -13.562 1 98.81 346 PHE A N 1
ATOM 2685 C CA . PHE A 1 346 ? 13.656 -25.484 -13.422 1 98.81 346 PHE A CA 1
ATOM 2686 C C . PHE A 1 346 ? 12.727 -25.953 -12.312 1 98.81 346 PHE A C 1
ATOM 2688 O O . PHE A 1 346 ? 12.633 -25.312 -11.266 1 98.81 346 PHE A O 1
ATOM 2695 N N . ASP A 1 347 ? 12.07 -26.984 -12.57 1 98.81 347 ASP A N 1
ATOM 2696 C CA . ASP A 1 347 ? 11.391 -27.844 -11.602 1 98.81 347 ASP A CA 1
ATOM 2697 C C . ASP A 1 347 ? 11.633 -29.328 -11.914 1 98.81 347 ASP A C 1
ATOM 2699 O O . ASP A 1 347 ? 11.523 -29.734 -13.07 1 98.81 347 ASP A O 1
ATOM 2703 N N . HIS A 1 348 ? 11.891 -30.109 -10.898 1 98.44 348 HIS A N 1
ATOM 2704 C CA . HIS A 1 348 ? 12.273 -31.5 -11.148 1 98.44 348 HIS A CA 1
ATOM 2705 C C . HIS A 1 348 ? 11.055 -32.375 -11.414 1 98.44 348 HIS A C 1
ATOM 2707 O O . HIS A 1 348 ? 11.188 -33.5 -11.883 1 98.44 348 HIS A O 1
ATOM 2713 N N . VAL A 1 349 ? 9.914 -31.906 -11.055 1 97.88 349 VAL A N 1
ATOM 2714 C CA . VAL A 1 349 ? 8.68 -32.656 -11.258 1 97.88 349 VAL A CA 1
ATOM 2715 C C . VAL A 1 349 ? 8.125 -32.375 -12.648 1 97.88 349 VAL A C 1
ATOM 2717 O O . VAL A 1 349 ? 7.812 -31.234 -12.992 1 97.88 349 VAL A O 1
ATOM 2720 N N . PRO A 1 350 ? 7.984 -33.375 -13.508 1 97 350 PRO A N 1
ATOM 2721 C CA . PRO A 1 350 ? 7.488 -33.188 -14.867 1 97 350 PRO A CA 1
ATOM 2722 C C . PRO A 1 350 ? 6.004 -32.812 -14.906 1 97 350 PRO A C 1
ATOM 2724 O O . PRO A 1 350 ? 5.227 -33.281 -14.078 1 97 350 PRO A O 1
ATOM 2727 N N . PRO A 1 351 ? 5.641 -31.984 -15.867 1 96.31 351 PRO A N 1
ATOM 2728 C CA . PRO A 1 351 ? 4.211 -31.703 -16.031 1 96.31 351 PRO A CA 1
ATOM 2729 C C . PRO A 1 351 ? 3.426 -32.938 -16.516 1 96.31 351 PRO A C 1
ATOM 2731 O O . PRO A 1 351 ? 3.932 -33.688 -17.344 1 96.31 351 PRO A O 1
ATOM 2734 N N . PRO A 1 352 ? 2.236 -33.125 -16.125 1 95.94 352 PRO A N 1
ATOM 2735 C CA . PRO A 1 352 ? 1.409 -34.25 -16.531 1 95.94 352 PRO A CA 1
ATOM 2736 C C . PRO A 1 352 ? 0.607 -34 -17.812 1 95.94 352 PRO A C 1
ATOM 2738 O O . PRO A 1 352 ? 0.458 -32.844 -18.203 1 95.94 352 PRO A O 1
ATOM 2741 N N . LEU A 1 353 ? 0.161 -35.062 -18.391 1 95.69 353 LEU A N 1
ATOM 2742 C CA . LEU A 1 353 ? -0.895 -34.938 -19.391 1 95.69 353 LEU A CA 1
ATOM 2743 C C . LEU A 1 353 ? -2.18 -34.406 -18.766 1 95.69 353 LEU A C 1
ATOM 2745 O O . LEU A 1 353 ? -2.324 -34.438 -17.547 1 95.69 353 LEU A O 1
ATOM 2749 N N . ALA A 1 354 ? -3.061 -33.906 -19.609 1 95.62 354 ALA A N 1
ATOM 2750 C CA . ALA A 1 354 ? -4.34 -33.375 -19.125 1 95.62 354 ALA A CA 1
ATOM 2751 C C . ALA A 1 354 ? -5.395 -33.438 -20.234 1 95.62 354 ALA A C 1
ATOM 2753 O O . ALA A 1 354 ? -5.062 -33.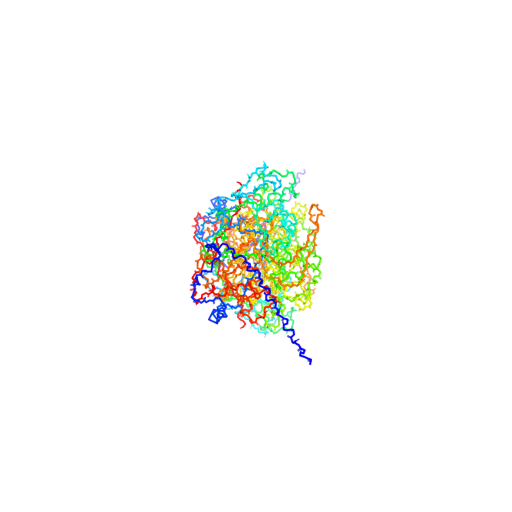406 -21.422 1 95.62 354 ALA A O 1
ATOM 2754 N N . VAL A 1 355 ? -6.617 -33.438 -19.766 1 96.56 355 VAL A N 1
ATOM 2755 C CA . VAL A 1 355 ? -7.73 -33.312 -20.703 1 96.56 355 VAL A CA 1
ATOM 2756 C C . VAL A 1 355 ? -7.629 -32 -21.469 1 96.56 355 VAL A C 1
ATOM 2758 O O . VAL A 1 355 ? -7.336 -30.953 -20.891 1 96.56 355 VAL A O 1
ATOM 2761 N N . ARG A 1 356 ? -7.832 -32.062 -22.781 1 97.94 356 ARG A N 1
ATOM 2762 C CA . ARG A 1 356 ? -7.863 -30.844 -23.578 1 97.94 356 ARG A CA 1
ATOM 2763 C C . ARG A 1 356 ? -9.047 -29.953 -23.188 1 97.94 356 ARG A C 1
ATOM 2765 O O . ARG A 1 356 ? -10.148 -30.469 -22.938 1 97.94 356 ARG A O 1
ATOM 2772 N N . PRO A 1 357 ? -8.828 -28.625 -23.156 1 98.44 357 PRO A N 1
ATOM 2773 C CA . PRO A 1 357 ? -9.969 -27.75 -22.844 1 98.44 357 PRO A CA 1
ATOM 2774 C C . PRO A 1 357 ? -10.945 -27.625 -24 1 98.44 357 PRO A C 1
ATOM 2776 O O . PRO A 1 357 ? -12.141 -27.391 -23.797 1 98.44 357 PRO A O 1
ATOM 2779 N N . ASP A 1 358 ? -10.438 -27.703 -25.203 1 98.25 358 ASP A N 1
ATOM 2780 C CA . ASP A 1 358 ? -11.188 -27.609 -26.453 1 98.25 358 ASP A CA 1
ATOM 2781 C C . ASP A 1 358 ? -10.414 -28.266 -27.594 1 98.25 358 ASP A C 1
ATOM 2783 O O . ASP A 1 358 ? -9.469 -29.016 -27.375 1 98.25 358 ASP A O 1
ATOM 2787 N N . ASN A 1 359 ? -10.891 -28.016 -28.828 1 97.62 359 ASN A N 1
ATOM 2788 C CA . ASN A 1 359 ? -10.273 -28.703 -29.953 1 97.62 359 ASN A CA 1
ATOM 2789 C C . ASN A 1 359 ? -9.289 -27.781 -30.688 1 97.62 359 ASN A C 1
ATOM 2791 O O . ASN A 1 359 ? -8.867 -28.094 -31.812 1 97.62 359 ASN A O 1
ATOM 2795 N N . LEU A 1 360 ? -8.867 -26.734 -30.047 1 98.25 360 LEU A N 1
ATOM 2796 C CA . LEU A 1 360 ? -7.977 -25.766 -30.688 1 98.25 360 LEU A CA 1
ATOM 2797 C C . LEU A 1 360 ? -6.516 -26.172 -30.5 1 98.25 360 LEU A C 1
ATOM 2799 O O . LEU A 1 360 ? -6.199 -26.984 -29.641 1 98.25 360 LEU A O 1
ATOM 2803 N N . THR A 1 361 ? -5.633 -25.656 -31.406 1 98.44 361 THR A N 1
ATOM 2804 C CA . THR A 1 361 ? -4.195 -25.875 -31.359 1 98.44 361 THR A CA 1
ATOM 2805 C C . THR A 1 361 ? -3.436 -24.578 -31.547 1 98.44 361 THR A C 1
ATOM 2807 O O . THR A 1 361 ? -4.031 -23.547 -31.875 1 98.44 361 THR A O 1
ATOM 2810 N N . TYR A 1 362 ? -2.156 -24.547 -31.266 1 98.69 362 TYR A N 1
ATOM 2811 C CA . TYR A 1 362 ? -1.261 -23.406 -31.484 1 98.69 362 TYR A CA 1
ATOM 2812 C C . TYR A 1 362 ? 0.044 -23.859 -32.125 1 98.69 362 TYR A C 1
ATOM 2814 O O . TYR A 1 362 ? 0.652 -24.844 -31.703 1 98.69 362 TYR A O 1
ATOM 2822 N N . THR A 1 363 ? 0.433 -23.203 -33.188 1 98.69 363 THR A N 1
ATOM 2823 C CA . THR A 1 363 ? 1.685 -23.531 -33.844 1 98.69 363 THR A CA 1
ATOM 2824 C C . THR A 1 363 ? 2.652 -22.344 -33.781 1 98.69 363 THR A C 1
ATOM 2826 O O . THR A 1 363 ? 2.25 -21.188 -33.938 1 98.69 363 THR A O 1
ATOM 2829 N N . GLU A 1 364 ? 3.934 -22.625 -33.406 1 98.25 364 GLU A N 1
ATOM 2830 C CA . GLU A 1 364 ? 4.969 -21.594 -33.5 1 98.25 364 GLU A CA 1
ATOM 2831 C C . GLU A 1 364 ? 6.266 -22.172 -34.062 1 98.25 364 GLU A C 1
ATOM 2833 O O . GLU A 1 364 ? 6.418 -23.391 -34.156 1 98.25 364 GLU A O 1
ATOM 2838 N N . THR A 1 365 ? 7.125 -21.25 -34.594 1 98.38 365 THR A N 1
ATOM 2839 C CA . THR A 1 365 ? 8.461 -21.625 -35.031 1 98.38 365 THR A CA 1
ATOM 2840 C C . THR A 1 365 ? 9.469 -21.5 -33.906 1 98.38 365 THR A C 1
ATOM 2842 O O . THR A 1 365 ? 9.594 -20.438 -33.281 1 98.38 365 THR A O 1
ATOM 2845 N N . ALA A 1 366 ? 10.125 -22.594 -33.594 1 98 366 ALA A N 1
ATOM 2846 C CA . ALA A 1 366 ? 11.117 -22.609 -32.531 1 98 366 ALA A CA 1
ATOM 2847 C C . ALA A 1 366 ? 12.375 -21.844 -32.938 1 98 366 ALA A C 1
ATOM 2849 O O . ALA A 1 366 ? 12.523 -21.438 -34.094 1 98 366 ALA A O 1
ATOM 2850 N N . LYS A 1 367 ? 13.219 -21.656 -31.938 1 95.5 367 LYS A N 1
ATOM 2851 C CA . LYS A 1 367 ? 14.461 -20.938 -32.156 1 95.5 367 LYS A CA 1
ATOM 2852 C C . LYS A 1 367 ? 15.352 -21.656 -33.156 1 95.5 367 LYS A C 1
ATOM 2854 O O . LYS A 1 367 ? 16.172 -21.016 -33.844 1 95.5 367 LYS A O 1
ATOM 2859 N N . ASN A 1 368 ? 15.211 -22.906 -33.344 1 95.75 368 ASN A N 1
ATOM 2860 C CA . ASN A 1 368 ? 16.031 -23.656 -34.281 1 95.75 368 ASN A CA 1
ATOM 2861 C C . ASN A 1 368 ? 15.406 -23.688 -35.656 1 95.75 368 ASN A C 1
ATOM 2863 O O . ASN A 1 368 ? 15.883 -24.406 -36.531 1 95.75 368 ASN A O 1
ATOM 2867 N N . GLY A 1 369 ? 14.289 -23.125 -35.812 1 97.44 369 GLY A N 1
ATOM 2868 C CA . GLY A 1 369 ? 13.672 -22.984 -37.125 1 97.44 369 GLY A CA 1
ATOM 2869 C C . GLY A 1 369 ? 12.578 -24.016 -37.375 1 97.44 369 GLY A C 1
ATOM 2870 O O . GLY A 1 369 ? 11.844 -23.922 -38.344 1 97.44 369 GLY A O 1
ATOM 2871 N N . GLN A 1 370 ? 12.398 -24.953 -36.5 1 97.75 370 GLN A N 1
ATOM 2872 C CA . GLN A 1 370 ? 11.383 -25.969 -36.688 1 97.75 370 GLN A CA 1
ATOM 2873 C C . GLN A 1 370 ? 10.031 -25.5 -36.156 1 97.75 370 GLN A C 1
ATOM 2875 O O . GLN A 1 370 ? 9.961 -24.766 -35.156 1 97.75 370 GLN A O 1
ATOM 2880 N N . ASN A 1 371 ? 9.008 -25.984 -36.812 1 98.19 371 ASN A N 1
ATOM 2881 C CA . ASN A 1 371 ? 7.656 -25.672 -36.344 1 98.19 371 ASN A CA 1
ATOM 2882 C C . ASN A 1 371 ? 7.148 -26.719 -35.375 1 98.19 371 ASN A C 1
ATOM 2884 O O . ASN A 1 371 ? 7.492 -27.891 -35.469 1 98.19 371 ASN A O 1
ATOM 2888 N N . TYR A 1 372 ? 6.379 -26.297 -34.5 1 98.5 372 TYR A N 1
ATOM 2889 C CA . TYR A 1 372 ? 5.734 -27.172 -33.531 1 98.5 372 TYR A CA 1
ATOM 2890 C C . TYR A 1 372 ? 4.297 -26.75 -33.281 1 98.5 372 TYR A C 1
ATOM 2892 O O . TYR A 1 372 ? 4.012 -25.547 -33.156 1 98.5 372 TYR A O 1
ATOM 2900 N N . THR A 1 373 ? 3.408 -27.781 -33.156 1 98.62 373 THR A N 1
ATOM 2901 C CA . THR A 1 373 ? 2.002 -27.531 -32.844 1 98.62 373 THR A CA 1
ATOM 2902 C C . THR A 1 373 ? 1.626 -28.109 -31.5 1 98.62 373 THR A C 1
ATOM 2904 O O . THR A 1 373 ? 1.771 -29.312 -31.266 1 98.62 373 THR A O 1
ATOM 2907 N N . LEU A 1 374 ? 1.228 -27.266 -30.594 1 98.56 374 LEU A N 1
ATOM 2908 C CA . LEU A 1 374 ? 0.715 -27.672 -29.297 1 98.56 374 LEU A CA 1
ATOM 2909 C C . LEU A 1 374 ? -0.775 -27.984 -29.375 1 98.56 374 LEU A C 1
ATOM 2911 O O . LEU A 1 374 ? -1.558 -27.188 -29.891 1 98.56 374 LEU A O 1
ATOM 2915 N N . SER A 1 375 ? -1.188 -29.125 -28.828 1 97.12 375 SER A N 1
ATOM 2916 C CA . SER A 1 375 ? -2.584 -29.547 -28.875 1 97.12 375 SER A CA 1
ATOM 2917 C C . SER A 1 375 ? -3.279 -29.297 -27.531 1 97.12 375 SER A C 1
ATOM 2919 O O . SER A 1 375 ? -4.453 -29.625 -27.375 1 97.12 375 SER A O 1
ATOM 2921 N N . PHE A 1 376 ? -2.604 -28.719 -26.562 1 98.06 376 PHE A N 1
ATOM 2922 C CA . PHE A 1 376 ? -3.1 -28.375 -25.234 1 98.06 376 PHE A CA 1
ATOM 2923 C C . PHE A 1 376 ? -3.586 -29.609 -24.484 1 98.06 376 PHE A C 1
ATOM 2925 O O . PHE A 1 376 ? -4.594 -29.547 -23.781 1 98.06 376 PHE A O 1
ATOM 2932 N N . ASP A 1 377 ? -2.887 -30.766 -24.641 1 97.44 377 ASP A N 1
ATOM 2933 C CA . ASP A 1 377 ? -3.234 -32.031 -24 1 97.44 377 ASP A CA 1
ATOM 2934 C C . ASP A 1 377 ? -2.305 -32.344 -22.828 1 97.44 377 ASP A C 1
ATOM 2936 O O . ASP A 1 377 ? -2.164 -33.5 -22.422 1 97.44 377 ASP A O 1
ATOM 2940 N N . ARG A 1 378 ? -1.679 -31.391 -22.344 1 97.19 378 ARG A N 1
ATOM 2941 C CA . ARG A 1 378 ? -0.788 -31.484 -21.203 1 97.19 378 ARG A CA 1
ATOM 2942 C C . ARG A 1 378 ? -0.694 -30.141 -20.469 1 97.19 378 ARG A C 1
ATOM 2944 O O . ARG A 1 378 ? -1.017 -29.094 -21.031 1 97.19 378 ARG A O 1
ATOM 2951 N N . LEU A 1 379 ? -0.299 -30.141 -19.203 1 98.19 379 LEU A N 1
ATOM 2952 C CA . LEU A 1 379 ? -0.155 -28.938 -18.391 1 98.19 379 LEU A CA 1
ATOM 2953 C C . LEU A 1 379 ? 1.254 -28.375 -18.516 1 98.19 379 LEU A C 1
ATOM 2955 O O . LEU A 1 379 ? 2.125 -28.984 -19.141 1 98.19 379 LEU A O 1
ATOM 2959 N N . GLY A 1 380 ? 1.406 -27.125 -18.078 1 98.56 380 GLY A N 1
ATOM 2960 C CA . GLY A 1 380 ? 2.725 -26.531 -17.906 1 98.56 380 GLY A CA 1
ATOM 2961 C C . GLY A 1 380 ? 3.391 -26.938 -16.594 1 98.56 380 GLY A C 1
ATOM 2962 O O . GLY A 1 380 ? 2.979 -27.906 -15.953 1 98.56 380 GLY A O 1
ATOM 2963 N N . GLY A 1 381 ? 4.469 -26.234 -16.266 1 98.62 381 GLY A N 1
ATOM 2964 C CA . GLY A 1 381 ? 5.289 -26.609 -15.125 1 98.62 381 GLY A CA 1
ATOM 2965 C C . GLY A 1 381 ? 4.602 -26.375 -13.789 1 98.62 381 GLY A C 1
ATOM 2966 O O . GLY A 1 381 ? 3.533 -25.766 -13.734 1 98.62 381 GLY A O 1
ATOM 2967 N N . ARG A 1 382 ? 5.234 -26.891 -12.719 1 98.75 382 ARG A N 1
ATOM 2968 C CA . ARG A 1 382 ? 4.711 -26.859 -11.352 1 98.75 382 ARG A CA 1
ATOM 2969 C C . ARG A 1 382 ? 4.953 -25.5 -10.711 1 98.75 382 ARG A C 1
ATOM 2971 O O . ARG A 1 382 ? 6.027 -24.906 -10.867 1 98.75 382 ARG A O 1
ATOM 2978 N N . LEU A 1 383 ? 3.914 -25.031 -10 1 98.81 383 LEU A N 1
ATOM 2979 C CA . LEU A 1 383 ? 3.916 -23.672 -9.445 1 98.81 383 LEU A CA 1
ATOM 2980 C C . LEU A 1 383 ? 3.818 -23.719 -7.922 1 98.81 383 LEU A C 1
ATOM 2982 O O . LEU A 1 383 ? 3.145 -24.578 -7.363 1 98.81 383 LEU A O 1
ATOM 2986 N N . PRO A 1 384 ? 4.441 -22.688 -7.223 1 98.81 384 PRO A N 1
ATOM 2987 C CA . PRO A 1 384 ? 3.998 -22.438 -5.852 1 98.81 384 PRO A CA 1
ATOM 2988 C C . PRO A 1 384 ? 2.572 -21.891 -5.785 1 98.81 384 PRO A C 1
ATOM 2990 O O . PRO A 1 384 ? 2.223 -20.969 -6.527 1 98.81 384 PRO A O 1
ATOM 2993 N N . THR A 1 385 ? 1.743 -22.5 -4.969 1 98.94 385 THR A N 1
ATOM 2994 C CA . THR A 1 385 ? 0.353 -22.094 -4.824 1 98.94 385 THR A CA 1
ATOM 2995 C C . THR A 1 385 ? -0.125 -22.281 -3.391 1 98.94 385 THR A C 1
ATOM 2997 O O . THR A 1 385 ? 0.171 -23.312 -2.768 1 98.94 385 THR A O 1
ATOM 3000 N N . TRP A 1 386 ? -0.864 -21.281 -2.84 1 98.94 386 TRP A N 1
ATOM 3001 C CA . TRP A 1 386 ? -1.332 -21.312 -1.459 1 98.94 386 TRP A CA 1
ATOM 3002 C C . TRP A 1 386 ? -2.795 -20.891 -1.368 1 98.94 386 TRP A C 1
ATOM 3004 O O . TRP A 1 386 ? -3.25 -20.031 -2.129 1 98.94 386 TRP A O 1
ATOM 3014 N N . ILE A 1 387 ? -3.506 -21.5 -0.437 1 98.88 387 ILE A N 1
ATOM 3015 C CA . ILE A 1 387 ? -4.773 -20.938 0.023 1 98.88 387 ILE A CA 1
ATOM 3016 C C . ILE A 1 387 ? -4.66 -20.547 1.494 1 98.88 387 ILE A C 1
ATOM 3018 O O . ILE A 1 387 ? -4 -21.234 2.277 1 98.88 387 ILE A O 1
ATOM 3022 N N . ILE A 1 388 ? -5.156 -19.453 1.784 1 98.94 388 ILE A N 1
ATOM 3023 C CA . ILE A 1 388 ? -5.035 -18.812 3.088 1 98.94 388 ILE A CA 1
ATOM 3024 C C . ILE A 1 388 ? -6.418 -18.422 3.602 1 98.94 388 ILE A C 1
ATOM 3026 O O . ILE A 1 388 ? -7.156 -17.688 2.934 1 98.94 388 ILE A O 1
ATOM 3030 N N . SER A 1 389 ? -6.812 -18.922 4.707 1 98.69 389 SER A N 1
ATOM 3031 C CA . SER A 1 389 ? -8.062 -18.656 5.402 1 98.69 389 SER A CA 1
ATOM 3032 C C . SER A 1 389 ? -7.957 -19 6.887 1 98.69 389 SER A C 1
ATOM 3034 O O . SER A 1 389 ? -7.094 -19.797 7.285 1 98.69 389 SER A O 1
ATOM 3036 N N . PRO A 1 390 ? -8.812 -18.359 7.719 1 98.44 390 PRO A N 1
ATOM 3037 C CA . PRO A 1 390 ? -8.789 -18.766 9.125 1 98.44 390 PRO A CA 1
ATOM 3038 C C . PRO A 1 390 ? -9.273 -20.203 9.336 1 98.44 390 PRO A C 1
ATOM 3040 O O . PRO A 1 390 ? -9.148 -20.75 10.43 1 98.44 390 PRO A O 1
ATOM 3043 N N . TYR A 1 391 ? -9.719 -20.891 8.281 1 98.69 391 TYR A N 1
ATOM 3044 C CA . TYR A 1 391 ? -10.297 -22.234 8.398 1 98.69 391 TYR A CA 1
ATOM 3045 C C . TYR A 1 391 ? -9.391 -23.281 7.766 1 98.69 391 TYR A C 1
ATOM 3047 O O . TYR A 1 391 ? -9.742 -24.453 7.695 1 98.69 391 TYR A O 1
ATOM 3055 N N . THR A 1 392 ? -8.203 -22.859 7.266 1 98.44 392 THR A N 1
ATOM 3056 C CA . THR A 1 392 ? -7.258 -23.812 6.688 1 98.44 392 THR A CA 1
ATOM 3057 C C . THR A 1 392 ? -6.406 -24.453 7.777 1 98.44 392 THR A C 1
ATOM 3059 O O . THR A 1 392 ? -6.152 -23.844 8.82 1 98.44 392 THR A O 1
ATOM 3062 N N . LYS A 1 393 ? -5.988 -25.641 7.543 1 97.88 393 LYS A N 1
ATOM 3063 C CA . LYS A 1 393 ? -5.109 -26.344 8.477 1 97.88 393 LYS A CA 1
ATOM 3064 C C . LYS A 1 393 ? -3.701 -25.75 8.453 1 97.88 393 LYS A C 1
ATOM 3066 O O . LYS A 1 393 ? -3.133 -25.531 7.383 1 97.88 393 LYS A O 1
ATOM 3071 N N . LYS A 1 394 ? -3.121 -25.5 9.664 1 98.06 394 LYS A N 1
ATOM 3072 C CA . LYS A 1 394 ? -1.795 -24.906 9.812 1 98.06 394 LYS A CA 1
ATOM 3073 C C . LYS A 1 394 ? -0.723 -25.797 9.195 1 98.06 394 LYS A C 1
ATOM 3075 O O . LYS A 1 394 ? -0.628 -26.984 9.523 1 98.06 394 LYS A O 1
ATOM 3080 N N . GLY A 1 395 ? 0.023 -25.281 8.242 1 97.94 395 GLY A N 1
ATOM 3081 C CA . GLY A 1 395 ? 1.217 -25.906 7.699 1 97.94 395 GLY A CA 1
ATOM 3082 C C . GLY A 1 395 ? 0.918 -27.156 6.891 1 97.94 395 GLY A C 1
ATOM 3083 O O . GLY A 1 395 ? 1.768 -28.047 6.77 1 97.94 395 GLY A O 1
ATOM 3084 N N . HIS A 1 396 ? -0.267 -27.281 6.391 1 97.5 396 HIS A N 1
ATOM 3085 C CA . HIS A 1 396 ? -0.653 -28.469 5.637 1 97.5 396 HIS A CA 1
ATOM 3086 C C . HIS A 1 396 ? -0.073 -28.438 4.227 1 97.5 396 HIS A C 1
ATOM 3088 O O . HIS A 1 396 ? -0.153 -27.406 3.541 1 97.5 396 HIS A O 1
ATOM 3094 N N . VAL A 1 397 ? 0.516 -29.516 3.811 1 97.5 397 VAL A N 1
ATOM 3095 C CA . VAL A 1 397 ? 0.988 -29.688 2.441 1 97.5 397 VAL A CA 1
ATOM 3096 C C . VAL A 1 397 ? 0.049 -30.625 1.688 1 97.5 397 VAL A C 1
ATOM 3098 O O . VAL A 1 397 ? 0.001 -31.828 1.973 1 97.5 397 VAL A O 1
ATOM 3101 N N . GLU A 1 398 ? -0.678 -30.078 0.773 1 97.12 398 GLU A N 1
ATOM 3102 C CA . GLU A 1 398 ? -1.626 -30.828 -0.046 1 97.12 398 GLU A CA 1
ATOM 3103 C C . GLU A 1 398 ? -0.921 -31.531 -1.205 1 97.12 398 GLU A C 1
ATOM 3105 O O . GLU A 1 398 ? -0.072 -30.938 -1.872 1 97.12 398 GLU A O 1
ATOM 3110 N N . GLN A 1 399 ? -1.207 -32.781 -1.385 1 95.56 399 GLN A N 1
ATOM 3111 C CA . GLN A 1 399 ? -0.643 -33.531 -2.49 1 95.56 399 GLN A CA 1
ATOM 3112 C C . GLN A 1 399 ? -1.594 -33.562 -3.684 1 95.56 399 GLN A C 1
ATOM 3114 O O . GLN A 1 399 ? -2.074 -32.531 -4.125 1 95.56 399 GLN A O 1
ATOM 3119 N N . TYR A 1 400 ? -1.948 -34.688 -4.262 1 96.31 400 TYR A N 1
ATOM 3120 C CA . TYR A 1 400 ? -2.918 -34.781 -5.344 1 96.31 400 TYR A CA 1
ATOM 3121 C C . TYR A 1 400 ? -4.34 -34.656 -4.82 1 96.31 400 TYR A C 1
ATOM 3123 O O . TYR A 1 400 ? -4.633 -35.031 -3.682 1 96.31 400 TYR A O 1
ATOM 3131 N N . GLY A 1 401 ? -5.145 -34.094 -5.664 1 96.69 401 GLY A N 1
ATOM 3132 C CA . GLY A 1 401 ? -6.582 -34.156 -5.449 1 96.69 401 GLY A CA 1
ATOM 3133 C C . GLY A 1 401 ? -7.238 -35.312 -6.191 1 96.69 401 GLY A C 1
ATOM 3134 O O . GLY A 1 401 ? -6.594 -36.312 -6.496 1 96.69 401 GLY A O 1
ATOM 3135 N N . THR A 1 402 ? -8.508 -35.156 -6.301 1 96.44 402 THR A N 1
ATOM 3136 C CA . THR A 1 402 ? -9.297 -36.188 -6.988 1 96.44 402 THR A CA 1
ATOM 3137 C C . THR A 1 402 ? -9.977 -35.594 -8.227 1 96.44 402 THR A C 1
ATOM 3139 O O . THR A 1 402 ? -10.648 -34.562 -8.141 1 96.44 402 THR A O 1
ATOM 3142 N N . ASP A 1 403 ? -9.742 -36.188 -9.367 1 97.44 403 ASP A N 1
ATOM 3143 C CA . ASP A 1 403 ? -10.516 -35.844 -10.555 1 97.44 403 ASP A CA 1
ATOM 3144 C C . ASP A 1 403 ? -12 -36.156 -10.352 1 97.44 403 ASP A C 1
ATOM 3146 O O . ASP A 1 403 ? -12.375 -37.312 -10.219 1 97.44 403 ASP A O 1
ATOM 3150 N N . PRO A 1 404 ? -12.789 -35.156 -10.406 1 97.19 404 PRO A N 1
ATOM 3151 C CA . PRO A 1 404 ? -14.195 -35.375 -10.062 1 97.19 404 PRO A CA 1
ATOM 3152 C C . PRO A 1 404 ? -14.914 -36.25 -11.094 1 97.19 404 PRO A C 1
ATOM 3154 O O . PRO A 1 404 ? -15.961 -36.844 -10.797 1 97.19 404 PRO A O 1
ATOM 3157 N N . VAL A 1 405 ? -14.461 -36.344 -12.32 1 97.5 405 VAL A N 1
ATOM 3158 C CA . VAL A 1 405 ? -15.125 -37.094 -13.383 1 97.5 405 VAL A CA 1
ATOM 3159 C C . VAL A 1 405 ? -14.734 -38.562 -13.289 1 97.5 405 VAL A C 1
ATOM 3161 O O . VAL A 1 405 ? -15.594 -39.438 -13.391 1 97.5 405 VAL A O 1
ATOM 3164 N N . THR A 1 406 ? -13.492 -38.875 -12.977 1 96.31 406 THR A N 1
ATOM 3165 C CA . THR A 1 406 ? -13 -40.25 -13.031 1 96.31 406 THR A CA 1
ATOM 3166 C C . THR A 1 406 ? -12.914 -40.844 -11.625 1 96.31 406 THR A C 1
ATOM 3168 O O . THR A 1 406 ? -12.836 -42.062 -11.477 1 96.31 406 THR A O 1
ATOM 3171 N N . GLY A 1 407 ? -12.789 -39.969 -10.641 1 94.81 407 GLY A N 1
ATOM 3172 C CA . GLY A 1 407 ? -12.594 -40.406 -9.273 1 94.81 407 GLY A CA 1
ATOM 3173 C C . GLY A 1 407 ? -11.156 -40.812 -8.969 1 94.81 407 GLY A C 1
ATOM 3174 O O . GLY A 1 407 ? -10.852 -41.281 -7.879 1 94.81 407 GLY A O 1
ATOM 3175 N N . LYS A 1 408 ? -10.258 -40.625 -9.859 1 95.06 408 LYS A N 1
ATOM 3176 C CA . LYS A 1 408 ? -8.852 -41 -9.711 1 95.06 408 LYS A CA 1
ATOM 3177 C C . LYS A 1 408 ? -8.016 -39.844 -9.203 1 95.06 408 LYS A C 1
ATOM 3179 O O . LYS A 1 408 ? -8.406 -38.688 -9.328 1 95.06 408 LYS A O 1
ATOM 3184 N N . PRO A 1 409 ? -6.852 -40.188 -8.539 1 95.25 409 PRO A N 1
ATOM 3185 C CA . PRO A 1 409 ? -5.938 -39.094 -8.156 1 95.25 409 PRO A CA 1
ATOM 3186 C C . PRO A 1 409 ? -5.5 -38.25 -9.344 1 95.25 409 PRO A C 1
ATOM 3188 O O . PRO A 1 409 ? -5.277 -38.781 -10.438 1 95.25 409 PRO A O 1
ATOM 3191 N N . SER A 1 410 ? -5.453 -37.031 -9.164 1 96.38 410 SER A N 1
ATOM 3192 C CA . SER A 1 410 ? -5.066 -36.062 -10.195 1 96.38 410 SER A CA 1
ATOM 3193 C C . SER A 1 410 ? -4.371 -34.844 -9.602 1 96.38 410 SER A C 1
ATOM 3195 O O . SER A 1 410 ? -4.73 -34.406 -8.516 1 96.38 410 SER A O 1
ATOM 3197 N N . PRO A 1 411 ? -3.338 -34.281 -10.336 1 97 411 PRO A N 1
ATOM 3198 C CA . PRO A 1 411 ? -2.721 -33.062 -9.852 1 97 411 PRO A CA 1
ATOM 3199 C C . PRO A 1 411 ? -3.646 -31.844 -9.977 1 97 411 PRO A C 1
ATOM 3201 O O . PRO A 1 411 ? -4.555 -31.844 -10.812 1 97 411 PRO A O 1
ATOM 3204 N N . TYR A 1 412 ? -3.393 -30.844 -9.102 1 98.38 412 TYR A N 1
ATOM 3205 C CA . TYR A 1 412 ? -4.07 -29.562 -9.25 1 98.38 412 TYR A CA 1
ATOM 3206 C C . TYR A 1 412 ? -3.475 -28.766 -10.398 1 98.38 412 TYR A C 1
ATOM 3208 O O . TYR A 1 412 ? -2.348 -29.016 -10.828 1 98.38 412 TYR A O 1
ATOM 3216 N N . SER A 1 413 ? -4.234 -27.875 -10.906 1 98.19 413 SER A N 1
ATOM 3217 C CA . SER A 1 413 ? -3.777 -26.922 -11.914 1 98.19 413 SER A CA 1
ATOM 3218 C C . SER A 1 413 ? -4.496 -25.594 -11.781 1 98.19 413 SER A C 1
ATOM 3220 O O . SER A 1 413 ? -5.324 -25.406 -10.883 1 98.19 413 SER A O 1
ATOM 3222 N N . ALA A 1 414 ? -4.141 -24.656 -12.688 1 98.19 414 ALA A N 1
ATOM 3223 C CA . ALA A 1 414 ? -4.746 -23.328 -12.695 1 98.19 414 ALA A CA 1
ATOM 3224 C C . ALA A 1 414 ? -6.266 -23.422 -12.805 1 98.19 414 ALA A C 1
ATOM 3226 O O . ALA A 1 414 ? -6.98 -22.562 -12.258 1 98.19 414 ALA A O 1
ATOM 3227 N N . THR A 1 415 ? -6.828 -24.453 -13.391 1 98.62 415 THR A N 1
ATOM 3228 C CA . THR A 1 415 ? -8.266 -24.562 -13.609 1 98.62 415 THR A CA 1
ATOM 3229 C C . THR A 1 415 ? -8.961 -25.125 -12.367 1 98.62 415 THR A C 1
ATOM 3231 O O . THR A 1 415 ? -10.188 -25.141 -12.289 1 98.62 415 THR A O 1
ATOM 3234 N N . SER A 1 416 ? -8.164 -25.594 -11.43 1 98.81 416 SER A N 1
ATOM 3235 C CA . SER A 1 416 ? -8.734 -26.031 -10.164 1 98.81 416 SER A CA 1
ATOM 3236 C C . SER A 1 416 ? -9.445 -24.891 -9.438 1 98.81 416 SER A C 1
ATOM 3238 O O . SER A 1 416 ? -10.398 -25.125 -8.688 1 98.81 416 SER A O 1
ATOM 3240 N N . VAL A 1 417 ? -9 -23.672 -9.648 1 98.75 417 VAL A N 1
ATOM 3241 C CA . VAL A 1 417 ? -9.641 -22.516 -9.031 1 98.75 417 VAL A CA 1
ATOM 3242 C C . VAL A 1 417 ? -11.055 -22.344 -9.602 1 98.75 417 VAL A C 1
ATOM 3244 O O . VAL A 1 417 ? -12.008 -22.109 -8.852 1 98.75 417 VAL A O 1
ATOM 3247 N N . LEU A 1 418 ? -11.18 -22.516 -10.914 1 98.88 418 LEU A N 1
ATOM 3248 C CA . LEU A 1 418 ? -12.492 -22.391 -11.555 1 98.88 418 LEU A CA 1
ATOM 3249 C C . LEU A 1 418 ? -13.43 -23.484 -11.078 1 98.88 418 LEU A C 1
ATOM 3251 O O . LEU A 1 418 ? -14.625 -23.234 -10.859 1 98.88 418 LEU A O 1
ATOM 3255 N N . LYS A 1 419 ? -12.914 -24.719 -10.945 1 98.88 419 LYS A N 1
ATOM 3256 C CA . LYS A 1 419 ? -13.727 -25.812 -10.422 1 98.88 419 LYS A CA 1
ATOM 3257 C C . LYS A 1 419 ? -14.258 -25.484 -9.031 1 98.88 419 LYS A C 1
ATOM 3259 O O . LYS A 1 419 ? -15.445 -25.672 -8.75 1 98.88 419 LYS A O 1
ATOM 3264 N N . THR A 1 420 ? -13.414 -25 -8.172 1 98.94 420 THR A N 1
ATOM 3265 C CA . THR A 1 420 ? -13.781 -24.703 -6.793 1 98.94 420 THR A CA 1
ATOM 3266 C C . THR A 1 420 ? -14.75 -23.516 -6.738 1 98.94 420 THR A C 1
ATOM 3268 O O . THR A 1 420 ? -15.711 -23.547 -5.973 1 98.94 420 THR A O 1
ATOM 3271 N N . LEU A 1 421 ? -14.477 -22.484 -7.539 1 98.88 421 LEU A N 1
ATOM 3272 C CA . LEU A 1 421 ? -15.391 -21.344 -7.602 1 98.88 421 LEU A CA 1
ATOM 3273 C C . LEU A 1 421 ? -16.75 -21.766 -8.156 1 98.88 421 LEU A C 1
ATOM 3275 O O . LEU A 1 421 ? -17.781 -21.219 -7.777 1 98.88 421 LEU A O 1
ATOM 3279 N N . GLY A 1 422 ? -16.688 -22.75 -9.062 1 98.81 422 GLY A N 1
ATOM 3280 C CA . GLY A 1 422 ? -17.938 -23.328 -9.531 1 98.81 422 GLY A CA 1
ATOM 3281 C C . GLY A 1 422 ? -18.781 -23.906 -8.414 1 98.81 422 GLY A C 1
ATOM 3282 O O . GLY A 1 422 ? -20 -23.688 -8.383 1 98.81 422 GLY A O 1
ATOM 3283 N N . TYR A 1 423 ? -18.156 -24.609 -7.508 1 98.75 423 TYR A N 1
ATOM 3284 C CA . TYR A 1 423 ? -18.859 -25.109 -6.34 1 98.75 423 TYR A CA 1
ATOM 3285 C C . TYR A 1 423 ? -19.344 -23.969 -5.453 1 98.75 423 TYR A C 1
ATOM 3287 O O . TYR A 1 423 ? -20.484 -24 -4.973 1 98.75 423 TYR A O 1
ATOM 3295 N N . LEU A 1 424 ? -18.547 -22.953 -5.23 1 98.88 424 LEU A N 1
ATOM 3296 C CA . LEU A 1 424 ? -18.844 -21.859 -4.324 1 98.88 424 LEU A CA 1
ATOM 3297 C C . LEU A 1 424 ? -20.062 -21.062 -4.816 1 98.88 424 LEU A C 1
ATOM 3299 O O . LEU A 1 424 ? -20.906 -20.656 -4.02 1 98.88 424 LEU A O 1
ATOM 3303 N N . TRP A 1 425 ? -20.188 -20.844 -6.125 1 98.81 425 TRP A N 1
ATOM 3304 C CA . TRP A 1 425 ? -21.156 -19.891 -6.645 1 98.81 425 TRP A CA 1
ATOM 3305 C C . TRP A 1 425 ? -22.109 -20.562 -7.637 1 98.81 425 TRP A C 1
ATOM 3307 O O . TRP A 1 425 ? -22.859 -19.891 -8.344 1 98.81 425 TRP A O 1
ATOM 3317 N N . ASP A 1 426 ? -22.047 -21.859 -7.746 1 98.38 426 ASP A N 1
ATOM 3318 C CA . ASP A 1 426 ? -22.922 -22.625 -8.625 1 98.38 426 ASP A CA 1
ATOM 3319 C C . ASP A 1 426 ? -22.734 -22.219 -10.086 1 98.38 426 ASP A C 1
ATOM 3321 O O . ASP A 1 426 ? -23.703 -21.922 -10.781 1 98.38 426 ASP A O 1
ATOM 3325 N N . ILE A 1 427 ? -21.531 -22.172 -10.5 1 98.56 427 ILE A N 1
ATOM 3326 C CA . ILE A 1 427 ? -21.156 -21.891 -11.883 1 98.56 427 ILE A CA 1
ATOM 3327 C C . ILE A 1 427 ? -20.781 -23.188 -12.594 1 98.56 427 ILE A C 1
ATOM 3329 O O . ILE A 1 427 ? -20.031 -24 -12.07 1 98.56 427 ILE A O 1
ATOM 3333 N N . LYS A 1 428 ? -21.312 -23.391 -13.758 1 97.69 428 LYS A N 1
ATOM 3334 C CA . LYS A 1 428 ? -21.016 -24.594 -14.539 1 97.69 428 LYS A CA 1
ATOM 3335 C C . LYS A 1 428 ? -19.562 -24.594 -15.016 1 97.69 428 LYS A C 1
ATOM 3337 O O . LYS A 1 428 ? -18.969 -23.531 -15.227 1 97.69 428 LYS A O 1
ATOM 3342 N N . ASP A 1 429 ? -19.062 -25.797 -15.219 1 98.56 429 ASP A N 1
ATOM 3343 C CA . ASP A 1 429 ? -17.703 -25.953 -15.719 1 98.56 429 ASP A CA 1
ATOM 3344 C C . ASP A 1 429 ? -17.562 -25.344 -17.109 1 98.56 429 ASP A C 1
ATOM 3346 O O . ASP A 1 429 ? -18.359 -25.641 -18 1 98.56 429 ASP A O 1
ATOM 3350 N N . PHE A 1 430 ? -16.531 -24.578 -17.344 1 98.25 430 PHE A N 1
ATOM 3351 C CA . PHE A 1 430 ? -16.344 -23.859 -18.594 1 98.25 430 PHE A CA 1
ATOM 3352 C C . PHE A 1 430 ? -15.898 -24.781 -19.703 1 98.25 430 PHE A C 1
ATOM 3354 O O . PHE A 1 430 ? -16.266 -24.594 -20.875 1 98.25 430 PHE A O 1
ATOM 3361 N N . THR A 1 431 ? -15.062 -25.781 -19.359 1 98.75 431 THR A N 1
ATOM 3362 C CA . THR A 1 431 ? -14.445 -26.672 -20.328 1 98.75 431 THR A CA 1
ATOM 3363 C C . THR A 1 431 ? -14.297 -28.078 -19.734 1 98.75 431 THR A C 1
ATOM 3365 O O . THR A 1 431 ? -14.391 -28.266 -18.531 1 98.75 431 THR A O 1
ATOM 3368 N N . PRO A 1 432 ? -14.008 -29.031 -20.625 1 98.62 432 PRO A N 1
ATOM 3369 C CA . PRO A 1 432 ? -13.711 -30.375 -20.109 1 98.62 432 PRO A CA 1
ATOM 3370 C C . PRO A 1 432 ? -12.531 -30.391 -19.141 1 98.62 432 PRO A C 1
ATOM 3372 O O . PRO A 1 432 ? -12.531 -31.141 -18.172 1 98.62 432 PRO A O 1
ATOM 3375 N N . ARG A 1 433 ? -11.562 -29.562 -19.328 1 98.62 433 ARG A N 1
ATOM 3376 C CA . ARG A 1 433 ? -10.422 -29.516 -18.422 1 98.62 433 ARG A CA 1
ATOM 3377 C C . ARG A 1 433 ? -10.859 -29.062 -17.031 1 98.62 433 ARG A C 1
ATOM 3379 O O . ARG A 1 433 ? -10.398 -29.594 -16.016 1 98.62 433 ARG A O 1
ATOM 3386 N N . VAL A 1 434 ? -11.688 -28.016 -16.953 1 98.88 434 VAL A N 1
ATOM 3387 C CA . VAL A 1 434 ? -12.203 -27.562 -15.664 1 98.88 434 VAL A CA 1
ATOM 3388 C C . VAL A 1 434 ? -12.977 -28.703 -15 1 98.88 434 VAL A C 1
ATOM 3390 O O . VAL A 1 434 ? -12.82 -28.938 -13.797 1 98.88 434 VAL A O 1
ATOM 3393 N N . ALA A 1 435 ? -13.734 -29.438 -15.797 1 98.81 435 ALA A N 1
ATOM 3394 C CA . ALA A 1 435 ? -14.555 -30.516 -15.258 1 98.81 435 ALA A CA 1
ATOM 3395 C C . ALA A 1 435 ? -13.688 -31.594 -14.625 1 98.81 435 ALA A C 1
ATOM 3397 O O . ALA A 1 435 ? -14.078 -32.188 -13.625 1 98.81 435 ALA A O 1
ATOM 3398 N N . HIS A 1 436 ? -12.531 -31.812 -15.195 1 98.38 436 HIS A N 1
ATOM 3399 C CA . HIS A 1 436 ? -11.656 -32.906 -14.75 1 98.38 436 HIS A CA 1
ATOM 3400 C C . HIS A 1 436 ? -10.664 -32.406 -13.695 1 98.38 436 HIS A C 1
ATOM 3402 O O . HIS A 1 436 ? -9.828 -33.188 -13.211 1 98.38 436 HIS A O 1
ATOM 3408 N N . SER A 1 437 ? -10.672 -31.078 -13.336 1 98.44 437 SER A N 1
ATOM 3409 C CA . SER A 1 437 ? -9.719 -30.516 -12.375 1 98.44 437 SER A CA 1
ATOM 3410 C C . SER A 1 437 ? -10.164 -30.781 -10.938 1 98.44 437 SER A C 1
ATOM 3412 O O . SER A 1 437 ? -11.336 -30.594 -10.602 1 98.44 437 SER A O 1
ATOM 3414 N N . PRO A 1 438 ? -9.242 -31.234 -10.055 1 98.25 438 PRO A N 1
ATOM 3415 C CA . PRO A 1 438 ? -9.594 -31.344 -8.641 1 98.25 438 PRO A CA 1
ATOM 3416 C C . PRO A 1 438 ? -9.984 -30.016 -8.023 1 98.25 438 PRO A C 1
ATOM 3418 O O . PRO A 1 438 ? -9.398 -28.984 -8.352 1 98.25 438 PRO A O 1
ATOM 3421 N N . SER A 1 439 ? -11.008 -30.047 -7.16 1 98.56 439 SER A N 1
ATOM 3422 C CA . SER A 1 439 ? -11.352 -28.891 -6.328 1 98.56 439 SER A CA 1
ATOM 3423 C C . SER A 1 439 ? -10.617 -28.938 -4.992 1 98.56 439 SER A C 1
ATOM 3425 O O . SER A 1 439 ? -10.031 -29.969 -4.633 1 98.56 439 SER A O 1
ATOM 3427 N N . PHE A 1 440 ? -10.617 -27.781 -4.301 1 98.62 440 PHE A N 1
ATOM 3428 C CA . PHE A 1 440 ? -9.945 -27.766 -3.012 1 98.62 440 PHE A CA 1
ATOM 3429 C C . PHE A 1 440 ? -10.891 -27.312 -1.905 1 98.62 440 PHE A C 1
ATOM 3431 O O . PHE A 1 440 ? -10.445 -26.797 -0.877 1 98.62 440 PHE A O 1
ATOM 3438 N N . ASP A 1 441 ? -12.211 -27.469 -2.086 1 98.62 441 ASP A N 1
ATOM 3439 C CA . ASP A 1 441 ? -13.242 -27.109 -1.107 1 98.62 441 ASP A CA 1
ATOM 3440 C C . ASP A 1 441 ? -13.047 -27.891 0.193 1 98.62 441 ASP A C 1
ATOM 3442 O O . ASP A 1 441 ? -13.32 -27.375 1.277 1 98.62 441 ASP A O 1
ATOM 3446 N N . HIS A 1 442 ? -12.5 -29.062 0.124 1 98.19 442 HIS A N 1
ATOM 3447 C CA . HIS A 1 442 ? -12.367 -29.953 1.282 1 98.19 442 HIS A CA 1
ATOM 3448 C C . HIS A 1 442 ? -11.25 -29.469 2.209 1 98.19 442 HIS A C 1
ATOM 3450 O O . HIS A 1 442 ? -11.109 -29.969 3.326 1 98.19 442 HIS A O 1
ATOM 3456 N N . LEU A 1 443 ? -10.508 -28.484 1.747 1 98.62 443 LEU A N 1
ATOM 3457 C CA . LEU A 1 443 ? -9.383 -27.984 2.523 1 98.62 443 LEU A CA 1
ATOM 3458 C C . LEU A 1 443 ? -9.812 -26.828 3.424 1 98.62 443 LEU A C 1
ATOM 3460 O O . LEU A 1 443 ? -8.992 -26.266 4.152 1 98.62 443 LEU A O 1
ATOM 3464 N N . ILE A 1 444 ? -11.094 -26.469 3.412 1 98.69 444 ILE A N 1
ATOM 3465 C CA . ILE A 1 444 ? -11.68 -25.469 4.309 1 98.69 444 ILE A CA 1
ATOM 3466 C C . ILE A 1 444 ? -12.383 -26.172 5.469 1 98.69 444 ILE A C 1
ATOM 3468 O O . ILE A 1 444 ? -13.305 -26.969 5.254 1 98.69 444 ILE A O 1
ATOM 3472 N N . GLY A 1 445 ? -11.953 -25.906 6.652 1 98.19 445 GLY A N 1
ATOM 3473 C CA . GLY A 1 445 ? -12.5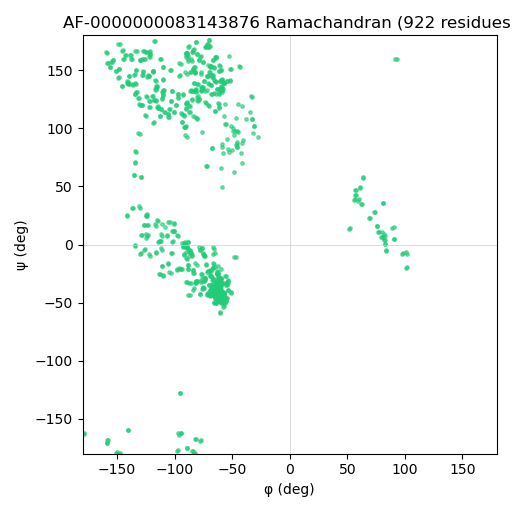08 -26.547 7.828 1 98.19 445 GLY A CA 1
ATOM 3474 C C . GLY A 1 445 ? -13.688 -25.812 8.422 1 98.19 445 GLY A C 1
ATOM 3475 O O . GLY A 1 445 ? -14.117 -24.781 7.879 1 98.19 445 GLY A O 1
ATOM 3476 N N . LYS A 1 446 ? -14.148 -26.312 9.539 1 97.19 446 LYS A N 1
ATOM 3477 C CA . LYS A 1 446 ? -15.367 -25.797 10.156 1 97.19 446 LYS A CA 1
ATOM 3478 C C . LYS A 1 446 ? -15.039 -24.797 11.266 1 97.19 446 LYS A C 1
ATOM 3480 O O . LYS A 1 446 ? -15.875 -23.969 11.625 1 97.19 446 LYS A O 1
ATOM 3485 N N . THR A 1 447 ? -13.836 -24.891 11.781 1 97.62 447 THR A N 1
ATOM 3486 C CA . THR A 1 447 ? -13.508 -24.109 12.969 1 97.62 447 THR A CA 1
ATOM 3487 C C . THR A 1 447 ? -12.43 -23.078 12.664 1 97.62 447 THR A C 1
ATOM 3489 O O . THR A 1 447 ? -11.414 -23.391 12.047 1 97.62 447 THR A O 1
ATOM 3492 N N . LYS A 1 448 ? -12.719 -21.953 13.164 1 97.31 448 LYS A N 1
ATOM 3493 C CA . LYS A 1 448 ? -11.758 -20.859 12.992 1 97.31 448 LYS A CA 1
ATOM 3494 C C . LYS A 1 448 ? -10.555 -21.047 13.906 1 97.31 448 LYS A C 1
ATOM 3496 O O . LYS A 1 448 ? -10.695 -21.453 15.062 1 97.31 448 LYS A O 1
ATOM 3501 N N . ARG A 1 449 ? -9.359 -20.734 13.398 1 96.69 449 ARG A N 1
ATOM 3502 C CA . ARG A 1 449 ? -8.164 -20.734 14.234 1 96.69 449 ARG A CA 1
ATOM 3503 C C . ARG A 1 449 ? -7.496 -19.359 14.227 1 96.69 449 ARG A C 1
ATOM 3505 O O . ARG A 1 449 ? -7.781 -18.531 13.367 1 96.69 449 ARG A O 1
ATOM 3512 N N . ASP A 1 450 ? -6.613 -19.188 15.227 1 96.75 450 ASP A N 1
ATOM 3513 C CA . ASP A 1 450 ? -5.809 -17.984 15.266 1 96.75 450 ASP A CA 1
ATOM 3514 C C . ASP A 1 450 ? -4.688 -18.031 14.227 1 96.75 450 ASP A C 1
ATOM 3516 O O . ASP A 1 450 ? -4.059 -19.078 14.039 1 96.75 450 ASP A O 1
ATOM 3520 N N . THR A 1 451 ? -4.516 -17 13.516 1 98.12 451 THR A N 1
ATOM 3521 C CA . THR A 1 451 ? -3.455 -16.859 12.523 1 98.12 451 THR A CA 1
ATOM 3522 C C . THR A 1 451 ? -2.643 -15.594 12.773 1 98.12 451 THR A C 1
ATOM 3524 O O . THR A 1 451 ? -3.086 -14.703 13.5 1 98.12 451 THR A O 1
ATOM 3527 N N . PRO A 1 452 ? -1.44 -15.484 12.273 1 97.81 452 PRO A N 1
ATOM 3528 C CA . PRO A 1 452 ? -0.642 -14.281 12.516 1 97.81 452 PRO A CA 1
ATOM 3529 C C . PRO A 1 452 ? -1.336 -13 12.047 1 97.81 452 PRO A C 1
ATOM 3531 O O . PRO A 1 452 ? -1.935 -12.984 10.969 1 97.81 452 PRO A O 1
ATOM 3534 N N . ILE A 1 453 ? -1.219 -11.953 12.852 1 97.38 453 ILE A N 1
ATOM 3535 C CA . ILE A 1 453 ? -1.839 -10.68 12.5 1 97.38 453 ILE A CA 1
ATOM 3536 C C . ILE A 1 453 ? -1.103 -10.055 11.32 1 97.38 453 ILE A C 1
ATOM 3538 O O . ILE A 1 453 ? -1.711 -9.375 10.492 1 97.38 453 ILE A O 1
ATOM 3542 N N . THR A 1 454 ? 0.208 -10.242 11.266 1 98 454 THR A N 1
ATOM 3543 C CA . THR A 1 454 ? 1.058 -9.828 10.156 1 98 454 THR A CA 1
ATOM 3544 C C . THR A 1 454 ? 2.008 -10.953 9.75 1 98 454 THR A C 1
ATOM 3546 O O . THR A 1 454 ? 2.379 -11.781 10.586 1 98 454 THR A O 1
ATOM 3549 N N . LEU A 1 455 ? 2.377 -10.984 8.477 1 98.69 455 LEU A N 1
ATOM 3550 C CA . LEU A 1 455 ? 3.404 -11.922 8.031 1 98.69 455 LEU A CA 1
ATOM 3551 C C . LEU A 1 455 ? 4.797 -11.391 8.352 1 98.69 455 LEU A C 1
ATOM 3553 O O . LEU A 1 455 ? 4.965 -10.203 8.641 1 98.69 455 LEU A O 1
ATOM 3557 N N . ARG A 1 456 ? 5.73 -12.297 8.297 1 98.25 456 ARG A N 1
ATOM 3558 C CA . ARG A 1 456 ? 7.121 -11.914 8.5 1 98.25 456 ARG A CA 1
ATOM 3559 C C . ARG A 1 456 ? 7.57 -10.891 7.457 1 98.25 456 ARG A C 1
ATOM 3561 O O . ARG A 1 456 ? 7.215 -11.008 6.281 1 98.25 456 ARG A O 1
ATOM 3568 N N . THR A 1 457 ? 8.352 -9.945 7.891 1 98.12 457 THR A N 1
ATOM 3569 C CA . THR A 1 457 ? 8.852 -8.891 7.016 1 98.12 457 THR A CA 1
ATOM 3570 C C . THR A 1 457 ? 10.039 -9.383 6.199 1 98.12 457 THR A C 1
ATOM 3572 O O . THR A 1 457 ? 10.977 -9.969 6.75 1 98.12 457 THR A O 1
ATOM 3575 N N . PRO A 1 458 ? 9.961 -9.219 4.879 1 97.69 458 PRO A N 1
ATOM 3576 C CA . PRO A 1 458 ? 11.125 -9.594 4.074 1 97.69 458 PRO A CA 1
ATOM 3577 C C . PRO A 1 458 ? 12.289 -8.617 4.223 1 97.69 458 PRO A C 1
ATOM 3579 O O . PRO A 1 458 ? 12.172 -7.609 4.918 1 97.69 458 PRO A O 1
ATOM 3582 N N . HIS A 1 459 ? 13.469 -8.961 3.709 1 95.38 459 HIS A N 1
ATOM 3583 C CA . HIS A 1 459 ? 14.656 -8.117 3.693 1 95.38 459 HIS A CA 1
ATOM 3584 C C . HIS A 1 459 ? 15.383 -8.219 2.357 1 95.38 459 HIS A C 1
ATOM 3586 O O . HIS A 1 459 ? 15.086 -9.094 1.545 1 95.38 459 HIS A O 1
ATOM 3592 N N . THR A 1 460 ? 16.219 -7.316 2.084 1 92.94 460 THR A N 1
ATOM 3593 C CA . THR A 1 460 ? 17.016 -7.348 0.862 1 92.94 460 THR A CA 1
ATOM 3594 C C . THR A 1 460 ? 17.906 -8.586 0.825 1 92.94 460 THR A C 1
ATOM 3596 O O . THR A 1 460 ? 18.266 -9.125 1.872 1 92.94 460 THR A O 1
ATOM 3599 N N . PHE A 1 461 ? 18.109 -8.992 -0.371 1 90.69 461 PHE A N 1
ATOM 3600 C CA . PHE A 1 461 ? 19.016 -10.117 -0.514 1 90.69 461 PHE A CA 1
ATOM 3601 C C . PHE A 1 461 ? 20.453 -9.688 -0.214 1 90.69 461 PHE A C 1
ATOM 3603 O O . PHE A 1 461 ? 20.844 -8.562 -0.518 1 90.69 461 PHE A O 1
ATOM 3610 N N . SER A 1 462 ? 21.109 -10.328 0.823 1 67.75 462 SER A N 1
ATOM 3611 C CA . SER A 1 462 ? 22.484 -10.039 1.189 1 67.75 462 SER A CA 1
ATOM 3612 C C . SER A 1 462 ? 23.422 -10.211 -0.002 1 67.75 462 SER A C 1
ATOM 3614 O O . SER A 1 462 ? 23.297 -11.18 -0.76 1 67.75 462 SER A O 1
ATOM 3616 N N . ILE A 1 463 ? 23.891 -9.086 -0.636 1 48.12 463 ILE A N 1
ATOM 3617 C CA . ILE A 1 463 ? 24.953 -9.281 -1.602 1 48.12 463 ILE A CA 1
ATOM 3618 C C . ILE A 1 463 ? 26.125 -10 -0.931 1 48.12 463 ILE A C 1
ATOM 3620 O O . ILE A 1 463 ? 26.5 -9.68 0.203 1 48.12 463 ILE A O 1
ATOM 3624 N N . MET B 1 1 ? 33.344 81.312 19.766 1 18.86 1 MET B N 1
ATOM 3625 C CA . MET B 1 1 ? 32.062 80.875 19.234 1 18.86 1 MET B CA 1
ATOM 3626 C C . MET B 1 1 ? 31.859 79.375 19.344 1 18.86 1 MET B C 1
ATOM 3628 O O . MET B 1 1 ? 32.688 78.625 18.859 1 18.86 1 MET B O 1
ATOM 3632 N N . LYS B 1 2 ? 31.297 79.062 20.547 1 25.47 2 LYS B N 1
ATOM 3633 C CA . LYS B 1 2 ? 30.953 78 21.484 1 25.47 2 LYS B CA 1
ATOM 3634 C C . LYS B 1 2 ? 30.031 77 20.828 1 25.47 2 LYS B C 1
ATOM 3636 O O . LYS B 1 2 ? 28.828 77.188 20.688 1 25.47 2 LYS B O 1
ATOM 3641 N N . SER B 1 3 ? 30.406 76.5 19.562 1 22.98 3 SER B N 1
ATOM 3642 C CA . SER B 1 3 ? 29.5 75.688 18.734 1 22.98 3 SER B CA 1
ATOM 3643 C C . SER B 1 3 ? 28.969 74.5 19.5 1 22.98 3 SER B C 1
ATOM 3645 O O . SER B 1 3 ? 29.75 73.625 19.953 1 22.98 3 SER B O 1
ATOM 3647 N N . THR B 1 4 ? 27.953 74.688 20.281 1 30.95 4 THR B N 1
ATOM 3648 C CA . THR B 1 4 ? 27.312 73.688 21.125 1 30.95 4 THR B CA 1
ATOM 3649 C C . THR B 1 4 ? 26.844 72.5 20.281 1 30.95 4 THR B C 1
ATOM 3651 O O . THR B 1 4 ? 26.234 72.688 19.219 1 30.95 4 THR B O 1
ATOM 3654 N N . THR B 1 5 ? 27.469 71.312 20.422 1 28.3 5 THR B N 1
ATOM 3655 C CA . THR B 1 5 ? 27.312 69.938 20 1 28.3 5 THR B CA 1
ATOM 3656 C C . THR B 1 5 ? 25.891 69.438 20.281 1 28.3 5 THR B C 1
ATOM 3658 O O . THR B 1 5 ? 25.469 69.375 21.438 1 28.3 5 THR B O 1
ATOM 3661 N N . LEU B 1 6 ? 24.906 69.75 19.391 1 29.58 6 LEU B N 1
ATOM 3662 C CA . LEU B 1 6 ? 23.531 69.25 19.453 1 29.58 6 LEU B CA 1
ATOM 3663 C C . LEU B 1 6 ? 23.516 67.688 19.562 1 29.58 6 LEU B C 1
ATOM 3665 O O . LEU B 1 6 ? 23.922 67 18.625 1 29.58 6 LEU B O 1
ATOM 3669 N N . LEU B 1 7 ? 23.734 67.062 20.75 1 29.34 7 LEU B N 1
ATOM 3670 C CA . LEU B 1 7 ? 23.547 65.625 21 1 29.34 7 LEU B CA 1
ATOM 3671 C C . LEU B 1 7 ? 22.109 65.188 20.703 1 29.34 7 LEU B C 1
ATOM 3673 O O . LEU B 1 7 ? 21.172 65.688 21.328 1 29.34 7 LEU B O 1
ATOM 3677 N N . SER B 1 8 ? 21.766 65 19.406 1 26.72 8 SER B N 1
ATOM 3678 C CA . SER B 1 8 ? 20.484 64.438 19.016 1 26.72 8 SER B CA 1
ATOM 3679 C C . SER B 1 8 ? 20.172 63.188 19.797 1 26.72 8 SER B C 1
ATOM 3681 O O . SER B 1 8 ? 20.984 62.25 19.812 1 26.72 8 SER B O 1
ATOM 3683 N N . VAL B 1 9 ? 19.438 63.25 20.906 1 29.08 9 VAL B N 1
ATOM 3684 C CA . VAL B 1 9 ? 18.922 62.125 21.688 1 29.08 9 VAL B CA 1
ATOM 3685 C C . VAL B 1 9 ? 18.031 61.25 20.812 1 29.08 9 VAL B C 1
ATOM 3687 O O . VAL B 1 9 ? 17.016 61.719 20.281 1 29.08 9 VAL B O 1
ATOM 3690 N N . LEU B 1 10 ? 18.578 60.25 20.047 1 30.05 10 LEU B N 1
ATOM 3691 C CA . LEU B 1 10 ? 17.906 59.094 19.422 1 30.05 10 LEU B CA 1
ATOM 3692 C C . LEU B 1 10 ? 16.891 58.469 20.391 1 30.05 10 LEU B C 1
ATOM 3694 O O . LEU B 1 10 ? 17.281 57.938 21.422 1 30.05 10 LEU B O 1
ATOM 3698 N N . GLY B 1 11 ? 15.703 59.094 20.516 1 26.14 11 GLY B N 1
ATOM 3699 C CA . GLY B 1 11 ? 14.609 58.469 21.266 1 26.14 11 GLY B CA 1
ATOM 3700 C C . GLY B 1 11 ? 14.375 57.031 20.906 1 26.14 11 GLY B C 1
ATOM 3701 O O . GLY B 1 11 ? 14.25 56.688 19.734 1 26.14 11 GLY B O 1
ATOM 3702 N N . LEU B 1 12 ? 14.906 56.062 21.688 1 29.92 12 LEU B N 1
ATOM 3703 C CA . LEU B 1 12 ? 14.602 54.656 21.75 1 29.92 12 LEU B CA 1
ATOM 3704 C C . LEU B 1 12 ? 13.094 54.406 21.672 1 29.92 12 LEU B C 1
ATOM 3706 O O . LEU B 1 12 ? 12.359 54.75 22.594 1 29.92 12 LEU B O 1
ATOM 3710 N N . MET B 1 13 ? 12.539 54.656 20.469 1 29.02 13 MET B N 1
ATOM 3711 C CA . MET B 1 13 ? 11.141 54.219 20.359 1 29.02 13 MET B CA 1
ATOM 3712 C C . MET B 1 13 ? 10.961 52.812 20.938 1 29.02 13 MET B C 1
ATOM 3714 O O . MET B 1 13 ? 11.633 51.875 20.531 1 29.02 13 MET B O 1
ATOM 3718 N N . ALA B 1 14 ? 10.531 52.688 22.172 1 32.91 14 ALA B N 1
ATOM 3719 C CA . ALA B 1 14 ? 10.023 51.5 22.844 1 32.91 14 ALA B CA 1
ATOM 3720 C C . ALA B 1 14 ? 9.023 50.75 21.969 1 32.91 14 ALA B C 1
ATOM 3722 O O . ALA B 1 14 ? 7.992 51.312 21.578 1 32.91 14 ALA B O 1
ATOM 3723 N N . ALA B 1 15 ? 9.477 49.875 21.125 1 36.34 15 ALA B N 1
ATOM 3724 C CA . ALA B 1 15 ? 8.57 48.938 20.484 1 36.34 15 ALA B CA 1
ATOM 3725 C C . ALA B 1 15 ? 7.48 48.469 21.453 1 36.34 15 ALA B C 1
ATOM 3727 O O . ALA B 1 15 ? 7.766 48.156 22.594 1 36.34 15 ALA B O 1
ATOM 3728 N N . PRO B 1 16 ? 6.238 48.938 21.234 1 33.44 16 PRO B N 1
ATOM 3729 C CA . PRO B 1 16 ? 5.176 48.469 22.125 1 33.44 16 PRO B CA 1
ATOM 3730 C C . PRO B 1 16 ? 5.281 46.969 22.422 1 33.44 16 PRO B C 1
ATOM 3732 O O . PRO B 1 16 ? 5.754 46.219 21.594 1 33.44 16 PRO B O 1
ATOM 3735 N N . ALA B 1 17 ? 5.449 46.625 23.625 1 34.12 17 ALA B N 1
ATOM 3736 C CA . ALA B 1 17 ? 5.32 45.281 24.188 1 34.12 17 ALA B CA 1
ATOM 3737 C C . ALA B 1 17 ? 4.125 44.562 23.594 1 34.12 17 ALA B C 1
ATOM 3739 O O . ALA B 1 17 ? 2.988 45.031 23.672 1 34.12 17 ALA B O 1
ATOM 3740 N N . LEU B 1 18 ? 4.215 43.812 22.469 1 36.53 18 LEU B N 1
ATOM 3741 C CA . LEU B 1 18 ? 3.195 42.875 22.062 1 36.53 18 LEU B CA 1
ATOM 3742 C C . LEU B 1 18 ? 2.502 42.25 23.281 1 36.53 18 LEU B C 1
ATOM 3744 O O . LEU B 1 18 ? 3.166 41.781 24.203 1 36.53 18 LEU B O 1
ATOM 3748 N N . ALA B 1 19 ? 1.376 42.781 23.703 1 37.44 19 ALA B N 1
ATOM 3749 C CA . ALA B 1 19 ? 0.553 42.25 24.781 1 37.44 19 ALA B CA 1
ATOM 3750 C C . ALA B 1 19 ? 0.626 40.719 24.828 1 37.44 19 ALA B C 1
ATOM 3752 O O . ALA B 1 19 ? 0.42 40.062 23.797 1 37.44 19 ALA B O 1
ATOM 3753 N N . SER B 1 20 ? 1.292 40.125 25.812 1 39.09 20 SER B N 1
ATOM 3754 C CA . SER B 1 20 ? 1.412 38.688 26.094 1 39.09 20 SER B CA 1
ATOM 3755 C C . SER B 1 20 ? 0.047 38.031 26.094 1 39.09 20 SER B C 1
ATOM 3757 O O . SER B 1 20 ? -0.863 38.438 26.812 1 39.09 20 SER B O 1
ATOM 3759 N N . PRO B 1 21 ? -0.433 37.312 25.031 1 44.53 21 PRO B N 1
ATOM 3760 C CA . PRO B 1 21 ? -1.671 36.531 25.188 1 44.53 21 PRO B CA 1
ATOM 3761 C C . PRO B 1 21 ? -1.837 35.969 26.578 1 44.53 21 PRO B C 1
ATOM 3763 O O . PRO B 1 21 ? -0.846 35.719 27.281 1 44.53 21 PRO B O 1
ATOM 3766 N N . VAL B 1 22 ? -2.986 36.188 27.25 1 41.97 22 VAL B N 1
ATOM 3767 C CA . VAL B 1 22 ? -3.373 35.531 28.5 1 41.97 22 VAL B CA 1
ATOM 3768 C C . VAL B 1 22 ? -2.783 34.125 28.547 1 41.97 22 VAL B C 1
ATOM 3770 O O . VAL B 1 22 ? -3.059 33.281 27.672 1 41.97 22 VAL B O 1
ATOM 3773 N N . GLN B 1 23 ? -1.693 33.969 29.312 1 53 23 GLN B N 1
ATOM 3774 C CA . GLN B 1 23 ? -1.039 32.719 29.688 1 53 23 GLN B CA 1
ATOM 3775 C C . GLN B 1 23 ? -2.059 31.688 30.141 1 53 23 GLN B C 1
ATOM 3777 O O . GLN B 1 23 ? -2.801 31.906 31.094 1 53 23 GLN B O 1
ATOM 3782 N N . SER B 1 24 ? -2.662 30.969 29.188 1 63.97 24 SER B N 1
ATOM 3783 C CA . SER B 1 24 ? -3.471 29.812 29.578 1 63.97 24 SER B CA 1
ATOM 3784 C C . SER B 1 24 ? -2.615 28.562 29.734 1 63.97 24 SER B C 1
ATOM 3786 O O . SER B 1 24 ? -1.445 28.547 29.344 1 63.97 24 SER B O 1
ATOM 3788 N N . GLU B 1 25 ? -3.096 27.609 30.438 1 69.19 25 GLU B N 1
ATOM 3789 C CA . GLU B 1 25 ? -2.443 26.312 30.594 1 69.19 25 GLU B CA 1
ATOM 3790 C C . GLU B 1 25 ? -2.018 25.766 29.234 1 69.19 25 GLU B C 1
ATOM 3792 O O . GLU B 1 25 ? -1.104 24.938 29.156 1 69.19 25 GLU B O 1
ATOM 3797 N N . TYR B 1 26 ? -2.496 26.406 28.172 1 79.19 26 TYR B N 1
ATOM 3798 C CA . TYR B 1 26 ? -2.219 25.875 26.844 1 79.19 26 TYR B CA 1
ATOM 3799 C C . TYR B 1 26 ? -1.118 26.672 26.156 1 79.19 26 TYR B C 1
ATOM 3801 O O . TYR B 1 26 ? -0.618 26.266 25.109 1 79.19 26 TYR B O 1
ATOM 3809 N N . THR B 1 27 ? -0.702 27.812 26.828 1 80.62 27 THR B N 1
ATOM 3810 C CA . THR B 1 27 ? 0.281 28.672 26.172 1 80.62 27 THR B CA 1
ATOM 3811 C C . THR B 1 27 ? 1.577 28.719 26.969 1 80.62 27 THR B C 1
ATOM 3813 O O . THR B 1 27 ? 2.385 29.641 26.797 1 80.62 27 THR B O 1
ATOM 3816 N N . SER B 1 28 ? 1.659 27.719 27.875 1 78.75 28 SER B N 1
ATOM 3817 C CA . SER B 1 28 ? 2.865 27.609 28.688 1 78.75 28 SER B CA 1
ATOM 3818 C C . SER B 1 28 ? 3.77 26.484 28.172 1 78.75 28 SER B C 1
ATOM 3820 O O . SER B 1 28 ? 3.297 25.531 27.547 1 78.75 28 SER B O 1
ATOM 3822 N N . VAL B 1 29 ? 5 26.734 28.406 1 84.81 29 VAL B N 1
ATOM 3823 C CA . VAL B 1 29 ? 5.945 25.656 28.141 1 84.81 29 VAL B CA 1
ATOM 3824 C C . VAL B 1 29 ? 5.945 24.672 29.297 1 84.81 29 VAL B C 1
ATOM 3826 O O . VAL B 1 29 ? 6.105 25.062 30.453 1 84.81 29 VAL B O 1
ATOM 3829 N N . ARG B 1 30 ? 5.691 23.422 28.984 1 81.12 30 ARG B N 1
ATOM 3830 C CA . ARG B 1 30 ? 5.711 22.391 30.016 1 81.12 30 ARG B CA 1
ATOM 3831 C C . ARG B 1 30 ? 7.125 21.875 30.25 1 81.12 30 ARG B C 1
ATOM 3833 O O . ARG B 1 30 ? 8.023 22.125 29.438 1 81.12 30 ARG B O 1
ATOM 3840 N N . GLU B 1 31 ? 7.145 21.203 31.359 1 82.06 31 GLU B N 1
ATOM 3841 C CA . GLU B 1 31 ? 8.414 20.531 31.641 1 82.06 31 GLU B CA 1
ATOM 3842 C C . GLU B 1 31 ? 8.758 19.531 30.531 1 82.06 31 GLU B C 1
ATOM 3844 O O . GLU B 1 31 ? 7.898 18.75 30.094 1 82.06 31 GLU B O 1
ATOM 3849 N N . ALA B 1 32 ? 9.969 19.609 30.109 1 85.12 32 ALA B N 1
ATOM 3850 C CA . ALA B 1 32 ? 10.43 18.672 29.094 1 85.12 32 ALA B CA 1
ATOM 3851 C C . ALA B 1 32 ? 10.305 17.234 29.562 1 85.12 32 ALA B C 1
ATOM 3853 O O . ALA B 1 32 ? 10.734 16.891 30.672 1 85.12 32 ALA B O 1
ATOM 3854 N N . PRO B 1 33 ? 9.766 16.406 28.703 1 92.25 33 PRO B N 1
ATOM 3855 C CA . PRO B 1 33 ? 9.461 15.062 29.172 1 92.25 33 PRO B CA 1
ATOM 3856 C C . PRO B 1 33 ? 10.711 14.258 29.516 1 92.25 33 PRO B C 1
ATOM 3858 O O . PRO B 1 33 ? 10.648 13.305 30.297 1 92.25 33 PRO B O 1
ATOM 3861 N N . PHE B 1 34 ? 11.859 14.633 29.031 1 94.06 34 PHE B N 1
ATOM 3862 C CA . PHE B 1 34 ? 13.055 13.82 29.25 1 94.06 34 PHE B CA 1
ATOM 3863 C C . PHE B 1 34 ? 14.156 14.633 29.906 1 94.06 34 PHE B C 1
ATOM 3865 O O . PHE B 1 34 ? 15.32 14.227 29.906 1 94.06 34 PHE B O 1
ATOM 3872 N N . GLY B 1 35 ? 13.906 15.82 30.312 1 91.56 35 GLY B N 1
ATOM 3873 C CA . GLY B 1 35 ? 14.789 16.562 31.203 1 91.56 35 GLY B CA 1
ATOM 3874 C C . GLY B 1 35 ? 15.711 17.516 30.469 1 91.56 35 GLY B C 1
ATOM 3875 O O . GLY B 1 35 ? 16.453 18.281 31.094 1 91.56 35 GLY B O 1
ATOM 3876 N N . TYR B 1 36 ? 15.789 17.516 29.156 1 91.56 36 TYR B N 1
ATOM 3877 C CA . TYR B 1 36 ? 16.625 18.5 28.469 1 91.56 36 TYR B CA 1
ATOM 3878 C C . TYR B 1 36 ? 15.758 19.5 27.719 1 91.56 36 TYR B C 1
ATOM 3880 O O . TYR B 1 36 ? 14.664 19.172 27.266 1 91.56 36 TYR B O 1
ATOM 3888 N N . LYS B 1 37 ? 16.359 20.703 27.578 1 93.5 37 LYS B N 1
ATOM 3889 C CA . LYS B 1 37 ? 15.68 21.828 26.938 1 93.5 37 LYS B CA 1
ATOM 3890 C C . LYS B 1 37 ? 15.789 21.734 25.406 1 93.5 37 LYS B C 1
ATOM 3892 O O . LYS B 1 37 ? 16.797 21.25 24.891 1 93.5 37 LYS B O 1
ATOM 3897 N N . PRO B 1 38 ? 14.742 22.25 24.75 1 96.94 38 PRO B N 1
ATOM 3898 C CA . PRO B 1 38 ? 14.859 22.297 23.297 1 96.94 38 PRO B CA 1
ATOM 3899 C C . PRO B 1 38 ? 16.078 23.094 22.828 1 96.94 38 PRO B C 1
ATOM 3901 O O . PRO B 1 38 ? 16.375 24.156 23.375 1 96.94 38 PRO B O 1
ATOM 3904 N N . GLY B 1 39 ? 16.781 22.531 21.906 1 96.94 39 GLY B N 1
ATOM 3905 C CA . GLY B 1 39 ? 17.922 23.219 21.312 1 96.94 39 GLY B CA 1
ATOM 3906 C C . GLY B 1 39 ? 19.188 23.078 22.125 1 96.94 39 GLY B C 1
ATOM 3907 O O . GLY B 1 39 ? 20.266 23.531 21.703 1 96.94 39 GLY B O 1
ATOM 3908 N N . SER B 1 40 ? 19.141 22.469 23.312 1 97 40 SER B N 1
ATOM 3909 C CA . SER B 1 40 ? 20.359 22.25 24.078 1 97 40 SER B CA 1
ATOM 3910 C C . SER B 1 40 ? 21.281 21.25 23.375 1 97 40 SER B C 1
ATOM 3912 O O . SER B 1 40 ? 20.828 20.484 22.531 1 97 40 SER B O 1
ATOM 3914 N N . LYS B 1 41 ? 22.578 21.312 23.75 1 97.88 41 LYS B N 1
ATOM 3915 C CA . LYS B 1 41 ? 23.547 20.391 23.172 1 97.88 41 LYS B CA 1
ATOM 3916 C C . LYS B 1 41 ? 23.156 18.938 23.406 1 97.88 41 LYS B C 1
ATOM 3918 O O . LYS B 1 41 ? 23.234 18.109 22.5 1 97.88 41 LYS B O 1
ATOM 3923 N N . GLU B 1 42 ? 22.672 18.656 24.609 1 97.62 42 GLU B N 1
ATOM 3924 C CA . GLU B 1 42 ? 22.266 17.297 24.953 1 97.62 42 GLU B CA 1
ATOM 3925 C C . GLU B 1 42 ? 21.078 16.828 24.109 1 97.62 42 GLU B C 1
ATOM 3927 O O . GLU B 1 42 ? 21.062 15.695 23.641 1 97.62 42 GLU B O 1
ATOM 3932 N N . SER B 1 43 ? 20.125 17.656 23.953 1 98 43 SER B N 1
ATOM 3933 C CA . SER B 1 43 ? 18.922 17.328 23.172 1 98 43 SER B CA 1
ATOM 3934 C C . SER B 1 43 ? 19.281 17.062 21.719 1 98 43 SER B C 1
ATOM 3936 O O . SER B 1 43 ? 18.812 16.078 21.141 1 98 43 SER B O 1
ATOM 3938 N N . ILE B 1 44 ? 20.109 17.906 21.156 1 98.56 44 ILE B N 1
ATOM 3939 C CA . ILE B 1 44 ? 20.484 17.797 19.734 1 98.56 44 ILE B CA 1
ATOM 3940 C C . ILE B 1 44 ? 21.328 16.547 19.531 1 98.56 44 ILE B C 1
ATOM 3942 O O . ILE B 1 44 ? 21.125 15.812 18.562 1 98.56 44 ILE B O 1
ATOM 3946 N N . GLU B 1 45 ? 22.266 16.266 20.453 1 98.5 45 GLU B N 1
ATOM 3947 C CA . GLU B 1 45 ? 23.078 15.07 20.344 1 98.5 45 GLU B CA 1
ATOM 3948 C C . GLU B 1 45 ? 22.234 13.812 20.438 1 98.5 45 GLU B C 1
ATOM 3950 O O . GLU B 1 45 ? 22.469 12.844 19.703 1 98.5 45 GLU B O 1
ATOM 3955 N N . ASN B 1 46 ? 21.266 13.836 21.312 1 98.56 46 ASN B N 1
ATOM 3956 C CA . ASN B 1 46 ? 20.359 12.695 21.422 1 98.56 46 ASN B CA 1
ATOM 3957 C C . ASN B 1 46 ? 19.547 12.5 20.156 1 98.56 46 ASN B C 1
ATOM 3959 O O . ASN B 1 46 ? 19.359 11.367 19.688 1 98.56 46 ASN B O 1
ATOM 3963 N N . LEU B 1 47 ? 19.016 13.602 19.609 1 98.75 47 LEU B N 1
ATOM 3964 C CA . LEU B 1 47 ? 18.281 13.539 18.344 1 98.75 47 LEU B CA 1
ATOM 3965 C C . LEU B 1 47 ? 19.141 12.898 17.25 1 98.75 47 LEU B C 1
ATOM 3967 O O . LEU B 1 47 ? 18.688 11.992 16.547 1 98.75 47 LEU B O 1
ATOM 3971 N N . LYS B 1 48 ? 20.375 13.32 17.141 1 98.75 48 LYS B N 1
ATOM 3972 C CA . LYS B 1 48 ? 21.297 12.82 16.125 1 98.75 48 LYS B CA 1
ATOM 3973 C C . LYS B 1 48 ? 21.625 11.352 16.344 1 98.75 48 LYS B C 1
ATOM 3975 O O . LYS B 1 48 ? 21.844 10.602 15.391 1 98.75 48 LYS B O 1
ATOM 3980 N N . ASP B 1 49 ? 21.609 10.953 17.562 1 98.62 49 ASP B N 1
ATOM 3981 C CA . ASP B 1 49 ? 21.906 9.562 17.906 1 98.62 49 ASP B CA 1
ATOM 3982 C C . ASP B 1 49 ? 20.734 8.648 17.562 1 98.62 49 ASP B C 1
ATOM 3984 O O . ASP B 1 49 ? 20.938 7.52 17.109 1 98.62 49 ASP B O 1
ATOM 3988 N N . LYS B 1 50 ? 19.484 9.125 17.766 1 98.75 50 LYS B N 1
ATOM 3989 C CA . LYS B 1 50 ? 18.328 8.25 17.719 1 98.75 50 LYS B CA 1
ATOM 3990 C C . LYS B 1 50 ? 17.656 8.281 16.344 1 98.75 50 LYS B C 1
ATOM 3992 O O . LYS B 1 50 ? 16.938 7.352 15.984 1 98.75 50 LYS B O 1
ATOM 3997 N N . VAL B 1 51 ? 17.938 9.391 15.562 1 98.81 51 VAL B N 1
ATOM 3998 C CA . VAL B 1 51 ? 17.188 9.555 14.32 1 98.81 51 VAL B CA 1
ATOM 3999 C C . VAL B 1 51 ? 18.141 9.609 13.133 1 98.81 51 VAL B C 1
ATOM 4001 O O . VAL B 1 51 ? 18.969 10.523 13.039 1 98.81 51 VAL B O 1
ATOM 4004 N N . GLU B 1 52 ? 17.969 8.617 12.242 1 98.75 52 GLU B N 1
ATOM 4005 C CA . GLU B 1 52 ? 18.719 8.586 10.992 1 98.75 52 GLU B CA 1
ATOM 4006 C C . GLU B 1 52 ? 17.797 8.781 9.789 1 98.75 52 GLU B C 1
ATOM 4008 O O . GLU B 1 52 ? 18.234 9.211 8.727 1 98.75 52 GLU B O 1
ATOM 4013 N N . HIS B 1 53 ? 16.516 8.43 9.961 1 98.88 53 HIS B N 1
ATOM 4014 C CA . HIS B 1 53 ? 15.539 8.516 8.891 1 98.88 53 HIS B CA 1
ATOM 4015 C C . HIS B 1 53 ? 14.344 9.367 9.297 1 98.88 53 HIS B C 1
ATOM 4017 O O . HIS B 1 53 ? 13.766 9.156 10.367 1 98.88 53 HIS B O 1
ATOM 4023 N N . ILE B 1 54 ? 14.031 10.344 8.469 1 98.94 54 ILE B N 1
ATOM 4024 C CA . ILE B 1 54 ? 12.828 11.148 8.602 1 98.94 54 ILE B CA 1
ATOM 4025 C C . ILE B 1 54 ? 11.789 10.688 7.582 1 98.94 54 ILE B C 1
ATOM 4027 O O . ILE B 1 54 ? 12.086 10.555 6.395 1 98.94 54 ILE B O 1
ATOM 4031 N N . VAL B 1 55 ? 10.625 10.312 8.008 1 99 55 VAL B N 1
ATOM 4032 C CA . VAL B 1 55 ? 9.461 10.125 7.148 1 99 55 VAL B CA 1
ATOM 4033 C C . VAL B 1 55 ? 8.453 11.242 7.387 1 99 55 VAL B C 1
ATOM 4035 O O . VAL B 1 55 ? 7.898 11.367 8.477 1 99 55 VAL B O 1
ATOM 4038 N N . TRP B 1 56 ? 8.258 12.055 6.402 1 98.94 56 TRP B N 1
ATOM 4039 C CA . TRP B 1 56 ? 7.457 13.273 6.484 1 98.94 56 TRP B CA 1
ATOM 4040 C C . TRP B 1 56 ? 6.199 13.148 5.633 1 98.94 56 TRP B C 1
ATOM 4042 O O . TRP B 1 56 ? 6.277 13.133 4.402 1 98.94 56 TRP B O 1
ATOM 4052 N N . VAL B 1 57 ? 5.016 13.07 6.27 1 98.81 57 VAL B N 1
ATOM 4053 C CA . VAL B 1 57 ? 3.723 12.922 5.609 1 98.81 57 VAL B CA 1
ATOM 4054 C C . VAL B 1 57 ? 2.91 14.211 5.777 1 98.81 57 VAL B C 1
ATOM 4056 O O . VAL B 1 57 ? 2.682 14.664 6.902 1 98.81 57 VAL B O 1
ATOM 4059 N N . VAL B 1 58 ? 2.467 14.773 4.707 1 98.62 58 VAL B N 1
ATOM 4060 C CA . VAL B 1 58 ? 1.617 15.961 4.77 1 98.62 58 VAL B CA 1
ATOM 4061 C C . VAL B 1 58 ? 0.253 15.648 4.156 1 98.62 58 VAL B C 1
ATOM 4063 O O . VAL B 1 58 ? 0.123 15.562 2.932 1 98.62 58 VAL B O 1
ATOM 4066 N N . LEU B 1 59 ? -0.764 15.484 4.98 1 98.62 59 LEU B N 1
ATOM 4067 C CA . LEU B 1 59 ? -2.15 15.328 4.555 1 98.62 59 LEU B CA 1
ATOM 4068 C C . LEU B 1 59 ? -2.752 16.672 4.16 1 98.62 59 LEU B C 1
ATOM 4070 O O . LEU B 1 59 ? -2.023 17.641 3.924 1 98.62 59 LEU B O 1
ATOM 4074 N N . GLU B 1 60 ? -4.203 16.703 3.967 1 97.69 60 GLU B N 1
ATOM 4075 C CA . GLU B 1 60 ? -4.676 17.953 3.373 1 97.69 60 GLU B CA 1
ATOM 4076 C C . GLU B 1 60 ? -5.887 18.5 4.121 1 97.69 60 GLU B C 1
ATOM 4078 O O . GLU B 1 60 ? -6.848 17.766 4.375 1 97.69 60 GLU B O 1
ATOM 4083 N N . ASN B 1 61 ? -5.844 19.688 4.441 1 98.38 61 ASN B N 1
ATOM 4084 C CA . ASN B 1 61 ? -6.98 20.594 4.613 1 98.38 61 ASN B CA 1
ATOM 4085 C C . ASN B 1 61 ? -7.879 20.141 5.762 1 98.38 61 ASN B C 1
ATOM 4087 O O . ASN B 1 61 ? -9.094 20.016 5.594 1 98.38 61 ASN B O 1
ATOM 4091 N N . ARG B 1 62 ? -7.32 20.031 6.934 1 98.75 62 ARG B N 1
ATOM 4092 C CA . ARG B 1 62 ? -8.109 19.719 8.117 1 98.75 62 ARG B CA 1
ATOM 4093 C C . ARG B 1 62 ? -7.621 20.5 9.328 1 98.75 62 ARG B C 1
ATOM 4095 O O . ARG B 1 62 ? -6.414 20.609 9.555 1 98.75 62 ARG B O 1
ATOM 4102 N N . SER B 1 63 ? -8.578 21.016 10.141 1 98.88 63 SER B N 1
ATOM 4103 C CA . SER B 1 63 ? -8.211 21.719 11.375 1 98.88 63 SER B CA 1
ATOM 4104 C C . SER B 1 63 ? -8.133 20.75 12.547 1 98.88 63 SER B C 1
ATOM 4106 O O . SER B 1 63 ? -8.602 19.609 12.461 1 98.88 63 SER B O 1
ATOM 4108 N N . PHE B 1 64 ? -7.492 21.219 13.578 1 98.88 64 PHE B N 1
ATOM 4109 C CA . PHE B 1 64 ? -7.367 20.438 14.812 1 98.88 64 PHE B CA 1
ATOM 4110 C C . PHE B 1 64 ? -8.734 20.062 15.352 1 98.88 64 PHE B C 1
ATOM 4112 O O . PHE B 1 64 ? -9 18.875 15.609 1 98.88 64 PHE B O 1
ATOM 4119 N N . ASP B 1 65 ? -9.68 21.016 15.492 1 98.88 65 ASP B N 1
ATOM 4120 C CA . ASP B 1 65 ? -11.008 20.75 16.031 1 98.88 65 ASP B CA 1
ATOM 4121 C C . ASP B 1 65 ? -11.789 19.797 15.133 1 98.88 65 ASP B C 1
ATOM 4123 O O . ASP B 1 65 ? -12.578 18.984 15.609 1 98.88 65 ASP B O 1
ATOM 4127 N N . ASN B 1 66 ? -11.594 19.938 13.844 1 98.88 66 ASN B N 1
ATOM 4128 C CA . ASN B 1 66 ? -12.305 19.062 12.914 1 98.88 66 ASN B CA 1
ATOM 4129 C C . ASN B 1 66 ? -11.953 17.594 13.141 1 98.88 66 ASN B C 1
ATOM 4131 O O . ASN B 1 66 ? -12.844 16.75 13.266 1 98.88 66 ASN B O 1
ATOM 4135 N N . ILE B 1 67 ? -10.672 17.266 13.227 1 98.88 67 ILE B N 1
ATOM 4136 C CA . ILE B 1 67 ? -10.227 15.875 13.289 1 98.88 67 ILE B CA 1
ATOM 4137 C C . ILE B 1 67 ? -10.227 15.398 14.742 1 98.88 67 ILE B C 1
ATOM 4139 O O . ILE B 1 67 ? -10.766 14.336 15.055 1 98.88 67 ILE B O 1
ATOM 4143 N N . LEU B 1 68 ? -9.734 16.234 15.672 1 98.88 68 LEU B N 1
ATOM 4144 C CA . LEU B 1 68 ? -9.508 15.773 17.047 1 98.88 68 LEU B CA 1
ATOM 4145 C C . LEU B 1 68 ? -10.562 16.344 17.984 1 98.88 68 LEU B C 1
ATOM 4147 O O . LEU B 1 68 ? -10.445 16.203 19.203 1 98.88 68 LEU B O 1
ATOM 4151 N N . GLY B 1 69 ? -11.562 17 17.469 1 98.81 69 GLY B N 1
ATOM 4152 C CA . GLY B 1 69 ? -12.547 17.688 18.281 1 98.81 69 GLY B CA 1
ATOM 4153 C C . GLY B 1 69 ? -13.305 16.75 19.219 1 98.81 69 GLY B C 1
ATOM 4154 O O . GLY B 1 69 ? -13.805 17.172 20.266 1 98.81 69 GLY B O 1
ATOM 4155 N N . GLY B 1 70 ? -13.453 15.5 18.781 1 98.69 70 GLY B N 1
ATOM 4156 C CA . GLY B 1 70 ? -14.211 14.531 19.562 1 98.69 70 GLY B CA 1
ATOM 4157 C C . GLY B 1 70 ? -13.336 13.57 20.344 1 98.69 70 GLY B C 1
ATOM 4158 O O . GLY B 1 70 ? -13.828 12.586 20.891 1 98.69 70 GLY B O 1
ATOM 4159 N N . VAL B 1 71 ? -12.047 13.812 20.453 1 98.75 71 VAL B N 1
ATOM 4160 C CA . VAL B 1 71 ? -11.125 12.922 21.156 1 98.75 71 VAL B CA 1
ATOM 4161 C C . VAL B 1 71 ? -10.961 13.398 22.594 1 98.75 71 VAL B C 1
ATOM 4163 O O . VAL B 1 71 ? -10.383 14.461 22.844 1 98.75 71 VAL B O 1
ATOM 4166 N N . ARG B 1 72 ? -11.422 12.641 23.562 1 98.31 72 ARG B N 1
ATOM 4167 C CA . ARG B 1 72 ? -11.336 13.008 24.969 1 98.31 72 ARG B CA 1
ATOM 4168 C C . ARG B 1 72 ? -10.047 12.477 25.594 1 98.31 72 ARG B C 1
ATOM 4170 O O . ARG B 1 72 ? -9.945 11.297 25.906 1 98.31 72 ARG B O 1
ATOM 4177 N N . ARG B 1 73 ? -9.062 13.297 25.75 1 97.5 73 ARG B N 1
ATOM 4178 C CA . ARG B 1 73 ? -7.816 13.047 26.453 1 97.5 73 ARG B CA 1
ATOM 4179 C C . ARG B 1 73 ? -7.395 14.273 27.266 1 97.5 73 ARG B C 1
ATOM 4181 O O . ARG B 1 73 ? -7.602 15.414 26.828 1 97.5 73 ARG B O 1
ATOM 4188 N N . LYS B 1 74 ? -6.816 13.953 28.359 1 94.12 74 LYS B N 1
ATOM 4189 C CA . LYS B 1 74 ? -6.309 15.047 29.188 1 94.12 74 LYS B CA 1
ATOM 4190 C C . LYS B 1 74 ? -5.25 15.852 28.438 1 94.12 74 LYS B C 1
ATOM 4192 O O . LYS B 1 74 ? -4.379 15.273 27.766 1 94.12 74 LYS B O 1
ATOM 4197 N N . GLY B 1 75 ? -5.441 17.188 28.438 1 93.12 75 GLY B N 1
ATOM 4198 C CA . GLY B 1 75 ? -4.441 18.062 27.828 1 93.12 75 GLY B CA 1
ATOM 4199 C C . GLY B 1 75 ? -4.832 18.547 26.453 1 93.12 75 GLY B C 1
ATOM 4200 O O . GLY B 1 75 ? -4.27 19.531 25.953 1 93.12 75 GLY B O 1
ATOM 4201 N N . LEU B 1 76 ? -5.73 17.891 25.812 1 97 76 LEU B N 1
ATOM 4202 C CA . LEU B 1 76 ? -6.184 18.344 24.5 1 97 76 LEU B CA 1
ATOM 4203 C C . LEU B 1 76 ? -7.172 19.5 24.641 1 97 76 LEU B C 1
ATOM 4205 O O . LEU B 1 76 ? -8.133 19.406 25.406 1 97 76 LEU B O 1
ATOM 4209 N N . ASP B 1 77 ? -6.926 20.562 24.031 1 97.56 77 ASP B N 1
ATOM 4210 C CA . ASP B 1 77 ? -7.852 21.672 23.922 1 97.56 77 ASP B CA 1
ATOM 4211 C C . ASP B 1 77 ? -8.75 21.547 22.703 1 97.56 77 ASP B C 1
ATOM 4213 O O . ASP B 1 77 ? -8.375 21.953 21.594 1 97.56 77 ASP B O 1
ATOM 4217 N N . ASN B 1 78 ? -9.898 20.969 22.828 1 98.38 78 ASN B N 1
ATOM 4218 C CA . ASN B 1 78 ? -10.805 20.688 21.734 1 98.38 78 ASN B CA 1
ATOM 4219 C C . ASN B 1 78 ? -12.266 20.766 22.172 1 98.38 78 ASN B C 1
ATOM 4221 O O . ASN B 1 78 ? -12.555 20.938 23.359 1 98.38 78 ASN B O 1
ATOM 4225 N N . PRO B 1 79 ? -13.219 20.688 21.328 1 98.38 79 PRO B N 1
ATOM 4226 C CA . PRO B 1 79 ? -14.633 20.938 21.625 1 98.38 79 PRO B CA 1
ATOM 4227 C C . PRO B 1 79 ? -15.195 19.938 22.641 1 98.38 79 PRO B C 1
ATOM 4229 O O . PRO B 1 79 ? -15.977 20.328 23.516 1 98.38 79 PRO B O 1
ATOM 4232 N N . ILE B 1 80 ? -14.82 18.688 22.594 1 98.31 80 ILE B N 1
ATOM 4233 C CA . ILE B 1 80 ? -15.414 17.703 23.484 1 98.31 80 ILE B CA 1
ATOM 4234 C C . ILE B 1 80 ? -14.992 18 24.922 1 98.31 80 ILE B C 1
ATOM 4236 O O . ILE B 1 80 ? -15.742 17.719 25.859 1 98.31 80 ILE B O 1
ATOM 4240 N N . ASN B 1 81 ? -13.867 18.531 25.094 1 97.31 81 ASN B N 1
ATOM 4241 C CA . ASN B 1 81 ? -13.352 18.828 26.422 1 97.31 81 ASN B CA 1
ATOM 4242 C C . ASN B 1 81 ? -13.758 20.234 26.891 1 97.31 81 ASN B C 1
ATOM 4244 O O . ASN B 1 81 ? -14 20.453 28.078 1 97.31 81 ASN B O 1
ATOM 4248 N N . ASN B 1 82 ? -13.891 21.234 25.969 1 96.75 82 ASN B N 1
ATOM 4249 C CA . ASN B 1 82 ? -13.953 22.625 26.406 1 96.75 82 ASN B CA 1
ATOM 4250 C C . ASN B 1 82 ? -15.07 23.375 25.703 1 96.75 82 ASN B C 1
ATOM 4252 O O . ASN B 1 82 ? -15.219 24.594 25.906 1 96.75 82 ASN B O 1
ATOM 4256 N N . GLY B 1 83 ? -15.797 22.719 24.812 1 95.75 83 GLY B N 1
ATOM 4257 C CA . GLY B 1 83 ? -16.875 23.375 24.094 1 95.75 83 GLY B CA 1
ATOM 4258 C C . GLY B 1 83 ? -18.234 23.141 24.703 1 95.75 83 GLY B C 1
ATOM 4259 O O . GLY B 1 83 ? -18.344 22.812 25.891 1 95.75 83 GLY B O 1
ATOM 4260 N N . PRO B 1 84 ? -19.219 23.359 24 1 97.69 84 PRO B N 1
ATOM 4261 C CA . PRO B 1 84 ? -19.188 23.672 22.562 1 97.69 84 PRO B CA 1
ATOM 4262 C C . PRO B 1 84 ? -18.812 25.125 22.281 1 97.69 84 PRO B C 1
ATOM 4264 O O . PRO B 1 84 ? -18.906 25.969 23.172 1 97.69 84 PRO B O 1
ATOM 4267 N N . PHE B 1 85 ? -18.359 25.359 21.125 1 98.06 85 PHE B N 1
ATOM 4268 C CA . PHE B 1 85 ? -18.094 26.688 20.578 1 98.06 85 PHE B CA 1
ATOM 4269 C C . PHE B 1 85 ? -19.094 27.031 19.484 1 98.06 85 PHE B C 1
ATOM 4271 O O . PHE B 1 85 ? -19.453 26.188 18.672 1 98.06 85 PHE B O 1
ATOM 4278 N N . CYS B 1 86 ? -19.516 28.281 19.422 1 96.69 86 CYS B N 1
ATOM 4279 C CA . CYS B 1 86 ? -20.609 28.641 18.531 1 96.69 86 CYS B CA 1
ATOM 4280 C C . CYS B 1 86 ? -20.234 29.812 17.625 1 96.69 86 CYS B C 1
ATOM 4282 O O . CYS B 1 86 ? -19.375 30.625 18 1 96.69 86 CYS B O 1
ATOM 4284 N N . ASN B 1 87 ? -20.766 29.844 16.438 1 95.69 87 ASN B N 1
ATOM 4285 C CA . ASN B 1 87 ? -20.656 30.922 15.453 1 95.69 87 ASN B CA 1
ATOM 4286 C C . ASN B 1 87 ? -22.031 31.453 15.047 1 95.69 87 ASN B C 1
ATOM 4288 O O . ASN B 1 87 ? -22.984 30.688 14.977 1 95.69 87 ASN B O 1
ATOM 4292 N N . PRO B 1 88 ? -22.109 32.75 14.789 1 95 88 PRO B N 1
ATOM 4293 C CA . PRO B 1 88 ? -23.328 33.25 14.148 1 95 88 PRO B CA 1
ATOM 4294 C C . PRO B 1 88 ? -23.469 32.781 12.703 1 95 88 PRO B C 1
ATOM 4296 O O . PRO B 1 88 ? -22.453 32.5 12.039 1 95 88 PRO B O 1
ATOM 4299 N N . LYS B 1 89 ? -24.656 32.688 12.258 1 93.31 89 LYS B N 1
ATOM 4300 C CA . LYS B 1 89 ? -24.922 32.406 10.852 1 93.31 89 LYS B CA 1
ATOM 4301 C C . LYS B 1 89 ? -24.312 33.469 9.953 1 93.31 89 LYS B C 1
ATOM 4303 O O . LYS B 1 89 ? -23.797 33.156 8.875 1 93.31 89 LYS B O 1
ATOM 4308 N N . ASN B 1 90 ? -24.531 34.625 10.344 1 90.88 90 ASN B N 1
ATOM 4309 C CA . ASN B 1 90 ? -24.031 35.812 9.648 1 90.88 90 ASN B CA 1
ATOM 4310 C C . ASN B 1 90 ? -23.328 36.781 10.602 1 90.88 90 ASN B C 1
ATOM 4312 O O . ASN B 1 90 ? -23.953 37.344 11.5 1 90.88 90 ASN B O 1
ATOM 4316 N N . THR B 1 91 ? -22.094 37.062 10.383 1 87.56 91 THR B N 1
ATOM 4317 C CA . THR B 1 91 ? -21.266 37.844 11.305 1 87.56 91 THR B CA 1
ATOM 4318 C C . THR B 1 91 ? -21.719 39.312 11.344 1 87.56 91 THR B C 1
ATOM 4320 O O . THR B 1 91 ? -21.469 40 12.32 1 87.56 91 THR B O 1
ATOM 4323 N N . SER B 1 92 ? -22.375 39.719 10.289 1 87.12 92 SER B N 1
ATOM 4324 C CA . SER B 1 92 ? -22.812 41.094 10.234 1 87.12 92 SER B CA 1
ATOM 4325 C C . SER B 1 92 ? -24.203 41.281 10.836 1 87.12 92 SER B C 1
ATOM 4327 O O . SER B 1 92 ? -24.703 42.406 10.961 1 87.12 92 SER B O 1
ATOM 4329 N N . ASP B 1 93 ? -24.859 40.125 11.188 1 87.88 93 ASP B N 1
ATOM 4330 C CA . ASP B 1 93 ? -26.203 40.156 11.75 1 87.88 93 ASP B CA 1
ATOM 4331 C C . ASP B 1 93 ? -26.281 39.281 13.016 1 87.88 93 ASP B C 1
ATOM 4333 O O . ASP B 1 93 ? -26.609 38.094 12.945 1 87.88 93 ASP B O 1
ATOM 4337 N N . PRO B 1 94 ? -26.141 39.844 14.141 1 77.38 94 PRO B N 1
ATOM 4338 C CA . PRO B 1 94 ? -26.141 39.094 15.398 1 77.38 94 PRO B CA 1
ATOM 4339 C C . PRO B 1 94 ? -27.469 38.375 15.648 1 77.38 94 PRO B C 1
ATOM 4341 O O . PRO B 1 94 ? -27.531 37.469 16.484 1 77.38 94 PRO B O 1
ATOM 4344 N N . SER B 1 95 ? -28.516 38.781 14.969 1 86.5 95 SER B N 1
ATOM 4345 C CA . SER B 1 95 ? -29.828 38.188 15.203 1 86.5 95 SER B CA 1
ATOM 4346 C C . SER B 1 95 ? -30.047 36.969 14.32 1 86.5 95 SER B C 1
ATOM 4348 O O . SER B 1 95 ? -31.078 36.281 14.422 1 86.5 95 SER B O 1
ATOM 4350 N N . SER B 1 96 ? -29.062 36.656 13.578 1 86.06 96 SER B N 1
ATOM 4351 C CA . SER B 1 96 ? -29.219 35.594 12.578 1 86.06 96 SER B CA 1
ATOM 4352 C C . SER B 1 96 ? -29.188 34.219 13.219 1 86.06 96 SER B C 1
ATOM 4354 O O . SER B 1 96 ? -29.438 33.219 12.547 1 86.06 96 SER B O 1
ATOM 4356 N N . GLY B 1 97 ? -28.969 34.125 14.539 1 90.94 97 GLY B N 1
ATOM 4357 C CA . GLY B 1 97 ? -28.875 32.812 15.195 1 90.94 97 GLY B CA 1
ATOM 4358 C C . GLY B 1 97 ? -27.453 32.312 15.289 1 90.94 97 GLY B C 1
ATOM 4359 O O . GLY B 1 97 ? -26.562 32.781 14.586 1 90.94 97 GLY B O 1
ATOM 4360 N N . LYS B 1 98 ? -27.25 31.391 16.203 1 94.62 98 LYS B N 1
ATOM 4361 C CA . LYS B 1 98 ? -25.938 30.797 16.438 1 94.62 98 LYS B CA 1
ATOM 4362 C C . LYS B 1 98 ? -26 29.266 16.312 1 94.62 98 LYS B C 1
ATOM 4364 O O . LYS B 1 98 ? -27.031 28.656 16.625 1 94.62 98 LYS B O 1
ATOM 4369 N N . TYR B 1 99 ? -24.938 28.75 15.797 1 96.75 99 TYR B N 1
ATOM 4370 C CA . TYR B 1 99 ? -24.766 27.312 15.672 1 96.75 99 TYR B CA 1
ATOM 4371 C C . TYR B 1 99 ? -23.438 26.875 16.281 1 96.75 99 TYR B C 1
ATOM 4373 O O . TYR B 1 99 ? -22.453 27.609 16.234 1 96.75 99 TYR B O 1
ATOM 4381 N N . CYS B 1 100 ? -23.469 25.656 16.859 1 98.06 100 CYS B N 1
ATOM 4382 C CA . CYS B 1 100 ? -22.328 25.297 17.688 1 98.06 100 CYS B CA 1
ATOM 4383 C C . CYS B 1 100 ? -21.672 24.016 17.172 1 98.06 100 CYS B C 1
ATOM 4385 O O . CYS B 1 100 ? -22.281 23.25 16.422 1 98.06 100 CYS B O 1
ATOM 4387 N N . THR B 1 101 ? -20.438 23.781 17.594 1 98.62 101 THR B N 1
ATOM 4388 C CA . THR B 1 101 ? -19.703 22.562 17.266 1 98.62 101 THR B CA 1
ATOM 4389 C C . THR B 1 101 ? -20.453 21.344 17.75 1 98.62 101 THR B C 1
ATOM 4391 O O . THR B 1 101 ? -21.062 21.359 18.828 1 98.62 101 THR B O 1
ATOM 4394 N N . HIS B 1 102 ? -20.422 20.328 16.984 1 98.31 102 HIS B N 1
ATOM 4395 C CA . HIS B 1 102 ? -21.016 19.047 17.328 1 98.31 102 HIS B CA 1
ATOM 4396 C C . HIS B 1 102 ? -20.406 17.906 16.516 1 98.31 102 HIS B C 1
ATOM 4398 O O . HIS B 1 102 ? -19.672 18.156 15.555 1 98.31 102 HIS B O 1
ATOM 4404 N N . ALA B 1 103 ? -20.641 16.688 16.953 1 97.81 103 ALA B N 1
ATOM 4405 C CA . ALA B 1 103 ? -20.141 15.516 16.25 1 97.81 103 ALA B CA 1
ATOM 4406 C C . ALA B 1 103 ? -20.781 15.391 14.867 1 97.81 103 ALA B C 1
ATOM 4408 O O . ALA B 1 103 ? -21.969 15.664 14.711 1 97.81 103 ALA B O 1
ATOM 4409 N N . LYS B 1 104 ? -19.969 14.984 13.906 1 97.12 104 LYS B N 1
ATOM 4410 C CA . LYS B 1 104 ? -20.5 14.68 12.578 1 97.12 104 LYS B CA 1
ATOM 4411 C C . LYS B 1 104 ? -20.094 13.289 12.117 1 97.12 104 LYS B C 1
ATOM 4413 O O . LYS B 1 104 ? -19.203 12.672 12.711 1 97.12 104 LYS B O 1
ATOM 4418 N N . ASP B 1 105 ? -20.766 12.781 11.016 1 95.25 105 ASP B N 1
ATOM 4419 C CA . ASP B 1 105 ? -20.422 11.469 10.477 1 95.25 105 ASP B CA 1
ATOM 4420 C C . ASP B 1 105 ? -20.234 11.531 8.961 1 95.25 105 ASP B C 1
ATOM 4422 O O . ASP B 1 105 ? -20.578 10.594 8.242 1 95.25 105 ASP B O 1
ATOM 4426 N N . TYR B 1 106 ? -19.719 12.719 8.477 1 96.38 106 TYR B N 1
ATOM 4427 C CA . TYR B 1 106 ? -19.391 12.875 7.07 1 96.38 106 TYR B CA 1
ATOM 4428 C C . TYR B 1 106 ? -17.984 12.328 6.781 1 96.38 106 TYR B C 1
ATOM 4430 O O . TYR B 1 106 ? -16.984 12.922 7.184 1 96.38 106 TYR B O 1
ATOM 4438 N N . ASP B 1 107 ? -17.953 11.219 6.055 1 96.94 107 ASP B N 1
ATOM 4439 C CA . ASP B 1 107 ? -16.656 10.719 5.648 1 96.94 107 ASP B CA 1
ATOM 4440 C C . ASP B 1 107 ? -16.016 11.641 4.609 1 96.94 107 ASP B C 1
ATOM 4442 O O . ASP B 1 107 ? -14.789 11.672 4.469 1 96.94 107 ASP B O 1
ATOM 4446 N N . SER B 1 108 ? -16.812 12.336 3.879 1 96.44 108 SER B N 1
ATOM 4447 C CA . SER B 1 108 ? -16.484 13.344 2.881 1 96.44 108 SER B CA 1
ATOM 4448 C C . SER B 1 108 ? -17.438 14.523 2.943 1 96.44 108 SER B C 1
ATOM 4450 O O . SER B 1 108 ? -18.625 14.344 3.213 1 96.44 108 SER B O 1
ATOM 4452 N N . VAL B 1 109 ? -16.906 15.656 2.818 1 97.44 109 VAL B N 1
ATOM 4453 C CA . VAL B 1 109 ? -17.719 16.859 2.789 1 97.44 109 VAL B CA 1
ATOM 4454 C C . VAL B 1 109 ? -17.906 17.328 1.347 1 97.44 109 VAL B C 1
ATOM 4456 O O . VAL B 1 109 ? -16.953 17.75 0.694 1 97.44 109 VAL B O 1
ATOM 4459 N N . LEU B 1 110 ? -19.094 17.281 0.857 1 95.88 110 LEU B N 1
ATOM 4460 C CA . LEU B 1 110 ? -19.422 17.547 -0.541 1 95.88 110 LEU B CA 1
ATOM 4461 C C . LEU B 1 110 ? -19.047 18.984 -0.913 1 95.88 110 LEU B C 1
ATOM 4463 O O . LEU B 1 110 ? -18.547 19.234 -2.012 1 95.88 110 LEU B O 1
ATOM 4467 N N . ASN B 1 111 ? -19.391 19.953 -0.024 1 97.81 111 ASN B N 1
ATOM 4468 C CA . ASN B 1 111 ? -19.156 21.375 -0.265 1 97.81 111 ASN B CA 1
ATOM 4469 C C . ASN B 1 111 ? -17.797 21.812 0.294 1 97.81 111 ASN B C 1
ATOM 4471 O O . ASN B 1 111 ? -17.688 22.125 1.48 1 97.81 111 ASN B O 1
ATOM 4475 N N . ASP B 1 112 ? -16.812 21.938 -0.553 1 97.94 112 ASP B N 1
ATOM 4476 C CA . ASP B 1 112 ? -15.445 22.297 -0.187 1 97.94 112 ASP B CA 1
ATOM 4477 C C . ASP B 1 112 ? -15.383 23.703 0.385 1 97.94 112 ASP B C 1
ATOM 4479 O O . ASP B 1 112 ? -15.68 24.672 -0.312 1 97.94 112 ASP B O 1
ATOM 4483 N N . PRO B 1 113 ? -15.023 23.875 1.685 1 98.44 113 PRO B N 1
ATOM 4484 C CA . PRO B 1 113 ? -14.984 25.219 2.26 1 98.44 113 PRO B CA 1
ATOM 4485 C C . PRO B 1 113 ? -13.898 26.109 1.636 1 98.44 113 PRO B C 1
ATOM 4487 O O . PRO B 1 113 ? -12.891 25.594 1.139 1 98.44 113 PRO B O 1
ATOM 4490 N N . ASP B 1 114 ? -14.172 27.375 1.692 1 97.88 114 ASP B N 1
ATOM 4491 C CA . ASP B 1 114 ? -13.195 28.328 1.197 1 97.88 114 ASP B CA 1
ATOM 4492 C C . ASP B 1 114 ? -11.93 28.312 2.047 1 97.88 114 ASP B C 1
ATOM 4494 O O . ASP B 1 114 ? -12 28.359 3.277 1 97.88 114 ASP B O 1
ATOM 4498 N N . HIS B 1 115 ? -10.805 28.219 1.452 1 96.62 115 HIS B N 1
ATOM 4499 C CA . HIS B 1 115 ? -9.547 28.281 2.197 1 96.62 115 HIS B CA 1
ATOM 4500 C C . HIS B 1 115 ? -8.531 29.156 1.479 1 96.62 115 HIS B C 1
ATOM 4502 O O . HIS B 1 115 ? -7.328 28.891 1.529 1 96.62 115 HIS B O 1
ATOM 4508 N N . SER B 1 116 ? -9.031 30.172 0.77 1 98.5 116 SER B N 1
ATOM 4509 C CA . SER B 1 116 ? -8.195 31.266 0.277 1 98.5 116 SER B CA 1
ATOM 4510 C C . SER B 1 116 ? -7.746 32.188 1.415 1 98.5 116 SER B C 1
ATOM 4512 O O . SER B 1 116 ? -8.195 32.031 2.553 1 98.5 116 SER B O 1
ATOM 4514 N N . VAL B 1 117 ? -6.871 33.094 1.072 1 98.81 117 VAL B N 1
ATOM 4515 C CA . VAL B 1 117 ? -6.398 34.062 2.059 1 98.81 117 VAL B CA 1
ATOM 4516 C C . VAL B 1 117 ? -7.574 34.875 2.6 1 98.81 117 VAL B C 1
ATOM 4518 O O . VAL B 1 117 ? -7.746 35 3.814 1 98.81 117 VAL B O 1
ATOM 4521 N N . THR B 1 118 ? -8.43 35.438 1.724 1 98.75 118 THR B N 1
ATOM 4522 C CA . THR B 1 118 ? -9.539 36.25 2.174 1 98.75 118 THR B CA 1
ATOM 4523 C C . THR B 1 118 ? -10.648 35.406 2.771 1 98.75 118 THR B C 1
ATOM 4525 O O . THR B 1 118 ? -11.398 35.844 3.641 1 98.75 118 THR B O 1
ATOM 4528 N N . GLY B 1 119 ? -10.773 34.125 2.293 1 98.62 119 GLY B N 1
ATOM 4529 C CA . GLY B 1 119 ? -11.648 33.188 2.979 1 98.62 119 GLY B CA 1
ATOM 4530 C C . GLY B 1 119 ? -11.273 33 4.434 1 98.62 119 GLY B C 1
ATOM 4531 O O . GLY B 1 119 ? -12.133 33.062 5.316 1 98.62 119 GLY B O 1
ATOM 4532 N N . ASN B 1 120 ? -10.008 32.781 4.691 1 98.75 120 ASN B N 1
ATOM 4533 C CA . ASN B 1 120 ? -9.523 32.656 6.062 1 98.75 120 ASN B CA 1
ATOM 4534 C C . ASN B 1 120 ? -9.734 33.938 6.855 1 98.75 120 ASN B C 1
ATOM 4536 O O . ASN B 1 120 ? -10.023 33.906 8.047 1 98.75 120 ASN B O 1
ATOM 4540 N N . ASN B 1 121 ? -9.633 35.094 6.184 1 98.56 121 ASN B N 1
ATOM 4541 C CA . ASN B 1 121 ? -9.945 36.344 6.859 1 98.56 121 ASN B CA 1
ATOM 4542 C C . ASN B 1 121 ? -11.367 36.344 7.406 1 98.56 121 ASN B C 1
ATOM 4544 O O . ASN B 1 121 ? -11.586 36.656 8.578 1 98.56 121 ASN B O 1
ATOM 4548 N N . LEU B 1 122 ? -12.242 36.062 6.504 1 98.38 122 LEU B N 1
ATOM 4549 C CA . LEU B 1 122 ? -13.641 36.062 6.938 1 98.38 122 LEU B CA 1
ATOM 4550 C C . LEU B 1 122 ? -13.852 35.062 8.062 1 98.38 122 LEU B C 1
ATOM 4552 O O . LEU B 1 122 ? -14.508 35.375 9.062 1 98.38 122 LEU B O 1
ATOM 4556 N N . GLU B 1 123 ? -13.312 33.875 7.973 1 98.62 123 GLU B N 1
ATOM 4557 C CA . GLU B 1 123 ? -13.445 32.812 8.961 1 98.62 123 GLU B CA 1
ATOM 4558 C C . GLU B 1 123 ? -12.883 33.25 10.312 1 98.62 123 GLU B C 1
ATOM 4560 O O . GLU B 1 123 ? -13.531 33.062 11.344 1 98.62 123 GLU B O 1
ATOM 4565 N N . PHE B 1 124 ? -11.727 33.875 10.312 1 98.62 124 PHE B N 1
ATOM 4566 C CA . PHE B 1 124 ? -10.984 34.188 11.531 1 98.62 124 PHE B CA 1
ATOM 4567 C C . PHE B 1 124 ? -11.453 35.5 12.148 1 98.62 124 PHE B C 1
ATOM 4569 O O . PHE B 1 124 ? -11.516 35.625 13.375 1 98.62 124 PHE B O 1
ATOM 4576 N N . TYR B 1 125 ? -11.875 36.5 11.289 1 97.69 125 TYR B N 1
ATOM 4577 C CA . TYR B 1 125 ? -12.07 37.875 11.797 1 97.69 125 TYR B CA 1
ATOM 4578 C C . TYR B 1 125 ? -13.5 38.344 11.539 1 97.69 125 TYR B C 1
ATOM 4580 O O . TYR B 1 125 ? -13.883 39.438 11.953 1 97.69 125 TYR B O 1
ATOM 4588 N N . GLY B 1 126 ? -14.266 37.562 10.781 1 96.56 126 GLY B N 1
ATOM 4589 C CA . GLY B 1 126 ? -15.641 37.969 10.484 1 96.56 126 GLY B CA 1
ATOM 4590 C C . GLY B 1 126 ? -15.75 38.969 9.359 1 96.56 126 GLY B C 1
ATOM 4591 O O . GLY B 1 126 ? -16.812 39.562 9.148 1 96.56 126 GLY B O 1
ATOM 4592 N N . THR B 1 127 ? -14.594 39.219 8.711 1 97.06 127 THR B N 1
ATOM 4593 C CA . THR B 1 127 ? -14.57 40.125 7.559 1 97.06 127 THR B CA 1
ATOM 4594 C C . THR B 1 127 ? -13.5 39.688 6.559 1 97.06 127 THR B C 1
ATOM 4596 O O . THR B 1 127 ? -12.5 39.062 6.934 1 97.06 127 THR B O 1
ATOM 4599 N N . TYR B 1 128 ? -13.734 40 5.273 1 97.62 128 TYR B N 1
ATOM 4600 C CA . TYR B 1 128 ? -12.789 39.656 4.219 1 97.62 128 TYR B CA 1
ATOM 4601 C C . TYR B 1 128 ? -11.531 40.5 4.305 1 97.62 128 TYR B C 1
ATOM 4603 O O . TYR B 1 128 ? -10.477 40.125 3.789 1 97.62 128 TYR B O 1
ATOM 4611 N N . THR B 1 129 ? -11.664 41.656 4.949 1 97.81 129 THR B N 1
ATOM 4612 C CA . THR B 1 129 ? -10.57 42.625 4.852 1 97.81 129 THR B CA 1
ATOM 4613 C C . THR B 1 129 ? -10.25 43.219 6.219 1 97.81 129 THR B C 1
ATOM 4615 O O . THR B 1 129 ? -10.336 44.438 6.414 1 97.81 129 THR B O 1
ATOM 4618 N N . PRO B 1 130 ? -9.883 42.438 7.137 1 97.94 130 PRO B N 1
ATOM 4619 C CA . PRO B 1 130 ? -9.461 43.031 8.414 1 97.94 130 PRO B CA 1
ATOM 4620 C C . PRO B 1 130 ? -8.266 43.938 8.281 1 97.94 130 PRO B C 1
ATOM 4622 O O . PRO B 1 130 ? -7.434 43.781 7.383 1 97.94 130 PRO B O 1
ATOM 4625 N N . SER B 1 131 ? -8.125 44.906 9.195 1 97.62 131 SER B N 1
ATOM 4626 C CA . SER B 1 131 ? -7.043 45.875 9.141 1 97.62 131 SER B CA 1
ATOM 4627 C C . SER B 1 131 ? -5.711 45.25 9.531 1 97.62 131 SER B C 1
ATOM 4629 O O . SER B 1 131 ? -5.52 44.844 10.68 1 97.62 131 SER B O 1
ATOM 4631 N N . ASN B 1 132 ? -4.785 45.344 8.625 1 96.56 132 ASN B N 1
ATOM 4632 C CA . ASN B 1 132 ? -3.449 44.812 8.906 1 96.56 132 ASN B CA 1
ATOM 4633 C C . ASN B 1 132 ? -2.791 45.594 10.055 1 96.56 132 ASN B C 1
ATOM 4635 O O . ASN B 1 132 ? -2.164 44.969 10.93 1 96.56 132 ASN B O 1
ATOM 4639 N N . ASP B 1 133 ? -2.98 46.875 10.023 1 96.06 133 ASP B N 1
ATOM 4640 C CA . ASP B 1 133 ? -2.385 47.719 11.062 1 96.06 133 ASP B CA 1
ATOM 4641 C C . ASP B 1 133 ? -2.951 47.375 12.438 1 96.06 133 ASP B C 1
ATOM 4643 O O . ASP B 1 133 ? -2.209 47.281 13.422 1 96.06 133 ASP B O 1
ATOM 4647 N N . ALA B 1 134 ? -4.223 47.188 12.469 1 97 134 ALA B N 1
ATOM 4648 C CA . ALA B 1 134 ? -4.871 46.875 13.734 1 97 134 ALA B CA 1
ATOM 4649 C C . ALA B 1 134 ? -4.469 45.5 14.234 1 97 134 ALA B C 1
ATOM 4651 O O . ALA B 1 134 ? -4.328 45.281 15.445 1 97 134 ALA B O 1
ATOM 4652 N N . ILE B 1 135 ? -4.324 44.562 13.32 1 95.88 135 ILE B N 1
ATOM 4653 C CA . ILE B 1 135 ? -3.891 43.219 13.68 1 95.88 135 ILE B CA 1
ATOM 4654 C C . ILE B 1 135 ? -2.467 43.281 14.234 1 95.88 135 ILE B C 1
ATOM 4656 O O . ILE B 1 135 ? -2.193 42.719 15.305 1 95.88 135 ILE B O 1
ATOM 4660 N N . SER B 1 136 ? -1.602 43.969 13.523 1 92.88 136 SER B N 1
ATOM 4661 C CA . SER B 1 136 ? -0.205 44.094 13.938 1 92.88 136 SER B CA 1
ATOM 4662 C C . SER B 1 136 ? -0.079 44.75 15.305 1 92.88 136 SER B C 1
ATOM 4664 O O . SER B 1 136 ? 0.81 44.406 16.094 1 92.88 136 SER B O 1
ATOM 4666 N N . ALA B 1 137 ? -1.043 45.625 15.633 1 93.19 137 ALA B N 1
ATOM 4667 C CA . ALA B 1 137 ? -1.016 46.375 16.891 1 93.19 137 ALA B CA 1
ATOM 4668 C C . ALA B 1 137 ? -1.693 45.562 18 1 93.19 137 ALA B C 1
ATOM 4670 O O . ALA B 1 137 ? -1.677 46 19.172 1 93.19 137 ALA B O 1
ATOM 4671 N N . GLY B 1 138 ? -2.256 44.5 17.688 1 90.56 138 GLY B N 1
ATOM 4672 C CA . GLY B 1 138 ? -2.941 43.688 18.672 1 90.56 138 GLY B CA 1
ATOM 4673 C C . GLY B 1 138 ? -4.332 44.219 19 1 90.56 138 GLY B C 1
ATOM 4674 O O . GLY B 1 138 ? -4.973 43.719 19.938 1 90.56 138 GLY B O 1
ATOM 4675 N N . LYS B 1 139 ? -4.805 45.156 18.25 1 93.88 139 LYS B N 1
ATOM 4676 C CA . LYS B 1 139 ? -6.113 45.75 18.5 1 93.88 139 LYS B CA 1
ATOM 4677 C C . LYS B 1 139 ? -7.23 44.875 17.938 1 93.88 139 LYS B C 1
ATOM 4679 O O . LYS B 1 139 ? -8.367 44.938 18.422 1 93.88 139 LYS B O 1
ATOM 4684 N N . VAL B 1 140 ? -6.879 44.219 16.891 1 94.62 140 VAL B N 1
ATOM 4685 C CA . VAL B 1 140 ? -7.801 43.281 16.281 1 94.62 140 VAL B CA 1
ATOM 4686 C C . VAL B 1 140 ? -7.234 41.844 16.422 1 94.62 140 VAL B C 1
ATOM 4688 O O . VAL B 1 140 ? -6.113 41.594 15.977 1 94.62 140 VAL B O 1
ATOM 4691 N N . VAL B 1 141 ? -7.977 41.062 17.125 1 94.12 141 VAL B N 1
ATOM 4692 C CA . VAL B 1 141 ? -7.605 39.656 17.297 1 94.12 141 VAL B CA 1
ATOM 4693 C C . VAL B 1 141 ? -8.672 38.75 16.672 1 94.12 141 VAL B C 1
ATOM 4695 O O . VAL B 1 141 ? -9.859 39.062 16.703 1 94.12 141 VAL B O 1
ATOM 4698 N N . PRO B 1 142 ? -8.219 37.656 16.031 1 96.69 142 PRO B N 1
ATOM 4699 C CA . PRO B 1 142 ? -9.227 36.75 15.477 1 96.69 142 PRO B CA 1
ATOM 4700 C C . PRO B 1 142 ? -10.18 36.188 16.531 1 96.69 142 PRO B C 1
ATOM 4702 O O . PRO B 1 142 ? -9.742 35.844 17.641 1 96.69 142 PRO B O 1
ATOM 4705 N N . ASP B 1 143 ? -11.414 36.156 16.25 1 95.62 143 ASP B N 1
ATOM 4706 C CA . ASP B 1 143 ? -12.414 35.656 17.188 1 95.62 143 ASP B CA 1
ATOM 4707 C C . ASP B 1 143 ? -13.062 34.375 16.641 1 95.62 143 ASP B C 1
ATOM 4709 O O . ASP B 1 143 ? -13.969 33.812 17.266 1 95.62 143 ASP B O 1
ATOM 4713 N N . GLN B 1 144 ? -12.617 33.906 15.5 1 97.88 144 GLN B N 1
ATOM 4714 C CA . GLN B 1 144 ? -13.016 32.625 14.883 1 97.88 144 GLN B CA 1
ATOM 4715 C C . GLN B 1 144 ? -14.531 32.594 14.672 1 97.88 144 GLN B C 1
ATOM 4717 O O . GLN B 1 144 ? -15.156 31.547 14.93 1 97.88 144 GLN B O 1
ATOM 4722 N N . SER B 1 145 ? -15.164 33.656 14.117 1 95.94 145 SER B N 1
ATOM 4723 C CA . SER B 1 145 ? -16.625 33.75 14.156 1 95.94 145 SER B CA 1
ATOM 4724 C C . SER B 1 145 ? -17.234 33.594 12.766 1 95.94 145 SER B C 1
ATOM 4726 O O . SER B 1 145 ? -18.453 33.562 12.617 1 95.94 145 SER B O 1
ATOM 4728 N N . GLY B 1 146 ? -16.422 33.469 11.773 1 97.69 146 GLY B N 1
ATOM 4729 C CA . GLY B 1 146 ? -17 33.688 10.453 1 97.69 146 GLY B CA 1
ATOM 4730 C C . GLY B 1 146 ? -17.078 32.406 9.641 1 97.69 146 GLY B C 1
ATOM 4731 O O . GLY B 1 146 ? -17.234 32.438 8.422 1 97.69 146 GLY B O 1
ATOM 4732 N N . PHE B 1 147 ? -16.984 31.219 10.203 1 98.38 147 PHE B N 1
ATOM 4733 C CA . PHE B 1 147 ? -16.859 29.969 9.445 1 98.38 147 PHE B CA 1
ATOM 4734 C C . PHE B 1 147 ? -18.172 29.609 8.766 1 98.38 147 PHE B C 1
ATOM 4736 O O . PHE B 1 147 ? -18.188 29.203 7.605 1 98.38 147 PHE B O 1
ATOM 4743 N N . ILE B 1 148 ? -19.297 29.75 9.453 1 98.06 148 ILE B N 1
ATOM 4744 C CA . ILE B 1 148 ? -20.594 29.453 8.859 1 98.06 148 ILE B CA 1
ATOM 4745 C C . ILE B 1 148 ? -20.906 30.484 7.77 1 98.06 148 ILE B C 1
ATOM 4747 O O . ILE B 1 148 ? -21.344 30.125 6.676 1 98.06 148 ILE B O 1
ATOM 4751 N N . ASN B 1 149 ? -20.625 31.75 8.094 1 97.5 149 ASN B N 1
ATOM 4752 C CA . ASN B 1 149 ? -20.828 32.812 7.125 1 97.5 149 ASN B CA 1
ATOM 4753 C C . ASN B 1 149 ? -20.047 32.562 5.836 1 97.5 149 ASN B C 1
ATOM 4755 O O . ASN B 1 149 ? -20.594 32.688 4.738 1 97.5 149 ASN B O 1
ATOM 4759 N N . ALA B 1 150 ? -18.828 32.188 5.961 1 98.19 150 ALA B N 1
ATOM 4760 C CA . ALA B 1 150 ? -17.984 31.891 4.801 1 98.19 150 ALA B CA 1
ATOM 4761 C C . ALA B 1 150 ? -18.562 30.75 3.969 1 98.19 150 ALA B C 1
ATOM 4763 O O . ALA B 1 150 ? -18.594 30.828 2.738 1 98.19 150 ALA B O 1
ATOM 4764 N N . GLN B 1 151 ? -19.031 29.688 4.656 1 98.5 151 GLN B N 1
ATOM 4765 C CA . GLN B 1 151 ? -19.594 28.547 3.961 1 98.5 151 GLN B CA 1
ATOM 4766 C C . GLN B 1 151 ? -20.859 28.906 3.213 1 98.5 151 GLN B C 1
ATOM 4768 O O . GLN B 1 151 ? -21.062 28.516 2.062 1 98.5 151 GLN B O 1
ATOM 4773 N N . LEU B 1 152 ? -21.688 29.688 3.797 1 97.44 152 LEU B N 1
ATOM 4774 C CA . LEU B 1 152 ? -22.953 30.078 3.195 1 97.44 152 LEU B CA 1
ATOM 4775 C C . LEU B 1 152 ? -22.734 31.078 2.068 1 97.44 152 LEU B C 1
ATOM 4777 O O . LEU B 1 152 ? -23.516 31.141 1.119 1 97.44 152 LEU B O 1
ATOM 4781 N N . ASN B 1 153 ? -21.672 31.875 2.154 1 97.44 153 ASN B N 1
ATOM 4782 C CA . ASN B 1 153 ? -21.312 32.719 1.031 1 97.44 153 ASN B CA 1
ATOM 4783 C C . ASN B 1 153 ? -20.906 31.922 -0.194 1 97.44 153 ASN B C 1
ATOM 4785 O O . ASN B 1 153 ? -21.203 32.312 -1.326 1 97.44 153 ASN B O 1
ATOM 4789 N N . SER B 1 154 ? -20.219 30.828 0.068 1 97.56 154 SER B N 1
ATOM 4790 C CA . SER B 1 154 ? -19.766 29.984 -1.024 1 97.56 154 SER B CA 1
ATOM 4791 C C . SER B 1 154 ? -20.906 29.109 -1.561 1 97.56 154 SER B C 1
ATOM 4793 O O . SER B 1 154 ? -20.938 28.781 -2.75 1 97.56 154 SER B O 1
ATOM 4795 N N . TYR B 1 155 ? -21.812 28.766 -0.643 1 97.81 155 TYR B N 1
ATOM 4796 C CA . TYR B 1 155 ? -22.938 27.906 -0.989 1 97.81 155 TYR B CA 1
ATOM 4797 C C . TYR B 1 155 ? -24.25 28.469 -0.435 1 97.81 155 TYR B C 1
ATOM 4799 O O . TYR B 1 155 ? -24.812 27.922 0.509 1 97.81 155 TYR B O 1
ATOM 4807 N N . PRO B 1 156 ? -24.781 29.422 -1.104 1 96.12 156 PRO B N 1
ATOM 4808 C CA . PRO B 1 156 ? -25.891 30.203 -0.557 1 96.12 156 PRO B CA 1
ATOM 4809 C C . PRO B 1 156 ? -27.172 29.391 -0.388 1 96.12 156 PRO B C 1
ATOM 4811 O O . PRO B 1 156 ? -28.062 29.781 0.371 1 96.12 156 PRO B O 1
ATOM 4814 N N . LYS B 1 157 ? -27.328 28.25 -1.078 1 97.31 157 LYS B N 1
ATOM 4815 C CA . LYS B 1 157 ? -28.562 27.453 -1.005 1 97.31 157 LYS B CA 1
ATOM 4816 C C . LYS B 1 157 ? -28.469 26.406 0.096 1 97.31 157 LYS B C 1
ATOM 4818 O O . LYS B 1 157 ? -29.438 25.703 0.37 1 97.31 157 LYS B O 1
ATOM 4823 N N . LEU B 1 158 ? -27.328 26.375 0.808 1 96.75 158 LEU B N 1
ATOM 4824 C CA . LEU B 1 158 ? -27.125 25.375 1.849 1 96.75 158 LEU B CA 1
ATOM 4825 C C . LEU B 1 158 ? -27.922 25.719 3.1 1 96.75 158 LEU B C 1
ATOM 4827 O O . LEU B 1 158 ? -27.969 26.875 3.508 1 96.75 158 LEU B O 1
ATOM 4831 N N . ASN B 1 159 ? -28.594 24.656 3.668 1 96.62 159 ASN B N 1
ATOM 4832 C CA . ASN B 1 159 ? -29.156 24.812 5 1 96.62 159 ASN B CA 1
ATOM 4833 C C . ASN B 1 159 ? -28.094 25.156 6.035 1 96.62 159 ASN B C 1
ATOM 4835 O O . ASN B 1 159 ? -27.047 24.516 6.078 1 96.62 159 ASN B O 1
ATOM 4839 N N . PRO B 1 160 ? -28.344 26.234 6.895 1 95.94 160 PRO B N 1
ATOM 4840 C CA . PRO B 1 160 ? -27.344 26.625 7.879 1 95.94 160 PRO B CA 1
ATOM 4841 C C . PRO B 1 160 ? -26.922 25.469 8.789 1 95.94 160 PRO B C 1
ATOM 4843 O O . PRO B 1 160 ? -25.766 25.406 9.219 1 95.94 160 PRO B O 1
ATOM 4846 N N . GLU B 1 161 ? -27.828 24.625 9.086 1 96.75 161 GLU B N 1
ATOM 4847 C CA . GLU B 1 161 ? -27.484 23.469 9.914 1 96.75 161 GLU B CA 1
ATOM 4848 C C . GLU B 1 161 ? -26.516 22.531 9.188 1 96.75 161 GLU B C 1
ATOM 4850 O O . GLU B 1 161 ? -25.594 22 9.812 1 96.75 161 GLU B O 1
ATOM 4855 N N . VAL B 1 162 ? -26.719 22.359 7.914 1 97.81 162 VAL B N 1
ATOM 4856 C CA . VAL B 1 162 ? -25.828 21.531 7.102 1 97.81 162 VAL B CA 1
ATOM 4857 C C . VAL B 1 162 ? -24.469 22.203 6.973 1 97.81 162 VAL B C 1
ATOM 4859 O O . VAL B 1 162 ? -23.422 21.547 7.129 1 97.81 162 VAL B O 1
ATOM 4862 N N . ALA B 1 163 ? -24.5 23.5 6.73 1 98.12 163 ALA B N 1
ATOM 4863 C CA . ALA B 1 163 ? -23.266 24.266 6.656 1 98.12 163 ALA B CA 1
ATOM 4864 C C . ALA B 1 163 ? -22.453 24.141 7.945 1 98.12 163 ALA B C 1
ATOM 4866 O O . ALA B 1 163 ? -21.234 23.969 7.91 1 98.12 163 ALA B O 1
ATOM 4867 N N . THR B 1 164 ? -23.172 24.219 9.07 1 98.12 164 THR B N 1
ATOM 4868 C CA . THR B 1 164 ? -22.531 24.109 10.367 1 98.12 164 THR B CA 1
ATOM 4869 C C . THR B 1 164 ? -21.891 22.719 10.539 1 98.12 164 THR B C 1
ATOM 4871 O O . THR B 1 164 ? -20.734 22.609 10.938 1 98.12 164 THR B O 1
ATOM 4874 N N . THR B 1 165 ? -22.641 21.719 10.203 1 98.25 165 THR B N 1
ATOM 4875 C CA . THR B 1 165 ? -22.125 20.359 10.312 1 98.25 165 THR B CA 1
ATOM 4876 C C . THR B 1 165 ? -20.891 20.188 9.43 1 98.25 165 THR B C 1
ATOM 4878 O O . THR B 1 165 ? -19.922 19.531 9.828 1 98.25 165 THR B O 1
ATOM 4881 N N . GLN B 1 166 ? -20.906 20.75 8.273 1 98.38 166 GLN B N 1
ATOM 4882 C CA . GLN B 1 166 ? -19.797 20.609 7.332 1 98.38 166 GLN B CA 1
ATOM 4883 C C . GLN B 1 166 ? -18.531 21.281 7.875 1 98.38 166 GLN B C 1
ATOM 4885 O O . GLN B 1 166 ? -17.469 20.656 7.906 1 98.38 166 GLN B O 1
ATOM 4890 N N . VAL B 1 167 ? -18.625 22.469 8.461 1 98.75 167 VAL B N 1
ATOM 4891 C CA . VAL B 1 167 ? -17.391 23.219 8.656 1 98.75 167 VAL B CA 1
ATOM 4892 C C . VAL B 1 167 ? -17.062 23.281 10.148 1 98.75 167 VAL B C 1
ATOM 4894 O O . VAL B 1 167 ? -15.914 23.547 10.523 1 98.75 167 VAL B O 1
ATOM 4897 N N . MET B 1 168 ? -18.031 23.031 11.086 1 98.75 168 MET B N 1
ATOM 4898 C CA . MET B 1 168 ? -17.766 23.125 12.516 1 98.75 168 MET B CA 1
ATOM 4899 C C . MET B 1 168 ? -17.922 21.766 13.188 1 98.75 168 MET B C 1
ATOM 4901 O O . MET B 1 168 ? -17.656 21.625 14.383 1 98.75 168 MET B O 1
ATOM 4905 N N . GLY B 1 169 ? -18.422 20.781 12.383 1 98.5 169 GLY B N 1
ATOM 4906 C CA . GLY B 1 169 ? -18.516 19.438 12.922 1 98.5 169 GLY B CA 1
ATOM 4907 C C . GLY B 1 169 ? -17.172 18.781 13.148 1 98.5 169 GLY B C 1
ATOM 4908 O O . GLY B 1 169 ? -16.219 19.062 12.414 1 98.5 169 GLY B O 1
ATOM 4909 N N . TYR B 1 170 ? -17.109 17.906 14.18 1 98.69 170 TYR B N 1
ATOM 4910 C CA . TYR B 1 170 ? -15.891 17.156 14.461 1 98.69 170 TYR B CA 1
ATOM 4911 C C . TYR B 1 170 ? -16.156 15.656 14.492 1 98.69 170 TYR B C 1
ATOM 4913 O O . TYR B 1 170 ? -17.312 15.227 14.539 1 98.69 170 TYR B O 1
ATOM 4921 N N . TYR B 1 171 ? -15.086 14.859 14.445 1 98.5 171 TYR B N 1
ATOM 4922 C CA . TYR B 1 171 ? -15.211 13.406 14.406 1 98.5 171 TYR B CA 1
ATOM 4923 C C . TYR B 1 171 ? -15.078 12.82 15.805 1 98.5 171 TYR B C 1
ATOM 4925 O O . TYR B 1 171 ? -14.32 13.328 16.641 1 98.5 171 TYR B O 1
ATOM 4933 N N . THR B 1 172 ? -15.828 11.742 16.062 1 98 172 THR B N 1
ATOM 4934 C CA . THR B 1 172 ? -15.766 11.023 17.328 1 98 172 THR B CA 1
ATOM 4935 C C . THR B 1 172 ? -14.602 10.031 17.328 1 98 172 THR B C 1
ATOM 4937 O O . THR B 1 172 ? -14.023 9.742 16.281 1 98 172 THR B O 1
ATOM 4940 N N . GLU B 1 173 ? -14.305 9.516 18.484 1 98.12 173 GLU B N 1
ATOM 4941 C CA . GLU B 1 173 ? -13.242 8.523 18.625 1 98.12 173 GLU B CA 1
ATOM 4942 C C . GLU B 1 173 ? -13.531 7.273 17.797 1 98.12 173 GLU B C 1
ATOM 4944 O O . GLU B 1 173 ? -12.625 6.676 17.234 1 98.12 173 GLU B O 1
ATOM 4949 N N . ASP B 1 174 ? -14.758 6.902 17.703 1 96.94 174 ASP B N 1
ATOM 4950 C CA . ASP B 1 174 ? -15.141 5.695 16.969 1 96.94 174 ASP B CA 1
ATOM 4951 C C . ASP B 1 174 ? -14.914 5.863 15.469 1 96.94 174 ASP B C 1
ATOM 4953 O O . ASP B 1 174 ? -14.633 4.887 14.766 1 96.94 174 ASP B O 1
ATOM 4957 N N . GLU B 1 175 ? -14.969 7.051 15 1 97.31 175 GLU B N 1
ATOM 4958 C CA . GLU B 1 175 ? -14.898 7.324 13.562 1 97.31 175 GLU B CA 1
ATOM 4959 C C . GLU B 1 175 ? -13.453 7.371 13.078 1 97.31 175 GLU B C 1
ATOM 4961 O O . GLU B 1 175 ? -13.188 7.145 11.898 1 97.31 175 GLU B O 1
ATOM 4966 N N . ILE B 1 176 ? -12.578 7.668 13.977 1 98.31 176 ILE B N 1
ATOM 4967 C CA . ILE B 1 176 ? -11.188 7.809 13.555 1 98.31 176 ILE B CA 1
ATOM 4968 C C . ILE B 1 176 ? -10.281 6.961 14.445 1 98.31 176 ILE B C 1
ATOM 4970 O O . ILE B 1 176 ? -9.32 7.469 15.023 1 98.31 176 ILE B O 1
ATOM 4974 N N . PRO B 1 177 ? -10.484 5.691 14.531 1 98.44 177 PRO B N 1
ATOM 4975 C CA . PRO B 1 177 ? -9.766 4.836 15.477 1 98.44 177 PRO B CA 1
ATOM 4976 C C . PRO B 1 177 ? -8.258 4.836 15.25 1 98.44 177 PRO B C 1
ATOM 4978 O O . PRO B 1 177 ? -7.484 4.738 16.203 1 98.44 177 PRO B O 1
ATOM 4981 N N . THR B 1 178 ? -7.781 4.867 14.023 1 98.81 178 THR B N 1
ATOM 4982 C CA . THR B 1 178 ? -6.355 4.875 13.711 1 98.81 178 THR B CA 1
ATOM 4983 C C . THR B 1 178 ? -5.676 6.105 14.305 1 98.81 178 THR B C 1
ATOM 4985 O O . THR B 1 178 ? -4.637 5.996 14.953 1 98.81 178 THR B O 1
ATOM 4988 N N . ILE B 1 179 ? -6.281 7.27 14.117 1 98.88 179 ILE B N 1
ATOM 4989 C CA . ILE B 1 179 ? -5.742 8.523 14.617 1 98.88 179 ILE B CA 1
ATOM 4990 C C . ILE B 1 179 ? -5.777 8.531 16.141 1 98.88 179 ILE B C 1
ATOM 4992 O O . ILE B 1 179 ? -4.828 8.977 16.797 1 98.88 179 ILE B O 1
ATOM 4996 N N . VAL B 1 180 ? -6.867 8.008 16.719 1 98.88 180 VAL B N 1
ATOM 4997 C CA . VAL B 1 180 ? -6.973 7.918 18.172 1 98.88 180 VAL B CA 1
ATOM 4998 C C . VAL B 1 180 ? -5.832 7.066 18.719 1 98.88 180 VAL B C 1
ATOM 5000 O O . VAL B 1 180 ? -5.25 7.391 19.75 1 98.88 180 VAL B O 1
ATOM 5003 N N . ASN B 1 181 ? -5.547 6.004 18 1 98.81 181 ASN B N 1
ATOM 5004 C CA . ASN B 1 181 ? -4.43 5.156 18.391 1 98.81 181 ASN B CA 1
ATOM 5005 C C . ASN B 1 181 ? -3.111 5.926 18.391 1 98.81 181 ASN B C 1
ATOM 5007 O O . ASN B 1 181 ? -2.266 5.73 19.266 1 98.81 181 ASN B O 1
ATOM 5011 N N . ILE B 1 182 ? -2.889 6.801 17.453 1 98.88 182 ILE B N 1
ATOM 5012 C CA . ILE B 1 182 ? -1.692 7.633 17.391 1 98.88 182 ILE B CA 1
ATOM 5013 C C . ILE B 1 182 ? -1.663 8.594 18.578 1 98.88 182 ILE B C 1
ATOM 5015 O O . ILE B 1 182 ? -0.63 8.75 19.234 1 98.88 182 ILE B O 1
ATOM 5019 N N . VAL B 1 183 ? -2.818 9.188 18.875 1 98.88 183 VAL B N 1
ATOM 5020 C CA . VAL B 1 183 ? -2.922 10.109 20 1 98.88 183 VAL B CA 1
ATOM 5021 C C . VAL B 1 183 ? -2.561 9.383 21.297 1 98.88 183 VAL B C 1
ATOM 5023 O O . VAL B 1 183 ? -1.83 9.914 22.125 1 98.88 183 VAL B O 1
ATOM 5026 N N . ASP B 1 184 ? -3 8.148 21.438 1 98.75 184 ASP B N 1
ATOM 5027 C CA . ASP B 1 184 ? -2.814 7.371 22.672 1 98.75 184 ASP B CA 1
ATOM 5028 C C . ASP B 1 184 ? -1.364 6.918 22.812 1 98.75 184 ASP B C 1
ATOM 5030 O O . ASP B 1 184 ? -0.866 6.77 23.938 1 98.75 184 ASP B O 1
ATOM 5034 N N . GLU B 1 185 ? -0.694 6.703 21.703 1 98.75 185 GLU B N 1
ATOM 5035 C CA . GLU B 1 185 ? 0.576 5.984 21.766 1 98.75 185 GLU B CA 1
ATOM 5036 C C . GLU B 1 185 ? 1.755 6.934 21.578 1 98.75 185 GLU B C 1
ATOM 5038 O O . GLU B 1 185 ? 2.885 6.613 21.953 1 98.75 185 GLU B O 1
ATOM 5043 N N . PHE B 1 186 ? 1.5 8.156 21.062 1 98.75 186 PHE B N 1
ATOM 5044 C CA . PHE B 1 186 ? 2.635 8.977 20.672 1 98.75 186 PHE B CA 1
ATOM 5045 C C . PHE B 1 186 ? 2.398 10.438 21.031 1 98.75 186 PHE B C 1
ATOM 5047 O O . PHE B 1 186 ? 1.648 10.734 21.969 1 98.75 186 PHE B O 1
ATOM 5054 N N . ILE B 1 187 ? 3.168 11.406 20.359 1 98.69 187 ILE B N 1
ATOM 5055 C CA . ILE B 1 187 ? 3.082 12.805 20.766 1 98.69 187 ILE B CA 1
ATOM 5056 C C . ILE B 1 187 ? 2.102 13.539 19.844 1 98.69 187 ILE B C 1
ATOM 5058 O O . ILE B 1 187 ? 2.199 13.453 18.625 1 98.69 187 ILE B O 1
ATOM 5062 N N . THR B 1 188 ? 1.197 14.219 20.469 1 98.75 188 THR B N 1
ATOM 5063 C CA . THR B 1 188 ? 0.271 15.117 19.781 1 98.75 188 THR B CA 1
ATOM 5064 C C . THR B 1 188 ? 0.588 16.578 20.125 1 98.75 188 THR B C 1
ATOM 5066 O O . THR B 1 188 ? 0.721 16.938 21.297 1 98.75 188 THR B O 1
ATOM 5069 N N . PHE B 1 189 ? 0.73 17.391 19.109 1 98.56 189 PHE B N 1
ATOM 5070 C CA . PHE B 1 189 ? 0.914 18.828 19.344 1 98.56 189 PHE B CA 1
ATOM 5071 C C . PHE B 1 189 ? -0.43 19.516 19.5 1 98.56 189 PHE B C 1
ATOM 5073 O O . PHE B 1 189 ? -1.273 19.469 18.609 1 98.56 189 PHE B O 1
ATOM 5080 N N . ASN B 1 190 ? -0.564 20.188 20.594 1 97.25 190 ASN B N 1
ATOM 5081 C CA . ASN B 1 190 ? -1.804 20.891 20.906 1 97.25 190 ASN B CA 1
ATOM 5082 C C . ASN B 1 190 ? -1.853 22.266 20.25 1 97.25 190 ASN B C 1
ATOM 5084 O O . ASN B 1 190 ? -2.928 22.844 20.109 1 97.25 190 ASN B O 1
ATOM 5088 N N . ARG B 1 191 ? -0.708 22.797 19.922 1 97.81 191 ARG B N 1
ATOM 5089 C CA . ARG B 1 191 ? -0.583 24.125 19.344 1 97.81 191 ARG B CA 1
ATOM 5090 C C . ARG B 1 191 ? 0.381 24.125 18.156 1 97.81 191 ARG B C 1
ATOM 5092 O O . ARG B 1 191 ? 1.47 24.703 18.25 1 97.81 191 ARG B O 1
ATOM 5099 N N . TRP B 1 192 ? -0.047 23.5 17.047 1 98.69 192 TRP B N 1
ATOM 5100 C CA . TRP B 1 192 ? 0.66 23.5 15.773 1 98.69 192 TRP B CA 1
ATOM 5101 C C . TRP B 1 192 ? -0.155 24.203 14.695 1 98.69 192 TRP B C 1
ATOM 5103 O O . TRP B 1 192 ? -1.297 23.828 14.422 1 98.69 192 TRP B O 1
ATOM 5113 N N . PHE B 1 193 ? 0.472 25.219 14.086 1 98.81 193 PHE B N 1
ATOM 5114 C CA . PHE B 1 193 ? -0.293 26.062 13.164 1 98.81 193 PHE B CA 1
ATOM 5115 C C . PHE B 1 193 ? 0.291 25.984 11.758 1 98.81 193 PHE B C 1
ATOM 5117 O O . PHE B 1 193 ? 1.49 25.75 11.594 1 98.81 193 PHE B O 1
ATOM 5124 N N . SER B 1 194 ? -0.583 26.109 10.727 1 98.81 194 SER B N 1
ATOM 5125 C CA . SER B 1 194 ? -0.099 26.234 9.352 1 98.81 194 SER B CA 1
ATOM 5126 C C . SER B 1 194 ? 0.709 27.516 9.156 1 98.81 194 SER B C 1
ATOM 5128 O O . SER B 1 194 ? 0.61 28.438 9.961 1 98.81 194 SER B O 1
ATOM 5130 N N . CYS B 1 195 ? 1.455 27.531 8.148 1 98.62 195 CYS B N 1
ATOM 5131 C CA . CYS B 1 195 ? 2.438 28.594 7.949 1 98.62 195 CYS B CA 1
ATOM 5132 C C . CYS B 1 195 ? 1.786 29.844 7.367 1 98.62 195 CYS B C 1
ATOM 5134 O O . CYS B 1 195 ? 2.23 30.953 7.633 1 98.62 195 CYS B O 1
ATOM 5136 N N . VAL B 1 196 ? 0.791 29.672 6.609 1 98.38 196 VAL B N 1
ATOM 5137 C CA . VAL B 1 196 ? 0.116 30.734 5.875 1 98.38 196 VAL B CA 1
ATOM 5138 C C . VAL B 1 196 ? -1.394 30.625 6.078 1 98.38 196 VAL B C 1
ATOM 5140 O O . VAL B 1 196 ? -1.967 29.547 5.965 1 98.38 196 VAL B O 1
ATOM 5143 N N . PRO B 1 197 ? -2.047 31.766 6.531 1 98.56 197 PRO B N 1
ATOM 5144 C CA . PRO B 1 197 ? -3.506 31.75 6.418 1 98.56 197 PRO B CA 1
ATOM 5145 C C . PRO B 1 197 ? -3.986 31.766 4.965 1 98.56 197 PRO B C 1
ATOM 5147 O O . PRO B 1 197 ? -4.32 32.812 4.434 1 98.56 197 PRO B O 1
ATOM 5150 N N . GLY B 1 198 ? -4.008 30.594 4.391 1 98.25 198 GLY B N 1
ATOM 5151 C CA . GLY B 1 198 ? -4.281 30.516 2.963 1 98.25 198 GLY B CA 1
ATOM 5152 C C . GLY B 1 198 ? -4.297 29.094 2.441 1 98.25 198 GLY B C 1
ATOM 5153 O O . GLY B 1 198 ? -4.434 28.141 3.217 1 98.25 198 GLY B O 1
ATOM 5154 N N . PRO B 1 199 ? -4.176 28.969 1.092 1 98.19 199 PRO B N 1
ATOM 5155 C CA . PRO B 1 199 ? -4.477 27.688 0.447 1 98.19 199 PRO B CA 1
ATOM 5156 C C . PRO B 1 199 ? -3.287 26.734 0.458 1 98.19 199 PRO B C 1
ATOM 5158 O O . PRO B 1 199 ? -2.236 27.047 1.019 1 98.19 199 PRO B O 1
ATOM 5161 N N . THR B 1 200 ? -3.43 25.531 -0.16 1 98 200 THR B N 1
ATOM 5162 C CA . THR B 1 200 ? -2.639 24.312 -0.062 1 98 200 THR B CA 1
ATOM 5163 C C . THR B 1 200 ? -1.199 24.562 -0.501 1 98 200 THR B C 1
ATOM 5165 O O . THR B 1 200 ? -0.272 24.469 0.306 1 98 200 THR B O 1
ATOM 5168 N N . ASN B 1 201 ? -0.944 25.016 -1.712 1 98.12 201 ASN B N 1
ATOM 5169 C CA . ASN B 1 201 ? 0.406 25.031 -2.264 1 98.12 201 ASN B CA 1
ATOM 5170 C C . ASN B 1 201 ? 1.297 26.031 -1.535 1 98.12 201 ASN B C 1
ATOM 5172 O O . ASN B 1 201 ? 2.447 25.734 -1.216 1 98.12 201 ASN B O 1
ATOM 5176 N N . PRO B 1 202 ? 0.794 27.25 -1.189 1 98.69 202 PRO B N 1
ATOM 5177 C CA . PRO B 1 202 ? 1.608 28.172 -0.399 1 98.69 202 PRO B CA 1
ATOM 5178 C C . PRO B 1 202 ? 2.016 27.594 0.954 1 98.69 202 PRO B C 1
ATOM 5180 O O . PRO B 1 202 ? 3.141 27.812 1.411 1 98.69 202 PRO B O 1
ATOM 5183 N N . ASN B 1 203 ? 1.118 26.875 1.577 1 98.88 203 ASN B N 1
ATOM 5184 C CA . ASN B 1 203 ? 1.437 26.266 2.867 1 98.88 203 ASN B CA 1
ATOM 5185 C C . ASN B 1 203 ? 2.465 25.156 2.729 1 98.88 203 ASN B C 1
ATOM 5187 O O . ASN B 1 203 ? 3.377 25.031 3.549 1 98.88 203 ASN B O 1
ATOM 5191 N N . ARG B 1 204 ? 2.309 24.328 1.755 1 98.69 204 ARG B N 1
ATOM 5192 C CA . ARG B 1 204 ? 3.287 23.281 1.509 1 98.69 204 ARG B CA 1
ATOM 5193 C C . ARG B 1 204 ? 4.648 23.859 1.161 1 98.69 204 ARG B C 1
ATOM 5195 O O . ARG B 1 204 ? 5.68 23.375 1.632 1 98.69 204 ARG B O 1
ATOM 5202 N N . LEU B 1 205 ? 4.637 24.922 0.337 1 98.75 205 LEU B N 1
ATOM 5203 C CA . LEU B 1 205 ? 5.867 25.641 0.021 1 98.75 205 LEU B CA 1
ATOM 5204 C C . LEU B 1 205 ? 6.531 26.156 1.288 1 98.75 205 LEU B C 1
ATOM 5206 O O . LEU B 1 205 ? 7.738 26 1.479 1 98.75 205 LEU B O 1
ATOM 5210 N N . CYS B 1 206 ? 5.762 26.75 2.105 1 98.81 206 CYS B N 1
ATOM 5211 C CA . CYS B 1 206 ? 6.289 27.344 3.332 1 98.81 206 CYS B CA 1
ATOM 5212 C C . CYS B 1 206 ? 6.836 26.266 4.262 1 98.81 206 CYS B C 1
ATOM 5214 O O . CYS B 1 206 ? 7.844 26.469 4.934 1 98.81 206 CYS B O 1
ATOM 5216 N N . ALA B 1 207 ? 6.203 25.141 4.336 1 98.81 207 ALA B N 1
ATOM 5217 C CA . ALA B 1 207 ? 6.676 24.031 5.16 1 98.81 207 ALA B CA 1
ATOM 5218 C C . ALA B 1 207 ? 8.047 23.562 4.699 1 98.81 207 ALA B C 1
ATOM 5220 O O . ALA B 1 207 ? 8.891 23.188 5.52 1 98.81 207 ALA B O 1
ATOM 5221 N N . LEU B 1 208 ? 8.297 23.625 3.42 1 98.88 208 LEU B N 1
ATOM 5222 C CA . LEU B 1 208 ? 9.492 23.016 2.838 1 98.88 208 LEU B CA 1
ATOM 5223 C C . LEU B 1 208 ? 10.617 24.047 2.713 1 98.88 208 LEU B C 1
ATOM 5225 O O . LEU B 1 208 ? 11.789 23.688 2.604 1 98.88 208 LEU B O 1
ATOM 5229 N N . ALA B 1 209 ? 10.227 25.375 2.711 1 98.88 209 ALA B N 1
ATOM 5230 C CA . ALA B 1 209 ? 11.219 26.391 2.387 1 98.88 209 ALA B CA 1
ATOM 5231 C C . ALA B 1 209 ? 11.234 27.5 3.439 1 98.88 209 ALA B C 1
ATOM 5233 O O . ALA B 1 209 ? 12.078 28.391 3.396 1 98.88 209 ALA B O 1
ATOM 5234 N N . GLY B 1 210 ? 10.289 27.484 4.367 1 98.81 210 GLY B N 1
ATOM 5235 C CA . GLY B 1 210 ? 10.227 28.5 5.418 1 98.81 210 GLY B CA 1
ATOM 5236 C C . GLY B 1 210 ? 9.555 29.781 4.969 1 98.81 210 GLY B C 1
ATOM 5237 O O . GLY B 1 210 ? 9.523 30.766 5.715 1 98.81 210 GLY B O 1
ATOM 5238 N N . THR B 1 211 ? 9.047 29.812 3.746 1 98.69 211 THR B N 1
ATOM 5239 C CA . THR B 1 211 ? 8.344 30.938 3.143 1 98.69 211 THR B CA 1
ATOM 5240 C C . THR B 1 211 ? 7.414 30.469 2.027 1 98.69 211 THR B C 1
ATOM 5242 O O . THR B 1 211 ? 7.613 29.391 1.463 1 98.69 211 THR B O 1
ATOM 5245 N N . SER B 1 212 ? 6.375 31.234 1.816 1 98.56 212 SER B N 1
ATOM 5246 C CA . SER B 1 212 ? 5.566 31 0.627 1 98.56 212 SER B CA 1
ATOM 5247 C C . SER B 1 212 ? 6.086 31.781 -0.57 1 98.56 212 SER B C 1
ATOM 5249 O O . SER B 1 212 ? 5.52 31.703 -1.662 1 98.56 212 SER B O 1
ATOM 5251 N N . ALA B 1 213 ? 7.109 32.562 -0.284 1 98.56 213 ALA B N 1
ATOM 5252 C CA . ALA B 1 213 ? 7.734 33.375 -1.328 1 98.56 213 ALA B CA 1
ATOM 5253 C C . ALA B 1 213 ? 6.715 34.281 -1.993 1 98.56 213 ALA B C 1
ATOM 5255 O O . ALA B 1 213 ? 6.711 34.438 -3.217 1 98.56 213 ALA B O 1
ATOM 5256 N N . GLY B 1 214 ? 5.824 34.812 -1.211 1 98.44 214 GLY B N 1
ATOM 5257 C CA . GLY B 1 214 ? 4.844 35.781 -1.684 1 98.44 214 GLY B CA 1
ATOM 5258 C C . GLY B 1 214 ? 3.643 35.125 -2.344 1 98.44 214 GLY B C 1
ATOM 5259 O O . GLY B 1 214 ? 2.758 35.812 -2.852 1 98.44 214 GLY B O 1
ATOM 5260 N N . HIS B 1 215 ? 3.604 33.844 -2.416 1 98.62 215 HIS B N 1
ATOM 5261 C CA . HIS B 1 215 ? 2.459 33.156 -3.014 1 98.62 215 HIS B CA 1
ATOM 5262 C C . HIS B 1 215 ? 1.316 33 -2.012 1 98.62 215 HIS B C 1
ATOM 5264 O O . HIS B 1 215 ? 1.534 32.625 -0.866 1 98.62 215 HIS B O 1
ATOM 5270 N N . GLY B 1 216 ? 0.131 33.344 -2.439 1 98.44 216 GLY B N 1
ATOM 5271 C CA . GLY B 1 216 ? -1.062 33.219 -1.613 1 98.44 216 GLY B CA 1
ATOM 5272 C C . GLY B 1 216 ? -2.193 32.469 -2.289 1 98.44 216 GLY B C 1
ATOM 5273 O O . GLY B 1 216 ? -3.295 32.406 -1.745 1 98.44 216 GLY B O 1
ATOM 5274 N N . GLN B 1 217 ? -1.909 31.906 -3.428 1 98.12 217 GLN B N 1
ATOM 5275 C CA . GLN B 1 217 ? -2.842 31.078 -4.184 1 98.12 217 GLN B CA 1
ATOM 5276 C C . GLN B 1 217 ? -2.117 29.922 -4.871 1 98.12 217 GLN B C 1
ATOM 5278 O O . GLN B 1 217 ? -0.889 29.938 -4.988 1 98.12 217 GLN B O 1
ATOM 5283 N N . ASN B 1 218 ? -2.848 28.891 -5.23 1 97.19 218 ASN B N 1
ATOM 5284 C CA . ASN B 1 218 ? -2.285 27.781 -6.004 1 97.19 218 ASN B CA 1
ATOM 5285 C C . ASN B 1 218 ? -2.021 28.188 -7.449 1 97.19 218 ASN B C 1
ATOM 5287 O O . ASN B 1 218 ? -2.631 27.641 -8.375 1 97.19 218 ASN B O 1
ATOM 5291 N N . ASP B 1 219 ? -1.102 29.062 -7.684 1 97.44 219 ASP B N 1
ATOM 5292 C CA . ASP B 1 219 ? -0.898 29.656 -9 1 97.44 219 ASP B CA 1
ATOM 5293 C C . ASP B 1 219 ? -0.066 28.75 -9.898 1 97.44 219 ASP B C 1
ATOM 5295 O O . ASP B 1 219 ? 0.321 27.656 -9.477 1 97.44 219 ASP B O 1
ATOM 5299 N N . LYS B 1 220 ? 0.219 29.109 -11.086 1 97.25 220 LYS B N 1
ATOM 5300 C CA . LYS B 1 220 ? 0.806 28.266 -12.125 1 97.25 220 LYS B CA 1
ATOM 5301 C C . LYS B 1 220 ? 2.277 27.984 -11.836 1 97.25 220 LYS B C 1
ATOM 5303 O O . LYS B 1 220 ? 2.869 27.078 -12.43 1 97.25 220 LYS B O 1
ATOM 5308 N N . ASP B 1 221 ? 2.904 28.766 -10.969 1 97.75 221 ASP B N 1
ATOM 5309 C CA . ASP B 1 221 ? 4.316 28.547 -10.664 1 97.75 221 ASP B CA 1
ATOM 5310 C C . ASP B 1 221 ? 4.539 27.156 -10.062 1 97.75 221 ASP B C 1
ATOM 5312 O O . ASP B 1 221 ? 5.57 26.531 -10.297 1 97.75 221 ASP B O 1
ATOM 5316 N N . PHE B 1 222 ? 3.58 26.734 -9.352 1 97.69 222 PHE B N 1
ATOM 5317 C CA . PHE B 1 222 ? 3.682 25.422 -8.719 1 97.69 222 PHE B CA 1
ATOM 5318 C C . PHE B 1 222 ? 3.629 24.312 -9.758 1 97.69 222 PHE B C 1
ATOM 5320 O O . PHE B 1 222 ? 4.344 23.312 -9.648 1 97.69 222 PHE B O 1
ATOM 5327 N N . MET B 1 223 ? 2.809 24.453 -10.758 1 96.06 223 MET B N 1
ATOM 5328 C CA . MET B 1 223 ? 2.664 23.469 -11.82 1 96.06 223 MET B CA 1
ATOM 5329 C C . MET B 1 223 ? 3.834 23.531 -12.797 1 96.06 223 MET B C 1
ATOM 5331 O O . MET B 1 223 ? 4.207 22.531 -13.398 1 96.06 223 MET B O 1
ATOM 5335 N N . ASN B 1 224 ? 4.48 24.703 -12.898 1 97.5 224 ASN B N 1
ATOM 5336 C CA . ASN B 1 224 ? 5.523 24.938 -13.891 1 97.5 224 ASN B CA 1
ATOM 5337 C C . ASN B 1 224 ? 6.918 24.812 -13.289 1 97.5 224 ASN B C 1
ATOM 5339 O O . ASN B 1 224 ? 7.906 25.203 -13.906 1 97.5 224 ASN B O 1
ATOM 5343 N N . PHE B 1 225 ? 6.953 24.281 -12.055 1 97.69 225 PHE B N 1
ATOM 5344 C CA . PHE B 1 225 ? 8.227 24.062 -11.383 1 97.69 225 PHE B CA 1
ATOM 5345 C C . PHE B 1 225 ? 9.016 25.375 -11.281 1 97.69 225 PHE B C 1
ATOM 5347 O O . PHE B 1 225 ? 10.227 25.391 -11.539 1 97.69 225 PHE B O 1
ATOM 5354 N N . ALA B 1 226 ? 8.352 26.469 -10.938 1 98.19 226 ALA B N 1
ATOM 5355 C CA . ALA B 1 226 ? 8.953 27.781 -11.164 1 98.19 226 ALA B CA 1
ATOM 5356 C C . ALA B 1 226 ? 9.219 28.484 -9.844 1 98.19 226 ALA B C 1
ATOM 5358 O O . ALA B 1 226 ? 9.312 29.719 -9.805 1 98.19 226 ALA B O 1
ATOM 5359 N N . ILE B 1 227 ? 9.305 27.797 -8.742 1 98.5 227 ILE B N 1
ATOM 5360 C CA . ILE B 1 227 ? 9.641 28.406 -7.457 1 98.5 227 ILE B CA 1
ATOM 5361 C C . ILE B 1 227 ? 11.156 28.453 -7.289 1 98.5 227 ILE B C 1
ATOM 5363 O O . ILE B 1 227 ? 11.805 27.422 -7.102 1 98.5 227 ILE B O 1
ATOM 5367 N N . PRO B 1 228 ? 11.75 29.594 -7.258 1 97.88 228 PRO B N 1
ATOM 5368 C CA . PRO B 1 228 ? 13.211 29.656 -7.219 1 97.88 228 PRO B CA 1
ATOM 5369 C C . PRO B 1 228 ? 13.773 29.578 -5.801 1 97.88 228 PRO B C 1
ATOM 5371 O O . PRO B 1 228 ? 14.984 29.453 -5.617 1 97.88 228 PRO B O 1
ATOM 5374 N N . THR B 1 229 ? 12.984 29.562 -4.789 1 97.38 229 THR B N 1
ATOM 5375 C CA . THR B 1 229 ? 13.359 29.578 -3.381 1 97.38 229 THR B CA 1
ATOM 5376 C C . THR B 1 229 ? 14.07 28.281 -2.996 1 97.38 229 THR B C 1
ATOM 5378 O O . THR B 1 229 ? 13.703 27.203 -3.471 1 97.38 229 THR B O 1
ATOM 5381 N N . GLN B 1 230 ? 15.07 28.359 -2.105 1 97.12 230 GLN B N 1
ATOM 5382 C CA . GLN B 1 230 ? 15.734 27.172 -1.594 1 97.12 230 GLN B CA 1
ATOM 5383 C C . GLN B 1 230 ? 14.805 26.359 -0.702 1 97.12 230 GLN B C 1
ATOM 5385 O O . GLN B 1 230 ? 14.062 26.922 0.108 1 97.12 230 GLN B O 1
ATOM 5390 N N . SER B 1 231 ? 14.844 25.078 -0.884 1 98.25 231 SER B N 1
ATOM 5391 C CA . SER B 1 231 ? 14.023 24.156 -0.099 1 98.25 231 SER B CA 1
ATOM 5392 C C . SER B 1 231 ? 14.891 23.203 0.723 1 98.25 231 SER B C 1
ATOM 5394 O O . SER B 1 231 ? 16.109 23.203 0.579 1 98.25 231 SER B O 1
ATOM 5396 N N . ILE B 1 232 ? 14.266 22.422 1.524 1 98.88 232 ILE B N 1
ATOM 5397 C CA . ILE B 1 232 ? 14.914 21.391 2.318 1 98.88 232 ILE B CA 1
ATOM 5398 C C . ILE B 1 232 ? 15.562 20.359 1.394 1 98.88 232 ILE B C 1
ATOM 5400 O O . ILE B 1 232 ? 16.594 19.766 1.736 1 98.88 232 ILE B O 1
ATOM 5404 N N . PHE B 1 233 ? 15.047 20.141 0.175 1 98.88 233 PHE B N 1
ATOM 5405 C CA . PHE B 1 233 ? 15.609 19.188 -0.765 1 98.88 233 PHE B CA 1
ATOM 5406 C C . PHE B 1 233 ? 16.938 19.672 -1.318 1 98.88 233 PHE B C 1
ATOM 5408 O O . PHE B 1 233 ? 17.875 18.891 -1.475 1 98.88 233 PHE B O 1
ATOM 5415 N N . GLU B 1 234 ? 16.984 20.953 -1.632 1 98.62 234 GLU B N 1
ATOM 5416 C CA . GLU B 1 234 ? 18.25 21.531 -2.068 1 98.62 234 GLU B CA 1
ATOM 5417 C C . GLU B 1 234 ? 19.281 21.484 -0.951 1 98.62 234 GLU B C 1
ATOM 5419 O O . GLU B 1 234 ? 20.453 21.188 -1.194 1 98.62 234 GLU B O 1
ATOM 5424 N N . ALA B 1 235 ? 18.859 21.844 0.233 1 98.81 235 ALA B N 1
ATOM 5425 C CA . ALA B 1 235 ? 19.766 21.75 1.383 1 98.81 235 ALA B CA 1
ATOM 5426 C C . ALA B 1 235 ? 20.25 20.328 1.586 1 98.81 235 ALA B C 1
ATOM 5428 O O . ALA B 1 235 ? 21.422 20.109 1.929 1 98.81 235 ALA B O 1
ATOM 5429 N N . ALA B 1 236 ? 19.359 19.344 1.432 1 98.81 236 ALA B N 1
ATOM 5430 C CA . ALA B 1 236 ? 19.734 17.938 1.532 1 98.81 236 ALA B CA 1
ATOM 5431 C C . ALA B 1 236 ? 20.812 17.578 0.508 1 98.81 236 ALA B C 1
ATOM 5433 O O . ALA B 1 236 ? 21.797 16.906 0.836 1 98.81 236 ALA B O 1
ATOM 5434 N N . ASN B 1 237 ? 20.609 18.031 -0.731 1 98.69 237 ASN B N 1
ATOM 5435 C CA . ASN B 1 237 ? 21.625 17.828 -1.752 1 98.69 237 ASN B CA 1
ATOM 5436 C C . ASN B 1 237 ? 22.969 18.406 -1.319 1 98.69 237 ASN B C 1
ATOM 5438 O O . ASN B 1 237 ? 24 17.75 -1.447 1 98.69 237 ASN B O 1
ATOM 5442 N N . GLU B 1 238 ? 22.953 19.609 -0.813 1 98.31 238 GLU B N 1
ATOM 5443 C CA . GLU B 1 238 ? 24.188 20.297 -0.415 1 98.31 238 GLU B CA 1
ATOM 5444 C C . GLU B 1 238 ? 24.891 19.562 0.715 1 98.31 238 GLU B C 1
ATOM 5446 O O . GLU B 1 238 ? 26.125 19.594 0.81 1 98.31 238 GLU B O 1
ATOM 5451 N N . LYS B 1 239 ? 24.109 18.922 1.544 1 98.31 239 LYS B N 1
ATOM 5452 C CA . LYS B 1 239 ? 24.656 18.188 2.686 1 98.31 239 LYS B CA 1
ATOM 5453 C C . LYS B 1 239 ? 24.922 16.734 2.33 1 98.31 239 LYS B C 1
ATOM 5455 O O . LYS B 1 239 ? 25.328 15.945 3.188 1 98.31 239 LYS B O 1
ATOM 5460 N N . ASN B 1 240 ? 24.656 16.266 1.097 1 98.38 240 ASN B N 1
ATOM 5461 C CA . ASN B 1 240 ? 24.812 14.906 0.604 1 98.38 240 ASN B CA 1
ATOM 5462 C C . ASN B 1 240 ? 23.922 13.922 1.367 1 98.38 240 ASN B C 1
ATOM 5464 O O . ASN B 1 240 ? 24.359 12.82 1.703 1 98.38 240 ASN B O 1
ATOM 5468 N N . LEU B 1 241 ? 22.797 14.398 1.73 1 98.75 241 LEU B N 1
ATOM 5469 C CA . LEU B 1 241 ? 21.781 13.531 2.332 1 98.75 241 LEU B CA 1
ATOM 5470 C C . LEU B 1 241 ? 20.984 12.805 1.258 1 98.75 241 LEU B C 1
ATOM 5472 O O . LEU B 1 241 ? 20.656 13.383 0.219 1 98.75 241 LEU B O 1
ATOM 5476 N N . THR B 1 242 ? 20.703 11.523 1.497 1 98.81 242 THR B N 1
ATOM 5477 C CA . THR B 1 242 ? 19.797 10.797 0.606 1 98.81 242 THR B CA 1
ATOM 5478 C C . THR B 1 242 ? 18.359 11.188 0.873 1 98.81 242 THR B C 1
ATOM 5480 O O . THR B 1 242 ? 17.953 11.367 2.025 1 98.81 242 THR B O 1
ATOM 5483 N N . TRP B 1 243 ? 17.625 11.43 -0.245 1 98.88 243 TRP B N 1
ATOM 5484 C CA . TRP B 1 243 ? 16.219 11.75 -0.068 1 98.88 243 TRP B CA 1
ATOM 5485 C C . TRP B 1 243 ? 15.398 11.297 -1.275 1 98.88 243 TRP B C 1
ATOM 5487 O O . TRP B 1 243 ? 15.93 11.18 -2.383 1 98.88 243 TRP B O 1
ATOM 5497 N N . LEU B 1 244 ? 14.141 10.938 -1.038 1 98.94 244 LEU B N 1
ATOM 5498 C CA . LEU B 1 244 ? 13.148 10.656 -2.07 1 98.94 244 LEU B CA 1
ATOM 5499 C C . LEU B 1 244 ? 11.828 11.344 -1.759 1 98.94 244 LEU B C 1
ATOM 5501 O O . LEU B 1 244 ? 11.43 11.445 -0.595 1 98.94 244 LEU B O 1
ATOM 5505 N N . ASN B 1 245 ? 11.203 11.914 -2.775 1 98.88 245 ASN B N 1
ATOM 5506 C CA . ASN B 1 245 ? 9.797 12.297 -2.742 1 98.88 245 ASN B CA 1
ATOM 5507 C C . ASN B 1 245 ? 8.906 11.195 -3.311 1 98.88 245 ASN B C 1
ATOM 5509 O O . ASN B 1 245 ? 8.898 10.961 -4.52 1 98.88 245 ASN B O 1
ATOM 5513 N N . TYR B 1 246 ? 8.227 10.523 -2.398 1 98.62 246 TYR B N 1
ATOM 5514 C CA . TYR B 1 246 ? 7.297 9.477 -2.793 1 98.62 246 TYR B CA 1
ATOM 5515 C C . TYR B 1 246 ? 5.961 10.062 -3.232 1 98.62 246 TYR B C 1
ATOM 5517 O O . TYR B 1 246 ? 5.18 10.531 -2.402 1 98.62 246 TYR B O 1
ATOM 5525 N N . ASP B 1 247 ? 5.68 10.023 -4.523 1 97.69 247 ASP B N 1
ATOM 5526 C CA . ASP B 1 247 ? 4.59 10.758 -5.16 1 97.69 247 ASP B CA 1
ATOM 5527 C C . ASP B 1 247 ? 3.314 9.914 -5.211 1 97.69 247 ASP B C 1
ATOM 5529 O O . ASP B 1 247 ? 3.223 8.961 -5.988 1 97.69 247 ASP B O 1
ATOM 5533 N N . GLY B 1 248 ? 2.316 10.328 -4.414 1 95.75 248 GLY B N 1
ATOM 5534 C CA . GLY B 1 248 ? 0.993 9.727 -4.453 1 95.75 248 GLY B CA 1
ATOM 5535 C C . GLY B 1 248 ? -0.07 10.656 -5.012 1 95.75 248 GLY B C 1
ATOM 5536 O O . GLY B 1 248 ? -1.267 10.383 -4.887 1 95.75 248 GLY B O 1
ATOM 5537 N N . THR B 1 249 ? 0.132 11.852 -5.574 1 91.06 249 THR B N 1
ATOM 5538 C CA . THR B 1 249 ? -0.779 12.93 -5.93 1 91.06 249 THR B CA 1
ATOM 5539 C C . THR B 1 249 ? -1.741 12.492 -7.027 1 91.06 249 THR B C 1
ATOM 5541 O O . THR B 1 249 ? -2.771 13.133 -7.25 1 91.06 249 THR B O 1
ATOM 5544 N N . ASN B 1 250 ? -1.685 11.398 -7.668 1 86.31 250 ASN B N 1
ATOM 5545 C CA . ASN B 1 250 ? -2.465 10.93 -8.805 1 86.31 250 ASN B CA 1
ATOM 5546 C C . ASN B 1 250 ? -2.467 11.953 -9.938 1 86.31 250 ASN B C 1
ATOM 5548 O O . ASN B 1 250 ? -3.465 12.102 -10.648 1 86.31 250 ASN B O 1
ATOM 5552 N N . LYS B 1 251 ? -1.615 13.008 -9.977 1 84.75 251 LYS B N 1
ATOM 5553 C CA . LYS B 1 251 ? -1.303 13.977 -11.023 1 84.75 251 LYS B CA 1
ATOM 5554 C C . LYS B 1 251 ? -2.209 15.195 -10.938 1 84.75 251 LYS B C 1
ATOM 5556 O O . LYS B 1 251 ? -2.311 15.977 -11.883 1 84.75 251 LYS B O 1
ATOM 5561 N N . VAL B 1 252 ? -2.885 15.352 -9.836 1 82.5 252 VAL B N 1
ATOM 5562 C CA . VAL B 1 252 ? -3.701 16.547 -9.617 1 82.5 252 VAL B CA 1
ATOM 5563 C C . VAL B 1 252 ? -2.803 17.734 -9.289 1 82.5 252 VAL B C 1
ATOM 5565 O O . VAL B 1 252 ? -3.086 18.859 -9.695 1 82.5 252 VAL B O 1
ATOM 5568 N N . PHE B 1 253 ? -1.776 17.469 -8.562 1 88.5 253 PHE B N 1
ATOM 5569 C CA . PHE B 1 253 ? -0.725 18.422 -8.219 1 88.5 253 PHE B CA 1
ATOM 5570 C C . PHE B 1 253 ? 0.65 17.844 -8.531 1 88.5 253 PHE B C 1
ATOM 5572 O O . PHE B 1 253 ? 0.793 16.625 -8.711 1 88.5 253 PHE B O 1
ATOM 5579 N N . GLN B 1 254 ? 1.564 18.781 -8.664 1 93.88 254 GLN B N 1
ATOM 5580 C CA . GLN B 1 254 ? 2.938 18.297 -8.75 1 93.88 254 GLN B CA 1
ATOM 5581 C C . GLN B 1 254 ? 3.422 17.781 -7.395 1 93.88 254 GLN B C 1
ATOM 5583 O O . GLN B 1 254 ? 2.994 18.281 -6.348 1 93.88 254 GLN B O 1
ATOM 5588 N N . PRO B 1 255 ? 4.258 16.719 -7.461 1 97.56 255 PRO B N 1
ATOM 5589 C CA . PRO B 1 255 ? 4.949 16.438 -6.203 1 97.56 255 PRO B CA 1
ATOM 5590 C C . PRO B 1 255 ? 5.656 17.656 -5.621 1 97.56 255 PRO B C 1
ATOM 5592 O O . PRO B 1 255 ? 6.246 18.438 -6.363 1 97.56 255 PRO B O 1
ATOM 5595 N N . ASP B 1 256 ? 5.621 17.812 -4.348 1 98.44 256 ASP B N 1
ATOM 5596 C CA . ASP B 1 256 ? 6.027 19.062 -3.707 1 98.44 256 ASP B CA 1
ATOM 5597 C C . ASP B 1 256 ? 7.484 19.391 -4.02 1 98.44 256 ASP B C 1
ATOM 5599 O O . ASP B 1 256 ? 7.84 20.547 -4.188 1 98.44 256 ASP B O 1
ATOM 5603 N N . SER B 1 257 ? 8.32 18.391 -4.125 1 98.75 257 SER B N 1
ATOM 5604 C CA . SER B 1 257 ? 9.734 18.656 -4.395 1 98.75 257 SER B CA 1
ATOM 5605 C C . SER B 1 257 ? 9.922 19.328 -5.75 1 98.75 257 SER B C 1
ATOM 5607 O O . SER B 1 257 ? 10.883 20.078 -5.945 1 98.75 257 SER B O 1
ATOM 5609 N N . LEU B 1 258 ? 9.016 19.156 -6.656 1 98.44 258 LEU B N 1
ATOM 5610 C CA . LEU B 1 258 ? 9.18 19.656 -8.016 1 98.44 258 LEU B CA 1
ATOM 5611 C C . LEU B 1 258 ? 8.633 21.078 -8.133 1 98.44 258 LEU B C 1
ATOM 5613 O O . LEU B 1 258 ? 8.766 21.719 -9.18 1 98.44 258 LEU B O 1
ATOM 5617 N N . PHE B 1 259 ? 8.055 21.609 -7 1 98.44 259 PHE B N 1
ATOM 5618 C CA . PHE B 1 259 ? 7.734 23.031 -7.012 1 98.44 259 PHE B CA 1
ATOM 5619 C C . PHE B 1 259 ? 8.961 23.859 -7.363 1 98.44 259 PHE B C 1
ATOM 5621 O O . PHE B 1 259 ? 8.852 24.922 -8 1 98.44 259 PHE B O 1
ATOM 5628 N N . PHE B 1 260 ? 10.055 23.391 -6.977 1 98.75 260 PHE B N 1
ATOM 5629 C CA . PHE B 1 260 ? 11.273 24.188 -6.934 1 98.75 260 PHE B CA 1
ATOM 5630 C C . PHE B 1 260 ? 12.07 24.031 -8.227 1 98.75 260 PHE B C 1
ATOM 5632 O O . PHE B 1 260 ? 12.414 22.906 -8.617 1 98.75 260 PHE B O 1
ATOM 5639 N N . THR B 1 261 ? 12.438 25.109 -8.812 1 98.56 261 THR B N 1
ATOM 5640 C CA . THR B 1 261 ? 13.117 25.156 -10.094 1 98.56 261 THR B CA 1
ATOM 5641 C C . THR B 1 261 ? 14.414 24.359 -10.047 1 98.56 261 THR B C 1
ATOM 5643 O O . THR B 1 261 ? 14.688 23.562 -10.945 1 98.56 261 THR B O 1
ATOM 5646 N N . ASN B 1 262 ? 15.141 24.547 -9.008 1 98.19 262 ASN B N 1
ATOM 5647 C CA . ASN B 1 262 ? 16.438 23.875 -8.875 1 98.19 262 ASN B CA 1
ATOM 5648 C C . ASN B 1 262 ? 16.281 22.359 -8.797 1 98.19 262 ASN B C 1
ATOM 5650 O O . ASN B 1 262 ? 17.047 21.625 -9.406 1 98.19 262 ASN B O 1
ATOM 5654 N N . ILE B 1 263 ? 15.328 21.875 -8.078 1 98.62 263 ILE B N 1
ATOM 5655 C CA . ILE B 1 263 ? 15.133 20.438 -7.883 1 98.62 263 ILE B CA 1
ATOM 5656 C C . ILE B 1 263 ? 14.664 19.797 -9.188 1 98.62 263 ILE B C 1
ATOM 5658 O O . ILE B 1 263 ? 15.125 18.719 -9.555 1 98.62 263 ILE B O 1
ATOM 5662 N N . ASN B 1 264 ? 13.719 20.469 -9.844 1 98.44 264 ASN B N 1
ATOM 5663 C CA . ASN B 1 264 ? 13.258 19.969 -11.133 1 98.44 264 ASN B CA 1
ATOM 5664 C C . ASN B 1 264 ? 14.422 19.781 -12.102 1 98.44 264 ASN B C 1
ATOM 5666 O O . ASN B 1 264 ? 14.438 18.812 -12.875 1 98.44 264 ASN B O 1
ATOM 5670 N N . LYS B 1 265 ? 15.398 20.609 -12.023 1 98.12 265 LYS B N 1
ATOM 5671 C CA . LYS B 1 265 ? 16.547 20.578 -12.938 1 98.12 265 LYS B CA 1
ATOM 5672 C C . LYS B 1 265 ? 17.562 19.531 -12.5 1 98.12 265 LYS B C 1
ATOM 5674 O O . LYS B 1 265 ? 18.188 18.875 -13.336 1 98.12 265 LYS B O 1
ATOM 5679 N N . THR B 1 266 ? 17.672 19.344 -11.172 1 98.38 266 THR B N 1
ATOM 5680 C CA . THR B 1 266 ? 18.859 18.625 -10.695 1 98.38 266 THR B CA 1
ATOM 5681 C C . THR B 1 266 ? 18.484 17.25 -10.172 1 98.38 266 THR B C 1
ATOM 5683 O O . THR B 1 266 ? 19.312 16.328 -10.164 1 98.38 266 THR B O 1
ATOM 5686 N N . SER B 1 267 ? 17.25 17.125 -9.719 1 98.69 267 SER B N 1
ATOM 5687 C CA . SER B 1 267 ? 16.969 15.953 -8.906 1 98.69 267 SER B CA 1
ATOM 5688 C C . SER B 1 267 ? 15.586 15.383 -9.203 1 98.69 267 SER B C 1
ATOM 5690 O O . SER B 1 267 ? 14.938 14.82 -8.328 1 98.69 267 SER B O 1
ATOM 5692 N N . ARG B 1 268 ? 15.062 15.625 -10.383 1 98.06 268 ARG B N 1
ATOM 5693 C CA . ARG B 1 268 ? 13.742 15.117 -10.742 1 98.06 268 ARG B CA 1
ATOM 5694 C C . ARG B 1 268 ? 13.656 13.609 -10.531 1 98.06 268 ARG B C 1
ATOM 5696 O O . ARG B 1 268 ? 12.594 13.086 -10.195 1 98.06 268 ARG B O 1
ATOM 5703 N N . ALA B 1 269 ? 14.742 12.875 -10.68 1 98.12 269 ALA B N 1
ATOM 5704 C CA . ALA B 1 269 ? 14.805 11.422 -10.562 1 98.12 269 ALA B CA 1
ATOM 5705 C C . ALA B 1 269 ? 14.516 10.969 -9.133 1 98.12 269 ALA B C 1
ATOM 5707 O O . ALA B 1 269 ? 14.25 9.789 -8.898 1 98.12 269 ALA B O 1
ATOM 5708 N N . ASN B 1 270 ? 14.594 11.867 -8.18 1 98.75 270 ASN B N 1
ATOM 5709 C CA . ASN B 1 270 ? 14.312 11.539 -6.781 1 98.75 270 ASN B CA 1
ATOM 5710 C C . ASN B 1 270 ? 12.812 11.453 -6.516 1 98.75 270 ASN B C 1
ATOM 5712 O O . ASN B 1 270 ? 12.398 11.078 -5.414 1 98.75 270 ASN B O 1
ATOM 5716 N N . VAL B 1 271 ? 12.039 11.773 -7.508 1 98.56 271 VAL B N 1
ATOM 5717 C CA . VAL B 1 271 ? 10.602 11.586 -7.387 1 98.56 271 VAL B CA 1
ATOM 5718 C C . VAL B 1 271 ? 10.219 10.195 -7.879 1 98.56 271 VAL B C 1
ATOM 5720 O O . VAL B 1 271 ? 10.461 9.844 -9.039 1 98.56 271 VAL B O 1
ATOM 5723 N N . VAL B 1 272 ? 9.695 9.414 -6.98 1 97.06 272 VAL B N 1
ATOM 5724 C CA . VAL B 1 272 ? 9.32 8.039 -7.297 1 97.06 272 VAL B CA 1
ATOM 5725 C C . VAL B 1 272 ? 7.891 7.773 -6.84 1 97.06 272 VAL B C 1
ATOM 5727 O O . VAL B 1 272 ? 7.352 8.5 -6.008 1 97.06 272 VAL B O 1
ATOM 5730 N N . PRO B 1 273 ? 7.207 6.766 -7.383 1 94.44 273 PRO B N 1
ATOM 5731 C CA . PRO B 1 273 ? 5.84 6.461 -6.965 1 94.44 273 PRO B CA 1
ATOM 5732 C C . PRO B 1 273 ? 5.734 6.125 -5.48 1 94.44 273 PRO B C 1
ATOM 5734 O O . PRO B 1 273 ? 6.664 5.559 -4.906 1 94.44 273 PRO B O 1
ATOM 5737 N N . VAL B 1 274 ? 4.609 6.43 -4.914 1 97 274 VAL B N 1
ATOM 5738 C CA . VAL B 1 274 ? 4.395 6.266 -3.479 1 97 274 VAL B CA 1
ATOM 5739 C C . VAL B 1 274 ? 4.52 4.793 -3.102 1 97 274 VAL B C 1
ATOM 5741 O O . VAL B 1 274 ? 4.938 4.465 -1.988 1 97 274 VAL B O 1
ATOM 5744 N N . GLU B 1 275 ? 4.277 3.852 -4.012 1 94.44 275 GLU B N 1
ATOM 5745 C CA . GLU B 1 275 ? 4.41 2.42 -3.75 1 94.44 275 GLU B CA 1
ATOM 5746 C C . GLU B 1 275 ? 5.84 2.064 -3.355 1 94.44 275 GLU B C 1
ATOM 5748 O O . GLU B 1 275 ? 6.059 1.156 -2.549 1 94.44 275 GLU B O 1
ATOM 5753 N N . ASN B 1 276 ? 6.816 2.801 -3.91 1 97.12 276 ASN B N 1
ATOM 5754 C CA . ASN B 1 276 ? 8.219 2.559 -3.582 1 97.12 276 ASN B CA 1
ATOM 5755 C C . ASN B 1 276 ? 8.5 2.814 -2.104 1 97.12 276 ASN B C 1
ATOM 5757 O O . ASN B 1 276 ? 9.414 2.217 -1.529 1 97.12 276 ASN B O 1
ATOM 5761 N N . PHE B 1 277 ? 7.711 3.645 -1.489 1 98.75 277 PHE B N 1
ATOM 5762 C CA . PHE B 1 277 ? 7.914 3.898 -0.068 1 98.75 277 PHE B CA 1
ATOM 5763 C C . PHE B 1 277 ? 7.719 2.623 0.744 1 98.75 277 PHE B C 1
ATOM 5765 O O . PHE B 1 277 ? 8.523 2.316 1.628 1 98.75 277 PHE B O 1
ATOM 5772 N N . PHE B 1 278 ? 6.656 1.98 0.462 1 98.44 278 PHE B N 1
ATOM 5773 C CA . PHE B 1 278 ? 6.344 0.776 1.222 1 98.44 278 PHE B CA 1
ATOM 5774 C C . PHE B 1 278 ? 7.402 -0.297 0.998 1 98.44 278 PHE B C 1
ATOM 5776 O O . PHE B 1 278 ? 7.832 -0.959 1.944 1 98.44 278 PHE B O 1
ATOM 5783 N N . GLN B 1 279 ? 7.887 -0.397 -0.215 1 97.56 279 GLN B N 1
ATOM 5784 C CA . GLN B 1 279 ? 8.984 -1.313 -0.506 1 97.56 279 GLN B CA 1
ATOM 5785 C C . GLN B 1 279 ? 10.234 -0.95 0.293 1 97.56 279 GLN B C 1
ATOM 5787 O O . GLN B 1 279 ? 10.82 -1.806 0.954 1 97.56 279 GLN B O 1
ATOM 5792 N N . ASP B 1 280 ? 10.562 0.334 0.253 1 98.44 280 ASP B N 1
ATOM 5793 C CA . ASP B 1 280 ? 11.773 0.805 0.918 1 98.44 280 ASP B CA 1
ATOM 5794 C C . ASP B 1 280 ? 11.672 0.626 2.432 1 98.44 280 ASP B C 1
ATOM 5796 O O . ASP B 1 280 ? 12.648 0.254 3.082 1 98.44 280 ASP B O 1
ATOM 5800 N N . ALA B 1 281 ? 10.484 0.892 2.957 1 98.81 281 ALA B N 1
ATOM 5801 C CA . ALA B 1 281 ? 10.289 0.759 4.398 1 98.81 281 ALA B CA 1
ATOM 5802 C C . ALA B 1 281 ? 10.414 -0.696 4.84 1 98.81 281 ALA B C 1
ATOM 5804 O O . ALA B 1 281 ? 11.188 -1.012 5.746 1 98.81 281 ALA B O 1
ATOM 5805 N N . TYR B 1 282 ? 9.734 -1.621 4.195 1 98.62 282 TYR B N 1
ATOM 5806 C CA . TYR B 1 282 ? 9.727 -3.027 4.582 1 98.62 282 TYR B CA 1
ATOM 5807 C C . TYR B 1 282 ? 11.102 -3.656 4.363 1 98.62 282 TYR B C 1
ATOM 5809 O O . TYR B 1 282 ? 11.531 -4.508 5.145 1 98.62 282 TYR B O 1
ATOM 5817 N N . LEU B 1 283 ? 11.82 -3.219 3.334 1 98 283 LEU B N 1
ATOM 5818 C CA . LEU B 1 283 ? 13.094 -3.85 2.986 1 98 283 LEU B CA 1
ATOM 5819 C C . LEU B 1 283 ? 14.258 -3.154 3.686 1 98 283 LEU B C 1
ATOM 5821 O O . LEU B 1 283 ? 15.398 -3.605 3.596 1 98 283 LEU B O 1
ATOM 5825 N N . GLY B 1 284 ? 14.008 -1.992 4.355 1 97.81 284 GLY B N 1
ATOM 5826 C CA . GLY B 1 284 ? 15.031 -1.325 5.148 1 97.81 284 GLY B CA 1
ATOM 5827 C C . GLY B 1 284 ? 15.984 -0.494 4.316 1 97.81 284 GLY B C 1
ATOM 5828 O O . GLY B 1 284 ? 17.188 -0.447 4.598 1 97.81 284 GLY B O 1
ATOM 5829 N N . VAL B 1 285 ? 15.438 0.124 3.26 1 97.75 285 VAL B N 1
ATOM 5830 C CA . VAL B 1 285 ? 16.328 0.907 2.416 1 97.75 285 VAL B CA 1
ATOM 5831 C C . VAL B 1 285 ? 15.812 2.34 2.301 1 97.75 285 VAL B C 1
ATOM 5833 O O . VAL B 1 285 ? 16.031 3.008 1.288 1 97.75 285 VAL B O 1
ATOM 5836 N N . LEU B 1 286 ? 15.055 2.824 3.281 1 98.69 286 LEU B N 1
ATOM 5837 C CA . LEU B 1 286 ? 14.617 4.215 3.322 1 98.69 286 LEU B CA 1
ATOM 5838 C C . LEU B 1 286 ? 15.805 5.164 3.215 1 98.69 286 LEU B C 1
ATOM 5840 O O . LEU B 1 286 ? 16.844 4.926 3.816 1 98.69 286 LEU B O 1
ATOM 5844 N N . PRO B 1 287 ? 15.656 6.223 2.502 1 98.88 287 PRO B N 1
ATOM 5845 C CA . PRO B 1 287 ? 16.656 7.289 2.574 1 98.88 287 PRO B CA 1
ATOM 5846 C C . PRO B 1 287 ? 16.625 8.039 3.902 1 98.88 287 PRO B C 1
ATOM 5848 O O . PRO B 1 287 ? 15.805 7.73 4.77 1 98.88 287 PRO B O 1
ATOM 5851 N N . GLN B 1 288 ? 17.547 8.945 4.043 1 98.94 288 GLN B N 1
ATOM 5852 C CA . GLN B 1 288 ? 17.594 9.766 5.254 1 98.94 288 GLN B CA 1
ATOM 5853 C C . GLN B 1 288 ? 16.359 10.656 5.359 1 98.94 288 GLN B C 1
ATOM 5855 O O . GLN B 1 288 ? 15.852 10.891 6.453 1 98.94 288 GLN B O 1
ATOM 5860 N N . LEU B 1 289 ? 15.859 11.172 4.195 1 98.94 289 LEU B N 1
ATOM 5861 C CA . LEU B 1 289 ? 14.656 11.992 4.152 1 98.94 289 LEU B CA 1
ATOM 5862 C C . LEU B 1 289 ? 13.641 11.406 3.172 1 98.94 289 LEU B C 1
ATOM 5864 O O . LEU B 1 289 ? 13.891 11.367 1.965 1 98.94 289 LEU B O 1
ATOM 5868 N N . SER B 1 290 ? 12.578 10.898 3.684 1 98.94 290 SER B N 1
ATOM 5869 C CA . SER B 1 290 ? 11.422 10.453 2.916 1 98.94 290 SER B CA 1
ATOM 5870 C C . SER B 1 290 ? 10.266 11.445 3.016 1 98.94 290 SER B C 1
ATOM 5872 O O . SER B 1 290 ? 9.766 11.719 4.109 1 98.94 290 SER B O 1
ATOM 5874 N N . TYR B 1 291 ? 9.898 12.031 1.907 1 98.94 291 TYR B N 1
ATOM 5875 C CA . TYR B 1 291 ? 8.742 12.922 1.846 1 98.94 291 TYR B CA 1
ATOM 5876 C C . TYR B 1 291 ? 7.605 12.289 1.059 1 98.94 291 TYR B C 1
ATOM 5878 O O . TYR B 1 291 ? 7.809 11.805 -0.057 1 98.94 291 TYR B O 1
ATOM 5886 N N . ILE B 1 292 ? 6.387 12.297 1.592 1 98.81 292 ILE B N 1
ATOM 5887 C CA . ILE B 1 292 ? 5.289 11.547 0.999 1 98.81 292 ILE B CA 1
ATOM 5888 C C . ILE B 1 292 ? 4.141 12.484 0.653 1 98.81 292 ILE B C 1
ATOM 5890 O O . ILE B 1 292 ? 3.631 13.203 1.521 1 98.81 292 ILE B O 1
ATOM 5894 N N . ASN B 1 293 ? 3.717 12.5 -0.608 1 97.88 293 ASN B N 1
ATOM 5895 C CA . ASN B 1 293 ? 2.498 13.164 -1.06 1 97.88 293 ASN B CA 1
ATOM 5896 C C . ASN B 1 293 ? 1.336 12.18 -1.168 1 97.88 293 ASN B C 1
ATOM 5898 O O . ASN B 1 293 ? 1.444 11.156 -1.845 1 97.88 293 ASN B O 1
ATOM 5902 N N . PRO B 1 294 ? 0.215 12.477 -0.543 1 97.62 294 PRO B N 1
ATOM 5903 C CA . PRO B 1 294 ? -0.978 11.648 -0.735 1 97.62 294 PRO B CA 1
ATOM 5904 C C . PRO B 1 294 ? -1.739 11.992 -2.012 1 97.62 294 PRO B C 1
ATOM 5906 O O . PRO B 1 294 ? -1.358 12.922 -2.729 1 97.62 294 PRO B O 1
ATOM 5909 N N . SER B 1 295 ? -2.787 11.219 -2.344 1 96.31 295 SER B N 1
ATOM 5910 C CA . SER B 1 295 ? -3.668 11.516 -3.469 1 96.31 295 SER B CA 1
ATOM 5911 C C . SER B 1 295 ? -4.734 12.539 -3.08 1 96.31 295 SER B C 1
ATOM 5913 O O . SER B 1 295 ? -5.109 12.633 -1.91 1 96.31 295 SER B O 1
ATOM 5915 N N . CYS B 1 296 ? -5.195 13.289 -4.07 1 92.94 296 CYS B N 1
ATOM 5916 C CA . CYS B 1 296 ? -6.184 14.336 -3.85 1 92.94 296 CYS B CA 1
ATOM 5917 C C . CYS B 1 296 ? -7.18 14.391 -5 1 92.94 296 CYS B C 1
ATOM 5919 O O . CYS B 1 296 ? -6.875 13.961 -6.113 1 92.94 296 CYS B O 1
ATOM 5921 N N . CYS B 1 297 ? -8.375 15.023 -4.906 1 88.38 297 CYS B N 1
ATOM 5922 C CA . CYS B 1 297 ? -9.125 15.703 -3.855 1 88.38 297 CYS B CA 1
ATOM 5923 C C . CYS B 1 297 ? -10.531 15.133 -3.73 1 88.38 297 CYS B C 1
ATOM 5925 O O . CYS B 1 297 ? -11.234 15.391 -2.75 1 88.38 297 CYS B O 1
ATOM 5927 N N . GLY B 1 298 ? -10.914 14.289 -4.504 1 90.56 298 GLY B N 1
ATOM 5928 C CA . GLY B 1 298 ? -12.266 13.75 -4.465 1 90.56 298 GLY B CA 1
ATOM 5929 C C . GLY B 1 298 ? -12.344 12.422 -3.734 1 90.56 298 GLY B C 1
ATOM 5930 O O . GLY B 1 298 ? -11.375 11.984 -3.113 1 90.56 298 GLY B O 1
ATOM 5931 N N . THR B 1 299 ? -13.562 11.867 -3.715 1 91.38 299 THR B N 1
ATOM 5932 C CA . THR B 1 299 ? -13.719 10.547 -3.123 1 91.38 299 THR B CA 1
ATOM 5933 C C . THR B 1 299 ? -12.703 9.57 -3.717 1 91.38 299 THR B C 1
ATOM 5935 O O . THR B 1 299 ? -12.195 9.781 -4.82 1 91.38 299 THR B O 1
ATOM 5938 N N . ASN B 1 300 ? -12.336 8.625 -2.947 1 92.81 300 ASN B N 1
ATOM 5939 C CA . ASN B 1 300 ? -11.375 7.609 -3.354 1 92.81 300 ASN B CA 1
ATOM 5940 C C . ASN B 1 300 ? -9.953 8.164 -3.396 1 92.81 300 ASN B C 1
ATOM 5942 O O . ASN B 1 300 ? -9.172 7.82 -4.289 1 92.81 300 ASN B O 1
ATOM 5946 N N . THR B 1 301 ? -9.672 9.172 -2.592 1 95.81 301 THR B N 1
ATOM 5947 C CA . THR B 1 301 ? -8.328 9.695 -2.367 1 95.81 301 THR B CA 1
ATOM 5948 C C . THR B 1 301 ? -7.961 9.625 -0.888 1 95.81 301 THR B C 1
ATOM 5950 O O . THR B 1 301 ? -8.82 9.383 -0.041 1 95.81 301 THR B O 1
ATOM 5953 N N . ASN B 1 302 ? -6.676 9.805 -0.594 1 97.38 302 ASN B N 1
ATOM 5954 C CA . ASN B 1 302 ? -6.258 9.453 0.759 1 97.38 302 ASN B CA 1
ATOM 5955 C C . ASN B 1 302 ? -5.594 10.633 1.466 1 97.38 302 ASN B C 1
ATOM 5957 O O . ASN B 1 302 ? -4.891 10.445 2.461 1 97.38 302 ASN B O 1
ATOM 5961 N N . SER B 1 303 ? -5.727 11.883 1.028 1 97.81 303 SER B N 1
ATOM 5962 C CA . SER B 1 303 ? -5.121 13.055 1.646 1 97.81 303 SER B CA 1
ATOM 5963 C C . SER B 1 303 ? -6.023 13.641 2.729 1 97.81 303 SER B C 1
ATOM 5965 O O . SER B 1 303 ? -5.59 14.477 3.521 1 97.81 303 SER B O 1
ATOM 5967 N N . MET B 1 304 ? -7.289 13.289 2.715 1 97.88 304 MET B N 1
ATOM 5968 C CA . MET B 1 304 ? -8.328 13.789 3.607 1 97.88 304 MET B CA 1
ATOM 5969 C C . MET B 1 304 ? -8.758 15.195 3.211 1 97.88 304 MET B C 1
ATOM 5971 O O . MET B 1 304 ? -9.336 15.922 4.02 1 97.88 304 MET B O 1
ATOM 5975 N N . HIS B 1 305 ? -8.391 15.617 1.944 1 98 305 HIS B N 1
ATOM 5976 C CA . HIS B 1 305 ? -9.016 16.828 1.43 1 98 305 HIS B CA 1
ATOM 5977 C C . HIS B 1 305 ? -10.508 16.844 1.724 1 98 305 HIS B C 1
ATOM 5979 O O . HIS B 1 305 ? -11.141 15.789 1.82 1 98 305 HIS B O 1
ATOM 5985 N N . PRO B 1 306 ? -11.156 18.031 1.846 1 98.06 306 PRO B N 1
ATOM 5986 C CA . PRO B 1 306 ? -12.547 18.078 2.305 1 98.06 306 PRO B CA 1
ATOM 5987 C C . PRO B 1 306 ? -13.453 17.125 1.525 1 98.06 306 PRO B C 1
ATOM 5989 O O . PRO B 1 306 ? -14.273 16.422 2.121 1 98.06 306 PRO B O 1
ATOM 5992 N N . THR B 1 307 ? -13.273 17.062 0.255 1 97.38 307 THR B N 1
ATOM 5993 C CA . THR B 1 307 ? -14.141 16.234 -0.57 1 97.38 307 THR B CA 1
ATOM 5994 C C . THR B 1 307 ? -13.625 14.789 -0.61 1 97.38 307 THR B C 1
ATOM 5996 O O . THR B 1 307 ? -14.273 13.914 -1.187 1 97.38 307 THR B O 1
ATOM 5999 N N . GLY B 1 308 ? -12.469 14.586 -0.052 1 96.56 308 GLY B N 1
ATOM 6000 C CA . GLY B 1 308 ? -11.938 13.242 0.074 1 96.56 308 GLY B CA 1
ATOM 6001 C C . GLY B 1 308 ? -12.383 12.539 1.341 1 96.56 308 GLY B C 1
ATOM 6002 O O . GLY B 1 308 ? -12.961 13.164 2.232 1 96.56 308 GLY B O 1
ATOM 6003 N N . ASN B 1 309 ? -12.109 11.25 1.463 1 96.75 309 ASN B N 1
ATOM 6004 C CA . ASN B 1 309 ? -12.547 10.453 2.602 1 96.75 309 ASN B CA 1
ATOM 6005 C C . ASN B 1 309 ? -11.562 10.539 3.762 1 96.75 309 ASN B C 1
ATOM 6007 O O . ASN B 1 309 ? -10.352 10.391 3.566 1 96.75 309 ASN B O 1
ATOM 6011 N N . VAL B 1 310 ? -12.117 10.773 4.98 1 98.19 310 VAL B N 1
ATOM 6012 C CA . VAL B 1 310 ? -11.305 10.703 6.191 1 98.19 310 VAL B CA 1
ATOM 6013 C C . VAL B 1 310 ? -10.859 9.258 6.43 1 98.19 310 VAL B C 1
ATOM 6015 O O . VAL B 1 310 ? -9.703 9.008 6.766 1 98.19 310 VAL B O 1
ATOM 6018 N N . SER B 1 311 ? -11.742 8.297 6.156 1 97.88 311 SER B N 1
ATOM 6019 C CA . SER B 1 311 ? -11.461 6.879 6.363 1 97.88 311 SER B CA 1
ATOM 6020 C C . SER B 1 311 ? -10.32 6.406 5.473 1 97.88 311 SER B C 1
ATOM 6022 O O . SER B 1 311 ? -9.461 5.637 5.91 1 97.88 311 SER B O 1
ATOM 6024 N N . TYR B 1 312 ? -10.297 6.883 4.188 1 97.5 312 TYR B N 1
ATOM 6025 C CA . TYR B 1 312 ? -9.219 6.5 3.281 1 97.5 312 TYR B CA 1
ATOM 6026 C C . TYR B 1 312 ? -7.891 7.094 3.729 1 97.5 312 TYR B C 1
ATOM 6028 O O . TYR B 1 312 ? -6.844 6.461 3.588 1 97.5 312 TYR B O 1
ATOM 6036 N N . GLY B 1 313 ? -7.949 8.32 4.277 1 98.38 313 GLY B N 1
ATOM 6037 C CA . GLY B 1 313 ? -6.758 8.906 4.867 1 98.38 313 GLY B CA 1
ATOM 6038 C C . GLY B 1 313 ? -6.23 8.117 6.051 1 98.38 313 GLY B C 1
ATOM 6039 O O . GLY B 1 313 ? -5.02 7.969 6.219 1 98.38 313 GLY B O 1
ATOM 6040 N N . GLU B 1 314 ? -7.156 7.594 6.914 1 98.62 314 GLU B N 1
ATOM 6041 C CA . GLU B 1 314 ? -6.742 6.746 8.031 1 98.62 314 GLU B CA 1
ATOM 6042 C C . GLU B 1 314 ? -6.047 5.48 7.531 1 98.62 314 GLU B C 1
ATOM 6044 O O . GLU B 1 314 ? -5.047 5.051 8.102 1 98.62 314 GLU B O 1
ATOM 6049 N N . VAL B 1 315 ? -6.582 4.887 6.461 1 98.62 315 VAL B N 1
ATOM 6050 C CA . VAL B 1 315 ? -5.957 3.701 5.887 1 98.62 315 VAL B CA 1
ATOM 6051 C C . VAL B 1 315 ? -4.527 4.027 5.461 1 98.62 315 VAL B C 1
ATOM 6053 O O . VAL B 1 315 ? -3.598 3.266 5.746 1 98.62 315 VAL B O 1
ATOM 6056 N N . PHE B 1 316 ? -4.352 5.133 4.754 1 98.69 316 PHE B N 1
ATOM 6057 C CA . PHE B 1 316 ? -3.043 5.547 4.266 1 98.69 316 PHE B CA 1
ATOM 6058 C C . PHE B 1 316 ? -2.066 5.73 5.418 1 98.69 316 PHE B C 1
ATOM 6060 O O . PHE B 1 316 ? -0.942 5.227 5.375 1 98.69 316 PHE B O 1
ATOM 6067 N N . VAL B 1 317 ? -2.494 6.395 6.492 1 98.88 317 VAL B N 1
ATOM 6068 C CA . VAL B 1 317 ? -1.681 6.633 7.68 1 98.88 317 VAL B CA 1
ATOM 6069 C C . VAL B 1 317 ? -1.312 5.305 8.336 1 98.88 317 VAL B C 1
ATOM 6071 O O . VAL B 1 317 ? -0.159 5.094 8.719 1 98.88 317 VAL B O 1
ATOM 6074 N N . LYS B 1 318 ? -2.27 4.43 8.5 1 98.81 318 LYS B N 1
ATOM 6075 C CA . LYS B 1 318 ? -2.012 3.105 9.062 1 98.81 318 LYS B CA 1
ATOM 6076 C C . LYS B 1 318 ? -0.939 2.367 8.266 1 98.81 318 LYS B C 1
ATOM 6078 O O . LYS B 1 318 ? -0.006 1.806 8.844 1 98.81 318 LYS B O 1
ATOM 6083 N N . GLN B 1 319 ? -1.116 2.365 6.934 1 98.75 319 GLN B N 1
ATOM 6084 C CA . GLN B 1 319 ? -0.17 1.654 6.078 1 98.75 319 GLN B CA 1
ATOM 6085 C C . GLN B 1 319 ? 1.243 2.205 6.246 1 98.75 319 GLN B C 1
ATOM 6087 O O . GLN B 1 319 ? 2.209 1.443 6.301 1 98.75 319 GLN B O 1
ATOM 6092 N N . ILE B 1 320 ? 1.386 3.514 6.324 1 98.94 320 ILE B N 1
ATOM 6093 C CA . ILE B 1 320 ? 2.691 4.145 6.469 1 98.94 320 ILE B CA 1
ATOM 6094 C C . ILE B 1 320 ? 3.316 3.74 7.805 1 98.94 320 ILE B C 1
ATOM 6096 O O . ILE B 1 320 ? 4.465 3.291 7.848 1 98.94 320 ILE B O 1
ATOM 6100 N N . TYR B 1 321 ? 2.562 3.879 8.906 1 98.94 321 TYR B N 1
ATOM 6101 C CA . TYR B 1 321 ? 3.078 3.508 10.219 1 98.94 321 TYR B CA 1
ATOM 6102 C C . TYR B 1 321 ? 3.486 2.041 10.25 1 98.94 321 TYR B C 1
ATOM 6104 O O . TYR B 1 321 ? 4.586 1.706 10.695 1 98.94 321 TYR B O 1
ATOM 6112 N N . ASP B 1 322 ? 2.562 1.151 9.789 1 98.81 322 ASP B N 1
ATOM 6113 C CA . ASP B 1 322 ? 2.816 -0.285 9.844 1 98.81 322 ASP B CA 1
ATOM 6114 C C . ASP B 1 322 ? 4.094 -0.647 9.094 1 98.81 322 ASP B C 1
ATOM 6116 O O . ASP B 1 322 ? 4.883 -1.475 9.555 1 98.81 322 ASP B O 1
ATOM 6120 N N . ALA B 1 323 ? 4.297 -0.052 7.938 1 98.81 323 ALA B N 1
ATOM 6121 C CA . ALA B 1 323 ? 5.473 -0.347 7.125 1 98.81 323 ALA B CA 1
ATOM 6122 C C . ALA B 1 323 ? 6.75 0.085 7.836 1 98.81 323 ALA B C 1
ATOM 6124 O O . ALA B 1 323 ? 7.727 -0.669 7.887 1 98.81 323 ALA B O 1
ATOM 6125 N N . VAL B 1 324 ? 6.711 1.318 8.391 1 98.88 324 VAL B N 1
ATOM 6126 C CA . VAL B 1 324 ? 7.875 1.834 9.102 1 98.88 324 VAL B CA 1
ATOM 6127 C C . VAL B 1 324 ? 8.141 0.985 10.344 1 98.88 324 VAL B C 1
ATOM 6129 O O . VAL B 1 324 ? 9.273 0.579 10.594 1 98.88 324 VAL B O 1
ATOM 6132 N N . ARG B 1 325 ? 7.102 0.656 11.094 1 98.75 325 ARG B N 1
ATOM 6133 C CA . ARG B 1 325 ? 7.195 -0.059 12.359 1 98.75 325 ARG B CA 1
ATOM 6134 C C . ARG B 1 325 ? 7.727 -1.473 12.156 1 98.75 325 ARG B C 1
ATOM 6136 O O . ARG B 1 325 ? 8.469 -1.989 12.992 1 98.75 325 ARG B O 1
ATOM 6143 N N . GLN B 1 326 ? 7.309 -2.082 11.117 1 98.25 326 GLN B N 1
ATOM 6144 C CA . GLN B 1 326 ? 7.672 -3.475 10.883 1 98.25 326 GLN B CA 1
ATOM 6145 C C . GLN B 1 326 ? 8.977 -3.58 10.094 1 98.25 326 GLN B C 1
ATOM 6147 O O . GLN B 1 326 ? 9.547 -4.664 9.977 1 98.25 326 GLN B O 1
ATOM 6152 N N . GLY B 1 327 ? 9.43 -2.438 9.523 1 98.06 327 GLY B N 1
ATOM 6153 C CA . GLY B 1 327 ? 10.695 -2.418 8.812 1 98.06 327 GLY B CA 1
ATOM 6154 C C . GLY B 1 327 ? 11.898 -2.385 9.734 1 98.06 327 GLY B C 1
ATOM 6155 O O . GLY B 1 327 ? 11.789 -1.994 10.898 1 98.06 327 GLY B O 1
ATOM 6156 N N . PRO B 1 328 ? 13.078 -2.73 9.227 1 97.62 328 PRO B N 1
ATOM 6157 C CA . PRO B 1 328 ? 14.266 -2.867 10.078 1 97.62 328 PRO B CA 1
ATOM 6158 C C . PRO B 1 328 ? 14.836 -1.52 10.516 1 97.62 328 PRO B C 1
ATOM 6160 O O . PRO B 1 328 ? 15.695 -1.465 11.398 1 97.62 328 PRO B O 1
ATOM 6163 N N . LYS B 1 329 ? 14.328 -0.406 9.953 1 98.31 329 LYS B N 1
ATOM 6164 C CA . LYS B 1 329 ? 14.883 0.9 10.289 1 98.31 329 LYS B CA 1
ATOM 6165 C C . LYS B 1 329 ? 14.055 1.585 11.375 1 98.31 329 LYS B C 1
ATOM 6167 O O . LYS B 1 329 ? 14.328 2.732 11.742 1 98.31 329 LYS B O 1
ATOM 6172 N N . TRP B 1 330 ? 13.109 0.895 11.945 1 98.62 330 TRP B N 1
ATOM 6173 C CA . TRP B 1 330 ? 12.172 1.463 12.906 1 98.62 330 TRP B CA 1
ATOM 6174 C C . TRP B 1 330 ? 12.914 2.148 14.047 1 98.62 330 TRP B C 1
ATOM 6176 O O . TRP B 1 330 ? 12.602 3.285 14.406 1 98.62 330 TRP B O 1
ATOM 6186 N N . ASP B 1 331 ? 13.984 1.632 14.531 1 98.38 331 ASP B N 1
ATOM 6187 C CA . ASP B 1 331 ? 14.648 2.086 15.75 1 98.38 331 ASP B CA 1
ATOM 6188 C C . ASP B 1 331 ? 15.391 3.4 15.516 1 98.38 331 ASP B C 1
ATOM 6190 O O . ASP B 1 331 ? 15.82 4.059 16.469 1 98.38 331 ASP B O 1
ATOM 6194 N N . LYS B 1 332 ? 15.492 3.803 14.242 1 98.75 332 LYS B N 1
ATOM 6195 C CA . LYS B 1 332 ? 16.203 5.039 13.914 1 98.75 332 LYS B CA 1
ATOM 6196 C C . LYS B 1 332 ? 15.328 5.969 13.078 1 98.75 332 LYS B C 1
ATOM 6198 O O . LYS B 1 332 ? 15.836 6.84 12.375 1 98.75 332 LYS B O 1
ATOM 6203 N N . THR B 1 333 ? 14.008 5.746 13.047 1 98.88 333 THR B N 1
ATOM 6204 C CA . THR B 1 333 ? 13.117 6.527 12.195 1 98.88 333 THR B CA 1
ATOM 6205 C C . THR B 1 333 ? 12.234 7.445 13.031 1 98.88 333 THR B C 1
ATOM 6207 O O . THR B 1 333 ? 11.719 7.039 14.07 1 98.88 333 THR B O 1
ATOM 6210 N N . LEU B 1 334 ? 12.117 8.672 12.68 1 98.94 334 LEU B N 1
ATOM 6211 C CA . LEU B 1 334 ? 11.109 9.617 13.156 1 98.94 334 LEU B CA 1
ATOM 6212 C C . LEU B 1 334 ? 10.062 9.875 12.078 1 98.94 334 LEU B C 1
ATOM 6214 O O . LEU B 1 334 ? 10.375 10.391 11.008 1 98.94 334 LEU B O 1
ATOM 6218 N N . LEU B 1 335 ? 8.828 9.422 12.297 1 98.94 335 LEU B N 1
ATOM 6219 C CA . LEU B 1 335 ? 7.684 9.688 11.43 1 98.94 335 LEU B CA 1
ATOM 6220 C C . LEU B 1 335 ? 6.961 10.961 11.859 1 98.94 335 LEU B C 1
ATOM 6222 O O . LEU B 1 335 ? 6.574 11.102 13.016 1 98.94 335 LEU B O 1
ATOM 6226 N N . PHE B 1 336 ? 6.867 11.898 10.984 1 98.88 336 PHE B N 1
ATOM 6227 C CA . PHE B 1 336 ? 6.199 13.18 11.172 1 98.88 336 PHE B CA 1
ATOM 6228 C C . PHE B 1 336 ? 4.949 13.266 10.305 1 98.88 336 PHE B C 1
ATOM 6230 O O . PHE B 1 336 ? 5.035 13.211 9.07 1 98.88 336 PHE B O 1
ATOM 6237 N N . ILE B 1 337 ? 3.73 13.375 10.93 1 98.94 337 ILE B N 1
ATOM 6238 C CA . ILE B 1 337 ? 2.463 13.438 10.211 1 98.94 337 ILE B CA 1
ATOM 6239 C C . ILE B 1 337 ? 1.761 14.758 10.531 1 98.94 337 ILE B C 1
ATOM 6241 O O . ILE B 1 337 ? 1.582 15.109 11.703 1 98.94 337 ILE B O 1
ATOM 6245 N N . THR B 1 338 ? 1.38 15.469 9.531 1 98.81 338 THR B N 1
ATOM 6246 C CA . THR B 1 338 ? 0.671 16.734 9.695 1 98.81 338 THR B CA 1
ATOM 6247 C C . THR B 1 338 ? -0.26 17 8.516 1 98.81 338 THR B C 1
ATOM 6249 O O . THR B 1 338 ? -0.494 16.109 7.695 1 98.81 338 THR B O 1
ATOM 6252 N N . TYR B 1 339 ? -0.953 18.094 8.508 1 98.75 339 TYR B N 1
ATOM 6253 C CA . TYR B 1 339 ? -1.73 18.641 7.406 1 98.75 339 TYR B CA 1
ATOM 6254 C C . TYR B 1 339 ? -1.104 19.938 6.883 1 98.75 339 TYR B C 1
ATOM 6256 O O . TYR B 1 339 ? -0.271 20.547 7.559 1 98.75 339 TYR B O 1
ATOM 6264 N N . ASP B 1 340 ? -1.459 20.281 5.652 1 98.38 340 ASP B N 1
ATOM 6265 C CA . ASP B 1 340 ? -0.872 21.484 5.09 1 98.38 340 ASP B CA 1
ATOM 6266 C C . ASP B 1 340 ? -1.552 22.734 5.645 1 98.38 340 ASP B C 1
ATOM 6268 O O . ASP B 1 340 ? -0.881 23.703 6.012 1 98.38 340 ASP B O 1
ATOM 6272 N N . GLU B 1 341 ? -2.883 22.703 5.738 1 98.75 341 GLU B N 1
ATOM 6273 C CA . GLU B 1 341 ? -3.654 23.797 6.32 1 98.75 341 GLU B CA 1
ATOM 6274 C C . GLU B 1 341 ? -5.035 23.328 6.77 1 98.75 341 GLU B C 1
ATOM 6276 O O . GLU B 1 341 ? -5.301 22.125 6.805 1 98.75 341 GLU B O 1
ATOM 6281 N N . THR B 1 342 ? -5.961 24.266 7.168 1 98.62 342 THR B N 1
ATOM 6282 C CA . THR B 1 342 ? -7.176 23.859 7.871 1 98.62 342 THR B CA 1
ATOM 6283 C C . THR B 1 342 ? -8.289 23.531 6.879 1 98.62 342 THR B C 1
ATOM 6285 O O . THR B 1 342 ? -9.281 22.891 7.234 1 98.62 342 THR B O 1
ATOM 6288 N N . GLY B 1 343 ? -8.219 24.016 5.648 1 98.19 343 GLY B N 1
ATOM 6289 C CA . GLY B 1 343 ? -9.203 23.719 4.621 1 98.19 343 GLY B CA 1
ATOM 6290 C C . GLY B 1 343 ? -10.492 24.5 4.789 1 98.19 343 GLY B C 1
ATOM 6291 O O . GLY B 1 343 ? -11.492 24.203 4.133 1 98.19 343 GLY B O 1
ATOM 6292 N N . GLY B 1 344 ? -10.484 25.469 5.676 1 98.56 344 GLY B N 1
ATOM 6293 C CA . GLY B 1 344 ? -11.703 26.219 5.953 1 98.56 344 GLY B CA 1
ATOM 6294 C C . GLY B 1 344 ? -12.531 25.609 7.074 1 98.56 344 GLY B C 1
ATOM 6295 O O . GLY B 1 344 ? -13.641 26.078 7.352 1 98.56 344 GLY B O 1
ATOM 6296 N N . PHE B 1 345 ? -12.047 24.594 7.695 1 98.88 345 PHE B N 1
ATOM 6297 C CA . PHE B 1 345 ? -12.734 23.984 8.828 1 98.88 345 PHE B CA 1
ATOM 6298 C C . PHE B 1 345 ? -12.453 24.75 10.109 1 98.88 345 PHE B C 1
ATOM 6300 O O . PHE B 1 345 ? -11.328 25.203 10.336 1 98.88 345 PHE B O 1
ATOM 6307 N N . PHE B 1 346 ? -13.406 24.75 10.977 1 98.81 346 PHE B N 1
ATOM 6308 C CA . PHE B 1 346 ? -13.406 25.547 12.195 1 98.81 346 PHE B CA 1
ATOM 6309 C C . PHE B 1 346 ? -12.391 25.016 13.195 1 98.81 346 PHE B C 1
ATOM 6311 O O . PHE B 1 346 ? -12.25 23.797 13.344 1 98.81 346 PHE B O 1
ATOM 6318 N N . ASP B 1 347 ? -11.727 25.875 13.812 1 98.81 347 ASP B N 1
ATOM 6319 C CA . ASP B 1 347 ? -10.969 25.672 15.039 1 98.81 347 ASP B CA 1
ATOM 6320 C C . ASP B 1 347 ? -11.18 26.828 16.016 1 98.81 347 ASP B C 1
ATOM 6322 O O . ASP B 1 347 ? -11.133 28 15.609 1 98.81 347 ASP B O 1
ATOM 6326 N N . HIS B 1 348 ? -11.344 26.531 17.281 1 98.44 348 HIS B N 1
ATOM 6327 C CA . HIS B 1 348 ? -11.703 27.578 18.219 1 98.44 348 HIS B CA 1
ATOM 6328 C C . HIS B 1 348 ? -10.477 28.359 18.672 1 98.44 348 HIS B C 1
ATOM 6330 O O . HIS B 1 348 ? -10.602 29.438 19.266 1 98.44 348 HIS B O 1
ATOM 6336 N N . VAL B 1 349 ? -9.328 27.828 18.453 1 97.88 349 VAL B N 1
ATOM 6337 C CA . VAL B 1 349 ? -8.086 28.484 18.844 1 97.88 349 VAL B CA 1
ATOM 6338 C C . VAL B 1 349 ? -7.629 29.422 17.719 1 97.88 349 VAL B C 1
ATOM 6340 O O . VAL B 1 349 ? -7.371 28.984 16.609 1 97.88 349 VAL B O 1
ATOM 6343 N N . PRO B 1 350 ? -7.512 30.719 17.969 1 97 350 PRO B N 1
ATOM 6344 C CA . PRO B 1 350 ? -7.105 31.672 16.922 1 97 350 PRO B CA 1
ATOM 6345 C C . PRO B 1 350 ? -5.641 31.531 16.531 1 97 350 PRO B C 1
ATOM 6347 O O . PRO B 1 350 ? -4.801 31.203 17.375 1 97 350 PRO B O 1
ATOM 6350 N N . PRO B 1 351 ? -5.359 31.75 15.266 1 96.31 351 PRO B N 1
ATOM 6351 C CA . PRO B 1 351 ? -3.949 31.75 14.859 1 96.31 351 PRO B CA 1
ATOM 6352 C C . PRO B 1 351 ? -3.162 32.906 15.453 1 96.31 351 PRO B C 1
ATOM 6354 O O . PRO B 1 351 ? -3.693 34.031 15.586 1 96.31 351 PRO B O 1
ATOM 6357 N N . PRO B 1 352 ? -1.942 32.781 15.773 1 95.88 352 PRO B N 1
ATOM 6358 C CA . PRO B 1 352 ? -1.109 33.812 16.359 1 95.88 352 PRO B CA 1
ATOM 6359 C C . PRO B 1 352 ? -0.398 34.656 15.305 1 95.88 352 PRO B C 1
ATOM 6361 O O . PRO B 1 352 ? -0.305 34.25 14.141 1 95.88 352 PRO B O 1
ATOM 6364 N N . LEU B 1 353 ? 0.045 35.812 15.758 1 95.62 353 LEU B N 1
ATOM 6365 C CA . LEU B 1 353 ? 1.031 36.562 14.969 1 95.62 353 LEU B CA 1
ATOM 6366 C C . LEU B 1 353 ? 2.336 35.781 14.867 1 95.62 353 LEU B C 1
ATOM 6368 O O . LEU B 1 353 ? 2.561 34.812 15.633 1 95.62 353 LEU B O 1
ATOM 6372 N N . ALA B 1 354 ? 3.139 36.125 13.883 1 95.56 354 ALA B N 1
ATOM 6373 C CA . ALA B 1 354 ? 4.426 35.469 13.695 1 95.56 354 ALA B CA 1
ATOM 6374 C C . ALA B 1 354 ? 5.414 36.375 12.977 1 95.56 354 ALA B C 1
ATOM 6376 O O . ALA B 1 354 ? 5.008 37.281 12.25 1 95.56 354 ALA B O 1
ATOM 6377 N N . VAL B 1 355 ? 6.676 36.062 13.195 1 96.56 355 VAL B N 1
ATOM 6378 C CA . VAL B 1 355 ? 7.727 36.75 12.453 1 96.56 355 VAL B CA 1
ATOM 6379 C C . VAL B 1 355 ? 7.539 36.531 10.953 1 96.56 355 VAL B C 1
ATOM 6381 O O . VAL B 1 355 ? 7.25 35.438 10.516 1 96.56 355 VAL B O 1
ATOM 6384 N N . ARG B 1 356 ? 7.656 37.594 10.188 1 97.94 356 ARG B N 1
ATOM 6385 C CA . ARG B 1 356 ? 7.605 37.469 8.734 1 97.94 356 ARG B CA 1
ATOM 6386 C C . ARG B 1 356 ? 8.781 36.656 8.219 1 97.94 356 ARG B C 1
ATOM 6388 O O . ARG B 1 356 ? 9.906 36.781 8.695 1 97.94 356 ARG B O 1
ATOM 6395 N N . PRO B 1 357 ? 8.516 35.781 7.207 1 98.5 357 PRO B N 1
ATOM 6396 C CA . PRO B 1 357 ? 9.648 35.031 6.648 1 98.5 357 PRO B CA 1
ATOM 6397 C C . PRO B 1 357 ? 10.547 35.875 5.766 1 98.5 357 PRO B C 1
ATOM 6399 O O . PRO B 1 357 ? 11.742 35.594 5.641 1 98.5 357 PRO B O 1
ATOM 6402 N N . ASP B 1 358 ? 9.961 36.844 5.117 1 98.25 358 ASP B N 1
ATOM 6403 C CA . ASP B 1 358 ? 10.625 37.781 4.223 1 98.25 358 ASP B CA 1
ATOM 6404 C C . ASP B 1 358 ? 9.805 39.062 4.059 1 98.25 358 ASP B C 1
ATOM 6406 O O . ASP B 1 358 ? 8.898 39.344 4.852 1 98.25 358 ASP B O 1
ATOM 6410 N N . ASN B 1 359 ? 10.195 39.875 3.07 1 97.62 359 ASN B N 1
ATOM 6411 C CA . ASN B 1 359 ? 9.531 41.188 2.936 1 97.62 359 ASN B CA 1
ATOM 6412 C C . ASN B 1 359 ? 8.477 41.156 1.833 1 97.62 359 ASN B C 1
ATOM 6414 O O . ASN B 1 359 ? 7.996 42.188 1.4 1 97.62 359 ASN B O 1
ATOM 6418 N N . LEU B 1 360 ? 8.062 39.969 1.437 1 98.25 360 LEU B N 1
ATOM 6419 C CA . LEU B 1 360 ? 7.105 39.875 0.342 1 98.25 360 LEU B CA 1
ATOM 6420 C C . LEU B 1 360 ? 5.672 39.938 0.863 1 98.25 360 LEU B C 1
ATOM 6422 O O . LEU B 1 360 ? 5.434 39.75 2.061 1 98.25 360 LEU B O 1
ATOM 6426 N N . THR B 1 361 ? 4.723 40.281 -0.039 1 98.44 361 THR B N 1
ATOM 6427 C CA . THR B 1 361 ? 3.297 40.344 0.258 1 98.44 361 THR B CA 1
ATOM 6428 C C . THR B 1 361 ? 2.488 39.656 -0.839 1 98.44 361 THR B C 1
ATOM 6430 O O . THR B 1 361 ? 3.033 39.281 -1.881 1 98.44 361 THR B O 1
ATOM 6433 N N . TYR B 1 362 ? 1.217 39.375 -0.614 1 98.69 362 TYR B N 1
ATOM 6434 C CA . TYR B 1 362 ? 0.276 38.812 -1.577 1 98.69 362 TYR B CA 1
ATOM 6435 C C . TYR B 1 362 ? -1.052 39.562 -1.54 1 98.69 362 TYR B C 1
ATOM 6437 O O . TYR B 1 362 ? -1.601 39.812 -0.465 1 98.69 362 TYR B O 1
ATOM 6445 N N . THR B 1 363 ? -1.52 39.969 -2.676 1 98.69 363 THR B N 1
ATOM 6446 C CA . THR B 1 363 ? -2.801 40.656 -2.77 1 98.69 363 THR B CA 1
ATOM 6447 C C . THR B 1 363 ? -3.797 39.844 -3.584 1 98.69 363 THR B C 1
ATOM 6449 O O . THR B 1 363 ? -3.441 39.25 -4.613 1 98.69 363 THR B O 1
ATOM 6452 N N . GLU B 1 364 ? -5.055 39.688 -3.053 1 98.25 364 GLU B N 1
ATOM 6453 C CA . GLU B 1 364 ? -6.125 39.094 -3.848 1 98.25 364 GLU B CA 1
ATOM 6454 C C . GLU B 1 364 ? -7.434 39.844 -3.664 1 98.25 364 GLU B C 1
ATOM 6456 O O . GLU B 1 364 ? -7.555 40.688 -2.764 1 98.25 364 GLU B O 1
ATOM 6461 N N . THR B 1 365 ? -8.352 39.656 -4.656 1 98.38 365 THR B N 1
ATOM 6462 C CA . THR B 1 365 ? -9.703 40.188 -4.559 1 98.38 365 THR B CA 1
ATOM 6463 C C . THR B 1 365 ? -10.633 39.188 -3.879 1 98.38 365 THR B C 1
ATOM 6465 O O . THR B 1 365 ? -10.758 38.031 -4.324 1 98.38 365 THR B O 1
ATOM 6468 N N . ALA B 1 366 ? -11.234 39.625 -2.801 1 97.94 366 ALA B N 1
ATOM 6469 C CA . ALA B 1 366 ? -12.156 38.75 -2.055 1 97.94 366 ALA B CA 1
ATOM 6470 C C . ALA B 1 366 ? -13.461 38.562 -2.822 1 97.94 366 ALA B C 1
ATOM 6472 O O . ALA B 1 366 ? -13.695 39.219 -3.842 1 97.94 366 ALA B O 1
ATOM 6473 N N . LYS B 1 367 ? -14.242 37.656 -2.301 1 95.44 367 LYS B N 1
ATOM 6474 C CA . LYS B 1 367 ? -15.516 37.312 -2.934 1 95.44 367 LYS B CA 1
ATOM 6475 C C . LYS B 1 367 ? -16.453 38.531 -2.936 1 95.44 367 LYS B C 1
ATOM 6477 O O . LYS B 1 367 ? -17.328 38.656 -3.795 1 95.44 367 LYS B O 1
ATOM 6482 N N . ASN B 1 368 ? -16.266 39.469 -2.068 1 95.69 368 ASN B N 1
ATOM 6483 C CA . ASN B 1 368 ? -17.125 40.625 -2.01 1 95.69 368 ASN B CA 1
ATOM 6484 C C . ASN B 1 368 ? -16.594 41.75 -2.887 1 95.69 368 ASN B C 1
ATOM 6486 O O . ASN B 1 368 ? -17.094 42.875 -2.844 1 95.69 368 ASN B O 1
ATOM 6490 N N . GLY B 1 369 ? -15.508 41.562 -3.494 1 97.5 369 GLY B N 1
ATOM 6491 C CA . GLY B 1 369 ? -14.977 42.531 -4.453 1 97.5 369 GLY B CA 1
ATOM 6492 C C . GLY B 1 369 ? -13.867 43.375 -3.881 1 97.5 369 GLY B C 1
ATOM 6493 O O . GLY B 1 369 ? -13.203 44.125 -4.617 1 97.5 369 GLY B O 1
ATOM 6494 N N . GLN B 1 370 ? -13.609 43.281 -2.617 1 97.69 370 GLN B N 1
ATOM 6495 C CA . GLN B 1 370 ? -12.57 44.094 -1.997 1 97.69 370 GLN B CA 1
ATOM 6496 C C . GLN B 1 370 ? -11.203 43.438 -2.125 1 97.69 370 GLN B C 1
ATOM 6498 O O . GLN B 1 370 ? -11.102 42.219 -2.088 1 97.69 370 GLN B O 1
ATOM 6503 N N . ASN B 1 371 ? -10.211 44.281 -2.221 1 98.19 371 ASN B N 1
ATOM 6504 C CA . ASN B 1 371 ? -8.844 43.781 -2.262 1 98.19 371 ASN B CA 1
ATOM 6505 C C . ASN B 1 371 ? -8.242 43.656 -0.861 1 98.19 371 ASN B C 1
ATOM 6507 O O . ASN B 1 371 ? -8.562 44.469 0.017 1 98.19 371 ASN B O 1
ATOM 6511 N N . TYR B 1 372 ? -7.43 42.719 -0.705 1 98.5 372 TYR B N 1
ATOM 6512 C CA . TYR B 1 372 ? -6.699 42.562 0.545 1 98.5 372 TYR B CA 1
ATOM 6513 C C . TYR B 1 372 ? -5.262 42.125 0.281 1 98.5 372 TYR B C 1
ATOM 6515 O O . TYR B 1 372 ? -5.008 41.312 -0.611 1 98.5 372 TYR B O 1
ATOM 6523 N N . THR B 1 373 ? -4.34 42.719 1.092 1 98.62 373 THR B N 1
ATOM 6524 C CA . THR B 1 373 ? -2.926 42.344 0.994 1 98.62 373 THR B CA 1
ATOM 6525 C C . THR B 1 373 ? -2.449 41.656 2.268 1 98.62 373 THR B C 1
ATOM 6527 O O . THR B 1 373 ? -2.549 42.219 3.361 1 98.62 373 THR B O 1
ATOM 6530 N N . LEU B 1 374 ? -2.014 40.438 2.146 1 98.56 374 LEU B N 1
ATOM 6531 C CA . LEU B 1 374 ? -1.409 39.719 3.246 1 98.56 374 LEU B CA 1
ATOM 6532 C C . LEU B 1 374 ? 0.083 40 3.35 1 98.56 374 LEU B C 1
ATOM 6534 O O . LEU B 1 374 ? 0.806 39.938 2.354 1 98.56 374 LEU B O 1
ATOM 6538 N N . SER B 1 375 ? 0.571 40.312 4.543 1 97.06 375 SER B N 1
ATOM 6539 C CA . SER B 1 375 ? 1.975 40.625 4.762 1 97.06 375 SER B CA 1
ATOM 6540 C C . SER B 1 375 ? 2.74 39.469 5.352 1 97.06 375 SER B C 1
ATOM 6542 O O . SER B 1 375 ? 3.93 39.562 5.648 1 97.06 375 SER B O 1
ATOM 6544 N N . PHE B 1 376 ? 2.107 38.312 5.547 1 98.06 376 PHE B N 1
ATOM 6545 C CA . PHE B 1 376 ? 2.674 37.062 6.062 1 98.06 376 PHE B CA 1
ATOM 6546 C C . PHE B 1 376 ? 3.24 37.281 7.461 1 98.06 376 PHE B C 1
ATOM 6548 O O . PHE B 1 376 ? 4.289 36.719 7.797 1 98.06 376 PHE B O 1
ATOM 6555 N N . ASP B 1 377 ? 2.562 38.094 8.336 1 97.38 377 ASP B N 1
ATOM 6556 C CA . ASP B 1 377 ? 2.988 38.406 9.695 1 97.38 377 ASP B CA 1
ATOM 6557 C C . ASP B 1 377 ? 2.145 37.656 10.719 1 97.38 377 ASP B C 1
ATOM 6559 O O . ASP B 1 377 ? 2.062 38.062 11.883 1 97.38 377 ASP B O 1
ATOM 6563 N N . ARG B 1 378 ? 1.515 36.656 10.312 1 97.19 378 ARG B N 1
ATOM 6564 C CA . ARG B 1 378 ? 0.699 35.781 11.156 1 97.19 378 ARG B CA 1
ATOM 6565 C C . ARG B 1 378 ? 0.608 34.375 10.57 1 97.19 378 ARG B C 1
ATOM 6567 O O . ARG B 1 378 ? 0.862 34.188 9.383 1 97.19 378 ARG B O 1
ATOM 6574 N N . LEU B 1 379 ? 0.296 33.375 11.383 1 98.19 379 LEU B N 1
ATOM 6575 C CA . LEU B 1 379 ? 0.164 32 10.961 1 98.19 379 LEU B CA 1
ATOM 6576 C C . LEU B 1 379 ? -1.267 31.688 10.523 1 98.19 379 LEU B C 1
ATOM 6578 O O . LEU B 1 379 ? -2.154 32.531 10.672 1 98.19 379 LEU B O 1
ATOM 6582 N N . GLY B 1 380 ? -1.422 30.562 9.836 1 98.62 380 GLY B N 1
ATOM 6583 C CA . GLY B 1 380 ? -2.744 30.031 9.562 1 98.62 380 GLY B CA 1
ATOM 6584 C C . GLY B 1 380 ? -3.316 29.234 10.727 1 98.62 380 GLY B C 1
ATOM 6585 O O . GLY B 1 380 ? -2.842 29.344 11.859 1 98.62 380 GLY B O 1
ATOM 6586 N N . GLY B 1 381 ? -4.391 28.516 10.445 1 98.62 381 GLY B N 1
ATOM 6587 C CA . GLY B 1 381 ? -5.129 27.828 11.5 1 98.62 381 GLY B CA 1
ATOM 6588 C C . GLY B 1 381 ? -4.367 26.672 12.102 1 98.62 381 GLY B C 1
ATOM 6589 O O . GLY B 1 381 ? -3.316 26.281 11.594 1 98.62 381 GLY B O 1
ATOM 6590 N N . ARG B 1 382 ? -4.918 26.125 13.219 1 98.75 382 ARG B N 1
ATOM 6591 C CA . ARG B 1 382 ? -4.312 25.062 14.008 1 98.75 382 ARG B CA 1
ATOM 6592 C C . ARG B 1 382 ? -4.559 23.703 13.359 1 98.75 382 ARG B C 1
ATOM 6594 O O . ARG B 1 382 ? -5.652 23.422 12.867 1 98.75 382 ARG B O 1
ATOM 6601 N N . LEU B 1 383 ? -3.492 22.875 13.359 1 98.88 383 LEU B N 1
ATOM 6602 C CA . LEU B 1 383 ? -3.502 21.609 12.656 1 98.88 383 LEU B CA 1
ATOM 6603 C C . LEU B 1 383 ? -3.309 20.438 13.625 1 98.88 383 LEU B C 1
ATOM 6605 O O . LEU B 1 383 ? -2.576 20.562 14.609 1 98.88 383 LEU B O 1
ATOM 6609 N N . PRO B 1 384 ? -3.914 19.234 13.289 1 98.81 384 PRO B N 1
ATOM 6610 C CA . PRO B 1 384 ? -3.393 18.016 13.922 1 98.81 384 PRO B CA 1
ATOM 6611 C C . PRO B 1 384 ? -1.982 17.672 13.445 1 98.81 384 PRO B C 1
ATOM 6613 O O . PRO B 1 384 ? -1.706 17.688 12.25 1 98.81 384 PRO B O 1
ATOM 6616 N N . THR B 1 385 ? -1.091 17.438 14.383 1 98.94 385 THR B N 1
ATOM 6617 C CA . THR B 1 385 ? 0.292 17.109 14.062 1 98.94 385 THR B CA 1
ATOM 6618 C C . THR B 1 385 ? 0.865 16.125 15.078 1 98.94 385 THR B C 1
ATOM 6620 O O . THR B 1 385 ? 0.639 16.266 16.281 1 98.94 385 THR B O 1
ATOM 6623 N N . TRP B 1 386 ? 1.608 15.094 14.586 1 98.94 386 TRP B N 1
ATOM 6624 C CA . TRP B 1 386 ? 2.162 14.055 15.445 1 98.94 386 TRP B CA 1
ATOM 6625 C C . TRP B 1 386 ? 3.615 13.766 15.086 1 98.94 386 TRP B C 1
ATOM 6627 O O . TRP B 1 386 ? 3.996 13.836 13.914 1 98.94 386 TRP B O 1
ATOM 6637 N N . ILE B 1 387 ? 4.398 13.43 16.078 1 98.88 387 ILE B N 1
ATOM 6638 C CA . ILE B 1 387 ? 5.672 12.758 15.852 1 98.88 387 ILE B CA 1
ATOM 6639 C C . ILE B 1 387 ? 5.637 11.367 16.469 1 98.88 387 ILE B C 1
ATOM 6641 O O . ILE B 1 387 ? 5.051 11.164 17.531 1 98.88 387 ILE B O 1
ATOM 6645 N N . ILE B 1 388 ? 6.125 10.469 15.758 1 98.94 388 ILE B N 1
ATOM 6646 C CA . ILE B 1 388 ? 6.066 9.047 16.078 1 98.94 388 ILE B CA 1
ATOM 6647 C C . ILE B 1 388 ? 7.469 8.445 16 1 98.94 388 ILE B C 1
ATOM 6649 O O . ILE B 1 388 ? 8.141 8.531 14.969 1 98.94 388 ILE B O 1
ATOM 6653 N N . SER B 1 389 ? 7.938 7.914 17.062 1 98.69 389 SER B N 1
ATOM 6654 C CA . SER B 1 389 ? 9.219 7.238 17.219 1 98.69 389 SER B CA 1
ATOM 6655 C C . SER B 1 389 ? 9.211 6.289 18.406 1 98.69 389 SER B C 1
ATOM 6657 O O . SER B 1 389 ? 8.406 6.445 19.328 1 98.69 389 SER B O 1
ATOM 6659 N N . PRO B 1 390 ? 10.102 5.262 18.375 1 98.44 390 PRO B N 1
ATOM 6660 C CA . PRO B 1 390 ? 10.18 4.422 19.562 1 98.44 390 PRO B CA 1
ATOM 6661 C C . PRO B 1 390 ? 10.727 5.168 20.781 1 98.44 390 PRO B C 1
ATOM 6663 O O . PRO B 1 390 ? 10.688 4.645 21.891 1 98.44 390 PRO B O 1
ATOM 6666 N N . TYR B 1 391 ? 11.109 6.438 20.641 1 98.69 391 TYR B N 1
ATOM 6667 C CA . TYR B 1 391 ? 11.742 7.195 21.719 1 98.69 391 TYR B CA 1
ATOM 6668 C C . TYR B 1 391 ? 10.828 8.312 22.203 1 98.69 391 TYR B C 1
ATOM 6670 O O . TYR B 1 391 ? 11.211 9.109 23.062 1 98.69 391 TYR B O 1
ATOM 6678 N N . THR B 1 392 ? 9.602 8.398 21.641 1 98.44 392 THR B N 1
ATOM 6679 C CA . THR B 1 392 ? 8.648 9.414 22.078 1 98.44 392 THR B CA 1
ATOM 6680 C C . THR B 1 392 ? 7.891 8.945 23.312 1 98.44 392 THR B C 1
ATOM 6682 O O . THR B 1 392 ? 7.688 7.742 23.516 1 98.44 392 THR B O 1
ATOM 6685 N N . LYS B 1 393 ? 7.48 9.859 24.109 1 97.88 393 LYS B N 1
ATOM 6686 C CA . LYS B 1 393 ? 6.688 9.547 25.297 1 97.88 393 LYS B CA 1
ATOM 6687 C C . LYS B 1 393 ? 5.262 9.156 24.922 1 97.88 393 LYS B C 1
ATOM 6689 O O . LYS B 1 393 ? 4.617 9.844 24.125 1 97.88 393 LYS B O 1
ATOM 6694 N N . LYS B 1 394 ? 4.754 8.031 25.5 1 98.06 394 LYS B N 1
ATOM 6695 C CA . LYS B 1 394 ? 3.422 7.508 25.219 1 98.06 394 LYS B CA 1
ATOM 6696 C C . LYS B 1 394 ? 2.342 8.516 25.609 1 98.06 394 LYS B C 1
ATOM 6698 O O . LYS B 1 394 ? 2.309 8.992 26.734 1 98.06 394 LYS B O 1
ATOM 6703 N N . GLY B 1 395 ? 1.53 8.922 24.656 1 97.94 395 GLY B N 1
ATOM 6704 C CA . GLY B 1 395 ? 0.324 9.703 24.891 1 97.94 395 GLY B CA 1
ATOM 6705 C C . GLY B 1 395 ? 0.609 11.125 25.344 1 97.94 395 GLY B C 1
ATOM 6706 O O . GLY B 1 395 ? -0.224 11.75 26 1 97.94 395 GLY B O 1
ATOM 6707 N N . HIS B 1 396 ? 1.766 11.609 25.047 1 97.5 396 HIS B N 1
ATOM 6708 C CA . HIS B 1 396 ? 2.141 12.953 25.484 1 97.5 396 HIS B CA 1
ATOM 6709 C C . HIS B 1 396 ? 1.474 14.016 24.609 1 97.5 396 HIS B C 1
ATOM 6711 O O . HIS B 1 396 ? 1.48 13.914 23.391 1 97.5 396 HIS B O 1
ATOM 6717 N N . VAL B 1 397 ? 0.894 15.008 25.234 1 97.5 397 VAL B N 1
ATOM 6718 C CA . VAL B 1 397 ? 0.343 16.172 24.547 1 97.5 397 VAL B CA 1
ATOM 6719 C C . VAL B 1 397 ? 1.26 17.375 24.75 1 97.5 397 VAL B C 1
ATOM 6721 O O . VAL B 1 397 ? 1.358 17.906 25.859 1 97.5 397 VAL B O 1
ATOM 6724 N N . GLU B 1 398 ? 1.914 17.766 23.719 1 97.06 398 GLU B N 1
ATOM 6725 C CA . GLU B 1 398 ? 2.83 18.891 23.734 1 97.06 398 GLU B CA 1
ATOM 6726 C C . GLU B 1 398 ? 2.076 20.219 23.594 1 97.06 398 GLU B C 1
ATOM 6728 O O . GLU B 1 398 ? 1.172 20.344 22.766 1 97.06 398 GLU B O 1
ATOM 6733 N N . GLN B 1 399 ? 2.383 21.141 24.438 1 95.5 399 GLN B N 1
ATOM 6734 C CA . GLN B 1 399 ? 1.772 22.469 24.391 1 95.5 399 GLN B CA 1
ATOM 6735 C C . GLN B 1 399 ? 2.646 23.453 23.609 1 95.5 399 GLN B C 1
ATOM 6737 O O . GLN B 1 399 ? 3.07 23.156 22.484 1 95.5 399 GLN B O 1
ATOM 6742 N N . TYR B 1 400 ? 3.012 24.609 24.109 1 96.25 400 TYR B N 1
ATOM 6743 C CA . TYR B 1 400 ? 3.916 25.547 23.469 1 96.25 400 TYR B CA 1
ATOM 6744 C C . TYR B 1 400 ? 5.363 25.094 23.594 1 96.25 400 TYR B C 1
ATOM 6746 O O . TYR B 1 400 ? 5.734 24.438 24.562 1 96.25 400 TYR B O 1
ATOM 6754 N N . GLY B 1 401 ? 6.102 25.422 22.578 1 96.62 401 GLY B N 1
ATOM 6755 C CA . GLY B 1 401 ? 7.551 25.344 22.672 1 96.62 401 GLY B CA 1
ATOM 6756 C C . GLY B 1 401 ? 8.195 26.656 23.062 1 96.62 401 GLY B C 1
ATOM 6757 O O . GLY B 1 401 ? 7.566 27.5 23.703 1 96.62 401 GLY B O 1
ATOM 6758 N N . THR B 1 402 ? 9.453 26.688 22.797 1 96.44 402 THR B N 1
ATOM 6759 C CA . THR B 1 402 ? 10.227 27.891 23.125 1 96.44 402 THR B CA 1
ATOM 6760 C C . THR B 1 402 ? 10.812 28.5 21.859 1 96.44 402 THR B C 1
ATOM 6762 O O . THR B 1 402 ? 11.461 27.812 21.062 1 96.44 402 THR B O 1
ATOM 6765 N N . ASP B 1 403 ? 10.523 29.766 21.609 1 97.38 403 ASP B N 1
ATOM 6766 C CA . ASP B 1 403 ? 11.219 30.5 20.562 1 97.38 403 ASP B CA 1
ATOM 6767 C C . ASP B 1 403 ? 12.719 30.578 20.844 1 97.38 403 ASP B C 1
ATOM 6769 O O . ASP B 1 403 ? 13.133 31.219 21.812 1 97.38 403 ASP B O 1
ATOM 6773 N N . PRO B 1 404 ? 13.484 30.016 19.969 1 97.19 404 PRO B N 1
ATOM 6774 C CA . PRO B 1 404 ? 14.906 29.938 20.281 1 97.19 404 PRO B CA 1
ATOM 6775 C C . PRO B 1 404 ? 15.594 31.297 20.266 1 97.19 404 PRO B C 1
ATOM 6777 O O . PRO B 1 404 ? 16.672 31.469 20.828 1 97.19 404 PRO B O 1
ATOM 6780 N N . VAL B 1 405 ? 15.062 32.281 19.594 1 97.5 405 VAL B N 1
ATOM 6781 C CA . VAL B 1 405 ? 15.68 33.594 19.484 1 97.5 405 VAL B CA 1
ATOM 6782 C C . VAL B 1 405 ? 15.344 34.438 20.703 1 97.5 405 VAL B C 1
ATOM 6784 O O . VAL B 1 405 ? 16.219 35.094 21.281 1 97.5 405 VAL B O 1
ATOM 6787 N N . THR B 1 406 ? 14.125 34.344 21.25 1 96.31 406 THR B N 1
ATOM 6788 C CA . THR B 1 406 ? 13.68 35.25 22.312 1 96.31 406 THR B CA 1
ATOM 6789 C C . THR B 1 406 ? 13.695 34.531 23.656 1 96.31 406 THR B C 1
ATOM 6791 O O . THR B 1 406 ? 13.664 35.156 24.703 1 96.31 406 THR B O 1
ATOM 6794 N N . GLY B 1 407 ? 13.609 33.188 23.594 1 94.81 407 GLY B N 1
ATOM 6795 C CA . GLY B 1 407 ? 13.508 32.406 24.812 1 94.81 407 GLY B CA 1
ATOM 6796 C C . GLY B 1 407 ? 12.109 32.375 25.391 1 94.81 407 GLY B C 1
ATOM 6797 O O . GLY B 1 407 ? 11.891 31.797 26.469 1 94.81 407 GLY B O 1
ATOM 6798 N N . LYS B 1 408 ? 11.141 32.906 24.734 1 95 408 LYS B N 1
ATOM 6799 C CA . LYS B 1 408 ? 9.766 33 25.219 1 95 408 LYS B CA 1
ATOM 6800 C C . LYS B 1 408 ? 8.922 31.859 24.688 1 95 408 LYS B C 1
ATOM 6802 O O . LYS B 1 408 ? 9.273 31.234 23.672 1 95 408 LYS B O 1
ATOM 6807 N N . PRO B 1 409 ? 7.812 31.531 25.422 1 95.25 409 PRO B N 1
ATOM 6808 C CA . PRO B 1 409 ? 6.891 30.531 24.875 1 95.25 409 PRO B CA 1
ATOM 6809 C C . PRO B 1 409 ? 6.352 30.922 23.5 1 95.25 409 PRO B C 1
ATOM 6811 O O . PRO B 1 409 ? 6.082 32.094 23.234 1 95.25 409 PRO B O 1
ATOM 6814 N N . SER B 1 410 ? 6.281 30 22.672 1 96.31 410 SER B N 1
ATOM 6815 C CA . SER B 1 410 ? 5.805 30.203 21.312 1 96.31 410 SER B CA 1
ATOM 6816 C C . SER B 1 410 ? 5.109 28.953 20.766 1 96.31 410 SER B C 1
ATOM 6818 O O . SER B 1 410 ? 5.52 27.828 21.078 1 96.31 410 SER B O 1
ATOM 6820 N N . PRO B 1 411 ? 4.023 29.141 19.953 1 97 411 PRO B N 1
ATOM 6821 C CA . PRO B 1 411 ? 3.398 27.984 19.312 1 97 411 PRO B CA 1
ATOM 6822 C C . PRO B 1 411 ? 4.277 27.359 18.234 1 97 411 PRO B C 1
ATOM 6824 O O . PRO B 1 411 ? 5.129 28.031 17.656 1 97 411 PRO B O 1
ATOM 6827 N N . TYR B 1 412 ? 4.043 26.047 18.016 1 98.31 412 TYR B N 1
ATOM 6828 C CA . TYR B 1 412 ? 4.672 25.375 16.875 1 98.31 412 TYR B CA 1
ATOM 6829 C C . TYR B 1 412 ? 3.98 25.75 15.578 1 98.31 412 TYR B C 1
ATOM 6831 O O . TYR B 1 412 ? 2.838 26.219 15.586 1 98.31 412 TYR B O 1
ATOM 6839 N N . SER B 1 413 ? 4.672 25.609 14.523 1 98.19 413 SER B N 1
ATOM 6840 C CA . SER B 1 413 ? 4.125 25.797 13.18 1 98.19 413 SER B CA 1
ATOM 6841 C C . SER B 1 413 ? 4.812 24.875 12.172 1 98.19 413 SER B C 1
ATOM 6843 O O . SER B 1 413 ? 5.691 24.094 12.539 1 98.19 413 SER B O 1
ATOM 6845 N N . ALA B 1 414 ? 4.367 24.984 10.898 1 98.25 414 ALA B N 1
ATOM 6846 C CA . ALA B 1 414 ? 4.93 24.188 9.82 1 98.25 414 ALA B CA 1
ATOM 6847 C C . ALA B 1 414 ? 6.441 24.359 9.727 1 98.25 414 ALA B C 1
ATOM 6849 O O . ALA B 1 414 ? 7.16 23.438 9.344 1 98.25 414 ALA B O 1
ATOM 6850 N N . THR B 1 415 ? 7 25.5 10.148 1 98.62 415 THR B N 1
ATOM 6851 C CA . THR B 1 415 ? 8.422 25.766 10.008 1 98.62 415 THR B CA 1
ATOM 6852 C C . THR B 1 415 ? 9.211 25.172 11.164 1 98.62 415 THR B C 1
ATOM 6854 O O . THR B 1 415 ? 10.445 25.156 11.148 1 98.62 415 THR B O 1
ATOM 6857 N N . SER B 1 416 ? 8.5 24.703 12.164 1 98.81 416 SER B N 1
ATOM 6858 C CA . SER B 1 416 ? 9.156 24.016 13.266 1 98.81 416 SER B CA 1
ATOM 6859 C C . SER B 1 416 ? 9.875 22.75 12.781 1 98.81 416 SER B C 1
ATOM 6861 O O . SER B 1 416 ? 10.883 22.344 13.367 1 98.81 416 SER B O 1
ATOM 6863 N N . VAL B 1 417 ? 9.375 22.141 11.719 1 98.75 417 VAL B N 1
ATOM 6864 C CA . VAL B 1 417 ? 10.023 20.953 11.164 1 98.75 417 VAL B CA 1
ATOM 6865 C C . VAL B 1 417 ? 11.391 21.344 10.594 1 98.75 417 VAL B C 1
ATOM 6867 O O . VAL B 1 417 ? 12.375 20.625 10.797 1 98.75 417 VAL B O 1
ATOM 6870 N N . LEU B 1 418 ? 11.438 22.484 9.891 1 98.88 418 LEU B N 1
ATOM 6871 C CA . LEU B 1 418 ? 12.695 22.938 9.312 1 98.88 418 LEU B CA 1
ATOM 6872 C C . LEU B 1 418 ? 13.703 23.281 10.406 1 98.88 418 LEU B C 1
ATOM 6874 O O . LEU B 1 418 ? 14.898 22.984 10.266 1 98.88 418 LEU B O 1
ATOM 6878 N N . LYS B 1 419 ? 13.227 23.938 11.492 1 98.88 419 LYS B N 1
ATOM 6879 C CA . LYS B 1 419 ? 14.109 24.234 12.617 1 98.88 419 LYS B CA 1
ATOM 6880 C C . LYS B 1 419 ? 14.711 22.953 13.195 1 98.88 419 LYS B C 1
ATOM 6882 O O . LYS B 1 419 ? 15.922 22.891 13.438 1 98.88 419 LYS B O 1
ATOM 6887 N N . THR B 1 420 ? 13.914 21.953 13.398 1 98.94 420 THR B N 1
ATOM 6888 C CA . THR B 1 420 ? 14.359 20.703 13.992 1 98.94 420 THR B CA 1
ATOM 6889 C C . THR B 1 420 ? 15.289 19.953 13.047 1 98.94 420 THR B C 1
ATOM 6891 O O . THR B 1 420 ? 16.297 19.391 13.477 1 98.94 420 THR B O 1
ATOM 6894 N N . LEU B 1 421 ? 14.938 19.922 11.75 1 98.88 421 LEU B N 1
ATOM 6895 C CA . LEU B 1 421 ? 15.812 19.281 10.766 1 98.88 421 LEU B CA 1
ATOM 6896 C C . LEU B 1 421 ? 17.141 20.031 10.672 1 98.88 421 LEU B C 1
ATOM 6898 O O . LEU B 1 421 ? 18.172 19.406 10.406 1 98.88 421 LEU B O 1
ATOM 6902 N N . GLY B 1 422 ? 17.047 21.344 10.875 1 98.81 422 GLY B N 1
ATOM 6903 C CA . GLY B 1 422 ? 18.281 22.109 10.961 1 98.81 422 GLY B CA 1
ATOM 6904 C C . GLY B 1 422 ? 19.219 21.609 12.047 1 98.81 422 GLY B C 1
ATOM 6905 O O . GLY B 1 422 ? 20.438 21.484 11.82 1 98.81 422 GLY B O 1
ATOM 6906 N N . TYR B 1 423 ? 18.672 21.328 13.195 1 98.75 423 TYR B N 1
ATOM 6907 C CA . TYR B 1 423 ? 19.469 20.75 14.281 1 98.75 423 TYR B CA 1
ATOM 6908 C C . TYR B 1 423 ? 19.969 19.359 13.906 1 98.75 423 TYR B C 1
ATOM 6910 O O . TYR B 1 423 ? 21.141 19.031 14.156 1 98.75 423 TYR B O 1
ATOM 6918 N N . LEU B 1 424 ? 19.172 18.531 13.289 1 98.88 424 LEU B N 1
ATOM 6919 C CA . LEU B 1 424 ? 19.484 17.141 12.977 1 98.88 424 LEU B CA 1
ATOM 6920 C C . LEU B 1 424 ? 20.625 17.062 11.969 1 98.88 424 LEU B C 1
ATOM 6922 O O . LEU B 1 424 ? 21.516 16.219 12.102 1 98.88 424 LEU B O 1
ATOM 6926 N N . TRP B 1 425 ? 20.672 17.969 10.992 1 98.81 425 TRP B N 1
ATOM 6927 C CA . TRP B 1 425 ? 21.578 17.797 9.867 1 98.81 425 TRP B CA 1
ATOM 6928 C C . TRP B 1 425 ? 22.484 19.016 9.711 1 98.81 425 TRP B C 1
ATOM 6930 O O . TRP B 1 425 ? 23.172 19.172 8.695 1 98.81 425 TRP B O 1
ATOM 6940 N N . ASP B 1 426 ? 22.469 19.922 10.664 1 98.38 426 ASP B N 1
ATOM 6941 C CA . ASP B 1 426 ? 23.312 21.109 10.664 1 98.38 426 ASP B CA 1
ATOM 6942 C C . ASP B 1 426 ? 23.016 21.984 9.453 1 98.38 426 ASP B C 1
ATOM 6944 O O . ASP B 1 426 ? 23.938 22.375 8.727 1 98.38 426 ASP B O 1
ATOM 6948 N N . ILE B 1 427 ? 21.781 22.25 9.242 1 98.56 427 ILE B N 1
ATOM 6949 C CA . ILE B 1 427 ? 21.312 23.141 8.18 1 98.56 427 ILE B CA 1
ATOM 6950 C C . ILE B 1 427 ? 20.938 24.5 8.773 1 98.56 427 ILE B C 1
ATOM 6952 O O . ILE B 1 427 ? 20.234 24.562 9.789 1 98.56 427 ILE B O 1
ATOM 6956 N N . LYS B 1 428 ? 21.406 25.547 8.172 1 97.69 428 LYS B N 1
ATOM 6957 C CA . LYS B 1 428 ? 21.094 26.891 8.648 1 97.69 428 LYS B CA 1
ATOM 6958 C C . LYS B 1 428 ? 19.625 27.234 8.445 1 97.69 428 LYS B C 1
ATOM 6960 O O . LYS B 1 428 ? 18.984 26.719 7.523 1 97.69 428 LYS B O 1
ATOM 6965 N N . ASP B 1 429 ? 19.141 28.125 9.297 1 98.56 429 ASP B N 1
ATOM 6966 C CA . ASP B 1 429 ? 17.75 28.562 9.18 1 98.56 429 ASP B CA 1
ATOM 6967 C C . ASP B 1 429 ? 17.5 29.281 7.852 1 98.56 429 ASP B C 1
ATOM 6969 O O . ASP B 1 429 ? 18.25 30.188 7.48 1 98.56 429 ASP B O 1
ATOM 6973 N N . PHE B 1 430 ? 16.438 28.953 7.172 1 98.25 430 PHE B N 1
ATOM 6974 C CA . PHE B 1 430 ? 16.156 29.469 5.836 1 98.25 430 PHE B CA 1
ATOM 6975 C C . PHE B 1 430 ? 15.68 30.906 5.902 1 98.25 430 PHE B C 1
ATOM 6977 O O . PHE B 1 430 ? 15.953 31.703 5 1 98.25 430 PHE B O 1
ATOM 6984 N N . THR B 1 431 ? 14.883 31.219 6.945 1 98.75 431 THR B N 1
ATOM 6985 C CA . THR B 1 431 ? 14.234 32.531 7.086 1 98.75 431 THR B CA 1
ATOM 6986 C C . THR B 1 431 ? 14.164 32.938 8.555 1 98.75 431 THR B C 1
ATOM 6988 O O . THR B 1 431 ? 14.352 32.094 9.445 1 98.75 431 THR B O 1
ATOM 6991 N N . PRO B 1 432 ? 13.844 34.219 8.773 1 98.62 432 PRO B N 1
ATOM 6992 C CA . PRO B 1 432 ? 13.617 34.625 10.156 1 98.62 432 PRO B CA 1
ATOM 6993 C C . PRO B 1 432 ? 12.508 33.844 10.844 1 98.62 432 PRO B C 1
ATOM 6995 O O . PRO B 1 432 ? 12.594 33.562 12.039 1 98.62 432 PRO B O 1
ATOM 6998 N N . ARG B 1 433 ? 11.508 33.438 10.141 1 98.62 433 ARG B N 1
ATOM 6999 C CA . ARG B 1 433 ? 10.43 32.656 10.75 1 98.62 433 ARG B CA 1
ATOM 7000 C C . ARG B 1 433 ? 10.93 31.312 11.227 1 98.62 433 ARG B C 1
ATOM 7002 O O . ARG B 1 433 ? 10.555 30.844 12.305 1 98.62 433 ARG B O 1
ATOM 7009 N N . VAL B 1 434 ? 11.734 30.641 10.398 1 98.88 434 VAL B N 1
ATOM 7010 C CA . VAL B 1 434 ? 12.32 29.359 10.812 1 98.88 434 VAL B CA 1
ATOM 7011 C C . VAL B 1 434 ? 13.172 29.562 12.062 1 98.88 434 VAL B C 1
ATOM 7013 O O . VAL B 1 434 ? 13.086 28.781 13.008 1 98.88 434 VAL B O 1
ATOM 7016 N N . ALA B 1 435 ? 13.898 30.672 12.094 1 98.75 435 ALA B N 1
ATOM 7017 C CA . ALA B 1 435 ? 14.781 30.953 13.227 1 98.75 435 ALA B CA 1
ATOM 7018 C C . ALA B 1 435 ? 13.992 31.109 14.516 1 98.75 435 ALA B C 1
ATOM 7020 O O . ALA B 1 435 ? 14.461 30.719 15.594 1 98.75 435 ALA B O 1
ATOM 7021 N N . HIS B 1 436 ? 12.797 31.656 14.414 1 98.31 436 HIS B N 1
ATOM 7022 C CA . HIS B 1 436 ? 11.984 31.953 15.586 1 98.31 436 HIS B CA 1
ATOM 7023 C C . HIS B 1 436 ? 11.047 30.797 15.914 1 98.31 436 HIS B C 1
ATOM 7025 O O . HIS B 1 436 ? 10.258 30.891 16.859 1 98.31 436 HIS B O 1
ATOM 7031 N N . SER B 1 437 ? 11.047 29.688 15.109 1 98.44 437 SER B N 1
ATOM 7032 C CA . SER B 1 437 ? 10.141 28.562 15.328 1 98.44 437 SER B CA 1
ATOM 7033 C C . SER B 1 437 ? 10.68 27.609 16.391 1 98.44 437 SER B C 1
ATOM 7035 O O . SER B 1 437 ? 11.859 27.25 16.375 1 98.44 437 SER B O 1
ATOM 7037 N N . PRO B 1 438 ? 9.828 27.188 17.359 1 98.25 438 PRO B N 1
ATOM 7038 C CA . PRO B 1 438 ? 10.273 26.156 18.312 1 98.25 438 PRO B CA 1
ATOM 7039 C C . PRO B 1 438 ? 10.656 24.859 17.625 1 98.25 438 PRO B C 1
ATOM 7041 O O . PRO B 1 438 ? 10.016 24.453 16.641 1 98.25 438 PRO B O 1
ATOM 7044 N N . SER B 1 439 ? 11.727 24.234 18.109 1 98.56 439 SER B N 1
ATOM 7045 C CA . SER B 1 439 ? 12.086 22.875 17.719 1 98.56 439 SER B CA 1
ATOM 7046 C C . SER B 1 439 ? 11.438 21.844 18.625 1 98.56 439 SER B C 1
ATOM 7048 O O . SER B 1 439 ? 10.906 22.188 19.688 1 98.56 439 SER B O 1
ATOM 7050 N N . PHE B 1 440 ? 11.453 20.578 18.141 1 98.62 440 PHE B N 1
ATOM 7051 C CA . PHE B 1 440 ? 10.852 19.547 18.984 1 98.62 440 PHE B CA 1
ATOM 7052 C C . PHE B 1 440 ? 11.852 18.422 19.25 1 98.62 440 PHE B C 1
ATOM 7054 O O . PHE B 1 440 ? 11.461 17.281 19.516 1 98.62 440 PHE B O 1
ATOM 7061 N N . ASP B 1 441 ? 13.172 18.703 19.172 1 98.62 441 ASP B N 1
ATOM 7062 C CA . ASP B 1 441 ? 14.242 17.75 19.438 1 98.62 441 ASP B CA 1
ATOM 7063 C C . ASP B 1 441 ? 14.156 17.203 20.875 1 98.62 441 ASP B C 1
ATOM 7065 O O . ASP B 1 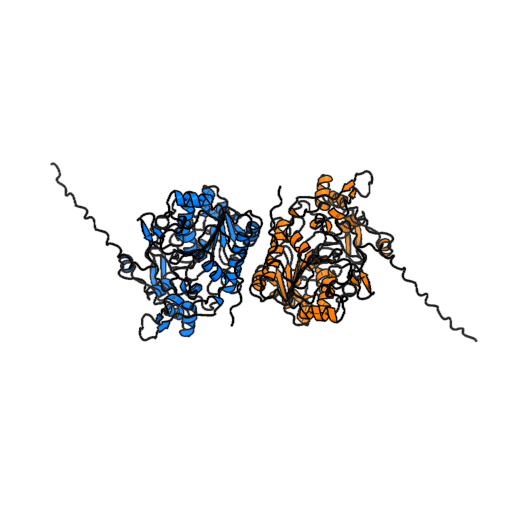441 ? 14.477 16.047 21.125 1 98.62 441 ASP B O 1
ATOM 7069 N N . HIS B 1 442 ? 13.648 17.984 21.781 1 98.19 442 HIS B N 1
ATOM 7070 C CA . HIS B 1 442 ? 13.617 17.625 23.188 1 98.19 442 HIS B CA 1
ATOM 7071 C C . HIS B 1 442 ? 12.547 16.562 23.469 1 98.19 442 HIS B C 1
ATOM 7073 O O . HIS B 1 442 ? 12.492 16 24.562 1 98.19 442 HIS B O 1
ATOM 7079 N N . LEU B 1 443 ? 11.734 16.297 22.453 1 98.62 443 LEU B N 1
ATOM 7080 C CA . LEU B 1 443 ? 10.641 15.336 22.625 1 98.62 443 LEU B CA 1
ATOM 7081 C C . LEU B 1 443 ? 11.094 13.93 22.25 1 98.62 443 LEU B C 1
ATOM 7083 O O . LEU B 1 443 ? 10.305 12.984 22.328 1 98.62 443 LEU B O 1
ATOM 7087 N N . ILE B 1 444 ? 12.367 13.75 21.875 1 98.69 444 ILE B N 1
ATOM 7088 C CA . ILE B 1 444 ? 12.969 12.445 21.625 1 98.69 444 ILE B CA 1
ATOM 7089 C C . ILE B 1 444 ? 13.766 12 22.844 1 98.69 444 ILE B C 1
ATOM 7091 O O . ILE B 1 444 ? 14.695 12.688 23.281 1 98.69 444 ILE B O 1
ATOM 7095 N N . GLY B 1 445 ? 13.398 10.898 23.406 1 98.25 445 GLY B N 1
ATOM 7096 C CA . GLY B 1 445 ? 14.047 10.398 24.609 1 98.25 445 GLY B CA 1
ATOM 7097 C C . GLY B 1 445 ? 15.234 9.508 24.312 1 98.25 445 GLY B C 1
ATOM 7098 O O . GLY B 1 445 ? 15.602 9.305 23.156 1 98.25 445 GLY B O 1
ATOM 7099 N N . LYS B 1 446 ? 15.773 8.969 25.375 1 97.25 446 LYS B N 1
ATOM 7100 C CA . LYS B 1 446 ? 17.016 8.195 25.281 1 97.25 446 LYS B CA 1
ATOM 7101 C C . LYS B 1 446 ? 16.719 6.703 25.219 1 97.25 446 LYS B C 1
ATOM 7103 O O . LYS B 1 446 ? 17.562 5.926 24.734 1 97.25 446 LYS B O 1
ATOM 7108 N N . THR B 1 447 ? 15.555 6.32 25.672 1 97.62 447 THR B N 1
ATOM 7109 C CA . THR B 1 447 ? 15.273 4.898 25.828 1 97.62 447 THR B CA 1
ATOM 7110 C C . THR B 1 447 ? 14.148 4.457 24.906 1 97.62 447 THR B C 1
ATOM 7112 O O . THR B 1 447 ? 13.109 5.109 24.828 1 97.62 447 THR B O 1
ATOM 7115 N N . LYS B 1 448 ? 14.43 3.383 24.328 1 97.38 448 LYS B N 1
ATOM 7116 C CA . LYS B 1 448 ? 13.43 2.801 23.438 1 97.38 448 LYS B CA 1
ATOM 7117 C C . LYS B 1 448 ? 12.289 2.17 24.219 1 97.38 448 LYS B C 1
ATOM 7119 O O . LYS B 1 448 ? 12.516 1.522 25.25 1 97.38 448 LYS B O 1
ATOM 7124 N N . ARG B 1 449 ? 11.062 2.34 23.719 1 96.69 449 ARG B N 1
ATOM 7125 C CA . ARG B 1 449 ? 9.922 1.646 24.312 1 96.69 449 ARG B CA 1
ATOM 7126 C C . ARG B 1 449 ? 9.219 0.772 23.281 1 96.69 449 ARG B C 1
ATOM 7128 O O . ARG B 1 449 ? 9.438 0.929 22.078 1 96.69 449 ARG B O 1
ATOM 7135 N N . ASP B 1 450 ? 8.391 -0.137 23.828 1 96.69 450 ASP B N 1
ATOM 7136 C CA . ASP B 1 450 ? 7.555 -0.952 22.953 1 96.69 450 ASP B CA 1
ATOM 7137 C C . ASP B 1 450 ? 6.371 -0.147 22.422 1 96.69 450 ASP B C 1
ATOM 7139 O O . ASP B 1 450 ? 5.766 0.637 23.156 1 96.69 450 ASP B O 1
ATOM 7143 N N . THR B 1 451 ? 6.129 -0.227 21.188 1 98.12 451 THR B N 1
ATOM 7144 C CA . THR B 1 451 ? 5.008 0.428 20.516 1 98.12 451 THR B CA 1
ATOM 7145 C C . THR B 1 451 ? 4.176 -0.585 19.734 1 98.12 451 THR B C 1
ATOM 7147 O O . THR B 1 451 ? 4.633 -1.697 19.469 1 98.12 451 THR B O 1
ATOM 7150 N N . PRO B 1 452 ? 2.939 -0.301 19.406 1 97.81 452 PRO B N 1
ATOM 7151 C CA . PRO B 1 452 ? 2.123 -1.266 18.672 1 97.81 452 PRO B CA 1
ATOM 7152 C C . PRO B 1 452 ? 2.748 -1.67 17.344 1 97.81 452 PRO B C 1
ATOM 7154 O O . PRO B 1 452 ? 3.279 -0.819 16.625 1 97.81 452 PRO B O 1
ATOM 7157 N N . ILE B 1 453 ? 2.652 -2.957 17.031 1 97.38 453 ILE B N 1
ATOM 7158 C CA . ILE B 1 453 ? 3.211 -3.457 15.781 1 97.38 453 ILE B CA 1
ATOM 7159 C C . ILE B 1 453 ? 2.383 -2.945 14.602 1 97.38 453 ILE B C 1
ATOM 7161 O O . ILE B 1 453 ? 2.916 -2.709 13.516 1 97.38 453 ILE B O 1
ATOM 7165 N N . THR B 1 454 ? 1.089 -2.826 14.789 1 98.06 454 THR B N 1
ATOM 7166 C CA . THR B 1 454 ? 0.156 -2.246 13.828 1 98.06 454 THR B CA 1
ATOM 7167 C C . THR B 1 454 ? -0.784 -1.261 14.516 1 98.06 454 THR B C 1
ATOM 7169 O O . THR B 1 454 ? -1.077 -1.401 15.703 1 98.06 454 THR B O 1
ATOM 7172 N N . LEU B 1 455 ? -1.229 -0.251 13.773 1 98.69 455 LEU B N 1
ATOM 7173 C CA . LEU B 1 455 ? -2.256 0.646 14.297 1 98.69 455 LEU B CA 1
ATOM 7174 C C . LEU B 1 455 ? -3.641 0.019 14.164 1 98.69 455 LEU B C 1
ATOM 7176 O O . LEU B 1 455 ? -3.822 -0.949 13.422 1 98.69 455 LEU B O 1
ATOM 7180 N N . ARG B 1 456 ? -4.547 0.597 14.898 1 98.25 456 ARG B N 1
ATOM 7181 C CA . ARG B 1 456 ? -5.934 0.151 14.812 1 98.25 456 ARG B CA 1
ATOM 7182 C C . ARG B 1 456 ? -6.477 0.32 13.398 1 98.25 456 ARG B C 1
ATOM 7184 O O . ARG B 1 456 ? -6.191 1.319 12.734 1 98.25 456 ARG B O 1
ATOM 7191 N N . THR B 1 457 ? -7.25 -0.639 12.969 1 98.12 457 THR B N 1
ATOM 7192 C CA . THR B 1 457 ? -7.836 -0.626 11.633 1 98.12 457 THR B CA 1
ATOM 7193 C C . THR B 1 457 ? -9.055 0.289 11.586 1 98.12 457 THR B C 1
ATOM 7195 O O . THR B 1 457 ? -9.938 0.197 12.438 1 98.12 457 THR B O 1
ATOM 7198 N N . PRO B 1 458 ? -9.07 1.221 10.625 1 97.69 458 PRO B N 1
ATOM 7199 C CA . PRO B 1 458 ? -10.266 2.053 10.5 1 97.69 458 PRO B CA 1
ATOM 7200 C C . PRO B 1 458 ? -11.453 1.295 9.898 1 97.69 458 PRO B C 1
ATOM 7202 O O . PRO B 1 458 ? -11.32 0.122 9.539 1 97.69 458 PRO B O 1
ATOM 7205 N N . HIS B 1 459 ? -12.633 1.872 9.93 1 95.31 459 HIS B N 1
ATOM 7206 C CA . HIS B 1 459 ? -13.852 1.321 9.336 1 95.31 459 HIS B CA 1
ATOM 7207 C C . HIS B 1 459 ? -14.656 2.404 8.633 1 95.31 459 HIS B C 1
ATOM 7209 O O . HIS B 1 459 ? -14.383 3.596 8.789 1 95.31 459 HIS B O 1
ATOM 7215 N N . THR B 1 460 ? -15.547 2.031 7.805 1 93 460 THR B N 1
ATOM 7216 C CA . THR B 1 460 ? -16.422 2.98 7.125 1 93 460 THR B CA 1
ATOM 7217 C C . THR B 1 460 ? -17.266 3.754 8.125 1 93 460 THR B C 1
ATOM 7219 O O . THR B 1 460 ? -17.547 3.26 9.219 1 93 460 THR B O 1
ATOM 7222 N N . PHE B 1 461 ? -17.531 4.934 7.711 1 90.75 461 PHE B N 1
ATOM 7223 C CA . PHE B 1 461 ? -18.422 5.719 8.562 1 90.75 461 PHE B CA 1
ATOM 7224 C C . PHE B 1 461 ? -19.844 5.172 8.516 1 90.75 461 PHE B C 1
ATOM 7226 O O . PHE B 1 461 ? -20.297 4.699 7.469 1 90.75 461 PHE B O 1
ATOM 7233 N N . SER B 1 462 ? -20.391 4.723 9.695 1 67.31 462 SER B N 1
ATOM 7234 C CA . SER B 1 462 ? -21.766 4.211 9.789 1 67.31 462 SER B CA 1
ATOM 7235 C C . SER B 1 462 ? -22.766 5.23 9.289 1 67.31 462 SER B C 1
ATOM 7237 O O . SER B 1 462 ? -22.656 6.422 9.586 1 67.31 462 SER B O 1
ATOM 7239 N N . ILE B 1 463 ? -23.312 5.023 8.055 1 47.94 463 ILE B N 1
ATOM 7240 C CA . ILE B 1 463 ? -24.438 5.879 7.711 1 47.94 463 ILE B CA 1
ATOM 7241 C C . ILE B 1 463 ? -25.531 5.742 8.781 1 47.94 463 ILE B C 1
ATOM 7243 O O . ILE B 1 463 ? -25.828 4.637 9.234 1 47.94 463 ILE B O 1
#

Nearest PDB structures (foldseek):
  8k3g-assembly1_A  TM=9.954E-01  e=3.309E-74  Rasamsonia emersonii CBS 393.64
  8haw-assembly1_B  TM=8.856E-01  e=9.844E-33  Arabidopsis thaliana
  8hav-assembly1_B  TM=8.762E-01  e=2.370E-31  Arabidopsis thaliana
  8yk5-assembly1_B  TM=6.394E-01  e=7.767E-21  Streptomyces sanglieri
  2d1g-assembly1_A  TM=6.186E-01  e=1.156E-17  Francisella tularensis subsp. novicida

Radius of gyration: 33.04 Å; Cα contacts (8 Å, |Δi|>4): 2275; chains: 2; bounding box: 67×140×83 Å

Sequence (926 aa):
MKSTTLLSVLGLMAAPALASPVQSEYTSVREAPFGYKPGSKESIENLKDKVEHIVWVVLENRSFDNILGGVRRKGLDNPINNGPFCNPKNTSDPSSGKYCTHAKDYDSVLNDPDHSVTGNNLEFYGTYTPSNDAISAGKVVPDQSGFINAQLNSYPKLNPEVATTQVMGYYTEDEIPTIVNIVDEFITFNRWFSCVPGPTNPNRLCALAGTSAGHGQNDKDFMNFAIPTQSIFEAANEKNLTWLNYDGTNKVFQPDSLFFTNINKTSRANVVPVENFFQDAYLGVLPQLSYINPSCCGTNTNSMHPTGNVSYGEVFVKQIYDAVRQGPKWDKTLLFITYDETGGFFDHVPPPLAVRPDNLTYTETAKNGQNYTLSFDRLGGRLPTWIISPYTKKGHVEQYGTDPVTGKPSPYSATSVLKTLGYLWDIKDFTPRVAHSPSFDHLIGKTKRDTPITLRTPHTFSIMKSTTLLSVLGLMAAPALASPVQSEYTSVREAPFGYKPGSKESIENLKDKVEHIVWVVLENRSFDNILGGVRRKGLDNPINNGPFCNPKNTSDPSSGKYCTHAKDYDSVLNDPDHSVTGNNLEFYGTYTPSNDAISAGKVVPDQSGFINAQLNSYPKLNPEVATTQVMGYYTEDEIPTIVNIVDEFITFNRWFSCVPGPTNPNRLCALAGTSAGHGQNDKDFMNFAIPTQSIFEAANEKNLTWLNYDGTNKVFQPDSLFFTNINKTSRANVVPVENFFQDAYLGVLPQLSYINPSCCGTNTNSMHPTGNVSYGEVFVKQIYDAVRQGPKWDKTLLFITYDETGGFFDHVPPPLAVRPDNLTYTETAKNGQNYTLSFDRLGGRLPTWIISPYTKKGHVEQYGTDPVTGKPSPYSATSVLKTLGYLWDIKDFTPRVAHSPSFDHLIGKTKRDTPITLRTPHTFSI